Protein AF-0000000066228049 (afdb_homodimer)

Nearest PDB structures (foldseek):
  3hri-assembly2_D  TM=7.924E-01  e=3.673E-28  Trypanosoma brucei
  3hri-assembly3_E  TM=7.761E-01  e=1.697E-28  Trypanosoma brucei
  5e3i-assembly1_A  TM=7.876E-01  e=1.869E-25  Acinetobacter baumannii
  5e3i-assembly1_B  TM=7.794E-01  e=1.499E-25  Acinetobacter baumannii
  1qe0-assembly1_B  TM=8.412E-01  e=1.520E-20  Staphylococcus aureus

Sequence (1000 aa):
MAKAKKQPRPKAITPKGFRDYFGEEVTQRTHMLATIAEVYHHYGFEALESSAVETVEALGKFLPDVDRPNEGVFAWQEAEDDGKGDWMALRYDLTAPLARVYAQHRNDLPSPYRRYAMGPVWRNEKPGPGRFRQFYQCDADTVGTASMAADAEICMMLSDTLEKVGIPRGDYLVRVNNRKVLNGVLEAMGLLEDDPKRDDVLRTIDKFDKVGESGVRELLGKGRLDASGAYIDGVGLEDHQAEPVLAFLTSKGDTVTETMTNLRAAVGDSKVGQEGIAELELMGSLFAAAGYGEDRILIDPSIVRGLGYYTGPVFEAELTFEIFDEKGRKRQFGSVAGGGRYDGLVKRFTGQEVPAVGLSIGVDRLLAALREKGRLAATPTGPVVVTVMDRDRMADYQAMVAELRQAGIRAEVYLGNPKNFGNQLKYADKRHSPIAVIEGGDEKDRGVVQIKDLILGAKIAESATLEEWKERPSQFEVPRTELVAKVREILVSQSSDREGMAKAKKQPRPKAITPKGFRDYFGEEVTQRTHMLATIAEVYHHYGFEALESSAVETVEALGKFLPDVDRPNEGVFAWQEAEDDGKGDWMALRYDLTAPLARVYAQHRNDLPSPYRRYAMGPVWRNEKPGPGRFRQFYQCDADTVGTASMAADAEICMMLSDTLEKVGIPRGDYLVRVNNRKVLNGVLEAMGLLEDDPKRDDVLRTIDKFDKVGESGVRELLGKGRLDASGAYIDGVGLEDHQAEPVLAFLTSKGDTVTETMTNLRAAVGDSKVGQEGIAELELMGSLFAAAGYGEDRILIDPSIVRGLGYYTGPVFEAELTFEIFDEKGRKRQFGSVAGGGRYDGLVKRFTGQEVPAVGLSIGVDRLLAALREKGRLAATPTGPVVVTVMDRDRMADYQAMVAELRQAGIRAEVYLGNPKNFGNQLKYADKRHSPIAVIEGGDEKDRGVVQIKDLILGAKIAESATLEEWKERPSQFEVPRTELVAKVREILVSQSSDREG

Solvent-accessible surface area (backbone atoms only — not comparable to full-atom values): 52651 Å² total; per-residue (Å²): 132,83,76,78,77,77,78,79,62,42,67,47,63,72,40,91,37,49,64,68,39,54,36,63,61,42,54,53,49,53,50,50,52,52,54,45,48,49,50,43,38,34,54,44,32,32,45,39,43,70,48,62,54,36,33,43,64,55,58,48,92,56,52,74,47,79,84,43,97,55,25,36,34,53,54,40,65,43,92,37,96,82,68,74,37,59,48,32,21,42,33,63,53,75,60,47,56,45,33,34,49,45,65,54,39,52,88,78,48,54,72,45,33,47,32,29,36,72,47,76,27,27,38,55,56,86,54,51,91,94,36,54,25,56,48,45,41,41,34,40,36,42,36,54,35,82,48,59,64,57,54,40,45,52,54,52,49,49,52,52,36,43,41,72,76,64,46,49,90,69,36,36,38,34,34,31,26,33,48,26,31,55,52,6,17,39,46,57,36,68,45,55,93,85,38,74,60,53,59,54,49,52,56,44,57,72,38,32,88,80,49,34,70,68,43,37,53,28,36,41,17,74,26,46,67,47,98,87,65,50,74,43,78,27,73,64,42,53,71,79,40,44,44,24,53,52,38,35,66,61,15,74,48,97,42,70,68,49,21,51,53,34,38,48,63,20,10,58,85,28,63,56,10,51,51,25,50,52,51,51,50,52,32,50,51,45,32,53,68,67,68,43,46,71,64,46,44,30,85,34,68,72,56,69,69,88,80,72,68,60,66,29,46,33,38,37,31,29,46,62,51,84,42,60,47,99,84,64,45,81,40,74,80,43,67,35,31,37,38,32,20,31,27,56,64,37,17,59,54,70,74,44,75,38,32,23,33,35,39,38,32,39,46,64,56,44,51,52,50,36,48,75,68,62,67,47,80,69,82,73,77,33,31,34,34,34,49,52,71,46,84,91,45,49,56,58,44,52,42,52,29,49,55,31,38,76,71,72,36,42,20,27,60,62,57,43,78,54,86,46,65,69,57,53,55,50,45,35,55,70,50,42,23,48,33,40,36,44,54,43,72,68,30,55,76,70,48,28,30,37,40,32,36,43,56,59,40,52,49,44,66,72,39,71,81,50,69,78,52,74,75,52,78,37,62,45,78,41,50,50,92,42,47,61,63,53,53,50,50,50,53,52,53,54,52,53,58,66,78,98,128,83,74,80,77,78,77,77,61,42,69,46,62,72,39,91,38,49,63,70,38,54,35,62,61,42,54,52,50,53,50,49,51,50,54,44,48,50,48,44,39,36,54,44,32,34,46,40,44,70,48,62,55,35,33,44,64,52,56,45,94,62,47,79,48,81,85,44,94,51,27,38,34,53,52,39,67,43,91,35,96,81,67,74,36,59,48,31,21,42,34,64,54,76,59,48,59,44,31,35,50,44,66,55,40,51,88,76,48,54,74,45,35,45,33,28,36,70,48,76,25,28,36,56,55,87,54,52,92,94,37,55,26,56,49,46,41,40,33,40,37,43,37,54,34,82,48,58,66,57,55,40,47,51,55,53,49,50,52,53,38,43,40,71,78,64,46,50,90,70,36,35,37,34,36,32,25,34,50,26,33,55,53,6,18,39,45,57,35,67,46,54,94,85,36,73,61,53,59,54,50,51,56,44,57,71,40,32,88,80,49,33,70,70,43,36,52,29,36,42,18,72,25,46,66,47,96,86,64,49,74,44,78,27,72,64,45,53,70,78,39,44,44,24,53,54,38,36,66,62,17,74,48,99,41,70,67,49,21,51,52,34,40,46,63,19,12,58,82,28,64,56,9,52,51,25,49,52,51,52,51,51,32,49,52,43,32,54,68,67,67,44,47,69,65,46,43,30,86,34,68,72,56,67,67,89,80,71,69,60,65,28,47,33,37,37,32,30,46,62,50,84,41,60,47,98,84,64,44,80,40,76,81,44,70,36,30,37,40,33,21,31,28,57,63,36,16,59,55,70,74,43,74,39,33,24,33,35,37,36,32,39,45,64,58,43,51,52,51,36,49,76,67,60,66,48,78,69,83,74,77,32,32,33,33,34,49,52,71,46,83,91,43,48,55,59,45,50,42,52,31,50,53,30,38,74,71,72,35,41,20,28,59,61,58,43,79,55,85,46,65,68,57,53,55,51,44,34,54,70,49,43,23,48,32,40,36,43,53,41,72,69,30,55,75,71,47,28,31,35,39,34,36,43,56,59,42,51,50,42,67,73,39,70,81,51,70,76,51,74,76,52,80,37,62,45,78,42,50,52,90,42,48,60,62,51,51,51,51,50,52,52,52,54,52,52,58,65,79,97

Secondary structure (DSSP, 8-state):
------PPPPP--PPTT---EETHHHHHHHHHHHHHHHHHHHTT-EEEE--SEEEHHHH-S-S--TTSTTTTS-EEE---TTS-PPEEEE-SSSHHHHHHHHHHHTTTS-SSEEEEEEEEEE-----BTTB-SEEEEEEEEEES---HHHHHHHHHHHHHHHHHHT--TTSEEEEEEEHHHHHHHHHHTT--TT-THHHHHHHHHTTHHHHHHHHHHHHHTTEEE-TTSPEEE-----HHHHHHHHHHHT---SSHHHHHHHHHHHHTT-HHHHHHHHHHHHHHHHHHHHT--TTTEEE-TT----SSS--SEEEEEEE-S-EE-TTS-EE---EEEEEEE-TTTTHHHHSS---EEEEEEEHHHHHHHHHHTT-SPPS----EEE--S-GGGHHHHHHHHHHHHHTT--EEE--S-TT-HHHHHHHHHHTT-SEEEE--HHHHHHTEEEEEEHHHHHHHHH-TT-HHHHTS-SEEEEEGGGHHHHHHHHHHHHHHHHH-/------PPPPP--PPTT---EETHHHHHHHHHHHHHHHHHHHTT-EEEE--SEEEHHHH-S-SS-TTSTTTTS-EEE---TTS-PPEEEE-SSSHHHHHHHHHHHTTTS-SSEEEEEEEEEE-----BTTB-SEEEEEEEEEES---HHHHHHHHHHHHHHHHHHT--TTSEEEEEEEHHHHHHHHHHTT--TT-THHHHHHHHHTTHHHHHHHHHHHHHTTEEE-TTSPEEE-----HHHHHHHHHHHT---SSHHHHHHHHHHHHTT-HHHHHHHHHHHHHHHHHHHHT--TTTEEE-TT----SSS--SEEEEEEE-S-EE-TTS-EE---EEEEEEE-TTTTHHHHSS---EEEEEEEHHHHHHHHHHTT-SPPS----EEE--S-GGGHHHHHHHHHHHHHTT--EEE--S-TT-HHHHHHHHHHTT-SEEEE--HHHHHHTEEEEEEHHHHHHHHH-TT-HHHHTS-SEEEEEGGGHHHHHHHHHHHHHHHHH-

Organism: Ruegeria sp. (strain TM1040) (NCBI:txid292414)

InterPro domains:
  IPR004154 Anticodon-binding [PF03129] (384-489)
  IPR004516 Histidine-tRNA ligase/ATP phosphoribosyltransferase regulatory subunit [PIRSF001549] (14-459)
  IPR006195 Aminoacyl-tRNA synthetase, class II [PS50862] (17-380)
  IPR015807 Histidine-tRNA ligase [MF_00127] (10-489)
  IPR015807 Histidine-tRNA ligase [TIGR00442] (14-459)
  IPR033656 Histidyl-anticodon-binding [cd00859] (383-488)
  IPR036621 Anticodon-binding domain superfamily [G3DSA:3.40.50.800] (381-492)
  IPR041715 Class II Histidinyl-tRNA synthetase (HisRS)-like catalytic core domain [PF13393] (17-366)
  IPR041715 Class II Histidinyl-tRNA synthetase (HisRS)-like catalytic core domain [cd00773] (25-370)
  IPR045864 Class II Aminoacyl-tRNA synthetase/Biotinyl protein ligase (BPL) and lipoyl protein ligase (LPL) [G3DSA:3.30.930.10] (2-378)
  IPR045864 Class II Aminoacyl-tRNA synthetase/Biotinyl protein ligase (BPL) and lipoyl protein ligase (LPL) [SSF55681] (14-374)

Foldseek 3Di:
DPDPPPPDDDDPDDPPQDDDDDDPRVVLLVVLLVLLVVLLVVVVAAEDDDDQKDFPVLLPPDQPPVPDPCNFWAWDFDDDPVSPGTIMTGAQDDVSVVLVVCLVCVVPADVFHKHKYKDKGATPDRHDVVGGRIFMKIKIKTWFDPDLVRVLVQLVSVLVSLVSSPQNQLFKEKEKAKLLLVVLLLVVLVADPPRPLSVVLLVLLLCCVPQNLVQSLQQQDQFDADPVRDTDGHSHGDNVSCVLVSLLQVLDDPDPVSSLVSSCVSSPPRPSSVVQSVSVVVSVVVCVVVPNDRSYYNHHSSPSPPPDQADIMKIFMFGDDWFAPPVGDTDGLGTFKMWHWGQCSSCSPVVDTMTMIMMMGRSSSSSVVCVRVVNRDDPDAFAAEEADQDPVCVVVSVVLCVVQVVVVGGYDYDPDDRPDVVVSVVVCVVRNHQKYKAAHPVCVVVQKIKMFGVVLVVVCVVPVPDPVSVVPDRMDIDGNVCSNVVVVVSVVVVVVVVVD/DPDPDPPDDDDPDDPPQDDDDDDPRVVLLVVLLVLLVVLLVVVVAAEDDDDQKDFPVLLPPDAPPVPDPCRFWAWDFDDDPVSPGTIMTGAQDDVSVVLVVCLVCVVPADVFHKHKYKDKGATPDRHDVVGGRIFMKIKIKTWFDPDLVRVLVQLVSVLVSLVSSPQNQLFKEKEKAKLLLVVLLLVVLVADPPRPLSVVLLVLLLCCVPQNLVQSLQQQDQFDADPVRDTDGHSHGDNVSCVLVSLLQPLDDPDPVSSLVSSCVSSPPRPSSVVQSVSVVVSVVVCVVVPNDRSYYNHHSSDSPPPDQAHIMKIFMFGDDWFADPVRDTDGLGTFKMWHWGQCSSCSPVVDTMTMIMMMGRSSSSSVVCVRVVNRDDPDAFAAEEEDQDPVVVVVSVVLCVVQVVVVGGYDYDDPDRPDVVVSVVVCVVRNHQKYKAAHPVCVVVQKIKMFGVVLVVVCVVPVPDPVSVPPDRMDIDGNVCSNVVVVVSVVVVVVVVVD

pLDDT: mean 89.3, std 12.5, range [23.27, 98.81]

Radius of gyration: 32.88 Å; Cα contacts (8 Å, |Δi|>4): 1887; chains: 2; bounding box: 82×97×89 Å

Structure (mmCIF, N/CA/C/O backbone):
data_AF-0000000066228049-model_v1
#
loop_
_entity.id
_entity.type
_entity.pdbx_description
1 polymer 'Histidine--tRNA ligase'
#
loop_
_atom_site.group_PDB
_atom_site.id
_atom_site.type_symbol
_atom_site.label_atom_id
_atom_site.label_alt_id
_atom_site.label_comp_id
_atom_site.label_asym_id
_atom_site.label_entity_id
_atom_site.label_seq_id
_atom_site.pdbx_PDB_ins_code
_atom_site.Cartn_x
_atom_site.Cartn_y
_atom_site.Cartn_z
_atom_site.occupancy
_atom_site.B_iso_or_equiv
_atom_site.auth_seq_id
_atom_site.auth_comp_id
_atom_site.auth_asym_id
_atom_site.auth_atom_id
_atom_site.pdbx_PDB_model_num
ATOM 1 N N . MET A 1 1 ? -13.516 46.906 -24.969 1 24.92 1 MET A N 1
ATOM 2 C CA . MET A 1 1 ? -12.602 46.031 -24.25 1 24.92 1 MET A CA 1
ATOM 3 C C . MET A 1 1 ? -13.273 44.719 -23.938 1 24.92 1 MET A C 1
ATOM 5 O O . MET A 1 1 ? -14.258 44.656 -23.203 1 24.92 1 MET A O 1
ATOM 9 N N . ALA A 1 2 ? -13.172 43.625 -24.875 1 37.12 2 ALA A N 1
ATOM 10 C CA . ALA A 1 2 ? -13.914 42.375 -24.781 1 37.12 2 ALA A CA 1
ATOM 11 C C . ALA A 1 2 ? -13.641 41.688 -23.453 1 37.12 2 ALA A C 1
ATOM 13 O O . ALA A 1 2 ? -12.492 41.531 -23.047 1 37.12 2 ALA A O 1
ATOM 14 N N . LYS A 1 3 ? -14.516 41.656 -22.578 1 34.34 3 LYS A N 1
ATOM 15 C CA . LYS A 1 3 ? -14.414 41.062 -21.25 1 34.34 3 LYS A CA 1
ATOM 16 C C . LYS A 1 3 ? -13.734 39.688 -21.297 1 34.34 3 LYS A C 1
ATOM 18 O O . LYS A 1 3 ? -14.047 38.875 -22.156 1 34.34 3 LYS A O 1
ATOM 23 N N . ALA A 1 4 ? -12.516 39.344 -20.719 1 40.56 4 ALA A N 1
ATOM 24 C CA . ALA A 1 4 ? -11.742 38.094 -20.688 1 40.56 4 ALA A CA 1
ATOM 25 C C . ALA A 1 4 ? -12.609 36.938 -20.234 1 40.56 4 ALA A C 1
ATOM 27 O O . ALA A 1 4 ? -13.273 37 -19.188 1 40.56 4 ALA A O 1
ATOM 28 N N . LYS A 1 5 ? -13.062 36.25 -21.078 1 47.78 5 LYS A N 1
ATOM 29 C CA . LYS A 1 5 ? -13.867 35.031 -20.859 1 47.78 5 LYS A CA 1
ATOM 30 C C . LYS A 1 5 ? -13.312 34.219 -19.703 1 47.78 5 LYS A C 1
ATOM 32 O O . LYS A 1 5 ? -12.141 33.812 -19.734 1 47.78 5 LYS A O 1
ATOM 37 N N . LYS A 1 6 ? -13.797 34.406 -18.438 1 51.44 6 LYS A N 1
ATOM 38 C CA . LYS A 1 6 ? -13.391 33.688 -17.234 1 51.44 6 LYS A CA 1
ATOM 39 C C . LYS A 1 6 ? -13.25 32.188 -17.484 1 51.44 6 LYS A C 1
ATOM 41 O O . LYS A 1 6 ? -14.133 31.562 -18.094 1 51.44 6 LYS A O 1
ATOM 46 N N . GLN A 1 7 ? -12.008 31.516 -17.391 1 63.56 7 GLN A N 1
ATOM 47 C CA . GLN A 1 7 ? -11.789 30.094 -17.594 1 63.56 7 GLN A CA 1
ATOM 48 C C . GLN A 1 7 ? -12.625 29.266 -16.625 1 63.56 7 GLN A C 1
ATOM 50 O O . GLN A 1 7 ? -12.648 29.547 -15.43 1 63.56 7 GLN A O 1
ATOM 55 N N . PRO A 1 8 ? -13.516 28.453 -17.234 1 80.12 8 PRO A N 1
ATOM 56 C CA . PRO A 1 8 ? -14.344 27.609 -16.375 1 80.12 8 PRO A CA 1
ATOM 57 C C . PRO A 1 8 ? -13.531 26.812 -15.359 1 80.12 8 PRO A C 1
ATOM 59 O O . PRO A 1 8 ? -12.391 26.422 -15.641 1 80.12 8 PRO A O 1
ATOM 62 N N . ARG A 1 9 ? -14 26.75 -14.062 1 86.25 9 ARG A N 1
ATOM 63 C CA . ARG A 1 9 ? -13.367 25.953 -13.016 1 86.25 9 ARG A CA 1
ATOM 64 C C . ARG A 1 9 ? -13.297 24.484 -13.406 1 86.25 9 ARG A C 1
ATOM 66 O O . ARG A 1 9 ? -14.211 23.969 -14.055 1 86.25 9 ARG A O 1
ATOM 73 N N . PRO A 1 10 ? -12.195 23.922 -12.992 1 88.19 10 PRO A N 1
ATOM 74 C CA . PRO A 1 10 ? -12.109 22.5 -13.281 1 88.19 10 PRO A CA 1
ATOM 75 C C . PRO A 1 10 ? -13.195 21.688 -12.578 1 88.19 10 PRO A C 1
ATOM 77 O O . PRO A 1 10 ? -13.641 22.047 -11.492 1 88.19 10 PRO A O 1
ATOM 80 N N . LYS A 1 11 ? -13.57 20.625 -13.25 1 89.62 11 LYS A N 1
ATOM 81 C CA . LYS A 1 11 ? -14.555 19.734 -12.664 1 89.62 11 LYS A CA 1
ATOM 82 C C . LYS A 1 11 ? -13.906 18.812 -11.633 1 89.62 11 LYS A C 1
ATOM 84 O O . LYS A 1 11 ? -12.836 18.25 -11.867 1 89.62 11 LYS A O 1
ATOM 89 N N . ALA A 1 12 ? -14.562 18.734 -10.484 1 94.44 12 ALA A N 1
ATOM 90 C CA . ALA A 1 12 ? -14.094 17.812 -9.453 1 94.44 12 ALA A CA 1
ATOM 91 C C . ALA A 1 12 ? -14.641 16.406 -9.695 1 94.44 12 ALA A C 1
ATOM 93 O O . ALA A 1 12 ? -15.602 15.992 -9.047 1 94.44 12 ALA A O 1
ATOM 94 N N . ILE A 1 13 ? -13.984 15.719 -10.609 1 93.75 13 ILE A N 1
ATOM 95 C CA . ILE A 1 13 ? -14.438 14.367 -10.945 1 93.75 13 ILE A CA 1
ATOM 96 C C . ILE A 1 13 ? -13.227 13.461 -11.148 1 93.75 13 ILE A C 1
ATOM 98 O O . ILE A 1 13 ? -12.195 13.891 -11.672 1 93.75 13 ILE A O 1
ATOM 102 N N . THR A 1 14 ? -13.414 12.281 -10.711 1 94.31 14 THR A N 1
ATOM 103 C CA . THR A 1 14 ? -12.398 11.273 -10.977 1 94.31 14 THR A CA 1
ATOM 104 C C . THR A 1 14 ? -12.344 10.945 -12.469 1 94.31 14 THR A C 1
ATOM 106 O O . THR A 1 14 ? -13.375 10.867 -13.125 1 94.31 14 THR A O 1
ATOM 109 N N . PRO A 1 15 ? -11.125 10.68 -13 1 93.5 15 PRO A N 1
ATOM 110 C CA . PRO A 1 15 ? -11.086 10.266 -14.406 1 93.5 15 PRO A CA 1
ATOM 111 C C . PRO A 1 15 ? -11.906 9.008 -14.672 1 93.5 15 PRO A C 1
ATOM 113 O O . PRO A 1 15 ? -12.125 8.203 -13.766 1 93.5 15 PRO A O 1
ATOM 116 N N . LYS A 1 16 ? -12.273 8.844 -15.969 1 91.44 16 LYS A N 1
ATOM 117 C CA . LYS A 1 16 ? -13.094 7.703 -16.359 1 91.44 16 LYS A CA 1
ATOM 118 C C . LYS A 1 16 ? -12.391 6.387 -16.047 1 91.44 16 LYS A C 1
ATOM 120 O O . LYS A 1 16 ? -11.227 6.195 -16.406 1 91.44 16 LYS A O 1
ATOM 125 N N . GLY A 1 17 ? -13.094 5.52 -15.375 1 94 17 GLY A N 1
ATOM 126 C CA . GLY A 1 17 ? -12.586 4.191 -15.078 1 94 17 GLY A CA 1
ATOM 127 C C . GLY A 1 17 ? -11.758 4.141 -13.805 1 94 17 GLY A C 1
ATOM 128 O O . GLY A 1 17 ? -11.273 3.078 -13.422 1 94 17 GLY A O 1
ATOM 129 N N . PHE A 1 18 ? -11.594 5.273 -13.203 1 96.31 18 PHE A N 1
ATOM 130 C CA . PHE A 1 18 ? -10.875 5.336 -11.938 1 96.31 18 PHE A CA 1
ATOM 131 C C . PHE A 1 18 ? -11.82 5.656 -10.789 1 96.31 18 PHE A C 1
ATOM 133 O O . PHE A 1 18 ? -12.914 6.18 -11 1 96.31 18 PHE A O 1
ATOM 140 N N . ARG A 1 19 ? -11.398 5.316 -9.57 1 95.38 19 ARG A N 1
ATOM 141 C CA . ARG A 1 19 ? -12.258 5.582 -8.422 1 95.38 19 ARG A CA 1
ATOM 142 C C . ARG A 1 19 ? -11.438 5.828 -7.164 1 95.38 19 ARG A C 1
ATOM 144 O O . ARG A 1 19 ? -10.266 5.438 -7.098 1 95.38 19 ARG A O 1
ATOM 151 N N . ASP A 1 20 ? -12.023 6.523 -6.191 1 97.25 20 ASP A N 1
ATOM 152 C CA . ASP A 1 20 ? -11.477 6.711 -4.852 1 97.25 20 ASP A CA 1
ATOM 153 C C . ASP A 1 20 ? -12.07 5.703 -3.873 1 97.25 20 ASP A C 1
ATOM 155 O O . ASP A 1 20 ? -13.195 5.238 -4.055 1 97.25 20 ASP A O 1
ATOM 159 N N . TYR A 1 21 ? -11.305 5.348 -2.895 1 96.44 21 TYR A N 1
ATOM 160 C CA . TYR A 1 21 ? -11.758 4.438 -1.844 1 96.44 21 TYR A CA 1
ATOM 161 C C . TYR A 1 21 ? -11.734 5.129 -0.484 1 96.44 21 TYR A C 1
ATOM 163 O O . TYR A 1 21 ? -10.812 5.879 -0.174 1 96.44 21 TYR A O 1
ATOM 171 N N . PHE A 1 22 ? -12.781 4.875 0.386 1 95.94 22 PHE A N 1
ATOM 172 C CA . PHE A 1 22 ? -12.953 5.602 1.638 1 95.94 22 PHE A CA 1
ATOM 173 C C . PHE A 1 22 ? -13.039 4.641 2.816 1 95.94 22 PHE A C 1
ATOM 175 O O . PHE A 1 22 ? -13.656 3.582 2.717 1 95.94 22 PHE A O 1
ATOM 182 N N . GLY A 1 23 ? -12.43 5.039 3.875 1 93.12 23 GLY A N 1
ATOM 183 C CA . GLY A 1 23 ? -12.625 4.418 5.176 1 93.12 23 GLY A CA 1
ATOM 184 C C . GLY A 1 23 ? -12.453 2.912 5.152 1 93.12 23 GLY A C 1
ATOM 185 O O . GLY A 1 23 ? -11.375 2.41 4.824 1 93.12 23 GLY A O 1
ATOM 186 N N . GLU A 1 24 ? -13.57 2.289 5.293 1 88.62 24 GLU A N 1
ATOM 187 C CA . GLU A 1 24 ? -13.586 0.843 5.488 1 88.62 24 GLU A CA 1
ATOM 188 C C . GLU A 1 24 ? -13.133 0.113 4.223 1 88.62 24 GLU A C 1
ATOM 190 O O . GLU A 1 24 ? -12.531 -0.96 4.301 1 88.62 24 GLU A O 1
ATOM 195 N N . GLU A 1 25 ? -13.43 0.709 3.088 1 91.62 25 GLU A N 1
ATOM 196 C CA . GLU A 1 25 ? -12.953 0.081 1.86 1 91.62 25 GLU A CA 1
ATOM 197 C C . GLU A 1 25 ? -11.438 -0.058 1.865 1 91.62 25 GLU A C 1
ATOM 199 O O . GLU A 1 25 ? -10.898 -1.09 1.456 1 91.62 25 GLU A O 1
ATOM 204 N N . VAL A 1 26 ? -10.828 0.946 2.371 1 95.19 26 VAL A N 1
ATOM 205 C CA . VAL A 1 26 ? -9.367 0.969 2.391 1 95.19 26 VAL A CA 1
ATOM 206 C C . VAL A 1 26 ? -8.852 0.021 3.469 1 95.19 26 VAL A C 1
ATOM 208 O O . VAL A 1 26 ? -7.961 -0.796 3.211 1 95.19 26 VAL A O 1
ATOM 211 N N . THR A 1 27 ? -9.391 0.063 4.648 1 92.94 27 THR A N 1
ATOM 212 C CA . THR A 1 27 ? -8.844 -0.681 5.773 1 92.94 27 THR A CA 1
ATOM 213 C C . THR A 1 27 ? -9.125 -2.174 5.625 1 92.94 27 THR A C 1
ATOM 215 O O . THR A 1 27 ? -8.312 -3.006 6.039 1 92.94 27 THR A O 1
ATOM 218 N N . GLN A 1 28 ? -10.305 -2.498 5.047 1 93.38 28 GLN A N 1
ATOM 219 C CA . GLN A 1 28 ? -10.609 -3.902 4.797 1 93.38 28 GLN A CA 1
ATOM 220 C C . GLN A 1 28 ? -9.641 -4.504 3.781 1 93.38 28 GLN A C 1
ATOM 222 O O . GLN A 1 28 ? -9.172 -5.629 3.955 1 93.38 28 GLN A O 1
ATOM 227 N N . ARG A 1 29 ? -9.367 -3.793 2.744 1 95.5 29 ARG A N 1
ATOM 228 C CA . ARG A 1 29 ? -8.391 -4.262 1.769 1 95.5 29 ARG A CA 1
ATOM 229 C C . ARG A 1 29 ? -7.016 -4.422 2.408 1 95.5 29 ARG A C 1
ATOM 231 O O . ARG A 1 29 ? -6.336 -5.43 2.193 1 95.5 29 ARG A O 1
ATOM 238 N N . THR A 1 30 ? -6.617 -3.428 3.143 1 94.75 30 THR A N 1
ATOM 239 C CA . THR A 1 30 ? -5.324 -3.463 3.814 1 94.75 30 THR A CA 1
ATOM 240 C C . THR A 1 30 ? -5.211 -4.695 4.707 1 94.75 30 THR A C 1
ATOM 242 O O . THR A 1 30 ? -4.191 -5.387 4.699 1 94.75 30 THR A O 1
ATOM 245 N N . HIS A 1 31 ? -6.238 -4.957 5.441 1 93.5 31 HIS A N 1
ATOM 246 C CA . HIS A 1 31 ? -6.246 -6.109 6.336 1 93.5 31 HIS A CA 1
ATOM 247 C C . HIS A 1 31 ? -6.156 -7.414 5.551 1 93.5 31 HIS A C 1
ATOM 249 O O . HIS A 1 31 ? -5.398 -8.312 5.922 1 93.5 31 HIS A O 1
ATOM 255 N N . MET A 1 32 ? -6.93 -7.512 4.527 1 95.62 32 MET A N 1
ATOM 256 C CA . MET A 1 32 ? -6.902 -8.719 3.709 1 95.62 32 MET A CA 1
ATOM 257 C C . MET A 1 32 ? -5.516 -8.938 3.111 1 95.62 32 MET A C 1
ATOM 259 O O . MET A 1 32 ? -4.988 -10.055 3.152 1 95.62 32 MET A O 1
ATOM 263 N N . LEU A 1 33 ? -4.961 -7.895 2.561 1 97.19 33 LEU A N 1
ATOM 264 C CA . LEU A 1 33 ? -3.639 -8.008 1.954 1 97.19 33 LEU A CA 1
ATOM 265 C C . LEU A 1 33 ? -2.598 -8.414 2.992 1 97.19 33 LEU A C 1
ATOM 267 O O . LEU A 1 33 ? -1.706 -9.211 2.703 1 97.19 33 LEU A O 1
ATOM 271 N N . ALA A 1 34 ? -2.693 -7.883 4.137 1 95.94 34 ALA A N 1
ATOM 272 C CA . ALA A 1 34 ? -1.777 -8.266 5.211 1 95.94 34 ALA A CA 1
ATOM 273 C C . ALA A 1 34 ? -1.924 -9.75 5.555 1 95.94 34 ALA A C 1
ATOM 275 O O . ALA A 1 34 ? -0.93 -10.438 5.789 1 95.94 34 ALA A O 1
ATOM 276 N N . THR A 1 35 ? -3.141 -10.195 5.633 1 96.88 35 THR A N 1
ATOM 277 C CA . THR A 1 35 ? -3.414 -11.594 5.926 1 96.88 35 THR A CA 1
ATOM 278 C C . THR A 1 35 ? -2.811 -12.5 4.855 1 96.88 35 THR A C 1
ATOM 280 O O . THR A 1 35 ? -2.189 -13.516 5.172 1 96.88 35 THR A O 1
ATOM 283 N N . ILE A 1 36 ? -2.982 -12.141 3.625 1 98.31 36 ILE A N 1
ATOM 284 C CA . ILE A 1 36 ? -2.426 -12.906 2.52 1 98.31 36 ILE A CA 1
ATOM 285 C C . ILE A 1 36 ? -0.9 -12.906 2.607 1 98.31 36 ILE A C 1
ATOM 287 O O . ILE A 1 36 ? -0.264 -13.953 2.445 1 98.31 36 ILE A O 1
ATOM 291 N N . ALA A 1 37 ? -0.35 -11.742 2.854 1 97.56 37 ALA A N 1
ATOM 292 C CA . ALA A 1 37 ? 1.101 -11.625 2.979 1 97.56 37 ALA A CA 1
ATOM 293 C C . ALA A 1 37 ? 1.64 -12.547 4.066 1 97.56 37 ALA A C 1
ATOM 295 O O . ALA A 1 37 ? 2.732 -13.102 3.93 1 97.56 37 ALA A O 1
ATOM 296 N N . GLU A 1 38 ? 0.929 -12.695 5.117 1 96.94 38 GLU A N 1
ATOM 297 C CA . GLU A 1 38 ? 1.34 -13.586 6.199 1 96.94 38 GLU A CA 1
ATOM 298 C C . GLU A 1 38 ? 1.467 -15.023 5.711 1 96.94 38 GLU A C 1
ATOM 300 O O . GLU A 1 38 ? 2.42 -15.727 6.062 1 96.94 38 GLU A O 1
ATOM 305 N N . VAL A 1 39 ? 0.513 -15.453 4.949 1 98.31 39 VAL A N 1
ATOM 306 C CA . VAL A 1 39 ? 0.558 -16.812 4.418 1 98.31 39 VAL A CA 1
ATOM 307 C C . VAL A 1 39 ? 1.765 -16.969 3.496 1 98.31 39 VAL A C 1
ATOM 309 O O . VAL A 1 39 ? 2.535 -17.922 3.627 1 98.31 39 VAL A O 1
ATOM 312 N N . TYR A 1 40 ? 1.901 -16.016 2.547 1 98.5 40 TYR A N 1
ATOM 313 C CA . TYR A 1 40 ? 3.027 -16.078 1.624 1 98.5 40 TYR A CA 1
ATOM 314 C C . TYR A 1 40 ? 4.352 -16.109 2.379 1 98.5 40 TYR A C 1
ATOM 316 O O . TYR A 1 40 ? 5.242 -16.906 2.047 1 98.5 40 TYR A O 1
ATOM 324 N N . HIS A 1 41 ? 4.422 -15.242 3.361 1 96.69 41 HIS A N 1
ATOM 325 C CA . HIS A 1 41 ? 5.625 -15.195 4.184 1 96.69 41 HIS A CA 1
ATOM 326 C C . HIS A 1 41 ? 5.863 -16.531 4.887 1 96.69 41 HIS A C 1
ATOM 328 O O . HIS A 1 41 ? 7 -17 4.969 1 96.69 41 HIS A O 1
ATOM 334 N N . HIS A 1 42 ? 4.828 -17.109 5.375 1 97.12 42 HIS A N 1
ATOM 335 C CA . HIS A 1 42 ? 4.902 -18.391 6.07 1 97.12 42 HIS A CA 1
ATOM 336 C C . HIS A 1 42 ? 5.422 -19.484 5.152 1 97.12 42 HIS A C 1
ATOM 338 O O . HIS A 1 42 ? 6.086 -20.422 5.609 1 97.12 42 HIS A O 1
ATOM 344 N N . TYR A 1 43 ? 5.184 -19.375 3.91 1 98.44 43 TYR A N 1
ATOM 345 C CA . TYR A 1 43 ? 5.621 -20.344 2.908 1 98.44 43 TYR A CA 1
ATOM 346 C C . TYR A 1 43 ? 7.047 -20.047 2.459 1 98.44 43 TYR A C 1
ATOM 348 O O . TYR A 1 43 ? 7.605 -20.766 1.629 1 98.44 43 TYR A O 1
ATOM 356 N N . GLY A 1 44 ? 7.633 -18.953 2.943 1 97.44 44 GLY A N 1
ATOM 357 C CA . GLY A 1 44 ? 9.023 -18.641 2.631 1 97.44 44 GLY A CA 1
ATOM 358 C C . GLY A 1 44 ? 9.164 -17.594 1.543 1 97.44 44 GLY A C 1
ATOM 359 O O . GLY A 1 44 ? 10.281 -17.297 1.105 1 97.44 44 GLY A O 1
ATOM 360 N N . PHE A 1 45 ? 8.047 -17.031 1.059 1 98.38 45 PHE A N 1
ATOM 361 C CA . PHE A 1 45 ? 8.133 -15.984 0.042 1 98.38 45 PHE A CA 1
ATOM 362 C C . PHE A 1 45 ? 8.562 -14.664 0.659 1 98.38 45 PHE A C 1
ATOM 364 O O . PHE A 1 45 ? 8.273 -14.391 1.826 1 98.38 45 PHE A O 1
ATOM 371 N N . GLU A 1 46 ? 9.25 -13.883 -0.161 1 97 46 GLU A N 1
ATOM 372 C CA . GLU A 1 46 ? 9.711 -12.562 0.279 1 97 46 GLU A CA 1
ATOM 373 C C . GLU A 1 46 ? 9.031 -11.453 -0.513 1 97 46 GLU A C 1
ATOM 375 O O . GLU A 1 46 ? 8.734 -11.617 -1.697 1 97 46 GLU A O 1
ATOM 380 N N . ALA A 1 47 ? 8.891 -10.344 0.155 1 97.38 47 ALA A N 1
ATOM 381 C CA . ALA A 1 47 ? 8.211 -9.211 -0.466 1 97.38 47 ALA A CA 1
ATOM 382 C C . ALA A 1 47 ? 9.07 -8.594 -1.571 1 97.38 47 ALA A C 1
ATOM 384 O O . ALA A 1 47 ? 10.289 -8.492 -1.433 1 97.38 47 ALA A O 1
ATOM 385 N N . LEU A 1 48 ? 8.453 -8.25 -2.654 1 98.5 48 LEU A N 1
ATOM 386 C CA . LEU A 1 48 ? 9.016 -7.469 -3.746 1 98.5 48 LEU A CA 1
ATOM 387 C C . LEU A 1 48 ? 8.078 -6.336 -4.148 1 98.5 48 LEU A C 1
ATOM 389 O O . LEU A 1 48 ? 6.867 -6.543 -4.27 1 98.5 48 LEU A O 1
ATOM 393 N N . GLU A 1 49 ? 8.586 -5.164 -4.242 1 98.12 49 GLU A N 1
ATOM 394 C CA . GLU A 1 49 ? 7.848 -4.051 -4.836 1 98.12 49 GLU A CA 1
ATOM 395 C C . GLU A 1 49 ? 8.602 -3.475 -6.035 1 98.12 49 GLU A C 1
ATOM 397 O O . GLU A 1 49 ? 9.633 -2.83 -5.871 1 98.12 49 GLU A O 1
ATOM 402 N N . SER A 1 50 ? 8.062 -3.736 -7.18 1 98 50 SER A N 1
ATOM 403 C CA . SER A 1 50 ? 8.625 -3.146 -8.391 1 98 50 SER A CA 1
ATOM 404 C C . SER A 1 50 ? 8.062 -1.755 -8.641 1 98 50 SER A C 1
ATOM 406 O O . SER A 1 50 ? 6.992 -1.412 -8.133 1 98 50 SER A O 1
ATOM 408 N N . SER A 1 51 ? 8.797 -0.993 -9.414 1 96.62 51 SER A N 1
ATOM 409 C CA . SER A 1 51 ? 8.328 0.331 -9.805 1 96.62 51 SER A CA 1
ATOM 410 C C . SER A 1 51 ? 6.984 0.248 -10.523 1 96.62 51 SER A C 1
ATOM 412 O O . SER A 1 51 ? 6.715 -0.716 -11.25 1 96.62 51 SER A O 1
ATOM 414 N N . ALA A 1 52 ? 6.16 1.296 -10.281 1 98 52 ALA A N 1
ATOM 415 C CA . ALA A 1 52 ? 4.887 1.366 -10.992 1 98 52 ALA A CA 1
ATOM 416 C C . ALA A 1 52 ? 5.102 1.633 -12.484 1 98 52 ALA A C 1
ATOM 418 O O . ALA A 1 52 ? 4.227 1.344 -13.305 1 98 52 ALA A O 1
ATOM 419 N N . VAL A 1 53 ? 6.234 2.203 -12.797 1 96.44 53 VAL A N 1
ATOM 420 C CA . VAL A 1 53 ? 6.551 2.619 -14.156 1 96.44 53 VAL A CA 1
ATOM 421 C C . VAL A 1 53 ? 7.652 1.729 -14.727 1 96.44 53 VAL A C 1
ATOM 423 O O . VAL A 1 53 ? 8.664 1.478 -14.062 1 96.44 53 VAL A O 1
ATOM 426 N N . GLU A 1 54 ? 7.391 1.217 -15.906 1 95.06 54 GLU A N 1
ATOM 427 C CA . GLU A 1 54 ? 8.352 0.434 -16.672 1 95.06 54 GLU A CA 1
ATOM 428 C C . GLU A 1 54 ? 8.578 1.041 -18.062 1 95.06 54 GLU A C 1
ATOM 430 O O . GLU A 1 54 ? 7.781 1.867 -18.516 1 95.06 54 GLU A O 1
ATOM 435 N N . THR A 1 55 ? 9.727 0.646 -18.703 1 91.31 55 THR A N 1
ATOM 436 C CA . THR A 1 55 ? 9.797 0.946 -20.125 1 91.31 55 THR A CA 1
ATOM 437 C C . THR A 1 55 ? 8.805 0.096 -20.906 1 91.31 55 THR A C 1
ATOM 439 O O . THR A 1 55 ? 8.555 -1.058 -20.547 1 91.31 55 THR A O 1
ATOM 442 N N . VAL A 1 56 ? 8.297 0.667 -21.906 1 88.38 56 VAL A N 1
ATOM 443 C CA . VAL A 1 56 ? 7.355 -0.075 -22.75 1 88.38 56 VAL A CA 1
ATOM 444 C C . VAL A 1 56 ? 8.031 -1.338 -23.281 1 88.38 56 VAL A C 1
ATOM 446 O O . VAL A 1 56 ? 7.402 -2.4 -23.344 1 88.38 56 VAL A O 1
ATOM 449 N N . GLU A 1 57 ? 9.258 -1.268 -23.578 1 87.12 57 GLU A N 1
ATOM 450 C CA . GLU A 1 57 ? 10.008 -2.41 -24.094 1 87.12 57 GLU A CA 1
ATOM 451 C C . GLU A 1 57 ? 10.078 -3.529 -23.062 1 87.12 57 GLU A C 1
ATOM 453 O O . GLU A 1 57 ? 9.961 -4.707 -23.391 1 87.12 57 GLU A O 1
ATOM 458 N N . ALA A 1 58 ? 10.242 -3.137 -21.875 1 90.25 58 ALA A N 1
ATOM 459 C CA . ALA A 1 58 ? 10.344 -4.133 -20.812 1 90.25 58 ALA A CA 1
ATOM 460 C C . ALA A 1 58 ? 9 -4.805 -20.562 1 90.25 58 ALA A C 1
ATOM 462 O O . ALA A 1 58 ? 8.945 -5.984 -20.203 1 90.25 58 ALA A O 1
ATOM 463 N N . LEU A 1 59 ? 7.98 -4.098 -20.734 1 88.81 59 LEU A N 1
ATOM 464 C CA . LEU A 1 59 ? 6.652 -4.66 -20.516 1 88.81 59 LEU A CA 1
ATOM 465 C C . LEU A 1 59 ? 6.277 -5.629 -21.625 1 88.81 59 LEU A C 1
ATOM 467 O O . LEU A 1 59 ? 5.527 -6.582 -21.406 1 88.81 59 LEU A O 1
ATOM 471 N N . GLY A 1 60 ? 6.973 -5.43 -22.828 1 76.5 60 GLY A N 1
ATOM 472 C CA . GLY A 1 60 ? 6.746 -6.32 -23.953 1 76.5 60 GLY A CA 1
ATOM 473 C C . GLY A 1 60 ? 5.398 -6.102 -24.625 1 76.5 60 GLY A C 1
ATOM 474 O O . GLY A 1 60 ? 4.742 -5.086 -24.391 1 76.5 60 GLY A O 1
ATOM 475 N N . LYS A 1 61 ? 5.113 -6.867 -25.859 1 61.16 61 LYS A N 1
ATOM 476 C CA . LYS A 1 61 ? 3.922 -6.75 -26.703 1 61.16 61 LYS A CA 1
ATOM 477 C C . LYS A 1 61 ? 2.688 -7.27 -25.969 1 61.16 61 LYS A C 1
ATOM 479 O O . LYS A 1 61 ? 2.641 -8.438 -25.578 1 61.16 61 LYS A O 1
ATOM 484 N N . PHE A 1 62 ? 2.395 -6.863 -25.031 1 50.56 62 PHE A N 1
ATOM 485 C CA . PHE A 1 62 ? 1.412 -7.691 -24.344 1 50.56 62 PHE A CA 1
ATOM 486 C C . PHE A 1 62 ? 0.001 -7.371 -24.828 1 50.56 62 PHE A C 1
ATOM 488 O O . PHE A 1 62 ? -0.809 -8.273 -25.031 1 50.56 62 PHE A O 1
ATOM 495 N N . LEU A 1 63 ? -0.572 -6.156 -24.281 1 49.06 63 LEU A N 1
ATOM 496 C CA . LEU A 1 63 ? -2.027 -6.254 -24.266 1 49.06 63 LEU A CA 1
ATOM 497 C C . LEU A 1 63 ? -2.594 -6.207 -25.672 1 49.06 63 LEU A C 1
ATOM 499 O O . LEU A 1 63 ? -2.076 -5.492 -26.531 1 49.06 63 LEU A O 1
ATOM 503 N N . PRO A 1 64 ? -3.115 -7.281 -26.109 1 40.44 64 PRO A N 1
ATOM 504 C CA . PRO A 1 64 ? -3.695 -7.512 -27.438 1 40.44 64 PRO A CA 1
ATOM 505 C C . PRO A 1 64 ? -4.184 -6.227 -28.094 1 40.44 64 PRO A C 1
ATOM 507 O O . PRO A 1 64 ? -4.734 -6.266 -29.203 1 40.44 64 PRO A O 1
ATOM 510 N N . ASP A 1 65 ? -4.43 -5.066 -27.484 1 40.62 65 ASP A N 1
ATOM 511 C CA . ASP A 1 65 ? -5.238 -4.344 -28.453 1 40.62 65 ASP A CA 1
ATOM 512 C C . ASP A 1 65 ? -4.375 -3.83 -29.609 1 40.62 65 ASP A C 1
ATOM 514 O O . ASP A 1 65 ? -3.561 -2.926 -29.422 1 40.62 65 ASP A O 1
ATOM 518 N N . VAL A 1 66 ? -3.973 -4.594 -30.531 1 37.81 66 VAL A N 1
ATOM 519 C CA . VAL A 1 66 ? -3.273 -4.348 -31.797 1 37.81 66 VAL A CA 1
ATOM 520 C C . VAL A 1 66 ? -3.518 -2.91 -32.25 1 37.81 66 VAL A C 1
ATOM 522 O O . VAL A 1 66 ? -2.801 -2.395 -33.094 1 37.81 66 VAL A O 1
ATOM 525 N N . ASP A 1 67 ? -4.629 -2.418 -32.281 1 38.41 67 ASP A N 1
ATOM 526 C CA . ASP A 1 67 ? -5.059 -1.271 -33.094 1 38.41 67 ASP A CA 1
ATOM 527 C C . ASP A 1 67 ? -4.613 0.04 -32.438 1 38.41 67 ASP A C 1
ATOM 529 O O . ASP A 1 67 ? -4.848 1.118 -33 1 38.41 67 ASP A O 1
ATOM 533 N N . ARG A 1 68 ? -4.34 0.213 -31.125 1 42.75 68 ARG A N 1
ATOM 534 C CA . ARG A 1 68 ? -3.908 1.513 -30.625 1 42.75 68 ARG A CA 1
ATOM 535 C C . ARG A 1 68 ? -2.473 1.453 -30.109 1 42.75 68 ARG A C 1
ATOM 537 O O . ARG A 1 68 ? -2.066 0.463 -29.5 1 42.75 68 ARG A O 1
ATOM 544 N N . PRO A 1 69 ? -1.648 2.316 -30.703 1 46.19 69 PRO A N 1
ATOM 545 C CA . PRO A 1 69 ? -0.273 2.299 -30.203 1 46.19 69 PRO A CA 1
ATOM 546 C C . PRO A 1 69 ? -0.192 1.934 -28.719 1 46.19 69 PRO A C 1
ATOM 548 O O . PRO A 1 69 ? 0.796 1.34 -28.281 1 46.19 69 PRO A O 1
ATOM 551 N N . ASN A 1 70 ? -1.051 2.525 -27.906 1 54.03 70 ASN A N 1
ATOM 552 C CA . ASN A 1 70 ? -1.07 2.387 -26.453 1 54.03 70 ASN A CA 1
ATOM 553 C C . ASN A 1 70 ? -1.883 1.17 -26.016 1 54.03 70 ASN A C 1
ATOM 555 O O . ASN A 1 70 ? -2.635 1.237 -25.047 1 54.03 70 ASN A O 1
ATOM 559 N N . GLU A 1 71 ? -1.685 0.001 -26.625 1 60.94 71 GLU A N 1
ATOM 560 C CA . GLU A 1 71 ? -2.135 -1.388 -26.609 1 60.94 71 GLU A CA 1
ATOM 561 C C . GLU A 1 71 ? -2.441 -1.85 -25.188 1 60.94 71 GLU A C 1
ATOM 563 O O . GLU A 1 71 ? -1.916 -2.867 -24.734 1 60.94 71 GLU A O 1
ATOM 568 N N . GLY A 1 72 ? -3.262 -1.027 -24.469 1 80.44 72 GLY A N 1
ATOM 569 C CA . GLY A 1 72 ? -3.766 -1.55 -23.219 1 80.44 72 GLY A CA 1
ATOM 570 C C . GLY A 1 72 ? -3.025 -1.012 -22 1 80.44 72 GLY A C 1
ATOM 571 O O . GLY A 1 72 ? -3.34 -1.369 -20.875 1 80.44 72 GLY A O 1
ATOM 572 N N . VAL A 1 73 ? -1.997 -0.075 -22.359 1 89 73 VAL A N 1
ATOM 573 C CA . VAL A 1 73 ? -1.246 0.479 -21.25 1 89 73 VAL A CA 1
ATOM 574 C C . VAL A 1 73 ? -1.304 2.004 -21.281 1 89 73 VAL A C 1
ATOM 576 O O . VAL A 1 73 ? -1.557 2.594 -22.344 1 89 73 VAL A O 1
ATOM 579 N N . PHE A 1 74 ? -1.139 2.643 -20.172 1 91 74 PHE A N 1
ATOM 580 C CA . PHE A 1 74 ? -0.954 4.086 -20.094 1 91 74 PHE A CA 1
ATOM 581 C C . PHE A 1 74 ? 0.511 4.457 -20.281 1 91 74 PHE A C 1
ATOM 583 O O . PHE A 1 74 ? 1.336 4.242 -19.391 1 91 74 PHE A O 1
ATOM 590 N N . ALA A 1 75 ? 0.755 5.008 -21.484 1 89.12 75 ALA A N 1
ATOM 591 C CA . ALA A 1 75 ? 2.152 5.219 -21.859 1 89.12 75 ALA A CA 1
ATOM 592 C C . ALA A 1 75 ? 2.42 6.688 -22.172 1 89.12 75 ALA A C 1
ATOM 594 O O . ALA A 1 75 ? 1.502 7.434 -22.516 1 89.12 75 ALA A O 1
ATOM 595 N N . TRP A 1 76 ? 3.678 7.125 -21.969 1 85 76 TRP A N 1
ATOM 596 C CA . TRP A 1 76 ? 4.184 8.453 -22.312 1 85 76 TRP A CA 1
ATOM 597 C C . TRP A 1 76 ? 5.652 8.383 -22.719 1 85 76 TRP A C 1
ATOM 599 O O . TRP A 1 76 ? 6.344 7.406 -22.406 1 85 76 TRP A O 1
ATOM 609 N N . GLN A 1 77 ? 6.059 9.297 -23.422 1 84.44 77 GLN A N 1
ATOM 610 C CA . GLN A 1 77 ? 7.453 9.352 -23.859 1 84.44 77 GLN A CA 1
ATOM 611 C C . GLN A 1 77 ? 8.266 10.297 -22.984 1 84.44 77 GLN A C 1
ATOM 613 O O . GLN A 1 77 ? 7.832 11.414 -22.688 1 84.44 77 GLN A O 1
ATOM 618 N N . GLU A 1 78 ? 9.391 9.836 -22.516 1 83.62 78 GLU A N 1
ATOM 619 C CA . GLU A 1 78 ? 10.297 10.68 -21.734 1 83.62 78 GLU A CA 1
ATOM 620 C C . GLU A 1 78 ? 10.797 11.859 -22.562 1 83.62 78 GLU A C 1
ATOM 622 O O . GLU A 1 78 ? 11.125 11.703 -23.734 1 83.62 78 GLU A O 1
ATOM 627 N N . ALA A 1 79 ? 10.797 12.984 -21.828 1 73.69 79 ALA A N 1
ATOM 628 C CA . ALA A 1 79 ? 11.266 14.188 -22.5 1 73.69 79 ALA A CA 1
ATOM 629 C C . ALA A 1 79 ? 12.789 14.219 -22.594 1 73.69 79 ALA A C 1
ATOM 631 O O . ALA A 1 79 ? 13.477 14.133 -21.562 1 73.69 79 ALA A O 1
ATOM 632 N N . GLU A 1 80 ? 13.32 14.016 -23.75 1 71.81 80 GLU A N 1
ATOM 633 C CA . GLU A 1 80 ? 14.742 14.234 -24.031 1 71.81 80 GLU A CA 1
ATOM 634 C C . GLU A 1 80 ? 14.945 15.305 -25.094 1 71.81 80 GLU A C 1
ATOM 636 O O . GLU A 1 80 ? 14.055 15.562 -25.906 1 71.81 80 GLU A O 1
ATOM 641 N N . ASP A 1 81 ? 16.031 15.961 -24.859 1 61.88 81 ASP A N 1
ATOM 642 C CA . ASP A 1 81 ? 16.344 17.094 -25.719 1 61.88 81 ASP A CA 1
ATOM 643 C C . ASP A 1 81 ? 16.219 16.719 -27.203 1 61.88 81 ASP A C 1
ATOM 645 O O . ASP A 1 81 ? 15.789 17.531 -28.016 1 61.88 81 ASP A O 1
ATOM 649 N N . ASP A 1 82 ? 16.516 15.555 -27.5 1 65.5 82 ASP A N 1
ATOM 650 C CA . ASP A 1 82 ? 16.531 15.172 -28.906 1 65.5 82 ASP A CA 1
ATOM 651 C C . ASP A 1 82 ? 15.227 14.477 -29.297 1 65.5 82 ASP A C 1
ATOM 653 O O . ASP A 1 82 ? 15.07 14.023 -30.422 1 65.5 82 ASP A O 1
ATOM 657 N N . GLY A 1 83 ? 14.375 14.469 -28.438 1 65 83 GLY A N 1
ATOM 658 C CA . GLY A 1 83 ? 13.078 13.867 -28.688 1 65 83 GLY A CA 1
ATOM 659 C C . GLY A 1 83 ? 13.125 12.352 -28.75 1 65 83 GLY A C 1
ATOM 660 O O . GLY A 1 83 ? 12.18 11.711 -29.219 1 65 83 GLY A O 1
ATOM 661 N N . LYS A 1 84 ? 14.148 11.727 -28.375 1 73.19 84 LYS A N 1
ATOM 662 C CA . LYS A 1 84 ? 14.312 10.281 -28.516 1 73.19 84 LYS A CA 1
ATOM 663 C C . LYS A 1 84 ? 14.305 9.594 -27.156 1 73.19 84 LYS A C 1
ATOM 665 O O . LYS A 1 84 ? 15.031 8.617 -26.938 1 73.19 84 LYS A O 1
ATOM 670 N N . GLY A 1 85 ? 13.5 10.125 -26.281 1 80.62 85 GLY A N 1
ATOM 671 C CA . GLY A 1 85 ? 13.43 9.508 -24.953 1 80.62 85 GLY A CA 1
ATOM 672 C C . GLY A 1 85 ? 12.719 8.172 -24.953 1 80.62 85 GLY A C 1
ATOM 673 O O . GLY A 1 85 ? 11.961 7.871 -25.891 1 80.62 85 GLY A O 1
ATOM 674 N N . ASP A 1 86 ? 12.953 7.391 -24 1 82.44 86 ASP A N 1
ATOM 675 C CA . ASP A 1 86 ? 12.336 6.078 -23.859 1 82.44 86 ASP A CA 1
ATOM 676 C C . ASP A 1 86 ? 10.828 6.199 -23.641 1 82.44 86 ASP A C 1
ATOM 678 O O . ASP A 1 86 ? 10.359 7.148 -23.016 1 82.44 86 ASP A O 1
ATOM 682 N N . TRP A 1 87 ? 10.125 5.27 -24.25 1 86.38 87 TRP A N 1
ATOM 683 C CA . TRP A 1 87 ? 8.711 5.145 -23.906 1 86.38 87 TRP A CA 1
ATOM 684 C C . TRP A 1 87 ? 8.539 4.41 -22.578 1 86.38 87 TRP A C 1
ATOM 686 O O . TRP A 1 87 ? 9.117 3.344 -22.375 1 86.38 87 TRP A O 1
ATOM 696 N N . MET A 1 88 ? 7.766 5.059 -21.734 1 90.56 88 MET A N 1
ATOM 697 C CA . MET A 1 88 ? 7.469 4.496 -20.422 1 90.56 88 MET A CA 1
ATOM 698 C C . MET A 1 88 ? 5.977 4.227 -20.266 1 90.56 88 MET A C 1
ATOM 700 O O . MET A 1 88 ? 5.16 4.809 -20.984 1 90.56 88 MET A O 1
ATOM 704 N N . ALA A 1 89 ? 5.617 3.309 -19.391 1 92.5 89 ALA A N 1
ATOM 705 C CA . ALA A 1 89 ? 4.207 3.004 -19.141 1 92.5 89 ALA A CA 1
ATOM 706 C C . ALA A 1 89 ? 3.992 2.506 -17.719 1 92.5 89 ALA A C 1
ATOM 708 O O . ALA A 1 89 ? 4.914 1.978 -17.094 1 92.5 89 ALA A O 1
ATOM 709 N N . LEU A 1 90 ? 2.785 2.754 -17.266 1 95.56 90 LEU A N 1
ATOM 710 C CA . LEU A 1 90 ? 2.375 2.084 -16.031 1 95.56 90 LEU A CA 1
ATOM 711 C C . LEU A 1 90 ? 2.285 0.575 -16.234 1 95.56 90 LEU A C 1
ATOM 713 O O . LEU A 1 90 ? 1.818 0.115 -17.281 1 95.56 90 LEU A O 1
ATOM 717 N N . ARG A 1 91 ? 2.734 -0.166 -15.25 1 95.44 91 ARG A N 1
ATOM 718 C CA . ARG A 1 91 ? 2.635 -1.62 -15.328 1 95.44 91 ARG A CA 1
ATOM 719 C C . ARG A 1 91 ? 1.179 -2.064 -15.414 1 95.44 91 ARG A C 1
ATOM 721 O O . ARG A 1 91 ? 0.31 -1.491 -14.75 1 95.44 91 ARG A O 1
ATOM 728 N N . TYR A 1 92 ? 0.877 -3.139 -16.172 1 93.38 92 TYR A N 1
ATOM 729 C CA . TYR A 1 92 ? -0.495 -3.605 -16.344 1 93.38 92 TYR A CA 1
ATOM 730 C C . TYR A 1 92 ? -0.751 -4.852 -15.5 1 93.38 92 TYR A C 1
ATOM 732 O O . TYR A 1 92 ? -1.884 -5.332 -15.422 1 93.38 92 TYR A O 1
ATOM 740 N N . ASP A 1 93 ? 0.289 -5.426 -14.977 1 93.88 93 ASP A N 1
ATOM 741 C CA . ASP A 1 93 ? 0.253 -6.535 -14.023 1 93.88 93 ASP A CA 1
ATOM 742 C C . ASP A 1 93 ? 1.515 -6.562 -13.164 1 93.88 93 ASP A C 1
ATOM 744 O O . ASP A 1 93 ? 2.336 -5.645 -13.227 1 93.88 93 ASP A O 1
ATOM 748 N N . LEU A 1 94 ? 1.634 -7.562 -12.312 1 96.75 94 LEU A N 1
ATOM 749 C CA . LEU A 1 94 ? 2.795 -7.645 -11.438 1 96.75 94 LEU A CA 1
ATOM 750 C C . LEU A 1 94 ? 3.787 -8.688 -11.945 1 96.75 94 LEU A C 1
ATOM 752 O O . LEU A 1 94 ? 4.887 -8.812 -11.406 1 96.75 94 LEU A O 1
ATOM 756 N N . THR A 1 95 ? 3.486 -9.406 -13.008 1 94.81 95 THR A N 1
ATOM 757 C CA . THR A 1 95 ? 4.332 -10.484 -13.508 1 94.81 95 THR A CA 1
ATOM 758 C C . THR A 1 95 ? 5.359 -9.945 -14.5 1 94.81 95 THR A C 1
ATOM 760 O O . THR A 1 95 ? 6.523 -10.344 -14.477 1 94.81 95 THR A O 1
ATOM 763 N N . ALA A 1 96 ? 4.949 -9.062 -15.391 1 92.81 96 ALA A N 1
ATOM 764 C CA . ALA A 1 96 ? 5.863 -8.516 -16.391 1 92.81 96 ALA A CA 1
ATOM 765 C C . ALA A 1 96 ? 7.047 -7.816 -15.727 1 92.81 96 ALA A C 1
ATOM 767 O O . ALA A 1 96 ? 8.203 -8.062 -16.078 1 92.81 96 ALA A O 1
ATOM 768 N N . PRO A 1 97 ? 6.773 -6.965 -14.734 1 96.25 97 PRO A N 1
ATOM 769 C CA . PRO A 1 97 ? 7.91 -6.363 -14.039 1 96.25 97 PRO A CA 1
ATOM 770 C C . PRO A 1 97 ? 8.805 -7.398 -13.352 1 96.25 97 PRO A C 1
ATOM 772 O O . PRO A 1 97 ? 10.016 -7.203 -13.25 1 96.25 97 PRO A O 1
ATOM 775 N N . LEU A 1 98 ? 8.211 -8.477 -12.875 1 97.12 98 LEU A N 1
ATOM 776 C CA . LEU A 1 98 ? 9.008 -9.531 -12.25 1 97.12 98 LEU A CA 1
ATOM 777 C C . LEU A 1 98 ? 10.047 -10.078 -13.227 1 97.12 98 LEU A C 1
ATOM 779 O O . LEU A 1 98 ? 11.188 -10.328 -12.844 1 97.12 98 LEU A O 1
ATOM 783 N N . ALA A 1 99 ? 9.625 -10.281 -14.469 1 95.44 99 ALA A N 1
ATOM 784 C CA . ALA A 1 99 ? 10.555 -10.781 -15.477 1 95.44 99 ALA A CA 1
ATOM 785 C C . ALA A 1 99 ? 11.758 -9.844 -15.625 1 95.44 99 ALA A C 1
ATOM 787 O O . ALA A 1 99 ? 12.906 -10.297 -15.656 1 95.44 99 ALA A O 1
ATOM 788 N N . ARG A 1 100 ? 11.508 -8.57 -15.703 1 96.75 100 ARG A N 1
ATOM 789 C CA . ARG A 1 100 ? 12.578 -7.578 -15.789 1 96.75 100 ARG A CA 1
ATOM 790 C C . ARG A 1 100 ? 13.43 -7.578 -14.523 1 96.75 100 ARG A C 1
ATOM 792 O O . ARG A 1 100 ? 14.656 -7.547 -14.602 1 96.75 100 ARG A O 1
ATOM 799 N N . VAL A 1 101 ? 12.828 -7.602 -13.359 1 98.25 101 VAL A N 1
ATOM 800 C CA . VAL A 1 101 ? 13.531 -7.562 -12.078 1 98.25 101 VAL A CA 1
ATOM 801 C C . VAL A 1 101 ? 14.453 -8.773 -11.961 1 98.25 101 VAL A C 1
ATOM 803 O O . VAL A 1 101 ? 15.625 -8.633 -11.594 1 98.25 101 VAL A O 1
ATOM 806 N N . TYR A 1 102 ? 13.93 -9.945 -12.242 1 97.94 102 TYR A N 1
ATOM 807 C CA . TYR A 1 102 ? 14.734 -11.156 -12.141 1 97.94 102 TYR A CA 1
ATOM 808 C C . TYR A 1 102 ? 15.93 -11.094 -13.086 1 97.94 102 TYR A C 1
ATOM 810 O O . TYR A 1 102 ? 17.062 -11.414 -12.703 1 97.94 102 TYR A O 1
ATOM 818 N N . ALA A 1 103 ? 15.641 -10.703 -14.312 1 97.44 103 ALA A N 1
ATOM 819 C CA . ALA A 1 103 ? 16.719 -10.602 -15.297 1 97.44 103 ALA A CA 1
ATOM 820 C C . ALA A 1 103 ? 17.797 -9.609 -14.836 1 97.44 103 ALA A C 1
ATOM 822 O O . ALA A 1 103 ? 18.984 -9.859 -15.016 1 97.44 103 ALA A O 1
ATOM 823 N N . GLN A 1 104 ? 17.359 -8.555 -14.289 1 97.25 104 GLN A N 1
ATOM 824 C CA . GLN A 1 104 ? 18.25 -7.488 -13.859 1 97.25 104 GLN A CA 1
ATOM 825 C C . GLN A 1 104 ? 19.078 -7.918 -12.648 1 97.25 104 GLN A C 1
ATOM 827 O O . GLN A 1 104 ? 20.25 -7.551 -12.539 1 97.25 104 GLN A O 1
ATOM 832 N N . HIS A 1 105 ? 18.5 -8.727 -11.742 1 97.12 105 HIS A N 1
ATOM 833 C CA . HIS A 1 105 ? 19.125 -8.961 -10.453 1 97.12 105 HIS A CA 1
ATOM 834 C C . HIS A 1 105 ? 19.438 -10.445 -10.25 1 97.12 105 HIS A C 1
ATOM 836 O O . HIS A 1 105 ? 19.688 -10.883 -9.125 1 97.12 105 HIS A O 1
ATOM 842 N N . ARG A 1 106 ? 19.453 -11.234 -11.242 1 94.62 106 ARG A N 1
ATOM 843 C CA . ARG A 1 106 ? 19.5 -12.688 -11.156 1 94.62 106 ARG A CA 1
ATOM 844 C C . ARG A 1 106 ? 20.75 -13.141 -10.398 1 94.62 106 ARG A C 1
ATOM 846 O O . ARG A 1 106 ? 20.719 -14.148 -9.688 1 94.62 106 ARG A O 1
ATOM 853 N N . ASN A 1 107 ? 21.781 -12.359 -10.438 1 94.5 107 ASN A N 1
ATOM 854 C CA . ASN A 1 107 ? 23.016 -12.75 -9.781 1 94.5 107 ASN A CA 1
ATOM 855 C C . ASN A 1 107 ? 22.969 -12.492 -8.281 1 94.5 107 ASN A C 1
ATOM 857 O O . ASN A 1 107 ? 23.734 -13.07 -7.512 1 94.5 107 ASN A O 1
ATOM 861 N N . ASP A 1 108 ? 22.109 -11.672 -7.891 1 95.25 108 ASP A N 1
ATOM 862 C CA . ASP A 1 108 ? 22.016 -11.289 -6.484 1 95.25 108 ASP A CA 1
ATOM 863 C C . ASP A 1 108 ? 20.875 -12.023 -5.781 1 95.25 108 ASP A C 1
ATOM 865 O O . ASP A 1 108 ? 20.875 -12.125 -4.551 1 95.25 108 ASP A O 1
ATOM 869 N N . LEU A 1 109 ? 19.969 -12.594 -6.496 1 96.81 109 LEU A N 1
ATOM 870 C CA . LEU A 1 109 ? 18.797 -13.234 -5.93 1 96.81 109 LEU A CA 1
ATOM 871 C C . LEU A 1 109 ? 19.062 -14.711 -5.66 1 96.81 109 LEU A C 1
ATOM 873 O O . LEU A 1 109 ? 19.844 -15.352 -6.375 1 96.81 109 LEU A O 1
ATOM 877 N N . PRO A 1 110 ? 18.422 -15.195 -4.602 1 96.5 110 PRO A N 1
ATOM 878 C CA . PRO A 1 110 ? 18.484 -16.656 -4.453 1 96.5 110 PRO A CA 1
ATOM 879 C C . PRO A 1 110 ? 17.859 -17.391 -5.637 1 96.5 110 PRO A C 1
ATOM 881 O O . PRO A 1 110 ? 17.016 -16.844 -6.34 1 96.5 110 PRO A O 1
ATOM 884 N N . SER A 1 111 ? 18.281 -18.641 -5.848 1 96 111 SER A N 1
ATOM 885 C CA . SER A 1 111 ? 17.734 -19.5 -6.883 1 96 111 SER A CA 1
ATOM 886 C C . SER A 1 111 ? 17.312 -20.859 -6.305 1 96 111 SER A C 1
ATOM 888 O O . SER A 1 111 ? 18.156 -21.656 -5.895 1 96 111 SER A O 1
ATOM 890 N N . PRO A 1 112 ? 16.125 -21.078 -6.309 1 97.81 112 PRO A N 1
ATOM 891 C CA . PRO A 1 112 ? 15.008 -20.312 -6.859 1 97.81 112 PRO A CA 1
ATOM 892 C C . PRO A 1 112 ? 14.703 -19.047 -6.066 1 97.81 112 PRO A C 1
ATOM 894 O O . PRO A 1 112 ? 15 -18.984 -4.871 1 97.81 112 PRO A O 1
ATOM 897 N N . TYR A 1 113 ? 14.227 -18.109 -6.777 1 98.44 113 TYR A N 1
ATOM 898 C CA . TYR A 1 113 ? 13.75 -16.859 -6.18 1 98.44 113 TYR A CA 1
ATOM 899 C C . TYR A 1 113 ? 12.258 -16.938 -5.895 1 98.44 113 TYR A C 1
ATOM 901 O O . TYR A 1 113 ? 11.453 -17.172 -6.801 1 98.44 113 TYR A O 1
ATOM 909 N N . ARG A 1 114 ? 11.867 -16.766 -4.645 1 98.5 114 ARG A N 1
ATOM 910 C CA . ARG A 1 114 ? 10.477 -16.812 -4.211 1 98.5 114 ARG A CA 1
ATOM 911 C C . ARG A 1 114 ? 10.008 -15.445 -3.725 1 98.5 114 ARG A C 1
ATOM 913 O O . ARG A 1 114 ? 10.484 -14.945 -2.705 1 98.5 114 ARG A O 1
ATOM 920 N N . ARG A 1 115 ? 9.016 -14.883 -4.434 1 98.56 115 ARG A N 1
ATOM 921 C CA . ARG A 1 115 ? 8.586 -13.531 -4.074 1 98.56 115 ARG A CA 1
ATOM 922 C C . ARG A 1 115 ? 7.07 -13.422 -4.066 1 98.56 115 ARG A C 1
ATOM 924 O O . ARG A 1 115 ? 6.379 -14.203 -4.723 1 98.56 115 ARG A O 1
ATOM 931 N N . TYR A 1 116 ? 6.562 -12.5 -3.254 1 98.62 116 TYR A N 1
ATOM 932 C CA . TYR A 1 116 ? 5.203 -12.008 -3.439 1 98.62 116 TYR A CA 1
ATOM 933 C C . TYR A 1 116 ? 5.195 -10.5 -3.662 1 98.62 116 TYR A C 1
ATOM 935 O O . TYR A 1 116 ? 6.137 -9.805 -3.273 1 98.62 116 TYR A O 1
ATOM 943 N N . ALA A 1 117 ? 4.211 -10.047 -4.336 1 98.62 117 ALA A N 1
ATOM 944 C CA . ALA A 1 117 ? 4.023 -8.625 -4.625 1 98.62 117 ALA A CA 1
ATOM 945 C C . ALA A 1 117 ? 2.549 -8.242 -4.551 1 98.62 117 ALA A C 1
ATOM 947 O O . ALA A 1 117 ? 1.679 -9 -4.984 1 98.62 117 ALA A O 1
ATOM 948 N N . MET A 1 118 ? 2.35 -7.102 -3.988 1 98 118 MET A N 1
ATOM 949 C CA . MET A 1 118 ? 0.994 -6.574 -3.861 1 98 118 MET A CA 1
ATOM 950 C C . MET A 1 118 ? 0.948 -5.094 -4.223 1 98 118 MET A C 1
ATOM 952 O O . MET A 1 118 ? 1.838 -4.332 -3.846 1 98 118 MET A O 1
ATOM 956 N N . GLY A 1 119 ? -0.031 -4.691 -4.93 1 97 119 GLY A N 1
ATOM 957 C CA . GLY A 1 119 ? -0.174 -3.285 -5.277 1 97 119 GLY A CA 1
ATOM 958 C C . GLY A 1 119 ? -1.07 -3.057 -6.48 1 97 119 GLY A C 1
ATOM 959 O O . GLY A 1 119 ? -1.59 -4.012 -7.062 1 97 119 GLY A O 1
ATOM 960 N N . PRO A 1 120 ? -1.271 -1.821 -6.84 1 97.38 120 PRO A N 1
ATOM 961 C CA . PRO A 1 120 ? -2.131 -1.493 -7.977 1 97.38 120 PRO A CA 1
ATOM 962 C C . PRO A 1 120 ? -1.465 -1.777 -9.32 1 97.38 120 PRO A C 1
ATOM 964 O O . PRO A 1 120 ? -0.237 -1.731 -9.43 1 97.38 120 PRO A O 1
ATOM 967 N N . VAL A 1 121 ? -2.232 -2.092 -10.281 1 96.56 121 VAL A N 1
ATOM 968 C CA . VAL A 1 121 ? -1.869 -2.188 -11.688 1 96.56 121 VAL A CA 1
ATOM 969 C C . VAL A 1 121 ? -2.871 -1.403 -12.531 1 96.56 121 VAL A C 1
ATOM 971 O O . VAL A 1 121 ? -3.959 -1.064 -12.062 1 96.56 121 VAL A O 1
ATOM 974 N N . TRP A 1 122 ? -2.488 -1.049 -13.742 1 95.25 122 TRP A N 1
ATOM 975 C CA . TRP A 1 122 ? -3.295 -0.148 -14.555 1 95.25 122 TRP A CA 1
ATOM 976 C C . TRP A 1 122 ? -3.48 -0.706 -15.969 1 95.25 122 TRP A C 1
ATOM 978 O O . TRP A 1 122 ? -2.508 -1.085 -16.625 1 95.25 122 TRP A O 1
ATOM 988 N N . ARG A 1 123 ? -4.652 -0.753 -16.391 1 92.44 123 ARG A N 1
ATOM 989 C CA . ARG A 1 123 ? -4.965 -1.192 -17.75 1 92.44 123 ARG A CA 1
ATOM 990 C C . ARG A 1 123 ? -5.812 -0.154 -18.469 1 92.44 123 ARG A C 1
ATOM 992 O O . ARG A 1 123 ? -6.859 0.263 -17.984 1 92.44 123 ARG A O 1
ATOM 999 N N . ASN A 1 124 ? -5.297 0.276 -19.578 1 89.38 124 ASN A N 1
ATOM 1000 C CA . ASN A 1 124 ? -6.023 1.229 -20.406 1 89.38 124 ASN A CA 1
ATOM 1001 C C . ASN A 1 124 ? -7.09 0.537 -21.25 1 89.38 124 ASN A C 1
ATOM 1003 O O . ASN A 1 124 ? -7 0.515 -22.484 1 89.38 124 ASN A O 1
ATOM 1007 N N . GLU A 1 125 ? -8.055 0.052 -20.562 1 84 125 GLU A N 1
ATOM 1008 C CA . GLU A 1 125 ? -9.188 -0.648 -21.172 1 84 125 GLU A CA 1
ATOM 1009 C C . GLU A 1 125 ? -10.484 0.129 -20.969 1 84 125 GLU A C 1
ATOM 1011 O O . GLU A 1 125 ? -10.539 1.054 -20.156 1 84 125 GLU A O 1
ATOM 1016 N N . LYS A 1 126 ? -11.383 -0.205 -21.812 1 84 126 LYS A N 1
ATOM 1017 C CA . LYS A 1 126 ? -12.703 0.401 -21.625 1 84 126 LYS A CA 1
ATOM 1018 C C . LYS A 1 126 ? -13.312 -0.017 -20.281 1 84 126 LYS A C 1
ATOM 1020 O O . LYS A 1 126 ? -13.477 -1.209 -20.016 1 84 126 LYS A O 1
ATOM 1025 N N . PRO A 1 127 ? -13.562 1.026 -19.547 1 86.06 127 PRO A N 1
ATOM 1026 C CA . PRO A 1 127 ? -14.117 0.67 -18.25 1 86.06 127 PRO A CA 1
ATOM 1027 C C . PRO A 1 127 ? -15.578 0.234 -18.312 1 86.06 127 PRO A C 1
ATOM 1029 O O . PRO A 1 127 ? -16.266 0.516 -19.312 1 86.06 127 PRO A O 1
ATOM 1032 N N . GLY A 1 128 ? -16.047 -0.559 -17.375 1 80.81 128 GLY A N 1
ATOM 1033 C CA . GLY A 1 128 ? -17.422 -1.028 -17.219 1 80.81 128 GLY A CA 1
ATOM 1034 C C . GLY A 1 128 ? -17.766 -1.396 -15.781 1 80.81 128 GLY A C 1
ATOM 1035 O O . GLY A 1 128 ? -16.969 -1.15 -14.867 1 80.81 128 GLY A O 1
ATOM 1036 N N . PRO A 1 129 ? -18.922 -1.844 -15.617 1 76 129 PRO A N 1
ATOM 1037 C CA . PRO A 1 129 ? -19.297 -2.238 -14.258 1 76 129 PRO A CA 1
ATOM 1038 C C . PRO A 1 129 ? -18.328 -3.23 -13.633 1 76 129 PRO A C 1
ATOM 1040 O O . PRO A 1 129 ? -18.109 -4.316 -14.18 1 76 129 PRO A O 1
ATOM 1043 N N . GLY A 1 130 ? -17.734 -2.842 -12.617 1 76.69 130 GLY A N 1
ATOM 1044 C CA . GLY A 1 130 ? -16.797 -3.701 -11.914 1 76.69 130 GLY A CA 1
ATOM 1045 C C . GLY A 1 130 ? -15.43 -3.752 -12.57 1 76.69 130 GLY A C 1
ATOM 1046 O O . GLY A 1 130 ? -14.547 -4.484 -12.117 1 76.69 130 GLY A O 1
ATOM 1047 N N . ARG A 1 131 ? -15.352 -3.109 -13.656 1 84.44 131 ARG A N 1
ATOM 1048 C CA . ARG A 1 131 ? -14.078 -3.09 -14.367 1 84.44 131 ARG A CA 1
ATOM 1049 C C . ARG A 1 131 ? -13.438 -1.705 -14.312 1 84.44 131 ARG A C 1
ATOM 1051 O O . ARG A 1 131 ? -13.875 -0.786 -15.008 1 84.44 131 ARG A O 1
ATOM 1058 N N . PHE A 1 132 ? -12.414 -1.633 -13.594 1 93.12 132 PHE A N 1
ATOM 1059 C CA . PHE A 1 132 ? -11.711 -0.37 -13.414 1 93.12 132 PHE A CA 1
ATOM 1060 C C . PHE A 1 132 ? -10.359 -0.399 -14.125 1 93.12 132 PHE A C 1
ATOM 1062 O O . PHE A 1 132 ? -9.867 -1.469 -14.484 1 93.12 132 PHE A O 1
ATOM 1069 N N . ARG A 1 133 ? -9.875 0.72 -14.344 1 94.94 133 ARG A N 1
ATOM 1070 C CA . ARG A 1 133 ? -8.602 0.853 -15.047 1 94.94 133 ARG A CA 1
ATOM 1071 C C . ARG A 1 133 ? -7.434 0.814 -14.062 1 94.94 133 ARG A C 1
ATOM 1073 O O . ARG A 1 133 ? -6.273 0.758 -14.469 1 94.94 133 ARG A O 1
ATOM 1080 N N . GLN A 1 134 ? -7.719 0.959 -12.844 1 96.94 134 GLN A N 1
ATOM 1081 C CA . GLN A 1 134 ? -6.805 0.715 -11.734 1 96.94 134 GLN A CA 1
ATOM 1082 C C . GLN A 1 134 ? -7.395 -0.295 -10.75 1 96.94 134 GLN A C 1
ATOM 1084 O O . GLN A 1 134 ? -8.531 -0.149 -10.312 1 96.94 134 GLN A O 1
ATOM 1089 N N . PHE A 1 135 ? -6.652 -1.342 -10.484 1 95.81 135 PHE A N 1
ATOM 1090 C CA . PHE A 1 135 ? -7.102 -2.328 -9.508 1 95.81 135 PHE A CA 1
ATOM 1091 C C . PHE A 1 135 ? -5.914 -3.021 -8.852 1 95.81 135 PHE A C 1
ATOM 1093 O O . PHE A 1 135 ? -4.777 -2.871 -9.297 1 95.81 135 PHE A O 1
ATOM 1100 N N . TYR A 1 136 ? -6.152 -3.744 -7.797 1 97.06 136 TYR A N 1
ATOM 1101 C CA . TYR A 1 136 ? -5.07 -4.34 -7.023 1 97.06 136 TYR A CA 1
ATOM 1102 C C . TYR A 1 136 ? -4.883 -5.809 -7.387 1 97.06 136 TYR A C 1
ATOM 1104 O O . TYR A 1 136 ? -5.859 -6.531 -7.59 1 97.06 136 TYR A O 1
ATOM 1112 N N . GLN A 1 137 ? -3.648 -6.18 -7.445 1 97 137 GLN A N 1
ATOM 1113 C CA . GLN A 1 137 ? -3.264 -7.582 -7.57 1 97 137 GLN A CA 1
ATOM 1114 C C . GLN A 1 137 ? -2.396 -8.023 -6.395 1 97 137 GLN A C 1
ATOM 1116 O O . GLN A 1 137 ? -1.774 -7.188 -5.73 1 97 137 GLN A O 1
ATOM 1121 N N . CYS A 1 138 ? -2.424 -9.203 -6.125 1 98.06 138 CYS A N 1
ATOM 1122 C CA . CYS A 1 138 ? -1.553 -9.875 -5.164 1 98.06 138 CYS A CA 1
ATOM 1123 C C . CYS A 1 138 ? -0.961 -11.148 -5.758 1 98.06 138 CYS A C 1
ATOM 1125 O O . CYS A 1 138 ? -1.661 -12.148 -5.91 1 98.06 138 CYS A O 1
ATOM 1127 N N . ASP A 1 139 ? 0.314 -11.086 -6.012 1 98.56 139 ASP A N 1
ATOM 1128 C CA . ASP A 1 139 ? 0.979 -12.164 -6.734 1 98.56 139 ASP A CA 1
ATOM 1129 C C . ASP A 1 139 ? 1.961 -12.906 -5.832 1 98.56 139 ASP A C 1
ATOM 1131 O O . ASP A 1 139 ? 2.48 -12.336 -4.867 1 98.56 139 ASP A O 1
ATOM 1135 N N . ALA A 1 140 ? 2.199 -14.148 -6.102 1 98.81 140 ALA A N 1
ATOM 1136 C CA . ALA A 1 140 ? 3.303 -14.945 -5.574 1 98.81 140 ALA A CA 1
ATOM 1137 C C . ALA A 1 140 ? 3.904 -15.844 -6.656 1 98.81 140 ALA A C 1
ATOM 1139 O O . ALA A 1 140 ? 3.176 -16.484 -7.418 1 98.81 140 ALA A O 1
ATOM 1140 N N . ASP A 1 141 ? 5.234 -15.805 -6.727 1 98.75 141 ASP A N 1
ATOM 1141 C CA . ASP A 1 141 ? 5.902 -16.547 -7.797 1 98.75 141 ASP A CA 1
ATOM 1142 C C . ASP A 1 141 ? 7.18 -17.203 -7.289 1 98.75 141 ASP A C 1
ATOM 1144 O O . ASP A 1 141 ? 7.859 -16.672 -6.41 1 98.75 141 ASP A O 1
ATOM 1148 N N . THR A 1 142 ? 7.469 -18.359 -7.84 1 98.75 142 THR A N 1
ATOM 1149 C CA . THR A 1 142 ? 8.766 -19.016 -7.738 1 98.75 142 THR A CA 1
ATOM 1150 C C . THR A 1 142 ? 9.461 -19.047 -9.094 1 98.75 142 THR A C 1
ATOM 1152 O O . THR A 1 142 ? 8.93 -19.594 -10.062 1 98.75 142 THR A O 1
ATOM 1155 N N . VAL A 1 143 ? 10.633 -18.453 -9.164 1 98.5 143 VAL A N 1
ATOM 1156 C CA . VAL A 1 143 ? 11.375 -18.344 -10.422 1 98.5 143 VAL A CA 1
ATOM 1157 C C . VAL A 1 143 ? 12.68 -19.125 -10.312 1 98.5 143 VAL A C 1
ATOM 1159 O O . VAL A 1 143 ? 13.406 -19.016 -9.32 1 98.5 143 VAL A O 1
ATOM 1162 N N . GLY A 1 144 ? 13.008 -19.953 -11.328 1 97.69 144 GLY A N 1
ATOM 1163 C CA . GLY A 1 144 ? 14.305 -20.609 -11.391 1 97.69 144 GLY A CA 1
ATOM 1164 C C . GLY A 1 144 ? 14.227 -22.094 -11.102 1 97.69 144 GLY A C 1
ATOM 1165 O O . GLY A 1 144 ? 15.234 -22.719 -10.75 1 97.69 144 GLY A O 1
ATOM 1166 N N . THR A 1 145 ? 13.07 -22.719 -11.164 1 97.69 145 THR A N 1
ATOM 1167 C CA . THR A 1 145 ? 12.961 -24.156 -10.945 1 97.69 145 THR A CA 1
ATOM 1168 C C . THR A 1 145 ? 11.914 -24.766 -11.867 1 97.69 145 THR A C 1
ATOM 1170 O O . THR A 1 145 ? 10.875 -24.156 -12.125 1 97.69 145 THR A O 1
ATOM 1173 N N . ALA A 1 146 ? 12.195 -25.953 -12.359 1 96.38 146 ALA A N 1
ATOM 1174 C CA . ALA A 1 146 ? 11.273 -26.688 -13.227 1 96.38 146 ALA A CA 1
ATOM 1175 C C . ALA A 1 146 ? 10.516 -27.75 -12.445 1 96.38 146 ALA A C 1
ATOM 1177 O O . ALA A 1 146 ? 9.711 -28.5 -13.008 1 96.38 146 ALA A O 1
ATOM 1178 N N . SER A 1 147 ? 10.75 -27.766 -11.141 1 96.5 147 SER A N 1
ATOM 1179 C CA . SER A 1 147 ? 10.117 -28.797 -10.312 1 96.5 147 SER A CA 1
ATOM 1180 C C . SER A 1 147 ? 8.609 -28.625 -10.266 1 96.5 147 SER A C 1
ATOM 1182 O O . SER A 1 147 ? 8.117 -27.516 -9.984 1 96.5 147 SER A O 1
ATOM 1184 N N . MET A 1 148 ? 7.848 -29.734 -10.438 1 97.25 148 MET A N 1
ATOM 1185 C CA . MET A 1 148 ? 6.395 -29.688 -10.328 1 97.25 148 MET A CA 1
ATOM 1186 C C . MET A 1 148 ? 5.957 -29.469 -8.883 1 97.25 148 MET A C 1
ATOM 1188 O O . MET A 1 148 ? 4.812 -29.094 -8.625 1 97.25 148 MET A O 1
ATOM 1192 N N . ALA A 1 149 ? 6.895 -29.703 -7.996 1 97.94 149 ALA A N 1
ATOM 1193 C CA . ALA A 1 149 ? 6.598 -29.438 -6.594 1 97.94 149 ALA A CA 1
ATOM 1194 C C . ALA A 1 149 ? 6.32 -27.953 -6.367 1 97.94 149 ALA A C 1
ATOM 1196 O O . ALA A 1 149 ? 5.543 -27.594 -5.477 1 97.94 149 ALA A O 1
ATOM 1197 N N . ALA A 1 150 ? 6.973 -27.094 -7.176 1 98.38 150 ALA A N 1
ATOM 1198 C CA . ALA A 1 150 ? 6.715 -25.656 -7.09 1 98.38 150 ALA A CA 1
ATOM 1199 C C . ALA A 1 150 ? 5.285 -25.328 -7.512 1 98.38 150 ALA A C 1
ATOM 1201 O O . ALA A 1 150 ? 4.598 -24.547 -6.852 1 98.38 150 ALA A O 1
ATOM 1202 N N . ASP A 1 151 ? 4.82 -25.953 -8.609 1 98.56 151 ASP A N 1
ATOM 1203 C CA . ASP A 1 151 ? 3.455 -25.766 -9.086 1 98.56 151 ASP A CA 1
ATOM 1204 C C . ASP A 1 151 ? 2.441 -26.25 -8.047 1 98.56 151 ASP A C 1
ATOM 1206 O O . ASP A 1 151 ? 1.459 -25.562 -7.766 1 98.56 151 ASP A O 1
ATOM 1210 N N . ALA A 1 152 ? 2.717 -27.375 -7.551 1 98.38 152 ALA A N 1
ATOM 1211 C CA . ALA A 1 152 ? 1.829 -27.922 -6.531 1 98.38 152 ALA A CA 1
ATOM 1212 C C . ALA A 1 152 ? 1.767 -27.016 -5.309 1 98.38 152 ALA A C 1
ATOM 1214 O O . ALA A 1 152 ? 0.687 -26.781 -4.766 1 98.38 152 ALA A O 1
ATOM 1215 N N . GLU A 1 153 ? 2.902 -26.547 -4.871 1 98.44 153 GLU A N 1
ATOM 1216 C CA . GLU A 1 153 ? 2.971 -25.672 -3.699 1 98.44 153 GLU A CA 1
ATOM 1217 C C . GLU A 1 153 ? 2.145 -24.406 -3.902 1 98.44 153 GLU A C 1
ATOM 1219 O O . GLU A 1 153 ? 1.452 -23.969 -2.986 1 98.44 153 GLU A O 1
ATOM 1224 N N . ILE A 1 154 ? 2.244 -23.828 -5.066 1 98.69 154 ILE A N 1
ATOM 1225 C CA . ILE A 1 154 ? 1.502 -22.609 -5.367 1 98.69 154 ILE A CA 1
ATOM 1226 C C . ILE A 1 154 ? 0.004 -22.875 -5.223 1 98.69 154 ILE A C 1
ATOM 1228 O O . ILE A 1 154 ? -0.725 -22.047 -4.664 1 98.69 154 ILE A O 1
ATOM 1232 N N . CYS A 1 155 ? -0.447 -23.984 -5.703 1 98.62 155 CYS A N 1
ATOM 1233 C CA . CYS A 1 155 ? -1.858 -24.328 -5.594 1 98.62 155 CYS A CA 1
ATOM 1234 C C . CYS A 1 155 ? -2.26 -24.531 -4.137 1 98.62 155 CYS A C 1
ATOM 1236 O O . CYS A 1 155 ? -3.307 -24.047 -3.705 1 98.62 155 CYS A O 1
ATOM 1238 N N . MET A 1 156 ? -1.457 -25.266 -3.393 1 98.38 156 MET A N 1
ATOM 1239 C CA . MET A 1 156 ? -1.729 -25.5 -1.979 1 98.38 156 MET A CA 1
ATOM 1240 C C . MET A 1 156 ? -1.732 -24.188 -1.196 1 98.38 156 MET A C 1
ATOM 1242 O O . MET A 1 156 ? -2.613 -23.953 -0.366 1 98.38 156 MET A O 1
ATOM 1246 N N . MET A 1 157 ? -0.764 -23.328 -1.48 1 98.56 157 MET A N 1
ATOM 1247 C CA . MET A 1 157 ? -0.674 -22.016 -0.833 1 98.56 157 MET A CA 1
ATOM 1248 C C . MET A 1 157 ? -1.911 -21.172 -1.129 1 98.56 157 MET A C 1
ATOM 1250 O O . MET A 1 157 ? -2.418 -20.484 -0.249 1 98.56 157 MET A O 1
ATOM 1254 N N . LEU A 1 158 ? -2.363 -21.266 -2.359 1 98.69 158 LEU A N 1
ATOM 1255 C CA . LEU A 1 158 ? -3.582 -20.547 -2.73 1 98.69 158 LEU A CA 1
ATOM 1256 C C . LEU A 1 158 ? -4.766 -21.031 -1.9 1 98.69 158 LEU A C 1
ATOM 1258 O O . LEU A 1 158 ? -5.551 -20.219 -1.402 1 98.69 158 LEU A O 1
ATOM 1262 N N . SER A 1 159 ? -4.879 -22.297 -1.738 1 98.44 159 SER A N 1
ATOM 1263 C CA . SER A 1 159 ? -5.938 -22.859 -0.907 1 98.44 159 SER A CA 1
ATOM 1264 C C . SER A 1 159 ? -5.855 -22.344 0.523 1 98.44 159 SER A C 1
ATOM 1266 O O . SER A 1 159 ? -6.848 -21.859 1.074 1 98.44 159 SER A O 1
ATOM 1268 N N . ASP A 1 160 ? -4.668 -22.438 1.101 1 98.19 160 ASP A N 1
ATOM 1269 C CA . ASP A 1 160 ? -4.465 -21.953 2.465 1 98.19 160 ASP A CA 1
ATOM 1270 C C . ASP A 1 160 ? -4.793 -20.469 2.586 1 98.19 160 ASP A C 1
ATOM 1272 O O . ASP A 1 160 ? -5.344 -20.031 3.598 1 98.19 160 ASP A O 1
ATOM 1276 N N . THR A 1 161 ? -4.441 -19.734 1.565 1 98.56 161 THR A N 1
ATOM 1277 C CA . THR A 1 161 ? -4.699 -18.297 1.548 1 98.56 161 THR A CA 1
ATOM 1278 C C . THR A 1 161 ? -6.199 -18.016 1.588 1 98.56 161 THR A C 1
ATOM 1280 O O . THR A 1 161 ? -6.66 -17.203 2.393 1 98.56 161 THR A O 1
ATOM 1283 N N . LEU A 1 162 ? -6.922 -18.688 0.717 1 98.06 162 LEU A N 1
ATOM 1284 C CA . LEU A 1 162 ? -8.367 -18.484 0.667 1 98.06 162 LEU A CA 1
ATOM 1285 C C . LEU A 1 162 ? -9.008 -18.828 2.006 1 98.06 162 LEU A C 1
ATOM 1287 O O . LEU A 1 162 ? -9.875 -18.078 2.49 1 98.06 162 LEU A O 1
ATOM 1291 N N . GLU A 1 163 ? -8.594 -19.875 2.592 1 97.31 163 GLU A N 1
ATOM 1292 C CA . GLU A 1 163 ? -9.148 -20.281 3.885 1 97.31 163 GLU A CA 1
ATOM 1293 C C . GLU A 1 163 ? -8.789 -19.281 4.973 1 97.31 163 GLU A C 1
ATOM 1295 O O . GLU A 1 163 ? -9.633 -18.922 5.801 1 97.31 163 GLU A O 1
ATOM 1300 N N . LYS A 1 164 ? -7.582 -18.812 4.945 1 97.19 164 LYS A N 1
ATOM 1301 C CA . LYS A 1 164 ? -7.121 -17.859 5.961 1 97.19 164 LYS A CA 1
ATOM 1302 C C . LYS A 1 164 ? -7.891 -16.547 5.887 1 97.19 164 LYS A C 1
ATOM 1304 O O . LYS A 1 164 ? -8.172 -15.93 6.914 1 97.19 164 LYS A O 1
ATOM 1309 N N . VAL A 1 165 ? -8.242 -16.094 4.727 1 96.5 165 VAL A N 1
ATOM 1310 C CA . VAL A 1 165 ? -8.914 -14.812 4.59 1 96.5 165 VAL A CA 1
ATOM 1311 C C . VAL A 1 165 ? -10.406 -14.984 4.875 1 96.5 165 VAL A C 1
ATOM 1313 O O . VAL A 1 165 ? -11.156 -14 4.922 1 96.5 165 VAL A O 1
ATOM 1316 N N . GLY A 1 166 ? -10.922 -16.25 4.922 1 95 166 GLY A N 1
ATOM 1317 C CA . GLY A 1 166 ? -12.281 -16.438 5.398 1 95 166 GLY A CA 1
ATOM 1318 C C . GLY A 1 166 ? -13.164 -17.172 4.414 1 95 166 GLY A C 1
ATOM 1319 O O . GLY A 1 166 ? -14.391 -17.156 4.531 1 95 166 GLY A O 1
ATOM 1320 N N . ILE A 1 167 ? -12.641 -17.766 3.383 1 95.75 167 ILE A N 1
ATOM 1321 C CA . ILE A 1 167 ? -13.391 -18.641 2.488 1 95.75 167 ILE A CA 1
ATOM 1322 C C . ILE A 1 167 ? -13.195 -20.094 2.91 1 95.75 167 ILE A C 1
ATOM 1324 O O . ILE A 1 167 ? -12.188 -20.719 2.564 1 95.75 167 ILE A O 1
ATOM 1328 N N . PRO A 1 168 ? -14.133 -20.656 3.535 1 95.06 168 PRO A N 1
ATOM 1329 C CA . PRO A 1 168 ? -13.938 -22 4.094 1 95.06 168 PRO A CA 1
ATOM 1330 C C . PRO A 1 168 ? -13.93 -23.078 3.023 1 95.06 168 PRO A C 1
ATOM 1332 O O . PRO A 1 168 ? -14.375 -22.859 1.897 1 95.06 168 PRO A O 1
ATOM 1335 N N . ARG A 1 169 ? -13.43 -24.266 3.418 1 96.12 169 ARG A N 1
ATOM 1336 C CA . ARG A 1 169 ? -13.508 -25.438 2.559 1 96.12 169 ARG A CA 1
ATOM 1337 C C . ARG A 1 169 ? -14.938 -25.719 2.127 1 96.12 169 ARG A C 1
ATOM 1339 O O . ARG A 1 169 ? -15.867 -25.578 2.926 1 96.12 169 ARG A O 1
ATOM 1346 N N . GLY A 1 170 ? -15.109 -26 0.932 1 94.94 170 GLY A N 1
ATOM 1347 C CA . GLY A 1 170 ? -16.438 -26.188 0.368 1 94.94 170 GLY A CA 1
ATOM 1348 C C . GLY A 1 170 ? -16.938 -24.969 -0.382 1 94.94 170 GLY A C 1
ATOM 1349 O O . GLY A 1 170 ? -17.859 -25.078 -1.207 1 94.94 170 GLY A O 1
ATOM 1350 N N . ASP A 1 171 ? -16.312 -23.844 -0.102 1 95.19 171 ASP A N 1
ATOM 1351 C CA . ASP A 1 171 ? -16.781 -22.609 -0.725 1 95.19 171 ASP A CA 1
ATOM 1352 C C . ASP A 1 171 ? -15.812 -22.156 -1.823 1 95.19 171 ASP A C 1
ATOM 1354 O O . ASP A 1 171 ? -15.969 -21.062 -2.373 1 95.19 171 ASP A O 1
ATOM 1358 N N . TYR A 1 172 ? -14.859 -22.938 -2.086 1 96.81 172 TYR A N 1
ATOM 1359 C CA . TYR A 1 172 ? -13.953 -22.688 -3.199 1 96.81 172 TYR A CA 1
ATOM 1360 C C . TYR A 1 172 ? -13.438 -24 -3.797 1 96.81 172 TYR A C 1
ATOM 1362 O O . TYR A 1 172 ? -13.578 -25.062 -3.188 1 96.81 172 TYR A O 1
ATOM 1370 N N . LEU A 1 173 ? -12.875 -23.891 -4.961 1 96.69 173 LEU A N 1
ATOM 1371 C CA . LEU A 1 173 ? -12.203 -25 -5.629 1 96.69 173 LEU A CA 1
ATOM 1372 C C . LEU A 1 173 ? -11.078 -24.5 -6.527 1 96.69 173 LEU A C 1
ATOM 1374 O O . LEU A 1 173 ? -11.305 -23.656 -7.398 1 96.69 173 LEU A O 1
ATOM 1378 N N . VAL A 1 174 ? -9.875 -25 -6.242 1 97.75 174 VAL A N 1
ATOM 1379 C CA . VAL A 1 174 ? -8.758 -24.734 -7.152 1 97.75 174 VAL A CA 1
ATOM 1380 C C . VAL A 1 174 ? -8.734 -25.797 -8.25 1 97.75 174 VAL A C 1
ATOM 1382 O O . VAL A 1 174 ? -8.586 -26.984 -7.969 1 97.75 174 VAL A O 1
ATOM 1385 N N . ARG A 1 175 ? -8.875 -25.344 -9.445 1 94.69 175 ARG A N 1
ATOM 1386 C CA . ARG A 1 175 ? -8.867 -26.266 -10.586 1 94.69 175 ARG A CA 1
ATOM 1387 C C . ARG A 1 175 ? -7.551 -26.156 -11.352 1 94.69 175 ARG A C 1
ATOM 1389 O O . ARG A 1 175 ? -7.02 -25.062 -11.547 1 94.69 175 ARG A O 1
ATOM 1396 N N . VAL A 1 176 ? -7.031 -27.328 -11.703 1 95.12 176 VAL A N 1
ATOM 1397 C CA . VAL A 1 176 ? -5.695 -27.391 -12.289 1 95.12 176 VAL A CA 1
ATOM 1398 C C . VAL A 1 176 ? -5.75 -28.125 -13.625 1 95.12 176 VAL A C 1
ATOM 1400 O O . VAL A 1 176 ? -6.402 -29.172 -13.742 1 95.12 176 VAL A O 1
ATOM 1403 N N . ASN A 1 177 ? -5.137 -27.578 -14.602 1 92.75 177 ASN A N 1
ATOM 1404 C CA . ASN A 1 177 ? -4.875 -28.219 -15.891 1 92.75 177 ASN A CA 1
ATOM 1405 C C . ASN A 1 177 ? -3.449 -27.953 -16.359 1 92.75 177 ASN A C 1
ATOM 1407 O O . ASN A 1 177 ? -2.604 -27.5 -15.586 1 92.75 177 ASN A O 1
ATOM 1411 N N . ASN A 1 178 ? -3.18 -28.391 -17.547 1 94.56 178 ASN A N 1
ATOM 1412 C CA . ASN A 1 178 ? -1.847 -28.203 -18.109 1 94.56 178 ASN A CA 1
ATOM 1413 C C . ASN A 1 178 ? -1.91 -27.812 -19.578 1 94.56 178 ASN A C 1
ATOM 1415 O O . ASN A 1 178 ? -2.479 -28.531 -20.406 1 94.56 178 ASN A O 1
ATOM 1419 N N . ARG A 1 179 ? -1.338 -26.719 -19.875 1 92 179 ARG A N 1
ATOM 1420 C CA . ARG A 1 179 ? -1.299 -26.203 -21.25 1 92 179 ARG A CA 1
ATOM 1421 C C . ARG A 1 179 ? -0.709 -27.25 -22.203 1 92 179 ARG A C 1
ATOM 1423 O O . ARG A 1 179 ? -1.117 -27.328 -23.359 1 92 179 ARG A O 1
ATOM 1430 N N . LYS A 1 180 ? 0.234 -28.062 -21.797 1 93.75 180 LYS A N 1
ATOM 1431 C CA . LYS A 1 180 ? 0.874 -29.078 -22.641 1 93.75 180 LYS A CA 1
ATOM 1432 C C . LYS A 1 180 ? -0.14 -30.109 -23.109 1 93.75 180 LYS A C 1
ATOM 1434 O O . LYS A 1 180 ? -0.011 -30.656 -24.219 1 93.75 180 LYS A O 1
ATOM 1439 N N . VAL A 1 181 ? -1.116 -30.391 -22.297 1 93.56 181 VAL A N 1
ATOM 1440 C CA . VAL A 1 181 ? -2.15 -31.344 -22.703 1 93.56 181 VAL A CA 1
ATOM 1441 C C . VAL A 1 181 ? -2.926 -30.797 -23.891 1 93.56 181 VAL A C 1
ATOM 1443 O O . VAL A 1 181 ? -3.146 -31.5 -24.875 1 93.56 181 VAL A O 1
ATOM 1446 N N . LEU A 1 182 ? -3.309 -29.547 -23.75 1 89.38 182 LEU A N 1
ATOM 1447 C CA . LEU A 1 182 ? -4.016 -28.906 -24.859 1 89.38 182 LEU A CA 1
ATOM 1448 C C . LEU A 1 182 ? -3.154 -28.891 -26.109 1 89.38 182 LEU A C 1
ATOM 1450 O O . LEU A 1 182 ? -3.654 -29.141 -27.219 1 89.38 182 LEU A O 1
ATOM 1454 N N . ASN A 1 183 ? -1.914 -28.562 -25.969 1 90.12 183 ASN A N 1
ATOM 1455 C CA . ASN A 1 183 ? -1.002 -28.609 -27.109 1 90.12 183 ASN A CA 1
ATOM 1456 C C . ASN A 1 183 ? -0.932 -30 -27.719 1 90.12 183 ASN A C 1
ATOM 1458 O O . ASN A 1 183 ? -0.861 -30.141 -28.938 1 90.12 183 ASN A O 1
ATOM 1462 N N . GLY A 1 184 ? -0.923 -30.922 -26.891 1 93.44 184 GLY A N 1
ATOM 1463 C CA . GLY A 1 184 ? -0.943 -32.281 -27.359 1 93.44 184 GLY A CA 1
ATOM 1464 C C . GLY A 1 184 ? -2.203 -32.625 -28.141 1 93.44 184 GLY A C 1
ATOM 1465 O O . GLY A 1 184 ? -2.145 -33.344 -29.141 1 93.44 184 GLY A O 1
ATOM 1466 N N . VAL A 1 185 ? -3.289 -32.156 -27.656 1 92.06 185 VAL A N 1
ATOM 1467 C CA . VAL A 1 185 ? -4.566 -32.375 -28.328 1 92.06 185 VAL A CA 1
ATOM 1468 C C . VAL A 1 185 ? -4.531 -31.734 -29.719 1 92.06 185 VAL A C 1
ATOM 1470 O O . VAL A 1 185 ? -4.961 -32.344 -30.703 1 92.06 185 VAL A O 1
ATOM 1473 N N . LEU A 1 186 ? -4.02 -30.531 -29.797 1 91.19 186 LEU A N 1
ATOM 1474 C CA . LEU A 1 186 ? -3.904 -29.844 -31.078 1 91.19 186 LEU A CA 1
ATOM 1475 C C . LEU A 1 186 ? -3.002 -30.609 -32.031 1 91.19 186 LEU A C 1
ATOM 1477 O O . LEU A 1 186 ? -3.295 -30.719 -33.219 1 91.19 186 LEU A O 1
ATOM 1481 N N . GLU A 1 187 ? -1.951 -31.172 -31.453 1 92.38 187 GLU A N 1
ATOM 1482 C CA . GLU A 1 187 ? -1.079 -32.031 -32.281 1 92.38 187 GLU A CA 1
ATOM 1483 C C . GLU A 1 187 ? -1.815 -33.25 -32.75 1 92.38 187 GLU A C 1
ATOM 1485 O O . GLU A 1 187 ? -1.671 -33.656 -33.906 1 92.38 187 GLU A O 1
ATOM 1490 N N . ALA A 1 188 ? -2.545 -33.781 -31.922 1 92.62 188 ALA A N 1
ATOM 1491 C CA . ALA A 1 188 ? -3.299 -34.969 -32.25 1 92.62 188 ALA A CA 1
ATOM 1492 C C . ALA A 1 188 ? -4.344 -34.688 -33.344 1 92.62 188 ALA A C 1
ATOM 1494 O O . ALA A 1 188 ? -4.727 -35.594 -34.094 1 92.62 188 ALA A O 1
ATOM 1495 N N . MET A 1 189 ? -4.758 -33.469 -33.375 1 92.06 189 MET A N 1
ATOM 1496 C CA . MET A 1 189 ? -5.699 -33.031 -34.406 1 92.06 189 MET A CA 1
ATOM 1497 C C . MET A 1 189 ? -5.004 -32.844 -35.75 1 92.06 189 MET A C 1
ATOM 1499 O O . MET A 1 189 ? -5.66 -32.656 -36.75 1 92.06 189 MET A O 1
ATOM 1503 N N . GLY A 1 190 ? -3.723 -32.844 -35.719 1 89.94 190 GLY A N 1
ATOM 1504 C CA . GLY A 1 190 ? -2.943 -32.625 -36.906 1 89.94 190 GLY A CA 1
ATOM 1505 C C . GLY A 1 190 ? -2.641 -31.156 -37.156 1 89.94 190 GLY A C 1
ATOM 1506 O O . GLY A 1 190 ? -2.299 -30.766 -38.281 1 89.94 190 GLY A O 1
ATOM 1507 N N . LEU A 1 191 ? -2.863 -30.422 -36.125 1 90 191 LEU A N 1
ATOM 1508 C CA . LEU A 1 191 ? -2.57 -29 -36.281 1 90 191 LEU A CA 1
ATOM 1509 C C . LEU A 1 191 ? -1.147 -28.688 -35.844 1 90 191 LEU A C 1
ATOM 1511 O O . LEU A 1 191 ? -0.836 -28.766 -34.656 1 90 191 LEU A O 1
ATOM 1515 N N . LEU A 1 192 ? -0.344 -28.312 -36.781 1 82.62 192 LEU A N 1
ATOM 1516 C CA . LEU A 1 192 ? 1.049 -27.984 -36.5 1 82.62 192 LEU A CA 1
ATOM 1517 C C . LEU A 1 192 ? 1.151 -26.656 -35.719 1 82.62 192 LEU A C 1
ATOM 1519 O O . LEU A 1 192 ? 0.181 -25.906 -35.656 1 82.62 192 LEU A O 1
ATOM 1523 N N . GLU A 1 193 ? 2.277 -26.375 -35.125 1 78.25 193 GLU A N 1
ATOM 1524 C CA . GLU A 1 193 ? 2.502 -25.234 -34.25 1 78.25 193 GLU A CA 1
ATOM 1525 C C . GLU A 1 193 ? 2.188 -23.906 -34.969 1 78.25 193 GLU A C 1
ATOM 1527 O O . GLU A 1 193 ? 1.668 -22.984 -34.344 1 78.25 193 GLU A O 1
ATOM 1532 N N . ASP A 1 194 ? 2.463 -23.781 -36.219 1 80.62 194 ASP A N 1
ATOM 1533 C CA . ASP A 1 194 ? 2.289 -22.531 -36.938 1 80.62 194 ASP A CA 1
ATOM 1534 C C . ASP A 1 194 ? 0.962 -22.516 -37.688 1 80.62 194 ASP A C 1
ATOM 1536 O O . ASP A 1 194 ? 0.705 -21.625 -38.5 1 80.62 194 ASP A O 1
ATOM 1540 N N . ASP A 1 195 ? 0.175 -23.484 -37.344 1 85.5 195 ASP A N 1
ATOM 1541 C CA . ASP A 1 195 ? -1.112 -23.547 -38.031 1 85.5 195 ASP A CA 1
ATOM 1542 C C . ASP A 1 195 ? -2.049 -22.438 -37.531 1 85.5 195 ASP A C 1
ATOM 1544 O O . ASP A 1 195 ? -2.34 -22.359 -36.344 1 85.5 195 ASP A O 1
ATOM 1548 N N . PRO A 1 196 ? -2.525 -21.641 -38.406 1 82.81 196 PRO A N 1
ATOM 1549 C CA . PRO A 1 196 ? -3.4 -20.531 -38 1 82.81 196 PRO A CA 1
ATOM 1550 C C . PRO A 1 196 ? -4.711 -21 -37.406 1 82.81 196 PRO A C 1
ATOM 1552 O O . PRO A 1 196 ? -5.359 -20.25 -36.656 1 82.81 196 PRO A O 1
ATOM 1555 N N . LYS A 1 197 ? -5.113 -22.172 -37.688 1 87 197 LYS A N 1
ATOM 1556 C CA . LYS A 1 197 ? -6.367 -22.703 -37.156 1 87 197 LYS A CA 1
ATOM 1557 C C . LYS A 1 197 ? -6.277 -22.938 -35.656 1 87 197 LYS A C 1
ATOM 1559 O O . LYS A 1 197 ? -7.301 -23.094 -34.969 1 87 197 LYS A O 1
ATOM 1564 N N . ARG A 1 198 ? -5.105 -23.031 -35.156 1 85.06 198 ARG A N 1
ATOM 1565 C CA . ARG A 1 198 ? -4.922 -23.312 -33.75 1 85.06 198 ARG A CA 1
ATOM 1566 C C . ARG A 1 198 ? -5.613 -22.25 -32.906 1 85.06 198 ARG A C 1
ATOM 1568 O O . ARG A 1 198 ? -6.312 -22.594 -31.938 1 85.06 198 ARG A O 1
ATOM 1575 N N . ASP A 1 199 ? -5.406 -21.047 -33.312 1 78.75 199 ASP A N 1
ATOM 1576 C CA . ASP A 1 199 ? -6.016 -19.953 -32.562 1 78.75 199 ASP A CA 1
ATOM 1577 C C . ASP A 1 199 ? -7.539 -20.062 -32.594 1 78.75 199 ASP A C 1
ATOM 1579 O O . ASP A 1 199 ? -8.195 -19.812 -31.578 1 78.75 199 ASP A O 1
ATOM 1583 N N . ASP A 1 200 ? -8.031 -20.344 -33.688 1 84.25 200 ASP A N 1
ATOM 1584 C CA . ASP A 1 200 ? -9.477 -20.5 -33.812 1 84.25 200 ASP A CA 1
ATOM 1585 C C . ASP A 1 200 ? -10 -21.641 -32.969 1 84.25 200 ASP A C 1
ATOM 1587 O O . ASP A 1 200 ? -11.078 -21.547 -32.375 1 84.25 200 ASP A O 1
ATOM 1591 N N . VAL A 1 201 ? -9.266 -22.688 -32.938 1 87.56 201 VAL A N 1
ATOM 1592 C CA . VAL A 1 201 ? -9.648 -23.844 -32.156 1 87.56 201 VAL A CA 1
ATOM 1593 C C . VAL A 1 201 ? -9.656 -23.469 -30.672 1 87.56 201 VAL A C 1
ATOM 1595 O O . VAL A 1 201 ? -10.602 -23.781 -29.938 1 87.56 201 VAL A O 1
ATOM 1598 N N . LEU A 1 202 ? -8.641 -22.781 -30.281 1 80.25 202 LEU A N 1
ATOM 1599 C CA . LEU A 1 202 ? -8.531 -22.359 -28.891 1 80.25 202 LEU A CA 1
ATOM 1600 C C . LEU A 1 202 ? -9.688 -21.438 -28.5 1 80.25 202 LEU A C 1
ATOM 1602 O O . LEU A 1 202 ? -10.258 -21.562 -27.422 1 80.25 202 LEU A O 1
ATOM 1606 N N . ARG A 1 203 ? -9.992 -20.578 -29.328 1 77.25 203 ARG A N 1
ATOM 1607 C CA . ARG A 1 203 ? -11.125 -19.688 -29.094 1 77.25 203 ARG A CA 1
ATOM 1608 C C . ARG A 1 203 ? -12.43 -20.469 -28.969 1 77.25 203 ARG A C 1
ATOM 1610 O O . ARG A 1 203 ? -13.312 -20.109 -28.188 1 77.25 203 ARG A O 1
ATOM 1617 N N . THR A 1 204 ? -12.562 -21.422 -29.828 1 84.12 204 THR A N 1
ATOM 1618 C CA . THR A 1 204 ? -13.758 -22.25 -29.797 1 84.12 204 THR A CA 1
ATOM 1619 C C . THR A 1 204 ? -13.844 -23.047 -28.5 1 84.12 204 THR A C 1
ATOM 1621 O O . THR A 1 204 ? -14.914 -23.172 -27.906 1 84.12 204 THR A O 1
ATOM 1624 N N . ILE A 1 205 ? -12.695 -23.578 -28.031 1 81.69 205 ILE A N 1
ATOM 1625 C CA . ILE A 1 205 ? -12.617 -24.328 -26.781 1 81.69 205 ILE A CA 1
ATOM 1626 C C . ILE A 1 205 ? -13.062 -23.438 -25.625 1 81.69 205 ILE A C 1
ATOM 1628 O O . ILE A 1 205 ? -13.766 -23.906 -24.719 1 81.69 205 ILE A O 1
ATOM 1632 N N . ASP A 1 206 ? -12.727 -22.25 -25.672 1 74.88 206 ASP A N 1
ATOM 1633 C CA . ASP A 1 206 ? -13.055 -21.281 -24.625 1 74.88 206 ASP A CA 1
ATOM 1634 C C . ASP A 1 206 ? -14.562 -21.094 -24.5 1 74.88 206 ASP A C 1
ATOM 1636 O O . ASP A 1 206 ? -15.055 -20.641 -23.469 1 74.88 206 ASP A O 1
ATOM 1640 N N . LYS A 1 207 ? -15.32 -21.484 -25.484 1 75.81 207 LYS A N 1
ATOM 1641 C CA . LYS A 1 207 ? -16.766 -21.312 -25.5 1 75.81 207 LYS A CA 1
ATOM 1642 C C . LYS A 1 207 ? -17.469 -22.547 -24.953 1 75.81 207 LYS A C 1
ATOM 1644 O O . LYS A 1 207 ? -18.703 -22.594 -24.875 1 75.81 207 LYS A O 1
ATOM 1649 N N . PHE A 1 208 ? -16.781 -23.484 -24.547 1 80.31 208 PHE A N 1
ATOM 1650 C CA . PHE A 1 208 ? -17.344 -24.766 -24.156 1 80.31 208 PHE A CA 1
ATOM 1651 C C . PHE A 1 208 ? -18.406 -24.594 -23.078 1 80.31 208 PHE A C 1
ATOM 1653 O O . PHE A 1 208 ? -19.469 -25.219 -23.125 1 80.31 208 PHE A O 1
ATOM 1660 N N . ASP A 1 209 ? -18.141 -23.797 -22.094 1 73.06 209 ASP A N 1
ATOM 1661 C CA . ASP A 1 209 ? -19.078 -23.594 -21 1 73.06 209 ASP A CA 1
ATOM 1662 C C . ASP A 1 209 ? -20.391 -23 -21.484 1 73.06 209 ASP A C 1
ATOM 1664 O O . ASP A 1 209 ? -21.453 -23.281 -20.938 1 73.06 209 ASP A O 1
ATOM 1668 N N . LYS A 1 210 ? -20.25 -22.219 -22.516 1 75.81 210 LYS A N 1
ATOM 1669 C CA . LYS A 1 210 ? -21.406 -21.484 -23.016 1 75.81 210 LYS A CA 1
ATOM 1670 C C . LYS A 1 210 ? -22.219 -22.328 -24 1 75.81 210 LYS A C 1
ATOM 1672 O O . LYS A 1 210 ? -23.453 -22.297 -23.984 1 75.81 210 LYS A O 1
ATOM 1677 N N . VAL A 1 211 ? -21.516 -23.078 -24.844 1 84.56 211 VAL A N 1
ATOM 1678 C CA . VAL A 1 211 ? -22.234 -23.688 -25.953 1 84.56 211 VAL A CA 1
ATOM 1679 C C . VAL A 1 211 ? -22.234 -25.203 -25.812 1 84.56 211 VAL A C 1
ATOM 1681 O O . VAL A 1 211 ? -22.906 -25.906 -26.578 1 84.56 211 VAL A O 1
ATOM 1684 N N . GLY A 1 212 ? -21.531 -25.766 -24.906 1 84.19 212 GLY A N 1
ATOM 1685 C CA . GLY A 1 212 ? -21.5 -27.188 -24.641 1 84.19 212 GLY A CA 1
ATOM 1686 C C . GLY A 1 212 ? -20.766 -27.984 -25.703 1 84.19 212 GLY A C 1
ATOM 1687 O O . GLY A 1 212 ? -20.203 -27.406 -26.641 1 84.19 212 GLY A O 1
ATOM 1688 N N . GLU A 1 213 ? -20.828 -29.297 -25.609 1 88.06 213 GLU A N 1
ATOM 1689 C CA . GLU A 1 213 ? -20.094 -30.203 -26.484 1 88.06 213 GLU A CA 1
ATOM 1690 C C . GLU A 1 213 ? -20.594 -30.078 -27.922 1 88.06 213 GLU A C 1
ATOM 1692 O O . GLU A 1 213 ? -19.781 -29.984 -28.859 1 88.06 213 GLU A O 1
ATOM 1697 N N . SER A 1 214 ? -21.891 -30.125 -28.094 1 90.44 214 SER A N 1
ATOM 1698 C CA . SER A 1 214 ? -22.469 -30.062 -29.438 1 90.44 214 SER A CA 1
ATOM 1699 C C . SER A 1 214 ? -22.125 -28.75 -30.125 1 90.44 214 SER A C 1
ATOM 1701 O O . SER A 1 214 ? -21.797 -28.719 -31.312 1 90.44 214 SER A O 1
ATOM 1703 N N . GLY A 1 215 ? -22.25 -27.734 -29.328 1 90.75 215 GLY A N 1
ATOM 1704 C CA . GLY A 1 215 ? -21.922 -26.422 -29.875 1 90.75 215 GLY A CA 1
ATOM 1705 C C . GLY A 1 215 ? -20.469 -26.312 -30.312 1 90.75 215 GLY A C 1
ATOM 1706 O O . GLY A 1 215 ? -20.188 -25.766 -31.375 1 90.75 215 GLY A O 1
ATOM 1707 N N . VAL A 1 216 ? -19.547 -26.828 -29.547 1 90.25 216 VAL A N 1
ATOM 1708 C CA . VAL A 1 216 ? -18.125 -26.781 -29.875 1 90.25 216 VAL A CA 1
ATOM 1709 C C . VAL A 1 216 ? -17.859 -27.641 -31.109 1 90.25 216 VAL A C 1
ATOM 1711 O O . VAL A 1 216 ? -17.094 -27.25 -32 1 90.25 216 VAL A O 1
ATOM 1714 N N . ARG A 1 217 ? -18.516 -28.75 -31.188 1 91.75 217 ARG A N 1
ATOM 1715 C CA . ARG A 1 217 ? -18.359 -29.609 -32.344 1 91.75 217 ARG A CA 1
ATOM 1716 C C . ARG A 1 217 ? -18.766 -28.891 -33.625 1 91.75 217 ARG A C 1
ATOM 1718 O O . ARG A 1 217 ? -18.062 -28.969 -34.656 1 91.75 217 ARG A O 1
ATOM 1725 N N . GLU A 1 218 ? -19.844 -28.234 -33.5 1 93.94 218 GLU A N 1
ATOM 1726 C CA . GLU A 1 218 ? -20.328 -27.469 -34.656 1 93.94 218 GLU A CA 1
ATOM 1727 C C . GLU A 1 218 ? -19.359 -26.344 -35.031 1 93.94 218 GLU A C 1
ATOM 1729 O O . GLU A 1 218 ? -19.047 -26.172 -36.219 1 93.94 218 GLU A O 1
ATOM 1734 N N . LEU A 1 219 ? -18.906 -25.703 -34.062 1 94.06 219 LEU A N 1
ATOM 1735 C CA . LEU A 1 219 ? -18.047 -24.547 -34.281 1 94.06 219 LEU A CA 1
ATOM 1736 C C . LEU A 1 219 ? -16.672 -25 -34.781 1 94.06 219 LEU A C 1
ATOM 1738 O O . LEU A 1 219 ? -16 -24.25 -35.5 1 94.06 219 LEU A O 1
ATOM 1742 N N . LEU A 1 220 ? -16.234 -26.172 -34.438 1 94.19 220 LEU A N 1
ATOM 1743 C CA . LEU A 1 220 ? -14.977 -26.703 -34.969 1 94.19 220 LEU A CA 1
ATOM 1744 C C . LEU A 1 220 ? -15.141 -27.156 -36.406 1 94.19 220 LEU A C 1
ATOM 1746 O O . LEU A 1 220 ? -14.18 -27.172 -37.156 1 94.19 220 LEU A O 1
ATOM 1750 N N . GLY A 1 221 ? -16.266 -27.547 -36.719 1 94.19 221 GLY A N 1
ATOM 1751 C CA . GLY A 1 221 ? -16.578 -27.984 -38.062 1 94.19 221 GLY A CA 1
ATOM 1752 C C . GLY A 1 221 ? -17.078 -26.875 -38.969 1 94.19 221 GLY A C 1
ATOM 1753 O O . GLY A 1 221 ? -16.359 -25.891 -39.188 1 94.19 221 GLY A O 1
ATOM 1754 N N . LYS A 1 222 ? -18.328 -26.922 -39.375 1 93.25 222 LYS A N 1
ATOM 1755 C CA . LYS A 1 222 ? -18.891 -26.016 -40.375 1 93.25 222 LYS A CA 1
ATOM 1756 C C . LYS A 1 222 ? -19.391 -24.719 -39.719 1 93.25 222 LYS A C 1
ATOM 1758 O O . LYS A 1 222 ? -19.359 -23.656 -40.344 1 93.25 222 LYS A O 1
ATOM 1763 N N . GLY A 1 223 ? -19.766 -24.75 -38.562 1 93.94 223 GLY A N 1
ATOM 1764 C CA . GLY A 1 223 ? -20.375 -23.625 -37.906 1 93.94 223 GLY A CA 1
ATOM 1765 C C . GLY A 1 223 ? -21.766 -23.906 -37.406 1 93.94 223 GLY A C 1
ATOM 1766 O O . GLY A 1 223 ? -22.203 -25.062 -37.344 1 93.94 223 GLY A O 1
ATOM 1767 N N . ARG A 1 224 ? -22.406 -22.906 -36.812 1 92.5 224 ARG A N 1
ATOM 1768 C CA . ARG A 1 224 ? -23.734 -23.062 -36.219 1 92.5 224 ARG A CA 1
ATOM 1769 C C . ARG A 1 224 ? -24.469 -21.734 -36.188 1 92.5 224 ARG A C 1
ATOM 1771 O O . ARG A 1 224 ? -23.875 -20.672 -36.375 1 92.5 224 ARG A O 1
ATOM 1778 N N . LEU A 1 225 ? -25.766 -21.797 -35.969 1 89.62 225 LEU A N 1
ATOM 1779 C CA . LEU A 1 225 ? -26.578 -20.625 -35.688 1 89.62 225 LEU A CA 1
ATOM 1780 C C . LEU A 1 225 ? -26.5 -20.234 -34.219 1 89.62 225 LEU A C 1
ATOM 1782 O O . LEU A 1 225 ? -26.531 -21.094 -33.344 1 89.62 225 LEU A O 1
ATOM 1786 N N . ASP A 1 226 ? -26.328 -18.953 -33.938 1 83.31 226 ASP A N 1
ATOM 1787 C CA . ASP A 1 226 ? -26.359 -18.516 -32.562 1 83.31 226 ASP A CA 1
ATOM 1788 C C . ASP A 1 226 ? -27.781 -18.234 -32.094 1 83.31 226 ASP A C 1
ATOM 1790 O O . ASP A 1 226 ? -28.734 -18.484 -32.844 1 83.31 226 ASP A O 1
ATOM 1794 N N . ALA A 1 227 ? -27.906 -17.812 -30.844 1 80.19 227 ALA A N 1
ATOM 1795 C CA . ALA A 1 227 ? -29.203 -17.609 -30.219 1 80.19 227 ALA A CA 1
ATOM 1796 C C . ALA A 1 227 ? -30 -16.547 -30.984 1 80.19 227 ALA A C 1
ATOM 1798 O O . ALA A 1 227 ? -31.234 -16.531 -30.922 1 80.19 227 ALA A O 1
ATOM 1799 N N . SER A 1 228 ? -29.375 -15.617 -31.688 1 82.06 228 SER A N 1
ATOM 1800 C CA . SER A 1 228 ? -30.031 -14.539 -32.438 1 82.06 228 SER A CA 1
ATOM 1801 C C . SER A 1 228 ? -30.375 -14.969 -33.844 1 82.06 228 SER A C 1
ATOM 1803 O O . SER A 1 228 ? -31.031 -14.219 -34.594 1 82.06 228 SER A O 1
ATOM 1805 N N . GLY A 1 229 ? -29.938 -16.094 -34.219 1 83.5 229 GLY A N 1
ATOM 1806 C CA . GLY A 1 229 ? -30.219 -16.594 -35.562 1 83.5 229 GLY A CA 1
ATOM 1807 C C . GLY A 1 229 ? -29.109 -16.281 -36.562 1 83.5 229 GLY A C 1
ATOM 1808 O O . GLY A 1 229 ? -29.219 -16.578 -37.75 1 83.5 229 GLY A O 1
ATOM 1809 N N . ALA A 1 230 ? -28.125 -15.641 -36.031 1 89.06 230 ALA A N 1
ATOM 1810 C CA . ALA A 1 230 ? -26.984 -15.352 -36.875 1 89.06 230 ALA A CA 1
ATOM 1811 C C . ALA A 1 230 ? -26.094 -16.594 -37.031 1 89.06 230 ALA A C 1
ATOM 1813 O O . ALA A 1 230 ? -25.875 -17.328 -36.094 1 89.06 230 ALA A O 1
ATOM 1814 N N . TYR A 1 231 ? -25.641 -16.797 -38.25 1 90.25 231 TYR A N 1
ATOM 1815 C CA . TYR A 1 231 ? -24.781 -17.953 -38.5 1 90.25 231 TYR A CA 1
ATOM 1816 C C . TYR A 1 231 ? -23.328 -17.625 -38.188 1 90.25 231 TYR A C 1
ATOM 1818 O O . TYR A 1 231 ? -22.797 -16.625 -38.656 1 90.25 231 TYR A O 1
ATOM 1826 N N . ILE A 1 232 ? -22.672 -18.422 -37.344 1 91.62 232 ILE A N 1
ATOM 1827 C CA . ILE A 1 232 ? -21.25 -18.328 -37.031 1 91.62 232 ILE A CA 1
ATOM 1828 C C . ILE A 1 232 ? -20.469 -19.391 -37.781 1 91.62 232 ILE A C 1
ATOM 1830 O O . ILE A 1 232 ? -20.703 -20.594 -37.594 1 91.62 232 ILE A O 1
ATOM 1834 N N . ASP A 1 233 ? -19.578 -18.953 -38.656 1 93.06 233 ASP A N 1
ATOM 1835 C CA . ASP A 1 233 ? -18.75 -19.891 -39.406 1 93.06 233 ASP A CA 1
ATOM 1836 C C . ASP A 1 233 ? -17.875 -20.719 -38.469 1 93.06 233 ASP A C 1
ATOM 1838 O O . ASP A 1 233 ? -17.359 -20.188 -37.469 1 93.06 233 ASP A O 1
ATOM 1842 N N . GLY A 1 234 ? -17.703 -21.969 -38.844 1 93.19 234 GLY A N 1
ATOM 1843 C CA . GLY A 1 234 ? -16.828 -22.828 -38.062 1 93.19 234 GLY A CA 1
ATOM 1844 C C . GLY A 1 234 ? -15.375 -22.766 -38.469 1 93.19 234 GLY A C 1
ATOM 1845 O O . GLY A 1 234 ? -15.031 -22.047 -39.438 1 93.19 234 GLY A O 1
ATOM 1846 N N . VAL A 1 235 ? -14.547 -23.453 -37.75 1 93.25 235 VAL A N 1
ATOM 1847 C CA . VAL A 1 235 ? -13.109 -23.5 -38.031 1 93.25 235 VAL A CA 1
ATOM 1848 C C . VAL A 1 235 ? -12.844 -24.281 -39.312 1 93.25 235 VAL A C 1
ATOM 1850 O O . VAL A 1 235 ? -11.828 -24.062 -39.969 1 93.25 235 VAL A O 1
ATOM 1853 N N . GLY A 1 236 ? -13.789 -25.203 -39.719 1 92.31 236 GLY A N 1
ATOM 1854 C CA . GLY A 1 236 ? -13.672 -25.938 -40.969 1 92.31 236 GLY A CA 1
ATOM 1855 C C . GLY A 1 236 ? -12.891 -27.234 -40.812 1 92.31 236 GLY A C 1
ATOM 1856 O O . GLY A 1 236 ? -12.258 -27.688 -41.781 1 92.31 236 GLY A O 1
ATOM 1857 N N . LEU A 1 237 ? -12.891 -27.828 -39.656 1 93.38 237 LEU A N 1
ATOM 1858 C CA . LEU A 1 237 ? -12.203 -29.094 -39.438 1 93.38 237 LEU A CA 1
ATOM 1859 C C . LEU A 1 237 ? -13.109 -30.266 -39.781 1 93.38 237 LEU A C 1
ATOM 1861 O O . LEU A 1 237 ? -14.336 -30.156 -39.688 1 93.38 237 LEU A O 1
ATOM 1865 N N . GLU A 1 238 ? -12.508 -31.359 -40.188 1 92.12 238 GLU A N 1
ATOM 1866 C CA . GLU A 1 238 ? -13.242 -32.594 -40.375 1 92.12 238 GLU A CA 1
ATOM 1867 C C . GLU A 1 238 ? -13.586 -33.219 -39 1 92.12 238 GLU A C 1
ATOM 1869 O O . GLU A 1 238 ? -12.938 -32.938 -38 1 92.12 238 GLU A O 1
ATOM 1874 N N . ASP A 1 239 ? -14.539 -34.125 -39 1 90.5 239 ASP A N 1
ATOM 1875 C CA . ASP A 1 239 ? -15.023 -34.719 -37.781 1 90.5 239 ASP A CA 1
ATOM 1876 C C . ASP A 1 239 ? -13.891 -35.438 -37.031 1 90.5 239 ASP A C 1
ATOM 1878 O O . ASP A 1 239 ? -13.766 -35.312 -35.812 1 90.5 239 ASP A O 1
ATOM 1882 N N . HIS A 1 240 ? -13.148 -36.125 -37.844 1 90.44 240 HIS A N 1
ATOM 1883 C CA . HIS A 1 240 ? -12.078 -36.875 -37.219 1 90.44 240 HIS A CA 1
ATOM 1884 C C . HIS A 1 240 ? -11.023 -35.969 -36.625 1 90.44 240 HIS A C 1
ATOM 1886 O O . HIS A 1 240 ? -10.391 -36.312 -35.625 1 90.44 240 HIS A O 1
ATOM 1892 N N . GLN A 1 241 ? -10.867 -34.812 -37.156 1 90.94 241 GLN A N 1
ATOM 1893 C CA . GLN A 1 241 ? -9.898 -33.812 -36.688 1 90.94 241 GLN A CA 1
ATOM 1894 C C . GLN A 1 241 ? -10.383 -33.188 -35.375 1 90.94 241 GLN A C 1
ATOM 1896 O O . GLN A 1 241 ? -9.57 -32.75 -34.562 1 90.94 241 GLN A O 1
ATOM 1901 N N . ALA A 1 242 ? -11.664 -33.156 -35.25 1 92.38 242 ALA A N 1
ATOM 1902 C CA . ALA A 1 242 ? -12.25 -32.5 -34.094 1 92.38 242 ALA A CA 1
ATOM 1903 C C . ALA A 1 242 ? -12.328 -33.406 -32.875 1 92.38 242 ALA A C 1
ATOM 1905 O O . ALA A 1 242 ? -12.477 -32.969 -31.75 1 92.38 242 ALA A O 1
ATOM 1906 N N . GLU A 1 243 ? -12.219 -34.656 -33.094 1 92.38 243 GLU A N 1
ATOM 1907 C CA . GLU A 1 243 ? -12.492 -35.656 -32.094 1 92.38 243 GLU A CA 1
ATOM 1908 C C . GLU A 1 243 ? -11.562 -35.5 -30.891 1 92.38 243 GLU A C 1
ATOM 1910 O O . GLU A 1 243 ? -12 -35.625 -29.734 1 92.38 243 GLU A O 1
ATOM 1915 N N . PRO A 1 244 ? -10.297 -35.281 -31.141 1 91.5 244 PRO A N 1
ATOM 1916 C CA . PRO A 1 244 ? -9.406 -35.156 -29.984 1 91.5 244 PRO A CA 1
ATOM 1917 C C . PRO A 1 244 ? -9.797 -34 -29.047 1 91.5 244 PRO A C 1
ATOM 1919 O O . PRO A 1 244 ? -9.703 -34.156 -27.828 1 91.5 244 PRO A O 1
ATOM 1922 N N . VAL A 1 245 ? -10.18 -32.938 -29.578 1 90 245 VAL A N 1
ATOM 1923 C CA . VAL A 1 245 ? -10.57 -31.781 -28.766 1 90 245 VAL A CA 1
ATOM 1924 C C . VAL A 1 245 ? -11.828 -32.125 -27.969 1 90 245 VAL A C 1
ATOM 1926 O O . VAL A 1 245 ? -11.945 -31.75 -26.797 1 90 245 VAL A O 1
ATOM 1929 N N . LEU A 1 246 ? -12.742 -32.781 -28.578 1 89.38 246 LEU A N 1
ATOM 1930 C CA . LEU A 1 246 ? -13.969 -33.156 -27.891 1 89.38 246 LEU A CA 1
ATOM 1931 C C . LEU A 1 246 ? -13.68 -34.156 -26.781 1 89.38 246 LEU A C 1
ATOM 1933 O O . LEU A 1 246 ? -14.25 -34.062 -25.688 1 89.38 246 LEU A O 1
ATOM 1937 N N . ALA A 1 247 ? -12.836 -35.062 -27.109 1 90.25 247 ALA A N 1
ATOM 1938 C CA . ALA A 1 247 ? -12.406 -36 -26.094 1 90.25 247 ALA A CA 1
ATOM 1939 C C . ALA A 1 247 ? -11.75 -35.312 -24.922 1 90.25 247 ALA A C 1
ATOM 1941 O O . ALA A 1 247 ? -11.969 -35.688 -23.766 1 90.25 247 ALA A O 1
ATOM 1942 N N . PHE A 1 248 ? -10.945 -34.375 -25.156 1 90.06 248 PHE A N 1
ATOM 1943 C CA . PHE A 1 248 ? -10.266 -33.594 -24.141 1 90.06 248 PHE A CA 1
ATOM 1944 C C . PHE A 1 248 ? -11.273 -32.875 -23.266 1 90.06 248 PHE A C 1
ATOM 1946 O O . PHE A 1 248 ? -11.211 -32.938 -22.031 1 90.06 248 PHE A O 1
ATOM 1953 N N . LEU A 1 249 ? -12.211 -32.188 -23.875 1 86.25 249 LEU A N 1
ATOM 1954 C CA . LEU A 1 249 ? -13.164 -31.328 -23.156 1 86.25 249 LEU A CA 1
ATOM 1955 C C . LEU A 1 249 ? -14.109 -32.188 -22.312 1 86.25 249 LEU A C 1
ATOM 1957 O O . LEU A 1 249 ? -14.711 -31.688 -21.359 1 86.25 249 LEU A O 1
ATOM 1961 N N . THR A 1 250 ? -14.242 -33.438 -22.656 1 87.25 250 THR A N 1
ATOM 1962 C CA . THR A 1 250 ? -15.133 -34.344 -21.922 1 87.25 250 THR A CA 1
ATOM 1963 C C . THR A 1 250 ? -14.336 -35.406 -21.172 1 87.25 250 THR A C 1
ATOM 1965 O O . THR A 1 250 ? -14.844 -36.5 -20.891 1 87.25 250 THR A O 1
ATOM 1968 N N . SER A 1 251 ? -13.148 -35.094 -20.953 1 89.94 251 SER A N 1
ATOM 1969 C CA . SER A 1 251 ? -12.234 -36.094 -20.406 1 89.94 251 SER A CA 1
ATOM 1970 C C . SER A 1 251 ? -12.469 -36.312 -18.922 1 89.94 251 SER A C 1
ATOM 1972 O O . SER A 1 251 ? -11.953 -37.281 -18.328 1 89.94 251 SER A O 1
ATOM 1974 N N . LYS A 1 252 ? -13.195 -35.438 -18.312 1 87 252 LYS A N 1
ATOM 1975 C CA . LYS A 1 252 ? -13.422 -35.562 -16.875 1 87 252 LYS A CA 1
ATOM 1976 C C . LYS A 1 252 ? -14.18 -36.844 -16.562 1 87 252 LYS A C 1
ATOM 1978 O O . LYS A 1 252 ? -15.25 -37.094 -17.109 1 87 252 LYS A O 1
ATOM 1983 N N . GLY A 1 253 ? -13.609 -37.656 -15.727 1 86.94 253 GLY A N 1
ATOM 1984 C CA . GLY A 1 253 ? -14.242 -38.875 -15.25 1 86.94 253 GLY A CA 1
ATOM 1985 C C . GLY A 1 253 ? -14.656 -38.812 -13.797 1 86.94 253 GLY A C 1
ATOM 1986 O O . GLY A 1 253 ? -14.508 -37.781 -13.148 1 86.94 253 GLY A O 1
ATOM 1987 N N . ASP A 1 254 ? -15.203 -39.906 -13.266 1 85.19 254 ASP A N 1
ATOM 1988 C CA . ASP A 1 254 ? -15.641 -39.969 -11.875 1 85.19 254 ASP A CA 1
ATOM 1989 C C . ASP A 1 254 ? -14.453 -39.969 -10.914 1 85.19 254 ASP A C 1
ATOM 1991 O O . ASP A 1 254 ? -14.578 -39.531 -9.766 1 85.19 254 ASP A O 1
ATOM 1995 N N . THR A 1 255 ? -13.328 -40.469 -11.438 1 84.12 255 THR A N 1
ATOM 1996 C CA . THR A 1 255 ? -12.094 -40.469 -10.656 1 84.12 255 THR A CA 1
ATOM 1997 C C . THR A 1 255 ? -10.961 -39.781 -11.406 1 84.12 255 THR A C 1
ATOM 1999 O O . THR A 1 255 ? -11.039 -39.594 -12.617 1 84.12 255 THR A O 1
ATOM 2002 N N . VAL A 1 256 ? -9.961 -39.5 -10.648 1 82.69 256 VAL A N 1
ATOM 2003 C CA . VAL A 1 256 ? -8.781 -38.875 -11.25 1 82.69 256 VAL A CA 1
ATOM 2004 C C . VAL A 1 256 ? -8.141 -39.844 -12.242 1 82.69 256 VAL A C 1
ATOM 2006 O O . VAL A 1 256 ? -7.711 -39.406 -13.328 1 82.69 256 VAL A O 1
ATOM 2009 N N . THR A 1 257 ? -8.117 -41.031 -11.859 1 87.56 257 THR A N 1
ATOM 2010 C CA . THR A 1 257 ? -7.531 -42.062 -12.719 1 87.56 257 THR A CA 1
ATOM 2011 C C . THR A 1 257 ? -8.258 -42.125 -14.055 1 87.56 257 THR A C 1
ATOM 2013 O O . THR A 1 257 ? -7.629 -42.219 -15.109 1 87.56 257 THR A O 1
ATOM 2016 N N . GLU A 1 258 ? -9.562 -42.125 -13.977 1 91.25 258 GLU A N 1
ATOM 2017 C CA . GLU A 1 258 ? -10.359 -42.125 -15.203 1 91.25 258 GLU A CA 1
ATOM 2018 C C . GLU A 1 258 ? -10.109 -40.875 -16.047 1 91.25 258 GLU A C 1
ATOM 2020 O O . GLU A 1 258 ? -10.008 -40.969 -17.266 1 91.25 258 GLU A O 1
ATOM 2025 N N . THR A 1 259 ? -10.031 -39.844 -15.414 1 91.56 259 THR A N 1
ATOM 2026 C CA . THR A 1 259 ? -9.75 -38.594 -16.109 1 91.56 259 THR A CA 1
ATOM 2027 C C . THR A 1 259 ? -8.406 -38.656 -16.828 1 91.56 259 THR A C 1
ATOM 2029 O O . THR A 1 259 ? -8.297 -38.25 -18 1 91.56 259 THR A O 1
ATOM 2032 N N . MET A 1 260 ? -7.395 -39.156 -16.203 1 92.75 260 MET A N 1
ATOM 2033 C CA . MET A 1 260 ? -6.062 -39.25 -16.797 1 92.75 260 MET A CA 1
ATOM 2034 C C . MET A 1 260 ? -6.059 -40.219 -17.984 1 92.75 260 MET A C 1
ATOM 2036 O O . MET A 1 260 ? -5.387 -39.938 -18.984 1 92.75 260 MET A O 1
ATOM 2040 N N . THR A 1 261 ? -6.805 -41.25 -17.844 1 94.19 261 THR A N 1
ATOM 2041 C CA . THR A 1 261 ? -6.918 -42.219 -18.938 1 94.19 261 THR A CA 1
ATOM 2042 C C . THR A 1 261 ? -7.562 -41.562 -20.156 1 94.19 261 THR A C 1
ATOM 2044 O O . THR A 1 261 ? -7.086 -41.719 -21.281 1 94.19 261 THR A O 1
ATOM 2047 N N . ASN A 1 262 ? -8.609 -40.844 -19.891 1 94.38 262 ASN A N 1
ATOM 2048 C CA . ASN A 1 262 ? -9.289 -40.125 -20.953 1 94.38 262 ASN A CA 1
ATOM 2049 C C . ASN A 1 262 ? -8.375 -39.094 -21.625 1 94.38 262 ASN A C 1
ATOM 2051 O O . ASN A 1 262 ? -8.398 -38.938 -22.844 1 94.38 262 ASN A O 1
ATOM 2055 N N . LEU A 1 263 ? -7.621 -38.469 -20.875 1 95.12 263 LEU A N 1
ATOM 2056 C CA . LEU A 1 263 ? -6.703 -37.469 -21.406 1 95.12 263 LEU A CA 1
ATOM 2057 C C . LEU A 1 263 ? -5.633 -38.125 -22.281 1 95.12 263 LEU A C 1
ATOM 2059 O O . LEU A 1 263 ? -5.266 -37.562 -23.328 1 95.12 263 LEU A O 1
ATOM 2063 N N . ARG A 1 264 ? -5.137 -39.25 -21.828 1 95.69 264 ARG A N 1
ATOM 2064 C CA . ARG A 1 264 ? -4.137 -39.969 -22.625 1 95.69 264 ARG A CA 1
ATOM 2065 C C . ARG A 1 264 ? -4.699 -40.344 -23.984 1 95.69 264 ARG A C 1
ATOM 2067 O O . ARG A 1 264 ? -4 -40.281 -25 1 95.69 264 ARG A O 1
ATOM 2074 N N . ALA A 1 265 ? -5.906 -40.75 -23.938 1 94.12 265 ALA A N 1
ATOM 2075 C CA . ALA A 1 265 ? -6.559 -41.094 -25.188 1 94.12 265 ALA A CA 1
ATOM 2076 C C . ALA A 1 265 ? -6.703 -39.875 -26.094 1 94.12 265 ALA A C 1
ATOM 2078 O O . ALA A 1 265 ? -6.555 -40 -27.312 1 94.12 265 ALA A O 1
ATOM 2079 N N . ALA A 1 266 ? -6.98 -38.844 -25.531 1 93.5 266 ALA A N 1
ATOM 2080 C CA . ALA A 1 266 ? -7.211 -37.625 -26.281 1 93.5 266 ALA A CA 1
ATOM 2081 C C . ALA A 1 266 ? -5.918 -37.125 -26.906 1 93.5 266 ALA A C 1
ATOM 2083 O O . ALA A 1 266 ? -5.93 -36.594 -28.031 1 93.5 266 ALA A O 1
ATOM 2084 N N . VAL A 1 267 ? -4.789 -37.281 -26.25 1 95.31 267 VAL A N 1
ATOM 2085 C CA . VAL A 1 267 ? -3.547 -36.688 -26.75 1 95.31 267 VAL A CA 1
ATOM 2086 C C . VAL A 1 267 ? -2.82 -37.688 -27.641 1 95.31 267 VAL A C 1
ATOM 2088 O O . VAL A 1 267 ? -1.899 -37.312 -28.375 1 95.31 267 VAL A O 1
ATOM 2091 N N . GLY A 1 268 ? -3.188 -39 -27.516 1 93.19 268 GLY A N 1
ATOM 2092 C CA . GLY A 1 268 ? -2.566 -40.031 -28.328 1 93.19 268 GLY A CA 1
ATOM 2093 C C . GLY A 1 268 ? -1.066 -40.125 -28.125 1 93.19 268 GLY A C 1
ATOM 2094 O O . GLY A 1 268 ? -0.595 -40.219 -26.984 1 93.19 268 GLY A O 1
ATOM 2095 N N . ASP A 1 269 ? -0.314 -39.969 -29.25 1 93.19 269 ASP A N 1
ATOM 2096 C CA . ASP A 1 269 ? 1.128 -40.188 -29.203 1 93.19 269 ASP A CA 1
ATOM 2097 C C . ASP A 1 269 ? 1.883 -38.875 -29.047 1 93.19 269 ASP A C 1
ATOM 2099 O O . ASP A 1 269 ? 3.111 -38.844 -29.156 1 93.19 269 ASP A O 1
ATOM 2103 N N . SER A 1 270 ? 1.121 -37.875 -28.828 1 95.19 270 SER A N 1
ATOM 2104 C CA . SER A 1 270 ? 1.778 -36.562 -28.641 1 95.19 270 SER A CA 1
ATOM 2105 C C . SER A 1 270 ? 2.697 -36.594 -27.438 1 95.19 270 SER A C 1
ATOM 2107 O O . SER A 1 270 ? 2.238 -36.781 -26.297 1 95.19 270 SER A O 1
ATOM 2109 N N . LYS A 1 271 ? 3.992 -36.312 -27.688 1 96.56 271 LYS A N 1
ATOM 2110 C CA . LYS A 1 271 ? 4.965 -36.344 -26.594 1 96.56 271 LYS A CA 1
ATOM 2111 C C . LYS A 1 271 ? 4.68 -35.219 -25.594 1 96.56 271 LYS A C 1
ATOM 2113 O O . LYS A 1 271 ? 4.719 -35.438 -24.375 1 96.56 271 LYS A O 1
ATOM 2118 N N . VAL A 1 272 ? 4.414 -34.062 -26.094 1 95.44 272 VAL A N 1
ATOM 2119 C CA . VAL A 1 272 ? 4.141 -32.906 -25.234 1 95.44 272 VAL A CA 1
ATOM 2120 C C . VAL A 1 272 ? 2.867 -33.156 -24.438 1 95.44 272 VAL A C 1
ATOM 2122 O O . VAL A 1 272 ? 2.781 -32.812 -23.266 1 95.44 272 VAL A O 1
ATOM 2125 N N . GLY A 1 273 ? 1.854 -33.75 -25.016 1 96 273 GLY A N 1
ATOM 2126 C CA . GLY A 1 273 ? 0.636 -34.094 -24.297 1 96 273 GLY A CA 1
ATOM 2127 C C . GLY A 1 273 ? 0.869 -35.094 -23.172 1 96 273 GLY A C 1
ATOM 2128 O O . GLY A 1 273 ? 0.362 -34.906 -22.062 1 96 273 GLY A O 1
ATOM 2129 N N . GLN A 1 274 ? 1.641 -36.094 -23.5 1 97.25 274 GLN A N 1
ATOM 2130 C CA . GLN A 1 274 ? 1.949 -37.094 -22.5 1 97.25 274 GLN A CA 1
ATOM 2131 C C . GLN A 1 274 ? 2.746 -36.5 -21.344 1 97.25 274 GLN A C 1
ATOM 2133 O O . GLN A 1 274 ? 2.541 -36.875 -20.188 1 97.25 274 GLN A O 1
ATOM 2138 N N . GLU A 1 275 ? 3.645 -35.656 -21.672 1 97.69 275 GLU A N 1
ATOM 2139 C CA . GLU A 1 275 ? 4.398 -34.938 -20.641 1 97.69 275 GLU A CA 1
ATOM 2140 C C . GLU A 1 275 ? 3.471 -34.156 -19.734 1 97.69 275 GLU A C 1
ATOM 2142 O O . GLU A 1 275 ? 3.637 -34.156 -18.5 1 97.69 275 GLU A O 1
ATOM 2147 N N . GLY A 1 276 ? 2.531 -33.438 -20.344 1 97.12 276 GLY A N 1
ATOM 2148 C CA . GLY A 1 276 ? 1.563 -32.688 -19.578 1 97.12 276 GLY A CA 1
ATOM 2149 C C . GLY A 1 276 ? 0.744 -33.531 -18.625 1 97.12 276 GLY A C 1
ATOM 2150 O O . GLY A 1 276 ? 0.494 -33.156 -17.484 1 97.12 276 GLY A O 1
ATOM 2151 N N . ILE A 1 277 ? 0.35 -34.688 -19.062 1 96.56 277 ILE A N 1
ATOM 2152 C CA . ILE A 1 277 ? -0.438 -35.625 -18.25 1 96.56 277 ILE A CA 1
ATOM 2153 C C . ILE A 1 277 ? 0.407 -36.125 -17.094 1 96.56 277 ILE A C 1
ATOM 2155 O O . ILE A 1 277 ? -0.065 -36.219 -15.953 1 96.56 277 ILE A O 1
ATOM 2159 N N . ALA A 1 278 ? 1.632 -36.469 -17.391 1 97.06 278 ALA A N 1
ATOM 2160 C CA . ALA A 1 278 ? 2.531 -36.938 -16.344 1 97.06 278 ALA A CA 1
ATOM 2161 C C . ALA A 1 278 ? 2.73 -35.875 -15.258 1 97.06 278 ALA A C 1
ATOM 2163 O O . ALA A 1 278 ? 2.783 -36.219 -14.07 1 97.06 278 ALA A O 1
ATOM 2164 N N . GLU A 1 279 ? 2.863 -34.656 -15.664 1 97.69 279 GLU A N 1
ATOM 2165 C CA . GLU A 1 279 ? 3.018 -33.562 -14.719 1 97.69 279 GLU A CA 1
ATOM 2166 C C . GLU A 1 279 ? 1.772 -33.406 -13.852 1 97.69 279 GLU A C 1
ATOM 2168 O O . GLU A 1 279 ? 1.874 -33.188 -12.641 1 97.69 279 GLU A O 1
ATOM 2173 N N . LEU A 1 280 ? 0.602 -33.5 -14.43 1 96.94 280 LEU A N 1
ATOM 2174 C CA . LEU A 1 280 ? -0.644 -33.438 -13.672 1 96.94 280 LEU A CA 1
ATOM 2175 C C . LEU A 1 280 ? -0.719 -34.562 -12.656 1 96.94 280 LEU A C 1
ATOM 2177 O O . LEU A 1 280 ? -1.142 -34.375 -11.516 1 96.94 280 LEU A O 1
ATOM 2181 N N . GLU A 1 281 ? -0.306 -35.719 -13.102 1 96.06 281 GLU A N 1
ATOM 2182 C CA . GLU A 1 281 ? -0.323 -36.875 -12.203 1 96.06 281 GLU A CA 1
ATOM 2183 C C . GLU A 1 281 ? 0.61 -36.688 -11.016 1 96.06 281 GLU A C 1
ATOM 2185 O O . GLU A 1 281 ? 0.256 -37 -9.883 1 96.06 281 GLU A O 1
ATOM 2190 N N . LEU A 1 282 ? 1.771 -36.188 -11.344 1 96 282 LEU A N 1
ATOM 2191 C CA . LEU A 1 282 ? 2.723 -35.906 -10.273 1 96 282 LEU A CA 1
ATOM 2192 C C . LEU A 1 282 ? 2.152 -34.875 -9.297 1 96 282 LEU A C 1
ATOM 2194 O O . LEU A 1 282 ? 2.221 -35.062 -8.078 1 96 282 LEU A O 1
ATOM 2198 N N . MET A 1 283 ? 1.593 -33.812 -9.758 1 96.88 283 MET A N 1
ATOM 2199 C CA . MET A 1 283 ? 0.975 -32.812 -8.898 1 96.88 283 MET A CA 1
ATOM 2200 C C . MET A 1 283 ? -0.148 -33.406 -8.062 1 96.88 283 MET A C 1
ATOM 2202 O O . MET A 1 283 ? -0.257 -33.156 -6.867 1 96.88 283 MET A O 1
ATOM 2206 N N . GLY A 1 284 ? -0.984 -34.188 -8.742 1 95.06 284 GLY A N 1
ATOM 2207 C CA . GLY A 1 284 ? -2.053 -34.875 -8.031 1 95.06 284 GLY A CA 1
ATOM 2208 C C . GLY A 1 284 ? -1.557 -35.688 -6.852 1 95.06 284 GLY A C 1
ATOM 2209 O O . GLY A 1 284 ? -2.158 -35.688 -5.777 1 95.06 284 GLY A O 1
ATOM 2210 N N . SER A 1 285 ? -0.495 -36.406 -7.078 1 94.75 285 SER A N 1
ATOM 2211 C CA . SER A 1 285 ? 0.077 -37.25 -6.016 1 94.75 285 SER A CA 1
ATOM 2212 C C . SER A 1 285 ? 0.59 -36.375 -4.867 1 94.75 285 SER A C 1
ATOM 2214 O O . SER A 1 285 ? 0.471 -36.75 -3.701 1 94.75 285 SER A O 1
ATOM 2216 N N . LEU A 1 286 ? 1.197 -35.25 -5.176 1 96.19 286 LEU A N 1
ATOM 2217 C CA . LEU A 1 286 ? 1.699 -34.312 -4.156 1 96.19 286 LEU A CA 1
ATOM 2218 C C . LEU A 1 286 ? 0.551 -33.719 -3.361 1 96.19 286 LEU A C 1
ATOM 2220 O O . LEU A 1 286 ? 0.635 -33.594 -2.139 1 96.19 286 LEU A O 1
ATOM 2224 N N . PHE A 1 287 ? -0.575 -33.344 -4.059 1 96.31 287 PHE A N 1
ATOM 2225 C CA . PHE A 1 287 ? -1.757 -32.844 -3.365 1 96.31 287 PHE A CA 1
ATOM 2226 C C . PHE A 1 287 ? -2.271 -33.875 -2.363 1 96.31 287 PHE A C 1
ATOM 2228 O O . PHE A 1 287 ? -2.504 -33.562 -1.197 1 96.31 287 PHE A O 1
ATOM 2235 N N . ALA A 1 288 ? -2.41 -35.062 -2.85 1 94 288 ALA A N 1
ATOM 2236 C CA . ALA A 1 288 ? -2.953 -36.156 -2.029 1 94 288 ALA A CA 1
ATOM 2237 C C . ALA A 1 288 ? -2.076 -36.406 -0.806 1 94 288 ALA A C 1
ATOM 2239 O O . ALA A 1 288 ? -2.582 -36.531 0.311 1 94 288 ALA A O 1
ATOM 2240 N N . ALA A 1 289 ? -0.808 -36.438 -1.059 1 94.19 289 ALA A N 1
ATOM 2241 C CA . ALA A 1 289 ? 0.135 -36.719 0.023 1 94.19 289 ALA A CA 1
ATOM 2242 C C . ALA A 1 289 ? 0.101 -35.625 1.072 1 94.19 289 ALA A C 1
ATOM 2244 O O . ALA A 1 289 ? 0.336 -35.875 2.256 1 94.19 289 ALA A O 1
ATOM 2245 N N . ALA A 1 290 ? -0.171 -34.406 0.652 1 94.88 290 ALA A N 1
ATOM 2246 C CA . ALA A 1 290 ? -0.16 -33.281 1.553 1 94.88 290 ALA A CA 1
ATOM 2247 C C . ALA A 1 290 ? -1.528 -33.062 2.195 1 94.88 290 ALA A C 1
ATOM 2249 O O . ALA A 1 290 ? -1.702 -32.156 3.023 1 94.88 290 ALA A O 1
ATOM 2250 N N . GLY A 1 291 ? -2.525 -33.781 1.792 1 94.38 291 GLY A N 1
ATOM 2251 C CA . GLY A 1 291 ? -3.84 -33.75 2.414 1 94.38 291 GLY A CA 1
ATOM 2252 C C . GLY A 1 291 ? -4.777 -32.75 1.748 1 94.38 291 GLY A C 1
ATOM 2253 O O . GLY A 1 291 ? -5.766 -32.312 2.35 1 94.38 291 GLY A O 1
ATOM 2254 N N . TYR A 1 292 ? -4.441 -32.344 0.569 1 96.44 292 TYR A N 1
ATOM 2255 C CA . TYR A 1 292 ? -5.344 -31.484 -0.207 1 96.44 292 TYR A CA 1
ATOM 2256 C C . TYR A 1 292 ? -6.203 -32.312 -1.146 1 96.44 292 TYR A C 1
ATOM 2258 O O . TYR A 1 292 ? -5.777 -32.656 -2.254 1 96.44 292 TYR A O 1
ATOM 2266 N N . GLY A 1 293 ? -7.402 -32.625 -0.701 1 92.94 293 GLY A N 1
ATOM 2267 C CA . GLY A 1 293 ? -8.297 -33.469 -1.455 1 92.94 293 GLY A CA 1
ATOM 2268 C C . GLY A 1 293 ? -8.969 -32.781 -2.615 1 92.94 293 GLY A C 1
ATOM 2269 O O . GLY A 1 293 ? -8.727 -31.594 -2.846 1 92.94 293 GLY A O 1
ATOM 2270 N N . GLU A 1 294 ? -9.805 -33.531 -3.34 1 92.38 294 GLU A N 1
ATOM 2271 C CA . GLU A 1 294 ? -10.477 -33.031 -4.539 1 92.38 294 GLU A CA 1
ATOM 2272 C C . GLU A 1 294 ? -11.5 -31.938 -4.188 1 92.38 294 GLU A C 1
ATOM 2274 O O . GLU A 1 294 ? -11.961 -31.219 -5.062 1 92.38 294 GLU A O 1
ATOM 2279 N N . ASP A 1 295 ? -11.781 -31.828 -2.953 1 94.5 295 ASP A N 1
ATOM 2280 C CA . ASP A 1 295 ? -12.703 -30.797 -2.492 1 94.5 295 ASP A CA 1
ATOM 2281 C C . ASP A 1 295 ? -11.992 -29.438 -2.393 1 94.5 295 ASP A C 1
ATOM 2283 O O . ASP A 1 295 ? -12.641 -28.406 -2.275 1 94.5 295 ASP A O 1
ATOM 2287 N N . ARG A 1 296 ? -10.68 -29.469 -2.496 1 97.44 296 ARG A N 1
ATOM 2288 C CA . ARG A 1 296 ? -9.898 -28.234 -2.428 1 97.44 296 ARG A CA 1
ATOM 2289 C C . ARG A 1 296 ? -9.172 -27.969 -3.744 1 97.44 296 ARG A C 1
ATOM 2291 O O . ARG A 1 296 ? -9.195 -26.859 -4.258 1 97.44 296 ARG A O 1
ATOM 2298 N N . ILE A 1 297 ? -8.531 -28.984 -4.223 1 97.19 297 ILE A N 1
ATOM 2299 C CA . ILE A 1 297 ? -7.777 -28.891 -5.473 1 97.19 297 ILE A CA 1
ATOM 2300 C C . ILE A 1 297 ? -8.18 -30.047 -6.398 1 97.19 297 ILE A C 1
ATOM 2302 O O . ILE A 1 297 ? -8.031 -31.219 -6.043 1 97.19 297 ILE A O 1
ATOM 2306 N N . LEU A 1 298 ? -8.625 -29.688 -7.582 1 94.56 298 LEU A N 1
ATOM 2307 C CA . LEU A 1 298 ? -9.141 -30.688 -8.523 1 94.56 298 LEU A CA 1
ATOM 2308 C C . LEU A 1 298 ? -8.445 -30.547 -9.875 1 94.56 298 LEU A C 1
ATOM 2310 O O . LEU A 1 298 ? -8.367 -29.453 -10.438 1 94.56 298 LEU A O 1
ATOM 2314 N N . ILE A 1 299 ? -7.883 -31.641 -10.352 1 93.31 299 ILE A N 1
ATOM 2315 C CA . ILE A 1 299 ? -7.43 -31.656 -11.742 1 93.31 299 ILE A CA 1
ATOM 2316 C C . ILE A 1 299 ? -8.633 -31.656 -12.68 1 93.31 299 ILE A C 1
ATOM 2318 O O . ILE A 1 299 ? -9.461 -32.562 -12.648 1 93.31 299 ILE A O 1
ATOM 2322 N N . ASP A 1 300 ? -8.766 -30.578 -13.445 1 88.94 300 ASP A N 1
ATOM 2323 C CA . ASP A 1 300 ? -9.938 -30.328 -14.273 1 88.94 300 ASP A CA 1
ATOM 2324 C C . ASP A 1 300 ? -9.539 -29.891 -15.68 1 88.94 300 ASP A C 1
ATOM 2326 O O . ASP A 1 300 ? -9.234 -28.719 -15.898 1 88.94 300 ASP A O 1
ATOM 2330 N N . PRO A 1 301 ? -9.633 -30.734 -16.656 1 86 301 PRO A N 1
ATOM 2331 C CA . PRO A 1 301 ? -9.195 -30.438 -18.016 1 86 301 PRO A CA 1
ATOM 2332 C C . PRO A 1 301 ? -10 -29.297 -18.641 1 86 301 PRO A C 1
ATOM 2334 O O . PRO A 1 301 ? -9.617 -28.781 -19.703 1 86 301 PRO A O 1
ATOM 2337 N N . SER A 1 302 ? -11.031 -28.859 -18.094 1 78.31 302 SER A N 1
ATOM 2338 C CA . SER A 1 302 ? -11.867 -27.812 -18.688 1 78.31 302 SER A CA 1
ATOM 2339 C C . SER A 1 302 ? -11.25 -26.438 -18.484 1 78.31 302 SER A C 1
ATOM 2341 O O . SER A 1 302 ? -11.664 -25.469 -19.109 1 78.31 302 SER A O 1
ATOM 2343 N N . ILE A 1 303 ? -10.266 -26.359 -17.641 1 81.94 303 ILE A N 1
ATOM 2344 C CA . ILE A 1 303 ? -9.594 -25.094 -17.406 1 81.94 303 ILE A CA 1
ATOM 2345 C C . ILE A 1 303 ? -8.625 -24.812 -18.562 1 81.94 303 ILE A C 1
ATOM 2347 O O . ILE A 1 303 ? -7.621 -25.516 -18.719 1 81.94 303 ILE A O 1
ATOM 2351 N N . VAL A 1 304 ? -8.852 -23.906 -19.5 1 71.38 304 VAL A N 1
ATOM 2352 C CA . VAL A 1 304 ? -8.008 -23.594 -20.641 1 71.38 304 VAL A CA 1
ATOM 2353 C C . VAL A 1 304 ? -7.496 -22.156 -20.531 1 71.38 304 VAL A C 1
ATOM 2355 O O . VAL A 1 304 ? -6.543 -21.781 -21.219 1 71.38 304 VAL A O 1
ATOM 2358 N N . ARG A 1 305 ? -7.582 -21.438 -19.375 1 65.12 305 ARG A N 1
ATOM 2359 C CA . ARG A 1 305 ? -7.242 -20.031 -19.156 1 65.12 305 ARG A CA 1
ATOM 2360 C C . ARG A 1 305 ? -6.664 -19.406 -20.422 1 65.12 305 ARG A C 1
ATOM 2362 O O . ARG A 1 305 ? -6.25 -20.125 -21.328 1 65.12 305 ARG A O 1
ATOM 2369 N N . GLY A 1 306 ? -6.531 -17.953 -20.516 1 57.81 306 GLY A N 1
ATOM 2370 C CA . GLY A 1 306 ? -6.066 -17.156 -21.625 1 57.81 306 GLY A CA 1
ATOM 2371 C C . GLY A 1 306 ? -4.719 -17.609 -22.156 1 57.81 306 GLY A C 1
ATOM 2372 O O . GLY A 1 306 ? -3.812 -17.922 -21.391 1 57.81 306 GLY A O 1
ATOM 2373 N N . LEU A 1 307 ? -4.594 -18.281 -23.328 1 56.97 307 LEU A N 1
ATOM 2374 C CA . LEU A 1 307 ? -3.688 -19.109 -24.125 1 56.97 307 LEU A CA 1
ATOM 2375 C C . LEU A 1 307 ? -2.404 -18.359 -24.453 1 56.97 307 LEU A C 1
ATOM 2377 O O . LEU A 1 307 ? -1.501 -18.891 -25.094 1 56.97 307 LEU A O 1
ATOM 2381 N N . GLY A 1 308 ? -1.936 -17.281 -23.594 1 65.44 308 GLY A N 1
ATOM 2382 C CA . GLY A 1 308 ? -0.813 -17 -24.469 1 65.44 308 GLY A CA 1
ATOM 2383 C C . GLY A 1 308 ? 0.534 -17.203 -23.797 1 65.44 308 GLY A C 1
ATOM 2384 O O . GLY A 1 308 ? 1.46 -17.75 -24.406 1 65.44 308 GLY A O 1
ATOM 2385 N N . TYR A 1 309 ? 0.85 -17.031 -22.5 1 77.69 309 TYR A N 1
ATOM 2386 C CA . TYR A 1 309 ? 2.252 -17.078 -22.094 1 77.69 309 TYR A CA 1
ATOM 2387 C C . TYR A 1 309 ? 2.518 -18.25 -21.172 1 77.69 309 TYR A C 1
ATOM 2389 O O . TYR A 1 309 ? 3.662 -18.5 -20.781 1 77.69 309 TYR A O 1
ATOM 2397 N N . TYR A 1 310 ? 1.527 -19.141 -20.953 1 89.81 310 TYR A N 1
ATOM 2398 C CA . TYR A 1 310 ? 1.741 -20.281 -20.078 1 89.81 310 TYR A CA 1
ATOM 2399 C C . TYR A 1 310 ? 2.412 -21.422 -20.812 1 89.81 310 TYR A C 1
ATOM 2401 O O . TYR A 1 310 ? 2.104 -21.672 -21.984 1 89.81 310 TYR A O 1
ATOM 2409 N N . THR A 1 311 ? 3.238 -22.172 -20.141 1 92.94 311 THR A N 1
ATOM 2410 C CA . THR A 1 311 ? 4.055 -23.188 -20.781 1 92.94 311 THR A CA 1
ATOM 2411 C C . THR A 1 311 ? 3.844 -24.547 -20.125 1 92.94 311 THR A C 1
ATOM 2413 O O . THR A 1 311 ? 4.422 -25.547 -20.547 1 92.94 311 THR A O 1
ATOM 2416 N N . GLY A 1 312 ? 2.996 -24.609 -19.109 1 95 312 GLY A N 1
ATOM 2417 C CA . GLY A 1 312 ? 2.746 -25.844 -18.375 1 95 312 GLY A CA 1
ATOM 2418 C C . GLY A 1 312 ? 1.441 -25.812 -17.594 1 95 312 GLY A C 1
ATOM 2419 O O . GLY A 1 312 ? 0.394 -25.469 -18.141 1 95 312 GLY A O 1
ATOM 2420 N N . PRO A 1 313 ? 1.494 -26.266 -16.297 1 96.5 313 PRO A N 1
ATOM 2421 C CA . PRO A 1 313 ? 0.278 -26.234 -15.484 1 96.5 313 PRO A CA 1
ATOM 2422 C C . PRO A 1 313 ? -0.347 -24.844 -15.391 1 96.5 313 PRO A C 1
ATOM 2424 O O . PRO A 1 313 ? 0.372 -23.844 -15.32 1 96.5 313 PRO A O 1
ATOM 2427 N N . VAL A 1 314 ? -1.646 -24.812 -15.422 1 94.81 314 VAL A N 1
ATOM 2428 C CA . VAL A 1 314 ? -2.455 -23.625 -15.195 1 94.81 314 VAL A CA 1
ATOM 2429 C C . VAL A 1 314 ? -3.525 -23.922 -14.141 1 94.81 314 VAL A C 1
ATOM 2431 O O . VAL A 1 314 ? -3.949 -25.062 -13.984 1 94.81 314 VAL A O 1
ATOM 2434 N N . PHE A 1 315 ? -3.906 -22.953 -13.391 1 94.88 315 PHE A N 1
ATOM 2435 C CA . PHE A 1 315 ? -4.91 -23.203 -12.359 1 94.88 315 PHE A CA 1
ATOM 2436 C C . PHE A 1 315 ? -5.75 -21.953 -12.117 1 94.88 315 PHE A C 1
ATOM 2438 O O . PHE A 1 315 ? -5.324 -20.844 -12.438 1 94.88 315 PHE A O 1
ATOM 2445 N N . GLU A 1 316 ? -6.918 -22.156 -11.602 1 94.25 316 GLU A N 1
ATOM 2446 C CA . GLU A 1 316 ? -7.883 -21.125 -11.242 1 94.25 316 GLU A CA 1
ATOM 2447 C C . GLU A 1 316 ? -8.625 -21.484 -9.953 1 94.25 316 GLU A C 1
ATOM 2449 O O . GLU A 1 316 ? -8.977 -22.641 -9.734 1 94.25 316 GLU A O 1
ATOM 2454 N N . ALA A 1 317 ? -8.797 -20.484 -9.141 1 96.69 317 ALA A N 1
ATOM 2455 C CA . ALA A 1 317 ? -9.633 -20.672 -7.949 1 96.69 317 ALA A CA 1
ATOM 2456 C C . ALA A 1 317 ? -11.031 -20.094 -8.164 1 96.69 317 ALA A C 1
ATOM 2458 O O . ALA A 1 317 ? -11.188 -18.875 -8.344 1 96.69 317 ALA A O 1
ATOM 2459 N N . GLU A 1 318 ? -11.977 -20.938 -8.094 1 93.69 318 GLU A N 1
ATOM 2460 C CA . GLU A 1 318 ? -13.367 -20.547 -8.234 1 93.69 318 GLU A CA 1
ATOM 2461 C C . GLU A 1 318 ? -14.102 -20.609 -6.895 1 93.69 318 GLU A C 1
ATOM 2463 O O . GLU A 1 318 ? -13.891 -21.531 -6.109 1 93.69 318 GLU A O 1
ATOM 2468 N N . LEU A 1 319 ? -14.867 -19.609 -6.676 1 94.81 319 LEU A N 1
ATOM 2469 C CA . LEU A 1 319 ? -15.742 -19.672 -5.508 1 94.81 319 LEU A CA 1
ATOM 2470 C C . LEU A 1 319 ? -17 -20.469 -5.812 1 94.81 319 LEU A C 1
ATOM 2472 O O . LEU A 1 319 ? -17.609 -20.297 -6.875 1 94.81 319 LEU A O 1
ATOM 2476 N N . THR A 1 320 ? -17.406 -21.312 -4.887 1 92.56 320 THR A N 1
ATOM 2477 C CA . THR A 1 320 ? -18.453 -22.281 -5.203 1 92.56 320 THR A CA 1
ATOM 2478 C C . THR A 1 320 ? -19.719 -21.984 -4.414 1 92.56 320 THR A C 1
ATOM 2480 O O . THR A 1 320 ? -20.734 -22.688 -4.547 1 92.56 320 THR A O 1
ATOM 2483 N N . PHE A 1 321 ? -19.656 -20.953 -3.604 1 88.75 321 PHE A N 1
ATOM 2484 C CA . PHE A 1 321 ? -20.875 -20.609 -2.883 1 88.75 321 PHE A CA 1
ATOM 2485 C C . PHE A 1 321 ? -21.781 -19.719 -3.727 1 88.75 321 PHE A C 1
ATOM 2487 O O . PHE A 1 321 ? -21.312 -19.062 -4.652 1 88.75 321 PHE A O 1
ATOM 2494 N N . GLU A 1 322 ? -23.047 -19.828 -3.359 1 83.5 322 GLU A N 1
ATOM 2495 C CA . GLU A 1 322 ? -24.047 -19.094 -4.129 1 83.5 322 GLU A CA 1
ATOM 2496 C C . GLU A 1 322 ? -24.266 -17.688 -3.566 1 83.5 322 GLU A C 1
ATOM 2498 O O . GLU A 1 322 ? -24.188 -17.484 -2.354 1 83.5 322 GLU A O 1
ATOM 2503 N N . ILE A 1 323 ? -24.375 -16.734 -4.457 1 77.88 323 ILE A N 1
ATOM 2504 C CA . ILE A 1 323 ? -24.781 -15.398 -4.059 1 77.88 323 ILE A CA 1
ATOM 2505 C C . ILE A 1 323 ? -26.047 -15.008 -4.816 1 77.88 323 ILE A C 1
ATOM 2507 O O . ILE A 1 323 ? -26.375 -15.609 -5.84 1 77.88 323 ILE A O 1
ATOM 2511 N N . PHE A 1 324 ? -26.75 -14.125 -4.234 1 79.38 324 PHE A N 1
ATOM 2512 C CA . PHE A 1 324 ? -27.984 -13.641 -4.848 1 79.38 324 PHE A CA 1
ATOM 2513 C C . PHE A 1 324 ? -27.891 -12.148 -5.145 1 79.38 324 PHE A C 1
ATOM 2515 O O . PHE A 1 324 ? -27.328 -11.391 -4.355 1 79.38 324 PHE A O 1
ATOM 2522 N N . ASP A 1 325 ? -28.25 -11.797 -6.367 1 74.12 325 ASP A N 1
ATOM 2523 C CA . ASP A 1 325 ? -28.281 -10.375 -6.68 1 74.12 325 ASP A CA 1
ATOM 2524 C C . ASP A 1 325 ? -29.484 -9.688 -6.027 1 74.12 325 ASP A C 1
ATOM 2526 O O . ASP A 1 325 ? -30.234 -10.32 -5.281 1 74.12 325 ASP A O 1
ATOM 2530 N N . GLU A 1 326 ? -29.578 -8.375 -6.262 1 72 326 GLU A N 1
ATOM 2531 C CA . GLU A 1 326 ? -30.609 -7.559 -5.645 1 72 326 GLU A CA 1
ATOM 2532 C C . GLU A 1 326 ? -32 -8.078 -6 1 72 326 GLU A C 1
ATOM 2534 O O . GLU A 1 326 ? -32.969 -7.887 -5.242 1 72 326 GLU A O 1
ATOM 2539 N N . LYS A 1 327 ? -32.094 -8.805 -7.078 1 81.19 327 LYS A N 1
ATOM 2540 C CA . LYS A 1 327 ? -33.375 -9.32 -7.539 1 81.19 327 LYS A CA 1
ATOM 2541 C C . LYS A 1 327 ? -33.594 -10.758 -7.074 1 81.19 327 LYS A C 1
ATOM 2543 O O . LYS A 1 327 ? -34.531 -11.422 -7.516 1 81.19 327 LYS A O 1
ATOM 2548 N N . GLY A 1 328 ? -32.656 -11.242 -6.328 1 79.31 328 GLY A N 1
ATOM 2549 C CA . GLY A 1 328 ? -32.75 -12.578 -5.75 1 79.31 328 GLY A CA 1
ATOM 2550 C C . GLY A 1 328 ? -32.281 -13.672 -6.684 1 79.31 328 GLY A C 1
ATOM 2551 O O . GLY A 1 328 ? -32.5 -14.859 -6.414 1 79.31 328 GLY A O 1
ATOM 2552 N N . ARG A 1 329 ? -31.797 -13.297 -7.746 1 80.44 329 ARG A N 1
ATOM 2553 C CA . ARG A 1 329 ? -31.328 -14.289 -8.703 1 80.44 329 ARG A CA 1
ATOM 2554 C C . ARG A 1 329 ? -29.953 -14.805 -8.32 1 80.44 329 ARG A C 1
ATOM 2556 O O . ARG A 1 329 ? -29.078 -14.023 -7.898 1 80.44 329 ARG A O 1
ATOM 2563 N N . LYS A 1 330 ? -29.719 -16.062 -8.539 1 79.94 330 LYS A N 1
ATOM 2564 C CA . LYS A 1 330 ? -28.438 -16.703 -8.25 1 79.94 330 LYS A CA 1
ATOM 2565 C C . LYS A 1 330 ? -27.344 -16.188 -9.172 1 79.94 330 LYS A C 1
ATOM 2567 O O . LYS A 1 330 ? -27.562 -16.031 -10.375 1 79.94 330 LYS A O 1
ATOM 2572 N N . ARG A 1 331 ? -26.281 -15.719 -8.555 1 76.75 331 ARG A N 1
ATOM 2573 C CA . ARG A 1 331 ? -25.094 -15.289 -9.305 1 76.75 331 ARG A CA 1
ATOM 2574 C C . ARG A 1 331 ? -23.859 -16.047 -8.836 1 76.75 331 ARG A C 1
ATOM 2576 O O . ARG A 1 331 ? -23.781 -16.484 -7.691 1 76.75 331 ARG A O 1
ATOM 2583 N N . GLN A 1 332 ? -23.062 -16.312 -9.836 1 77 332 GLN A N 1
ATOM 2584 C CA . GLN A 1 332 ? -21.781 -16.938 -9.5 1 77 332 GLN A CA 1
ATOM 2585 C C . GLN A 1 332 ? -20.656 -15.914 -9.484 1 77 332 GLN A C 1
ATOM 2587 O O . GLN A 1 332 ? -20.609 -15.016 -10.328 1 77 332 GLN A O 1
ATOM 2592 N N . PHE A 1 333 ? -19.828 -15.859 -8.477 1 77.38 333 PHE A N 1
ATOM 2593 C CA . PHE A 1 333 ? -18.719 -14.93 -8.398 1 77.38 333 PHE A CA 1
ATOM 2594 C C . PHE A 1 333 ? -17.656 -15.258 -9.445 1 77.38 333 PHE A C 1
ATOM 2596 O O . PHE A 1 333 ? -17.078 -14.352 -10.055 1 77.38 333 PHE A O 1
ATOM 2603 N N . GLY A 1 334 ? -17.562 -16.516 -9.727 1 80.81 334 GLY A N 1
ATOM 2604 C CA . GLY A 1 334 ? -16.531 -16.891 -10.688 1 80.81 334 GLY A CA 1
ATOM 2605 C C . GLY A 1 334 ? -15.156 -17 -10.07 1 80.81 334 GLY A C 1
ATOM 2606 O O . GLY A 1 334 ? -15.016 -17.375 -8.906 1 80.81 334 GLY A O 1
ATOM 2607 N N . SER A 1 335 ? -14.07 -16.797 -10.93 1 90.62 335 SER A N 1
ATOM 2608 C CA . SER A 1 335 ? -12.695 -17 -10.5 1 90.62 335 SER A CA 1
ATOM 2609 C C . SER A 1 335 ? -12.156 -15.773 -9.766 1 90.62 335 SER A C 1
ATOM 2611 O O . SER A 1 335 ? -12.422 -14.641 -10.172 1 90.62 335 SER A O 1
ATOM 2613 N N . VAL A 1 336 ? -11.469 -15.984 -8.68 1 95.19 336 VAL A N 1
ATOM 2614 C CA . VAL A 1 336 ? -10.93 -14.867 -7.906 1 95.19 336 VAL A CA 1
ATOM 2615 C C . VAL A 1 336 ? -9.406 -14.891 -7.969 1 95.19 336 VAL A C 1
ATOM 2617 O O . VAL A 1 336 ? -8.742 -13.945 -7.535 1 95.19 336 VAL A O 1
ATOM 2620 N N . ALA A 1 337 ? -8.867 -15.977 -8.477 1 96.31 337 ALA A N 1
ATOM 2621 C CA . ALA A 1 337 ? -7.414 -16.109 -8.594 1 96.31 337 ALA A CA 1
ATOM 2622 C C . ALA A 1 337 ? -7.035 -17.047 -9.734 1 96.31 337 ALA A C 1
ATOM 2624 O O . ALA A 1 337 ? -7.848 -17.875 -10.172 1 96.31 337 ALA A O 1
ATOM 2625 N N . GLY A 1 338 ? -5.859 -16.922 -10.227 1 94.38 338 GLY A N 1
ATOM 2626 C CA . GLY A 1 338 ? -5.336 -17.797 -11.266 1 94.38 338 GLY A CA 1
ATOM 2627 C C . GLY A 1 338 ? -3.83 -17.703 -11.43 1 94.38 338 GLY A C 1
ATOM 2628 O O . GLY A 1 338 ? -3.193 -16.844 -10.82 1 94.38 338 GLY A O 1
ATOM 2629 N N . GLY A 1 339 ? -3.281 -18.609 -12.148 1 94.69 339 GLY A N 1
ATOM 2630 C CA . GLY A 1 339 ? -1.848 -18.625 -12.391 1 94.69 339 GLY A CA 1
ATOM 2631 C C . GLY A 1 339 ? -1.403 -19.828 -13.219 1 94.69 339 GLY A C 1
ATOM 2632 O O . GLY A 1 339 ? -2.215 -20.453 -13.906 1 94.69 339 GLY A O 1
ATOM 2633 N N . GLY A 1 340 ? -0.136 -20.016 -13.242 1 96.25 340 GLY A N 1
ATOM 2634 C CA . GLY A 1 340 ? 0.445 -21.109 -14 1 96.25 340 GLY A CA 1
ATOM 2635 C C . GLY A 1 340 ? 1.938 -20.953 -14.219 1 96.25 340 GLY A C 1
ATOM 2636 O O . GLY A 1 340 ? 2.561 -20.047 -13.672 1 96.25 340 GLY A O 1
ATOM 2637 N N . ARG A 1 341 ? 2.414 -21.969 -14.922 1 97 341 ARG A N 1
ATOM 2638 C CA . ARG A 1 341 ? 3.83 -21.969 -15.273 1 97 341 ARG A CA 1
ATOM 2639 C C . ARG A 1 341 ? 4.078 -21.188 -16.562 1 97 341 ARG A C 1
ATOM 2641 O O . ARG A 1 341 ? 3.361 -21.344 -17.547 1 97 341 ARG A O 1
ATOM 2648 N N . TYR A 1 342 ? 5.086 -20.297 -16.516 1 94.44 342 TYR A N 1
ATOM 2649 C CA . TYR A 1 342 ? 5.387 -19.422 -17.641 1 94.44 342 TYR A CA 1
ATOM 2650 C C . TYR A 1 342 ? 6.891 -19.297 -17.859 1 94.44 342 TYR A C 1
ATOM 2652 O O . TYR A 1 342 ? 7.469 -18.234 -17.672 1 94.44 342 TYR A O 1
ATOM 2660 N N . ASP A 1 343 ? 7.516 -20.25 -18.453 1 95.5 343 ASP A N 1
ATOM 2661 C CA . ASP A 1 343 ? 8.969 -20.406 -18.516 1 95.5 343 ASP A CA 1
ATOM 2662 C C . ASP A 1 343 ? 9.586 -19.438 -19.531 1 95.5 343 ASP A C 1
ATOM 2664 O O . ASP A 1 343 ? 10.797 -19.25 -19.547 1 95.5 343 ASP A O 1
ATOM 2668 N N . GLY A 1 344 ? 8.797 -18.828 -20.359 1 92.19 344 GLY A N 1
ATOM 2669 C CA . GLY A 1 344 ? 9.336 -18.047 -21.469 1 92.19 344 GLY A CA 1
ATOM 2670 C C . GLY A 1 344 ? 9.422 -16.562 -21.172 1 92.19 344 GLY A C 1
ATOM 2671 O O . GLY A 1 344 ? 10.008 -15.805 -21.953 1 92.19 344 GLY A O 1
ATOM 2672 N N . LEU A 1 345 ? 8.922 -16.141 -20.094 1 90.19 345 LEU A N 1
ATOM 2673 C CA . LEU A 1 345 ? 8.734 -14.719 -19.891 1 90.19 345 LEU A CA 1
ATOM 2674 C C . LEU A 1 345 ? 10.078 -14.016 -19.719 1 90.19 345 LEU A C 1
ATOM 2676 O O . LEU A 1 345 ? 10.297 -12.945 -20.281 1 90.19 345 LEU A O 1
ATOM 2680 N N . VAL A 1 346 ? 11.008 -14.578 -18.938 1 93.56 346 VAL A N 1
ATOM 2681 C CA . VAL A 1 346 ? 12.297 -13.961 -18.672 1 93.56 346 VAL A CA 1
ATOM 2682 C C . VAL A 1 346 ? 13.18 -14.031 -19.922 1 93.56 346 VAL A C 1
ATOM 2684 O O . VAL A 1 346 ? 14.117 -13.25 -20.062 1 93.56 346 VAL A O 1
ATOM 2687 N N . LYS A 1 347 ? 12.914 -14.914 -20.797 1 93.25 347 LYS A N 1
ATOM 2688 C CA . LYS A 1 347 ? 13.703 -15.188 -21.984 1 93.25 347 LYS A CA 1
ATOM 2689 C C . LYS A 1 347 ? 13.82 -13.938 -22.859 1 93.25 347 LYS A C 1
ATOM 2691 O O . LYS A 1 347 ? 14.836 -13.734 -23.531 1 93.25 347 LYS A O 1
ATOM 2696 N N . ARG A 1 348 ? 12.875 -13.18 -22.859 1 88.06 348 ARG A N 1
ATOM 2697 C CA . ARG A 1 348 ? 12.867 -11.984 -23.688 1 88.06 348 ARG A CA 1
ATOM 2698 C C . ARG A 1 348 ? 14.023 -11.055 -23.328 1 88.06 348 ARG A C 1
ATOM 2700 O O . ARG A 1 348 ? 14.492 -10.281 -24.156 1 88.06 348 ARG A O 1
ATOM 2707 N N . PHE A 1 349 ? 14.469 -11.141 -22.109 1 93.5 349 PHE A N 1
ATOM 2708 C CA . PHE A 1 349 ? 15.562 -10.289 -21.656 1 93.5 349 PHE A CA 1
ATOM 2709 C C . PHE A 1 349 ? 16.891 -11.008 -21.766 1 93.5 349 PHE A C 1
ATOM 2711 O O . PHE A 1 349 ? 17.922 -10.398 -22.094 1 93.5 349 PHE A O 1
ATOM 2718 N N . THR A 1 350 ? 16.891 -12.289 -21.469 1 92.75 350 THR A N 1
ATOM 2719 C CA . THR A 1 350 ? 18.141 -12.992 -21.25 1 92.75 350 THR A CA 1
ATOM 2720 C C . THR A 1 350 ? 18.453 -13.914 -22.438 1 92.75 350 THR A C 1
ATOM 2722 O O . THR A 1 350 ? 19.594 -14.352 -22.594 1 92.75 350 THR A O 1
ATOM 2725 N N . GLY A 1 351 ? 17.5 -14.328 -23.156 1 92.5 351 GLY A N 1
ATOM 2726 C CA . GLY A 1 351 ? 17.656 -15.273 -24.25 1 92.5 351 GLY A CA 1
ATOM 2727 C C . GLY A 1 351 ? 17.531 -16.719 -23.812 1 92.5 351 GLY A C 1
ATOM 2728 O O . GLY A 1 351 ? 17.484 -17.625 -24.641 1 92.5 351 GLY A O 1
ATOM 2729 N N . GLN A 1 352 ? 17.422 -16.844 -22.562 1 94.19 352 GLN A N 1
ATOM 2730 C CA . GLN A 1 352 ? 17.312 -18.203 -22.016 1 94.19 352 GLN A CA 1
ATOM 2731 C C . GLN A 1 352 ? 16 -18.375 -21.25 1 94.19 352 GLN A C 1
ATOM 2733 O O . GLN A 1 352 ? 15.562 -17.469 -20.531 1 94.19 352 GLN A O 1
ATOM 2738 N N . GLU A 1 353 ? 15.453 -19.578 -21.484 1 95.31 353 GLU A N 1
ATOM 2739 C CA . GLU A 1 353 ? 14.266 -19.891 -20.703 1 95.31 353 GLU A CA 1
ATOM 2740 C C . GLU A 1 353 ? 14.609 -20 -19.219 1 95.31 353 GLU A C 1
ATOM 2742 O O . GLU A 1 353 ? 15.648 -20.562 -18.859 1 95.31 353 GLU A O 1
ATOM 2747 N N . VAL A 1 354 ? 13.773 -19.453 -18.453 1 96.88 354 VAL A N 1
ATOM 2748 C CA . VAL A 1 354 ? 13.867 -19.562 -17 1 96.88 354 VAL A CA 1
ATOM 2749 C C . VAL A 1 354 ? 12.547 -20.078 -16.438 1 96.88 354 VAL A C 1
ATOM 2751 O O . VAL A 1 354 ? 11.547 -19.359 -16.422 1 96.88 354 VAL A O 1
ATOM 2754 N N . PRO A 1 355 ? 12.523 -21.312 -15.984 1 97.94 355 PRO A N 1
ATOM 2755 C CA . PRO A 1 355 ? 11.281 -21.859 -15.43 1 97.94 355 PRO A CA 1
ATOM 2756 C C . PRO A 1 355 ? 10.711 -21 -14.297 1 97.94 355 PRO A C 1
ATOM 2758 O O . PRO A 1 355 ? 11.453 -20.578 -13.406 1 97.94 355 PRO A O 1
ATOM 2761 N N . ALA A 1 356 ? 9.414 -20.703 -14.375 1 97.88 356 ALA A N 1
ATOM 2762 C CA . ALA A 1 356 ? 8.734 -19.875 -13.383 1 97.88 356 ALA A CA 1
ATOM 2763 C C . ALA A 1 356 ? 7.27 -20.281 -13.25 1 97.88 356 ALA A C 1
ATOM 2765 O O . ALA A 1 356 ? 6.633 -20.656 -14.234 1 97.88 356 ALA A O 1
ATOM 2766 N N . VAL A 1 357 ? 6.75 -20.219 -12.055 1 98.25 357 VAL A N 1
ATOM 2767 C CA . VAL A 1 357 ? 5.34 -20.5 -11.781 1 98.25 357 VAL A CA 1
ATOM 2768 C C . VAL A 1 357 ? 4.82 -19.531 -10.727 1 98.25 357 VAL A C 1
ATOM 2770 O O . VAL A 1 357 ? 5.562 -19.109 -9.836 1 98.25 357 VAL A O 1
ATOM 2773 N N . GLY A 1 358 ? 3.604 -19.125 -10.875 1 97.88 358 GLY A N 1
ATOM 2774 C CA . GLY A 1 358 ? 3.035 -18.234 -9.875 1 97.88 358 GLY A CA 1
ATOM 2775 C C . GLY A 1 358 ? 1.532 -18.062 -10.008 1 97.88 358 GLY A C 1
ATOM 2776 O O . GLY A 1 358 ? 0.894 -18.766 -10.797 1 97.88 358 GLY A O 1
ATOM 2777 N N . LEU A 1 359 ? 0.994 -17.234 -9.141 1 97.81 359 LEU A N 1
ATOM 2778 C CA . LEU A 1 359 ? -0.437 -16.953 -9.117 1 97.81 359 LEU A CA 1
ATOM 2779 C C . LEU A 1 359 ? -0.69 -15.469 -8.883 1 97.81 359 LEU A C 1
ATOM 2781 O O . LEU A 1 359 ? 0.206 -14.742 -8.453 1 97.81 359 LEU A O 1
ATOM 2785 N N . SER A 1 360 ? -1.872 -15.062 -9.227 1 97.38 360 SER A N 1
ATOM 2786 C CA . SER A 1 360 ? -2.373 -13.727 -8.93 1 97.38 360 SER A CA 1
ATOM 2787 C C . SER A 1 360 ? -3.793 -13.781 -8.375 1 97.38 360 SER A C 1
ATOM 2789 O O . SER A 1 360 ? -4.641 -14.508 -8.898 1 97.38 360 SER A O 1
ATOM 2791 N N . ILE A 1 361 ? -4 -13.078 -7.352 1 97.81 361 ILE A N 1
ATOM 2792 C CA . ILE A 1 361 ? -5.336 -12.938 -6.785 1 97.81 361 ILE A CA 1
ATOM 2793 C C . ILE A 1 361 ? -5.93 -11.594 -7.188 1 97.81 361 ILE A C 1
ATOM 2795 O O . ILE A 1 361 ? -5.273 -10.555 -7.059 1 97.81 361 ILE A O 1
ATOM 2799 N N . GLY A 1 362 ? -7.129 -11.672 -7.727 1 95.19 362 GLY A N 1
ATOM 2800 C CA . GLY A 1 362 ? -7.887 -10.445 -7.898 1 95.19 362 GLY A CA 1
ATOM 2801 C C . GLY A 1 362 ? -8.422 -9.891 -6.59 1 95.19 362 GLY A C 1
ATOM 2802 O O . GLY A 1 362 ? -9.461 -10.328 -6.102 1 95.19 362 GLY A O 1
ATOM 2803 N N . VAL A 1 363 ? -7.863 -8.852 -6.141 1 95.38 363 VAL A N 1
ATOM 2804 C CA . VAL A 1 363 ? -8.094 -8.336 -4.797 1 95.38 363 VAL A CA 1
ATOM 2805 C C . VAL A 1 363 ? -9.516 -7.785 -4.691 1 95.38 363 VAL A C 1
ATOM 2807 O O . VAL A 1 363 ? -10.242 -8.086 -3.74 1 95.38 363 VAL A O 1
ATOM 2810 N N . ASP A 1 364 ? -9.898 -7.059 -5.645 1 91.25 364 ASP A N 1
ATOM 2811 C CA . ASP A 1 364 ? -11.211 -6.418 -5.613 1 91.25 364 ASP A CA 1
ATOM 2812 C C . ASP A 1 364 ? -12.328 -7.457 -5.645 1 91.25 364 ASP A C 1
ATOM 2814 O O . ASP A 1 364 ? -13.312 -7.344 -4.91 1 91.25 364 ASP A O 1
ATOM 2818 N N . ARG A 1 365 ? -12.156 -8.438 -6.445 1 90.69 365 ARG A N 1
ATOM 2819 C CA . ARG A 1 365 ? -13.156 -9.5 -6.547 1 90.69 365 ARG A CA 1
ATOM 2820 C C . ARG A 1 365 ? -13.219 -10.32 -5.262 1 90.69 365 ARG A C 1
ATOM 2822 O O . ARG A 1 365 ? -14.305 -10.688 -4.809 1 90.69 365 ARG A O 1
ATOM 2829 N N . LEU A 1 366 ? -12.125 -10.648 -4.723 1 94.5 366 LEU A N 1
ATOM 2830 C CA . LEU A 1 366 ? -12.094 -11.422 -3.486 1 94.5 366 LEU A CA 1
ATOM 2831 C C . LEU A 1 366 ? -12.727 -10.641 -2.34 1 94.5 366 LEU A C 1
ATOM 2833 O O . LEU A 1 366 ? -13.469 -11.211 -1.534 1 94.5 36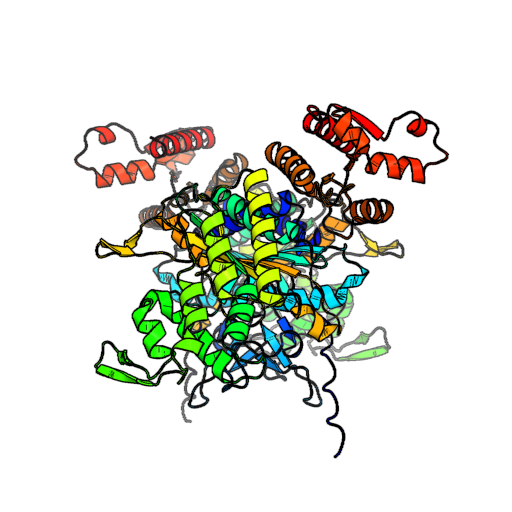6 LEU A O 1
ATOM 2837 N N . LEU A 1 367 ? -12.438 -9.359 -2.266 1 92.31 367 LEU A N 1
ATOM 2838 C CA . LEU A 1 367 ? -13.039 -8.516 -1.24 1 92.31 367 LEU A CA 1
ATOM 2839 C C . LEU A 1 367 ? -14.555 -8.492 -1.371 1 92.31 367 LEU A C 1
ATOM 2841 O O . LEU A 1 367 ? -15.273 -8.547 -0.367 1 92.31 367 LEU A O 1
ATOM 2845 N N . ALA A 1 368 ? -15.023 -8.367 -2.566 1 88.38 368 ALA A N 1
ATOM 2846 C CA . ALA A 1 368 ? -16.453 -8.383 -2.82 1 88.38 368 ALA A CA 1
ATOM 2847 C C . ALA A 1 368 ? -17.078 -9.695 -2.346 1 88.38 368 ALA A C 1
ATOM 2849 O O . ALA A 1 368 ? -18.172 -9.695 -1.754 1 88.38 368 ALA A O 1
ATOM 2850 N N . ALA A 1 369 ? -16.391 -10.75 -2.596 1 90.44 369 ALA A N 1
ATOM 2851 C CA . ALA A 1 369 ? -16.875 -12.062 -2.174 1 90.44 369 ALA A CA 1
ATOM 2852 C C . ALA A 1 369 ? -16.938 -12.156 -0.652 1 90.44 369 ALA A C 1
ATOM 2854 O O . ALA A 1 369 ? -17.906 -12.68 -0.1 1 90.44 369 ALA A O 1
ATOM 2855 N N . LEU A 1 370 ? -15.922 -11.703 -0.037 1 91.62 370 LEU A N 1
ATOM 2856 C CA . LEU A 1 370 ? -15.883 -11.742 1.421 1 91.62 370 LEU A CA 1
ATOM 2857 C C . LEU A 1 370 ? -17 -10.898 2.02 1 91.62 370 LEU A C 1
ATOM 2859 O O . LEU A 1 370 ? -17.594 -11.273 3.037 1 91.62 370 LEU A O 1
ATOM 2863 N N . ARG A 1 371 ? -17.266 -9.789 1.447 1 86.75 371 ARG A N 1
ATOM 2864 C CA . ARG A 1 371 ? -18.359 -8.945 1.895 1 86.75 371 ARG A CA 1
ATOM 2865 C C . ARG A 1 371 ? -19.703 -9.664 1.76 1 86.75 371 ARG A C 1
ATOM 2867 O O . ARG A 1 371 ? -20.531 -9.609 2.666 1 86.75 371 ARG A O 1
ATOM 2874 N N . GLU A 1 372 ? -19.906 -10.305 0.677 1 83.31 372 GLU A N 1
ATOM 2875 C CA . GLU A 1 372 ? -21.156 -11.031 0.422 1 83.31 372 GLU A CA 1
ATOM 2876 C C . GLU A 1 372 ? -21.328 -12.18 1.412 1 83.31 372 GLU A C 1
ATOM 2878 O O . GLU A 1 372 ? -22.453 -12.531 1.765 1 83.31 372 GLU A O 1
ATOM 2883 N N . LYS A 1 373 ? -20.25 -12.664 1.82 1 84 373 LYS A N 1
ATOM 2884 C CA . LYS A 1 373 ? -20.297 -13.781 2.758 1 84 373 LYS A CA 1
ATOM 2885 C C . LYS A 1 373 ? -20.422 -13.281 4.195 1 84 373 LYS A C 1
ATOM 2887 O O . LYS A 1 373 ? -20.484 -14.086 5.133 1 84 373 LYS A O 1
ATOM 2892 N N . GLY A 1 374 ? -20.406 -11.984 4.348 1 79.5 374 GLY A N 1
ATOM 2893 C CA . GLY A 1 374 ? -20.5 -11.414 5.68 1 79.5 374 GLY A CA 1
ATOM 2894 C C . GLY A 1 374 ? -19.234 -11.617 6.508 1 79.5 374 GLY A C 1
ATOM 2895 O O . GLY A 1 374 ? -19.312 -11.695 7.738 1 79.5 374 GLY A O 1
ATOM 2896 N N . ARG A 1 375 ? -18.219 -11.867 5.883 1 75.5 375 ARG A N 1
ATOM 2897 C CA . ARG A 1 375 ? -16.969 -12.18 6.578 1 75.5 375 ARG A CA 1
ATOM 2898 C C . ARG A 1 375 ? -16.172 -10.914 6.863 1 75.5 375 ARG A C 1
ATOM 2900 O O . ARG A 1 375 ? -15.102 -10.977 7.473 1 75.5 375 ARG A O 1
ATOM 2907 N N . LEU A 1 376 ? -16.594 -9.898 6.348 1 72 376 LEU A N 1
ATOM 2908 C CA . LEU A 1 376 ? -15.914 -8.641 6.656 1 72 376 LEU A CA 1
ATOM 2909 C C . LEU A 1 376 ? -16.594 -7.93 7.816 1 72 376 LEU A C 1
ATOM 2911 O O . LEU A 1 376 ? -17.812 -8.023 7.984 1 72 376 LEU A O 1
ATOM 2915 N N . ALA A 1 377 ? -15.641 -7.504 8.711 1 62.22 377 ALA A N 1
ATOM 2916 C CA . ALA A 1 377 ? -16.141 -6.859 9.93 1 62.22 377 ALA A CA 1
ATOM 2917 C C . ALA A 1 377 ? -17.172 -5.789 9.594 1 62.22 377 ALA A C 1
ATOM 2919 O O . ALA A 1 377 ? -17.109 -5.168 8.531 1 62.22 377 ALA A O 1
ATOM 2920 N N . ALA A 1 378 ? -18.125 -5.754 10.492 1 61.66 378 ALA A N 1
ATOM 2921 C CA . ALA A 1 378 ? -19.141 -4.703 10.508 1 61.66 378 ALA A CA 1
ATOM 2922 C C . ALA A 1 378 ? -18.516 -3.32 10.438 1 61.66 378 ALA A C 1
ATOM 2924 O O . ALA A 1 378 ? -17.297 -3.176 10.633 1 61.66 378 ALA A O 1
ATOM 2925 N N . THR A 1 379 ? -19.234 -2.361 10.023 1 65.25 379 THR A N 1
ATOM 2926 C CA . THR A 1 379 ? -18.797 -0.969 10.047 1 65.25 379 THR A CA 1
ATOM 2927 C C . THR A 1 379 ? -17.969 -0.68 11.289 1 65.25 379 THR A C 1
ATOM 2929 O O . THR A 1 379 ? -18.406 -0.95 12.414 1 65.25 379 THR A O 1
ATOM 2932 N N . PRO A 1 380 ? -16.766 -0.175 10.922 1 75.81 380 PRO A N 1
ATOM 2933 C CA . PRO A 1 380 ? -15.922 0.115 12.078 1 75.81 380 PRO A CA 1
ATOM 2934 C C . PRO A 1 380 ? -16.516 1.182 12.992 1 75.81 380 PRO A C 1
ATOM 2936 O O . PRO A 1 380 ? -17.172 2.121 12.516 1 75.81 380 PRO A O 1
ATOM 2939 N N . THR A 1 381 ? -16.469 0.936 14.195 1 87.81 381 THR A N 1
ATOM 2940 C CA . THR A 1 381 ? -16.875 1.918 15.195 1 87.81 381 THR A CA 1
ATOM 2941 C C . THR A 1 381 ? -16.031 3.184 15.086 1 87.81 381 THR A C 1
ATOM 2943 O O . THR A 1 381 ? -14.805 3.109 14.961 1 87.81 381 THR A O 1
ATOM 2946 N N . GLY A 1 382 ? -16.719 4.332 15 1 95.06 382 GLY A N 1
ATOM 2947 C CA . GLY A 1 382 ? -16.031 5.613 14.938 1 95.06 382 GLY A CA 1
ATOM 2948 C C . GLY A 1 382 ? -15.391 6.008 16.25 1 95.06 382 GLY A C 1
ATOM 2949 O O . GLY A 1 382 ? -15.328 5.203 17.188 1 95.06 382 GLY A O 1
ATOM 2950 N N . PRO A 1 383 ? -14.797 7.184 16.281 1 98.06 383 PRO A N 1
ATOM 2951 C CA . PRO A 1 383 ? -14.148 7.664 17.516 1 98.06 383 PRO A CA 1
ATOM 2952 C C . PRO A 1 383 ? -15.148 8.172 18.547 1 98.06 383 PRO A C 1
ATOM 2954 O O . PRO A 1 383 ? -16.266 8.547 18.203 1 98.06 383 PRO A O 1
ATOM 2957 N N . VAL A 1 384 ? -14.719 8.094 19.828 1 98.62 384 VAL A N 1
ATOM 2958 C CA . VAL A 1 384 ? -15.43 8.883 20.828 1 98.62 384 VAL A CA 1
ATOM 2959 C C . VAL A 1 384 ? -15.297 10.367 20.5 1 98.62 384 VAL A C 1
ATOM 2961 O O . VAL A 1 384 ? -14.211 10.844 20.188 1 98.62 384 VAL A O 1
ATOM 2964 N N . VAL A 1 385 ? -16.438 11.07 20.562 1 98.69 385 VAL A N 1
ATOM 2965 C CA . VAL A 1 385 ? -16.406 12.5 20.25 1 98.69 385 VAL A CA 1
ATOM 2966 C C . VAL A 1 385 ? -16.609 13.312 21.516 1 98.69 385 VAL A C 1
ATOM 2968 O O . VAL A 1 385 ? -17.609 13.133 22.219 1 98.69 385 VAL A O 1
ATOM 2971 N N . VAL A 1 386 ? -15.633 14.141 21.828 1 98.75 386 VAL A N 1
ATOM 2972 C CA . VAL A 1 386 ? -15.797 15.141 22.891 1 98.75 386 VAL A CA 1
ATOM 2973 C C . VAL A 1 386 ? -16.344 16.438 22.281 1 98.75 386 VAL A C 1
ATOM 2975 O O . VAL A 1 386 ? -15.688 17.062 21.453 1 98.75 386 VAL A O 1
ATOM 2978 N N . THR A 1 387 ? -17.5 16.797 22.75 1 98.25 387 THR A N 1
ATOM 2979 C CA . THR A 1 387 ? -18.172 17.984 22.203 1 98.25 387 THR A CA 1
ATOM 2980 C C . THR A 1 387 ? -17.594 19.25 22.828 1 98.25 387 THR A C 1
ATOM 2982 O O . THR A 1 387 ? -16.891 19.188 23.844 1 98.25 387 THR A O 1
ATOM 2985 N N . VAL A 1 388 ? -17.828 20.359 22.172 1 98 388 VAL A N 1
ATOM 2986 C CA . VAL A 1 388 ? -17.328 21.656 22.609 1 98 388 VAL A CA 1
ATOM 2987 C C . VAL A 1 388 ? -18.5 22.562 22.984 1 98 388 VAL A C 1
ATOM 2989 O O . VAL A 1 388 ? -19.219 23.062 22.109 1 98 388 VAL A O 1
ATOM 2992 N N . MET A 1 389 ? -18.594 22.828 24.234 1 96.62 389 MET A N 1
ATOM 2993 C CA . MET A 1 389 ? -19.719 23.625 24.734 1 96.62 389 MET A CA 1
ATOM 2994 C C . MET A 1 389 ? -19.297 25.062 24.969 1 96.62 389 MET A C 1
ATOM 2996 O O . MET A 1 389 ? -20.141 25.953 25.078 1 96.62 389 MET A O 1
ATOM 3000 N N . ASP A 1 390 ? -17.984 25.25 25.078 1 95 390 ASP A N 1
ATOM 3001 C CA . ASP A 1 390 ? -17.375 26.562 25.266 1 95 390 ASP A CA 1
ATOM 3002 C C . ASP A 1 390 ? -16.078 26.688 24.453 1 95 390 ASP A C 1
ATOM 3004 O O . ASP A 1 390 ? -15.078 26.031 24.75 1 95 390 ASP A O 1
ATOM 3008 N N . ARG A 1 391 ? -16.031 27.625 23.531 1 91.75 391 ARG A N 1
ATOM 3009 C CA . ARG A 1 391 ? -14.891 27.781 22.641 1 91.75 391 ARG A CA 1
ATOM 3010 C C . ARG A 1 391 ? -13.641 28.188 23.391 1 91.75 391 ARG A C 1
ATOM 3012 O O . ARG A 1 391 ? -12.523 27.891 22.984 1 91.75 391 ARG A O 1
ATOM 3019 N N . ASP A 1 392 ? -13.844 28.844 24.438 1 92.69 392 ASP A N 1
ATOM 3020 C CA . ASP A 1 392 ? -12.711 29.375 25.219 1 92.69 392 ASP A CA 1
ATOM 3021 C C . ASP A 1 392 ? -12.094 28.281 26.078 1 92.69 392 ASP A C 1
ATOM 3023 O O . ASP A 1 392 ? -11.055 28.5 26.703 1 92.69 392 ASP A O 1
ATOM 3027 N N . ARG A 1 393 ? -12.711 27.078 26.078 1 96.06 393 ARG A N 1
ATOM 3028 C CA . ARG A 1 393 ? -12.219 25.969 26.891 1 96.06 393 ARG A CA 1
ATOM 3029 C C . ARG A 1 393 ? -11.703 24.828 26.031 1 96.06 393 ARG A C 1
ATOM 3031 O O . ARG A 1 393 ? -11.82 23.656 26.391 1 96.06 393 ARG A O 1
ATOM 3038 N N . MET A 1 394 ? -11.203 25.141 24.891 1 96.81 394 MET A N 1
ATOM 3039 C CA . MET A 1 394 ? -10.711 24.125 23.969 1 96.81 394 MET A CA 1
ATOM 3040 C C . MET A 1 394 ? -9.617 23.281 24.609 1 96.81 394 MET A C 1
ATOM 3042 O O . MET A 1 394 ? -9.57 22.062 24.406 1 96.81 394 MET A O 1
ATOM 3046 N N . ALA A 1 395 ? -8.789 23.891 25.391 1 96.12 395 ALA A N 1
ATOM 3047 C CA . ALA A 1 395 ? -7.707 23.172 26.047 1 96.12 395 ALA A CA 1
ATOM 3048 C C . ALA A 1 395 ? -8.258 22.062 26.953 1 96.12 395 ALA A C 1
ATOM 3050 O O . ALA A 1 395 ? -7.672 20.984 27.031 1 96.12 395 ALA A O 1
ATOM 3051 N N . ASP A 1 396 ? -9.391 22.312 27.609 1 96.5 396 ASP A N 1
ATOM 3052 C CA . ASP A 1 396 ? -10.023 21.328 28.484 1 96.5 396 ASP A CA 1
ATOM 3053 C C . ASP A 1 396 ? -10.5 20.125 27.672 1 96.5 396 ASP A C 1
ATOM 3055 O O . ASP A 1 396 ? -10.305 18.969 28.078 1 96.5 396 ASP A O 1
ATOM 3059 N N . TYR A 1 397 ? -11.117 20.406 26.594 1 98 397 TYR A N 1
ATOM 3060 C CA . TYR A 1 397 ? -11.656 19.344 25.75 1 98 397 TYR A CA 1
ATOM 3061 C C . TYR A 1 397 ? -10.523 18.516 25.141 1 98 397 TYR A C 1
ATOM 3063 O O . TYR A 1 397 ? -10.602 17.297 25.078 1 98 397 TYR A O 1
ATOM 3071 N N . GLN A 1 398 ? -9.445 19.203 24.688 1 96.56 398 GLN A N 1
ATOM 3072 C CA . GLN A 1 398 ? -8.289 18.5 24.141 1 96.56 398 GLN A CA 1
ATOM 3073 C C . GLN A 1 398 ? -7.625 17.625 25.203 1 96.56 398 GLN A C 1
ATOM 3075 O O . GLN A 1 398 ? -7.102 16.547 24.891 1 96.56 398 GLN A O 1
ATOM 3080 N N . ALA A 1 399 ? -7.688 18.094 26.438 1 95.44 399 ALA A N 1
ATOM 3081 C CA . ALA A 1 399 ? -7.148 17.297 27.531 1 95.44 399 ALA A CA 1
ATOM 3082 C C . ALA A 1 399 ? -7.949 16 27.719 1 95.44 399 ALA A C 1
ATOM 3084 O O . ALA A 1 399 ? -7.379 14.945 27.984 1 95.44 399 ALA A O 1
ATOM 3085 N N . MET A 1 400 ? -9.242 16.109 27.609 1 97.38 400 MET A N 1
ATOM 3086 C CA . MET A 1 400 ? -10.094 14.93 27.719 1 97.38 400 MET A CA 1
ATOM 3087 C C . MET A 1 400 ? -9.766 13.906 26.641 1 97.38 400 MET A C 1
ATOM 3089 O O . MET A 1 400 ? -9.633 12.711 26.922 1 97.38 400 MET A O 1
ATOM 3093 N N . VAL A 1 401 ? -9.602 14.375 25.422 1 97.62 401 VAL A N 1
ATOM 3094 C CA . VAL A 1 401 ? -9.32 13.445 24.328 1 97.62 401 VAL A CA 1
ATOM 3095 C C . VAL A 1 401 ? -7.926 12.844 24.5 1 97.62 401 VAL A C 1
ATOM 3097 O O . VAL A 1 401 ? -7.699 11.68 24.172 1 97.62 401 VAL A O 1
ATOM 3100 N N . ALA A 1 402 ? -7.027 13.633 24.953 1 95.62 402 ALA A N 1
ATOM 3101 C CA . ALA A 1 402 ? -5.684 13.117 25.203 1 95.62 402 ALA A CA 1
ATOM 3102 C C . ALA A 1 402 ? -5.715 11.992 26.234 1 95.62 402 ALA A C 1
ATOM 3104 O O . ALA A 1 402 ? -5.035 10.977 26.078 1 95.62 402 ALA A O 1
ATOM 3105 N N . GLU A 1 403 ? -6.492 12.195 27.312 1 96.69 403 GLU A N 1
ATOM 3106 C CA . GLU A 1 403 ? -6.648 11.18 28.344 1 96.69 403 GLU A CA 1
ATOM 3107 C C . GLU A 1 403 ? -7.242 9.891 27.766 1 96.69 403 GLU A C 1
ATOM 3109 O O . GLU A 1 403 ? -6.777 8.797 28.094 1 96.69 403 GLU A O 1
ATOM 3114 N N . LEU A 1 404 ? -8.211 10.055 26.969 1 98.19 404 LEU A N 1
ATOM 3115 C CA . LEU A 1 404 ? -8.859 8.906 26.344 1 98.19 404 LEU A CA 1
ATOM 3116 C C . LEU A 1 404 ? -7.883 8.172 25.422 1 98.19 404 LEU A C 1
ATOM 3118 O O . LEU A 1 404 ? -7.77 6.945 25.5 1 98.19 404 LEU A O 1
ATOM 3122 N N . ARG A 1 405 ? -7.145 8.891 24.625 1 97.38 405 ARG A N 1
ATOM 3123 C CA . ARG A 1 405 ? -6.184 8.289 23.703 1 97.38 405 ARG A CA 1
ATOM 3124 C C . ARG A 1 405 ? -5.066 7.582 24.469 1 97.38 405 ARG A C 1
ATOM 3126 O O . ARG A 1 405 ? -4.621 6.504 24.078 1 97.38 405 ARG A O 1
ATOM 3133 N N . GLN A 1 406 ? -4.613 8.164 25.547 1 94.94 406 GLN A N 1
ATOM 3134 C CA . GLN A 1 406 ? -3.58 7.547 26.375 1 94.94 406 GLN A CA 1
ATOM 3135 C C . GLN A 1 406 ? -4.066 6.227 26.969 1 94.94 406 GLN A C 1
ATOM 3137 O O . GLN A 1 406 ? -3.266 5.324 27.219 1 94.94 406 GLN A O 1
ATOM 3142 N N . ALA A 1 407 ? -5.34 6.148 27.125 1 97.12 407 ALA A N 1
ATOM 3143 C CA . ALA A 1 407 ? -5.938 4.926 27.641 1 97.12 407 ALA A CA 1
ATOM 3144 C C . ALA A 1 407 ? -6.23 3.934 26.516 1 97.12 407 ALA A C 1
ATOM 3146 O O . ALA A 1 407 ? -6.875 2.906 26.75 1 97.12 407 ALA A O 1
ATOM 3147 N N . GLY A 1 408 ? -5.824 4.266 25.312 1 95.62 408 GLY A N 1
ATOM 3148 C CA . GLY A 1 408 ? -5.996 3.369 24.172 1 95.62 408 GLY A CA 1
ATOM 3149 C C . GLY A 1 408 ? -7.344 3.52 23.5 1 95.62 408 GLY A C 1
ATOM 3150 O O . GLY A 1 408 ? -7.742 2.664 22.703 1 95.62 408 GLY A O 1
ATOM 3151 N N . ILE A 1 409 ? -8.07 4.574 23.797 1 97.56 409 ILE A N 1
ATOM 3152 C CA . ILE A 1 409 ? -9.398 4.785 23.234 1 97.56 409 ILE A CA 1
ATOM 3153 C C . ILE A 1 409 ? -9.32 5.801 22.094 1 97.56 409 ILE A C 1
ATOM 3155 O O . ILE A 1 409 ? -8.844 6.922 22.281 1 97.56 409 ILE A O 1
ATOM 3159 N N . ARG A 1 410 ? -9.719 5.375 20.922 1 97.81 410 ARG A N 1
ATOM 3160 C CA . ARG A 1 410 ? -9.828 6.273 19.781 1 97.81 410 ARG A CA 1
ATOM 3161 C C . ARG A 1 410 ? -10.781 7.43 20.078 1 97.81 410 ARG A C 1
ATOM 3163 O O . ARG A 1 410 ? -11.93 7.207 20.453 1 97.81 410 ARG A O 1
ATOM 3170 N N . ALA A 1 411 ? -10.312 8.727 19.922 1 98.62 411 ALA A N 1
ATOM 3171 C CA . ALA A 1 411 ? -11.133 9.859 20.344 1 98.62 411 ALA A CA 1
ATOM 3172 C C . ALA A 1 411 ? -10.742 11.125 19.578 1 98.62 411 ALA A C 1
ATOM 3174 O O . ALA A 1 411 ? -9.586 11.281 19.172 1 98.62 411 ALA A O 1
ATOM 3175 N N . GLU A 1 412 ? -11.711 12.008 19.406 1 98.5 412 GLU A N 1
ATOM 3176 C CA . GLU A 1 412 ? -11.469 13.305 18.781 1 98.5 412 GLU A CA 1
ATOM 3177 C C . GLU A 1 412 ? -12.312 14.398 19.453 1 98.5 412 GLU A C 1
ATOM 3179 O O . GLU A 1 412 ? -13.336 14.109 20.078 1 98.5 412 GLU A O 1
ATOM 3184 N N . VAL A 1 413 ? -11.82 15.594 19.391 1 98.31 413 VAL A N 1
ATOM 3185 C CA . VAL A 1 413 ? -12.602 16.766 19.797 1 98.31 413 VAL A CA 1
ATOM 3186 C C . VAL A 1 413 ? -13.344 17.312 18.594 1 98.31 413 VAL A C 1
ATOM 3188 O O . VAL A 1 413 ? -12.812 17.328 17.469 1 98.31 413 VAL A O 1
ATOM 3191 N N . TYR A 1 414 ? -14.609 17.734 18.781 1 98.19 414 TYR A N 1
ATOM 3192 C CA . TYR A 1 414 ? -15.352 18.375 17.703 1 98.19 414 TYR A CA 1
ATOM 3193 C C . TYR A 1 414 ? -14.688 19.672 17.266 1 98.19 414 TYR A C 1
ATOM 3195 O O . TYR A 1 414 ? -14.477 20.578 18.078 1 98.19 414 TYR A O 1
ATOM 3203 N N . LEU A 1 415 ? -14.375 19.797 15.969 1 97.81 415 LEU A N 1
ATOM 3204 C CA . LEU A 1 415 ? -13.617 20.953 15.5 1 97.81 415 LEU A CA 1
ATOM 3205 C C . LEU A 1 415 ? -14.461 21.797 14.555 1 97.81 415 LEU A C 1
ATOM 3207 O O . LEU A 1 415 ? -13.961 22.766 13.977 1 97.81 415 LEU A O 1
ATOM 3211 N N . GLY A 1 416 ? -15.703 21.438 14.367 1 95.81 416 GLY A N 1
ATOM 3212 C CA . GLY A 1 416 ? -16.609 22.281 13.602 1 95.81 416 GLY A CA 1
ATOM 3213 C C . GLY A 1 416 ? -17.078 23.516 14.367 1 95.81 416 GLY A C 1
ATOM 3214 O O . GLY A 1 416 ? -16.484 23.875 15.383 1 95.81 416 GLY A O 1
ATOM 3215 N N . ASN A 1 417 ? -18.078 24.172 13.812 1 92.69 417 ASN A N 1
ATOM 3216 C CA . ASN A 1 417 ? -18.688 25.297 14.508 1 92.69 417 ASN A CA 1
ATOM 3217 C C . ASN A 1 417 ? -19.484 24.844 15.734 1 92.69 417 ASN A C 1
ATOM 3219 O O . ASN A 1 417 ? -20.531 24.219 15.594 1 92.69 417 ASN A O 1
ATOM 3223 N N . PRO A 1 418 ? -19.078 25.25 16.875 1 89.44 418 PRO A N 1
ATOM 3224 C CA . PRO A 1 418 ? -19.672 24.672 18.094 1 89.44 418 PRO A CA 1
ATOM 3225 C C . PRO A 1 418 ? -20.953 25.406 18.516 1 89.44 418 PRO A C 1
ATOM 3227 O O . PRO A 1 418 ? -21.547 25.062 19.531 1 89.44 418 PRO A O 1
ATOM 3230 N N . LYS A 1 419 ? -21.453 26.297 17.75 1 89.75 419 LYS A N 1
ATOM 3231 C CA . LYS A 1 419 ? -22.562 27.141 18.156 1 89.75 419 LYS A CA 1
ATOM 3232 C C . LYS A 1 419 ? -23.828 26.312 18.406 1 89.75 419 LYS A C 1
ATOM 3234 O O . LYS A 1 419 ? -24.562 26.562 19.359 1 89.75 419 LYS A O 1
ATOM 3239 N N . ASN A 1 420 ? -24.047 25.312 17.531 1 92.12 420 ASN A N 1
ATOM 3240 C CA . ASN A 1 420 ? -25.234 24.469 17.641 1 92.12 420 ASN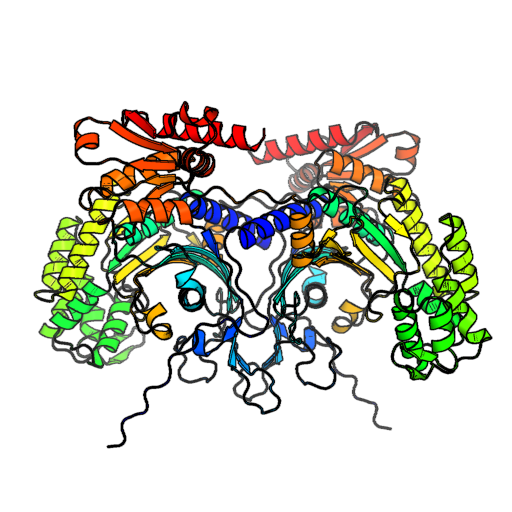 A CA 1
ATOM 3241 C C . ASN A 1 420 ? -24.875 23.062 18.141 1 92.12 420 ASN A C 1
ATOM 3243 O O . ASN A 1 420 ? -24.25 22.281 17.406 1 92.12 420 ASN A O 1
ATOM 3247 N N . PHE A 1 421 ? -25.344 22.812 19.359 1 94.75 421 PHE A N 1
ATOM 3248 C CA . PHE A 1 421 ? -25.047 21.516 19.969 1 94.75 421 PHE A CA 1
ATOM 3249 C C . PHE A 1 421 ? -25.609 20.391 19.094 1 94.75 421 PHE A C 1
ATOM 3251 O O . PHE A 1 421 ? -24.969 19.344 18.953 1 94.75 421 PHE A O 1
ATOM 3258 N N . GLY A 1 422 ? -26.766 20.5 18.516 1 94.75 422 GLY A N 1
ATOM 3259 C CA . GLY A 1 422 ? -27.359 19.516 17.641 1 94.75 422 GLY A CA 1
ATOM 3260 C C . GLY A 1 422 ? -26.469 19.141 16.469 1 94.75 422 GLY A C 1
ATOM 3261 O O . GLY A 1 422 ? -26.438 17.969 16.062 1 94.75 422 GLY A O 1
ATOM 3262 N N . ASN A 1 423 ? -25.75 20.078 15.984 1 95.69 423 ASN A N 1
ATOM 3263 C CA . ASN A 1 423 ? -24.844 19.828 14.867 1 95.69 423 ASN A CA 1
ATOM 3264 C C . ASN A 1 423 ? -23.672 18.938 15.289 1 95.69 423 ASN A C 1
ATOM 3266 O O . ASN A 1 423 ? -23.156 18.156 14.477 1 95.69 423 ASN A O 1
ATOM 3270 N N . GLN A 1 424 ? -23.297 19.078 16.562 1 97.44 424 GLN A N 1
ATOM 3271 C CA . GLN A 1 424 ? -22.203 18.234 17.062 1 97.44 424 GLN A CA 1
ATOM 3272 C C . GLN A 1 424 ? -22.656 16.781 17.156 1 97.44 424 GLN A C 1
ATOM 3274 O O . GLN A 1 424 ? -21.891 15.867 16.828 1 97.44 424 GLN A O 1
ATOM 3279 N N . LEU A 1 425 ? -23.875 16.578 17.578 1 95.94 425 LEU A N 1
ATOM 3280 C CA . LEU A 1 425 ? -24.406 15.211 17.656 1 95.94 425 LEU A CA 1
ATOM 3281 C C . LEU A 1 425 ? -24.609 14.633 16.266 1 95.94 425 LEU A C 1
ATOM 3283 O O . LEU A 1 425 ? -24.406 13.438 16.047 1 95.94 425 LEU A O 1
ATOM 3287 N N . LYS A 1 426 ? -25.062 15.469 15.344 1 95.81 426 LYS A N 1
ATOM 3288 C CA . LYS A 1 426 ? -25.188 15.031 13.953 1 95.81 426 LYS A CA 1
ATOM 3289 C C . LYS A 1 426 ? -23.828 14.609 13.391 1 95.81 426 LYS A C 1
ATOM 3291 O O . LYS A 1 426 ? -23.75 13.617 12.664 1 95.81 426 LYS A O 1
ATOM 3296 N N . TYR A 1 427 ? -22.828 15.383 13.695 1 97.44 427 TYR A N 1
ATOM 3297 C CA . TYR A 1 427 ? -21.469 15.039 13.305 1 97.44 427 TYR A CA 1
ATOM 3298 C C . TYR A 1 427 ? -21.047 13.688 13.875 1 97.44 427 TYR A C 1
ATOM 3300 O O . TYR A 1 427 ? -20.516 12.844 13.164 1 97.44 427 TYR A O 1
ATOM 3308 N N . ALA A 1 428 ? -21.281 13.477 15.141 1 97.5 428 ALA A N 1
ATOM 3309 C CA . ALA A 1 428 ? -20.953 12.211 15.797 1 97.5 428 ALA A CA 1
ATOM 3310 C C . ALA A 1 428 ? -21.656 11.039 15.125 1 97.5 428 ALA A C 1
ATOM 3312 O O . ALA A 1 428 ? -21.078 9.961 14.969 1 97.5 428 ALA A O 1
ATOM 3313 N N . ASP A 1 429 ? -22.859 11.266 14.742 1 94.62 429 ASP A N 1
ATOM 3314 C CA . ASP A 1 429 ? -23.609 10.234 14.031 1 94.62 429 ASP A CA 1
ATOM 3315 C C . ASP A 1 429 ? -22.984 9.914 12.68 1 94.62 429 ASP A C 1
ATOM 3317 O O . ASP A 1 429 ? -22.797 8.75 12.328 1 94.62 429 ASP A O 1
ATOM 3321 N N . LYS A 1 430 ? -22.656 10.984 11.969 1 94.69 430 LYS A N 1
ATOM 3322 C CA . LYS A 1 430 ? -22.031 10.812 10.656 1 94.69 430 LYS A CA 1
ATOM 3323 C C . LYS A 1 430 ? -20.703 10.078 10.781 1 94.69 430 LYS A C 1
ATOM 3325 O O . LYS A 1 430 ? -20.312 9.328 9.875 1 94.69 430 LYS A O 1
ATOM 3330 N N . ARG A 1 431 ? -20.078 10.242 11.938 1 96.25 431 ARG A N 1
ATOM 3331 C CA . ARG A 1 431 ? -18.797 9.609 12.211 1 96.25 431 ARG A CA 1
ATOM 3332 C C . ARG A 1 431 ? -19 8.195 12.75 1 96.25 431 ARG A C 1
ATOM 3334 O O . ARG A 1 431 ? -18.016 7.492 13.039 1 96.25 431 ARG A O 1
ATOM 3341 N N . HIS A 1 432 ? -20.203 7.777 12.906 1 94.19 432 HIS A N 1
ATOM 3342 C CA . HIS A 1 432 ? -20.531 6.504 13.539 1 94.19 432 HIS A CA 1
ATOM 3343 C C . HIS A 1 432 ? -19.906 6.402 14.922 1 94.19 432 HIS A C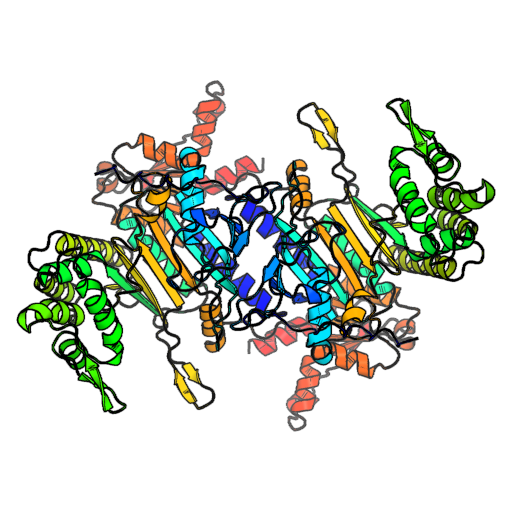 1
ATOM 3345 O O . HIS A 1 432 ? -19.375 5.352 15.297 1 94.19 432 HIS A O 1
ATOM 3351 N N . SER A 1 433 ? -19.891 7.465 15.656 1 97.38 433 SER A N 1
ATOM 3352 C CA . SER A 1 433 ? -19.312 7.508 17 1 97.38 433 SER A CA 1
ATOM 3353 C C . SER A 1 433 ? -20.141 6.703 17.984 1 97.38 433 SER A C 1
ATOM 3355 O O . SER A 1 433 ? -21.375 6.793 17.984 1 97.38 433 SER A O 1
ATOM 3357 N N . PRO A 1 434 ? -19.469 5.977 18.828 1 97.31 434 PRO A N 1
ATOM 3358 C CA . PRO A 1 434 ? -20.219 5.199 19.812 1 97.31 434 PRO A CA 1
ATOM 3359 C C . PRO A 1 434 ? -20.656 6.039 21.016 1 97.31 434 PRO A C 1
ATOM 3361 O O . PRO A 1 434 ? -21.656 5.715 21.672 1 97.31 434 PRO A O 1
ATOM 3364 N N . ILE A 1 435 ? -19.875 7.043 21.312 1 98.31 435 ILE A N 1
ATOM 3365 C CA . ILE A 1 435 ? -20.062 7.805 22.547 1 98.31 435 ILE A CA 1
ATOM 3366 C C . ILE A 1 435 ? -19.812 9.281 22.281 1 98.31 435 ILE A C 1
ATOM 3368 O O . ILE A 1 435 ? -18.891 9.641 21.547 1 98.31 435 ILE A O 1
ATOM 3372 N N . ALA A 1 436 ? -20.594 10.133 22.875 1 98.38 436 ALA A N 1
ATOM 3373 C CA . ALA A 1 436 ? -20.328 11.57 22.969 1 98.38 436 ALA A CA 1
ATOM 3374 C C . ALA A 1 436 ? -20.109 12 24.406 1 98.38 436 ALA A C 1
ATOM 3376 O O . ALA A 1 436 ? -20.812 11.555 25.312 1 98.38 436 ALA A O 1
ATOM 3377 N N . VAL A 1 437 ? -19.156 12.812 24.609 1 98.69 437 VAL A N 1
ATOM 3378 C CA . VAL A 1 437 ? -18.859 13.367 25.922 1 98.69 437 VAL A CA 1
ATOM 3379 C C . VAL A 1 437 ? -19.219 14.852 25.953 1 98.69 437 VAL A C 1
ATOM 3381 O O . VAL A 1 437 ? -18.859 15.602 25.047 1 98.69 437 VAL A O 1
ATOM 3384 N N . ILE A 1 438 ? -19.906 15.273 27.031 1 98.25 438 ILE A N 1
ATOM 3385 C CA . ILE A 1 438 ? -20.406 16.641 27.125 1 98.25 438 ILE A CA 1
ATOM 3386 C C . ILE A 1 438 ? -20 17.234 28.469 1 98.25 438 ILE A C 1
ATOM 3388 O O . ILE A 1 438 ? -20.281 16.672 29.531 1 98.25 438 ILE A O 1
ATOM 3392 N N . GLU A 1 439 ? -19.344 18.359 28.375 1 97.88 439 GLU A N 1
ATOM 3393 C CA . GLU A 1 439 ? -19.016 19.109 29.594 1 97.88 439 GLU A CA 1
ATOM 3394 C C . GLU A 1 439 ? -19.266 20.609 29.391 1 97.88 439 GLU A C 1
ATOM 3396 O O . GLU A 1 439 ? -18.391 21.312 28.891 1 97.88 439 GLU A O 1
ATOM 3401 N N . GLY A 1 440 ? -20.344 21.078 29.812 1 96.44 440 GLY A N 1
ATOM 3402 C CA . GLY A 1 440 ? -20.625 22.5 29.812 1 96.44 440 GLY A CA 1
ATOM 3403 C C . GLY A 1 440 ? -20.062 23.219 31.031 1 96.44 440 GLY A C 1
ATOM 3404 O O . GLY A 1 440 ? -19.281 22.656 31.781 1 96.44 440 GLY A O 1
ATOM 3405 N N . GLY A 1 441 ? -20.406 24.484 31.078 1 95.5 441 GLY A N 1
ATOM 3406 C CA . GLY A 1 441 ? -19.953 25.297 32.188 1 95.5 441 GLY A CA 1
ATOM 3407 C C . GLY A 1 441 ? -20.375 24.75 33.562 1 95.5 441 GLY A C 1
ATOM 3408 O O . GLY A 1 441 ? -19.578 24.688 34.5 1 95.5 441 GLY A O 1
ATOM 3409 N N . ASP A 1 442 ? -21.625 24.344 33.656 1 96.38 442 ASP A N 1
ATOM 3410 C CA . ASP A 1 442 ? -22.172 23.812 34.906 1 96.38 442 ASP A CA 1
ATOM 3411 C C . ASP A 1 442 ? -21.453 22.531 35.312 1 96.38 442 ASP A C 1
ATOM 3413 O O . ASP A 1 442 ? -21.109 22.328 36.469 1 96.38 442 ASP A O 1
ATOM 3417 N N . GLU A 1 443 ? -21.312 21.672 34.281 1 96.88 443 GLU A N 1
ATOM 3418 C CA . GLU A 1 443 ? -20.625 20.406 34.531 1 96.88 443 GLU A CA 1
ATOM 3419 C C . GLU A 1 443 ? -19.188 20.641 35.031 1 96.88 443 GLU A C 1
ATOM 3421 O O . GLU A 1 443 ? -18.734 19.984 35.969 1 96.88 443 GLU A O 1
ATOM 3426 N N . LYS A 1 444 ? -18.484 21.578 34.406 1 96.94 444 LYS A N 1
ATOM 3427 C CA . LYS A 1 444 ? -17.109 21.906 34.812 1 96.94 444 LYS A CA 1
ATOM 3428 C C . LYS A 1 444 ? -17.047 22.391 36.25 1 96.94 444 LYS A C 1
ATOM 3430 O O . LYS A 1 444 ? -16.188 21.953 37.031 1 96.94 444 LYS A O 1
ATOM 3435 N N . ASP A 1 445 ? -18 23.234 36.594 1 97.25 445 ASP A N 1
ATOM 3436 C CA . ASP A 1 445 ? -18.031 23.797 37.969 1 97.25 445 ASP A CA 1
ATOM 3437 C C . ASP A 1 445 ? -18.266 22.719 39 1 97.25 445 ASP A C 1
ATOM 3439 O O . ASP A 1 445 ? -17.719 22.781 40.094 1 97.25 445 ASP A O 1
ATOM 3443 N N . ARG A 1 446 ? -19.031 21.688 38.625 1 97.81 446 ARG A N 1
ATOM 3444 C CA . ARG A 1 446 ? -19.391 20.625 39.531 1 97.81 446 ARG A CA 1
ATOM 3445 C C . ARG A 1 446 ? -18.375 19.484 39.469 1 97.81 446 ARG A C 1
ATOM 3447 O O . ARG A 1 446 ? -18.453 18.516 40.219 1 97.81 446 ARG A O 1
ATOM 3454 N N . GLY A 1 447 ? -17.453 19.562 38.5 1 97.69 447 GLY A N 1
ATOM 3455 C CA . GLY A 1 447 ? -16.438 18.531 38.344 1 97.69 447 GLY A CA 1
ATOM 3456 C C . GLY A 1 447 ? -16.984 17.234 37.781 1 97.69 447 GLY A C 1
ATOM 3457 O O . GLY A 1 447 ? -16.562 16.141 38.188 1 97.69 447 GLY A O 1
ATOM 3458 N N . VAL A 1 448 ? -18.016 17.344 36.906 1 98.31 448 VAL A N 1
ATOM 3459 C CA . VAL A 1 448 ? -18.641 16.156 36.312 1 98.31 448 VAL A CA 1
ATOM 3460 C C . VAL A 1 448 ? -18.656 16.266 34.812 1 98.31 448 VAL A C 1
ATOM 3462 O O . VAL A 1 448 ? -18.359 17.328 34.25 1 98.31 448 VAL A O 1
ATOM 3465 N N . VAL A 1 449 ? -18.906 15.195 34.125 1 98.38 449 VAL A N 1
ATOM 3466 C CA . VAL A 1 449 ? -19.109 15.156 32.688 1 98.38 449 VAL A CA 1
ATOM 3467 C C . VAL A 1 449 ? -20.344 14.305 32.375 1 98.38 449 VAL A C 1
ATOM 3469 O O . VAL A 1 449 ? -20.703 13.406 33.125 1 98.38 449 VAL A O 1
ATOM 3472 N N . GLN A 1 450 ? -20.984 14.617 31.344 1 98.06 450 GLN A N 1
ATOM 3473 C CA . GLN A 1 450 ? -22.062 13.812 30.797 1 98.06 450 GLN A CA 1
ATOM 3474 C C . GLN A 1 450 ? -21.578 12.906 29.672 1 98.06 450 GLN A C 1
ATOM 3476 O O . GLN A 1 450 ? -20.812 13.352 28.812 1 98.06 450 GLN A O 1
ATOM 3481 N N . ILE A 1 451 ? -21.906 11.664 29.719 1 98.38 451 ILE A N 1
ATOM 3482 C CA . ILE A 1 451 ? -21.516 10.695 28.703 1 98.38 451 ILE A CA 1
ATOM 3483 C C . ILE A 1 451 ? -22.766 10.086 28.062 1 98.38 451 ILE A C 1
ATOM 3485 O O . ILE A 1 451 ? -23.609 9.516 28.75 1 98.38 451 ILE A O 1
ATOM 3489 N N . LYS A 1 452 ? -22.844 10.219 26.781 1 97.31 452 LYS A N 1
ATOM 3490 C CA . LYS A 1 452 ? -24 9.695 26.047 1 97.31 452 LYS A CA 1
ATOM 3491 C C . LYS A 1 452 ? -23.625 8.453 25.25 1 97.31 452 LYS A C 1
ATOM 3493 O O . LYS A 1 452 ? -22.688 8.484 24.453 1 97.31 452 LYS A O 1
ATOM 3498 N N . ASP A 1 453 ? -24.297 7.383 25.484 1 96.75 453 ASP A N 1
ATOM 3499 C CA . ASP A 1 453 ? -24.219 6.195 24.641 1 96.75 453 ASP A CA 1
ATOM 3500 C C . ASP A 1 453 ? -25.016 6.383 23.359 1 96.75 453 ASP A C 1
ATOM 3502 O O . ASP A 1 453 ? -26.25 6.215 23.344 1 96.75 453 ASP A O 1
ATOM 3506 N N . LEU A 1 454 ? -24.359 6.582 22.297 1 95.38 454 LEU A N 1
ATOM 3507 C CA . LEU A 1 454 ? -25.031 6.969 21.062 1 95.38 454 LEU A CA 1
ATOM 3508 C C . LEU A 1 454 ? -25.625 5.75 20.359 1 95.38 454 LEU A C 1
ATOM 3510 O O . LEU A 1 454 ? -26.609 5.867 19.625 1 95.38 454 LEU A O 1
ATOM 3514 N N . ILE A 1 455 ? -24.984 4.586 20.5 1 92.62 455 ILE A N 1
ATOM 3515 C CA . ILE A 1 455 ? -25.5 3.361 19.891 1 92.62 455 ILE A CA 1
ATOM 3516 C C . ILE A 1 455 ? -26.812 2.959 20.547 1 92.62 455 ILE A C 1
ATOM 3518 O O . ILE A 1 455 ? -27.812 2.719 19.859 1 92.62 455 ILE A O 1
ATOM 3522 N N . LEU A 1 456 ? -26.797 2.906 21.891 1 88.81 456 LEU A N 1
ATOM 3523 C CA . LEU A 1 456 ? -28.031 2.59 22.609 1 88.81 456 LEU A CA 1
ATOM 3524 C C . LEU A 1 456 ? -29.094 3.643 22.344 1 88.81 456 LEU A C 1
ATOM 3526 O O . LEU A 1 456 ? -30.281 3.312 22.203 1 88.81 456 LEU A O 1
ATOM 3530 N N . GLY A 1 457 ? -28.688 4.852 22.312 1 87.69 457 GLY A N 1
ATOM 3531 C CA . GLY A 1 457 ? -29.625 5.922 22.016 1 87.69 457 GLY A CA 1
ATOM 3532 C C . GLY A 1 457 ? -30.312 5.758 20.672 1 87.69 457 GLY A C 1
ATOM 3533 O O . GLY A 1 457 ? -31.516 5.996 20.547 1 87.69 457 GLY A O 1
ATOM 3534 N N . ALA A 1 458 ? -29.594 5.445 19.703 1 85.88 458 ALA A N 1
ATOM 3535 C CA . ALA A 1 458 ? -30.156 5.23 18.359 1 85.88 458 ALA A CA 1
ATOM 3536 C C . ALA A 1 458 ? -31.125 4.051 18.359 1 85.88 458 ALA A C 1
ATOM 3538 O O . ALA A 1 458 ? -32.156 4.094 17.688 1 85.88 458 ALA A O 1
ATOM 3539 N N . LYS A 1 459 ? -30.781 3.004 19.078 1 84.62 459 LYS A N 1
ATOM 3540 C CA . LYS A 1 459 ? -31.656 1.831 19.172 1 84.62 459 LYS A CA 1
ATOM 3541 C C . LYS A 1 459 ? -32.969 2.178 19.828 1 84.62 459 LYS A C 1
ATOM 3543 O O . LYS A 1 459 ? -34.031 1.726 19.375 1 84.62 459 LYS A O 1
ATOM 3548 N N . ILE A 1 460 ? -32.906 2.947 20.844 1 81 460 ILE A N 1
ATOM 3549 C CA . ILE A 1 460 ? -34.094 3.371 21.578 1 81 460 ILE A CA 1
ATOM 3550 C C . ILE A 1 460 ? -34.969 4.234 20.672 1 81 460 ILE A C 1
ATOM 3552 O O . ILE A 1 460 ? -36.188 4.086 20.672 1 81 460 ILE A O 1
ATOM 3556 N N . ALA A 1 461 ? -34.344 5.039 19.938 1 78.81 461 ALA A N 1
ATOM 3557 C CA . ALA A 1 461 ? -35.062 5.93 19.047 1 78.81 461 ALA A CA 1
ATOM 3558 C C . ALA A 1 461 ? -35.781 5.145 17.938 1 78.81 461 ALA A C 1
ATOM 3560 O O . ALA A 1 461 ? -36.875 5.52 17.484 1 78.81 461 ALA A O 1
ATOM 3561 N N . GLU A 1 462 ? -35.156 4.152 17.5 1 76.44 462 GLU A N 1
ATOM 3562 C CA . GLU A 1 462 ? -35.719 3.32 16.438 1 76.44 462 GLU A CA 1
ATOM 3563 C C . GLU A 1 462 ? -36.844 2.439 16.969 1 76.44 462 GLU A C 1
ATOM 3565 O O . GLU A 1 462 ? -37.812 2.172 16.266 1 76.44 462 GLU A O 1
ATOM 3570 N N . SER A 1 463 ? -36.594 1.804 18.188 1 65.75 463 SER A N 1
ATOM 3571 C CA . SER A 1 463 ? -37.562 0.839 18.703 1 65.75 463 SER A CA 1
ATOM 3572 C C . SER A 1 463 ? -38.625 1.516 19.578 1 65.75 463 SER A C 1
ATOM 3574 O O . SER A 1 463 ? -39.312 0.848 20.344 1 65.75 463 SER A O 1
ATOM 3576 N N . ALA A 1 464 ? -38.875 2.785 19.531 1 55.38 464 ALA A N 1
ATOM 3577 C CA . ALA A 1 464 ? -39.875 3.424 20.391 1 55.38 464 ALA A CA 1
ATOM 3578 C C . ALA A 1 464 ? -40.812 2.389 21 1 55.38 464 ALA A C 1
ATOM 3580 O O . ALA A 1 464 ? -41.312 2.59 22.109 1 55.38 464 ALA A O 1
ATOM 3581 N N . THR A 1 465 ? -41.094 1.396 20.406 1 50.5 465 THR A N 1
ATOM 3582 C CA . THR A 1 465 ? -42.156 0.517 20.938 1 50.5 465 THR A CA 1
ATOM 3583 C C . THR A 1 465 ? -41.562 -0.475 21.938 1 50.5 465 THR A C 1
ATOM 3585 O O . THR A 1 465 ? -42.312 -1.208 22.594 1 50.5 465 THR A O 1
ATOM 3588 N N . LEU A 1 466 ? -40.156 -0.598 21.891 1 52 466 LEU A N 1
ATOM 3589 C CA . LEU A 1 466 ? -39.781 -1.725 22.734 1 52 466 LEU A CA 1
ATOM 3590 C C . LEU A 1 466 ? -39.438 -1.256 24.141 1 52 466 LEU A C 1
ATOM 3592 O O . LEU A 1 466 ? -38.531 -0.448 24.344 1 52 466 LEU A O 1
ATOM 3596 N N . GLU A 1 467 ? -40.25 -1.522 25.078 1 56.53 467 GLU A N 1
ATOM 3597 C CA . GLU A 1 467 ? -40.25 -1.244 26.5 1 56.53 467 GLU A CA 1
ATOM 3598 C C . GLU A 1 467 ? -38.906 -1.636 27.141 1 56.53 467 GLU A C 1
ATOM 3600 O O . GLU A 1 467 ? -38.438 -0.975 28.062 1 56.53 467 GLU A O 1
ATOM 3605 N N . GLU A 1 468 ? -38.219 -2.596 26.547 1 56.41 468 GLU A N 1
ATOM 3606 C CA . GLU A 1 468 ? -37.031 -3.188 27.188 1 56.41 468 GLU A CA 1
ATOM 3607 C C . GLU A 1 468 ? -35.844 -2.213 27.172 1 56.41 468 GLU A C 1
ATOM 3609 O O . GLU A 1 468 ? -35.062 -2.172 28.125 1 56.41 468 GLU A O 1
ATOM 3614 N N . TRP A 1 469 ? -35.781 -1.359 26.219 1 56.22 469 TRP A N 1
ATOM 3615 C CA . TRP A 1 469 ? -34.594 -0.491 26.125 1 56.22 469 TRP A CA 1
ATOM 3616 C C . TRP A 1 469 ? -34.844 0.807 26.891 1 56.22 469 TRP A C 1
ATOM 3618 O O . TRP A 1 469 ? -33.875 1.494 27.266 1 56.22 469 TRP A O 1
ATOM 3628 N N . LYS A 1 470 ? -36.094 1.109 27.141 1 56.94 470 LYS A N 1
ATOM 3629 C CA . LYS A 1 470 ? -36.438 2.381 27.75 1 56.94 470 LYS A CA 1
ATOM 3630 C C . LYS A 1 470 ? -35.969 2.451 29.203 1 56.94 470 LYS A C 1
ATOM 3632 O O . LYS A 1 470 ? -35.75 3.541 29.734 1 56.94 470 LYS A O 1
ATOM 3637 N N . GLU A 1 471 ? -35.656 1.195 29.672 1 63.66 471 GLU A N 1
ATOM 3638 C CA . GLU A 1 471 ? -35.281 1.186 31.078 1 63.66 471 GLU A CA 1
ATOM 3639 C C . GLU A 1 471 ? -33.75 1.358 31.219 1 63.66 471 GLU A C 1
ATOM 3641 O O . GLU A 1 471 ? -33.281 1.684 32.312 1 63.66 471 GLU A O 1
ATOM 3646 N N . ARG A 1 472 ? -33.062 1.279 30.047 1 68.12 472 ARG A N 1
ATOM 3647 C CA . ARG A 1 472 ? -31.625 1.421 30.172 1 68.12 472 ARG A CA 1
ATOM 3648 C C . ARG A 1 472 ? -31.188 2.857 29.891 1 68.12 472 ARG A C 1
ATOM 3650 O O . ARG A 1 472 ? -31.453 3.395 28.812 1 68.12 472 ARG A O 1
ATOM 3657 N N . PRO A 1 473 ? -30.453 3.424 30.828 1 82.25 473 PRO A N 1
ATOM 3658 C CA . PRO A 1 473 ? -30.031 4.805 30.578 1 82.25 473 PRO A CA 1
ATOM 3659 C C . PRO A 1 473 ? -29.016 4.914 29.453 1 82.25 473 PRO A C 1
ATOM 3661 O O . PRO A 1 473 ? -28.109 4.086 29.359 1 82.25 473 PRO A O 1
ATOM 3664 N N . SER A 1 474 ? -29.25 5.832 28.547 1 90.06 474 SER A N 1
ATOM 3665 C CA . SER A 1 474 ? -28.297 6.066 27.469 1 90.06 474 SER A CA 1
ATOM 3666 C C . SER A 1 474 ? -27.406 7.277 27.766 1 90.06 474 SER A C 1
ATOM 3668 O O . SER A 1 474 ? -26.562 7.641 26.953 1 90.06 474 SER A O 1
ATOM 3670 N N . GLN A 1 475 ? -27.625 7.898 28.891 1 93.81 475 GLN A N 1
ATOM 3671 C CA . GLN A 1 475 ? -26.812 9.047 29.312 1 93.81 475 GLN A CA 1
ATOM 3672 C C . GLN A 1 475 ? -26.422 8.922 30.781 1 93.81 475 GLN A C 1
ATOM 3674 O O . GLN A 1 475 ? -27.234 8.516 31.609 1 93.81 475 GLN A O 1
ATOM 3679 N N . PHE A 1 476 ? -25.219 9.312 31.062 1 96.5 476 PHE A N 1
ATOM 3680 C CA . PHE A 1 476 ? -24.672 9.156 32.406 1 96.5 476 PHE A CA 1
ATOM 3681 C C . PHE A 1 476 ? -23.953 10.422 32.844 1 96.5 476 PHE A C 1
ATOM 3683 O O . PHE A 1 476 ? -23.25 11.055 32.031 1 96.5 476 PHE A O 1
ATOM 3690 N N . GLU A 1 477 ? -24.141 10.773 34.031 1 97.5 477 GLU A N 1
ATOM 3691 C CA . GLU A 1 477 ? -23.312 11.789 34.688 1 97.5 477 GLU A CA 1
ATOM 3692 C C . GLU A 1 477 ? -22.281 11.156 35.594 1 97.5 477 GLU A C 1
ATOM 3694 O O . GLU A 1 477 ? -22.641 10.375 36.5 1 97.5 477 GLU A O 1
ATOM 3699 N N . VAL A 1 478 ? -21.094 11.445 35.438 1 98.44 478 VAL A N 1
ATOM 3700 C CA . VAL A 1 478 ? -20.047 10.867 36.25 1 98.44 478 VAL A CA 1
ATOM 3701 C C . VAL A 1 478 ? -19.016 11.938 36.625 1 98.44 478 VAL A C 1
ATOM 3703 O O . VAL A 1 478 ? -18.922 12.969 35.969 1 98.44 478 VAL A O 1
ATOM 3706 N N . PRO A 1 479 ? -18.297 11.641 37.75 1 98.56 479 PRO A N 1
ATOM 3707 C CA . PRO A 1 479 ? -17.172 12.547 38 1 98.56 479 PRO A CA 1
ATOM 3708 C C . PRO A 1 479 ? -16.188 12.609 36.875 1 98.56 479 PRO A C 1
ATOM 3710 O O . PRO A 1 479 ? -15.898 11.594 36.219 1 98.56 479 PRO A O 1
ATOM 3713 N N . ARG A 1 480 ? -15.617 13.805 36.625 1 98.19 480 ARG A N 1
ATOM 3714 C CA . ARG A 1 480 ? -14.656 14.008 35.531 1 98.19 480 ARG A CA 1
ATOM 3715 C C . ARG A 1 480 ? -13.484 13.039 35.656 1 98.19 480 ARG A C 1
ATOM 3717 O O . ARG A 1 480 ? -12.953 12.586 34.625 1 98.19 480 ARG A O 1
ATOM 3724 N N . THR A 1 481 ? -13.141 12.648 36.812 1 97.56 481 THR A N 1
ATOM 3725 C CA . THR A 1 481 ? -12.016 11.766 37.062 1 97.56 481 THR A CA 1
ATOM 3726 C C . THR A 1 481 ? -12.336 10.336 36.625 1 97.56 481 THR A C 1
ATOM 3728 O O . THR A 1 481 ? -11.438 9.5 36.5 1 97.56 481 THR A O 1
ATOM 3731 N N . GLU A 1 482 ? -13.617 10.055 36.344 1 98.38 482 GLU A N 1
ATOM 3732 C CA . GLU A 1 482 ? -14.039 8.703 35.969 1 98.38 482 GLU A CA 1
ATOM 3733 C C . GLU A 1 482 ? -14.383 8.617 34.5 1 98.38 482 GLU A C 1
ATOM 3735 O O . GLU A 1 482 ? -14.945 7.617 34.031 1 98.38 482 GLU A O 1
ATOM 3740 N N . LEU A 1 483 ? -14 9.633 33.75 1 98.5 483 LEU A N 1
ATOM 3741 C CA . LEU A 1 483 ? -14.312 9.719 32.344 1 98.5 483 LEU A CA 1
ATOM 3742 C C . LEU A 1 483 ? -13.852 8.469 31.594 1 98.5 483 LEU A C 1
ATOM 3744 O O . LEU A 1 483 ? -14.656 7.789 30.953 1 98.5 483 LEU A O 1
ATOM 3748 N N . VAL A 1 484 ? -12.586 8.086 31.719 1 98.62 484 VAL A N 1
ATOM 3749 C CA . VAL A 1 484 ? -11.992 6.977 30.969 1 98.62 484 VAL A CA 1
ATOM 3750 C C . VAL A 1 484 ? -12.648 5.664 31.375 1 98.62 484 VAL A C 1
ATOM 3752 O O . VAL A 1 484 ? -13.008 4.852 30.531 1 98.62 484 VAL A O 1
ATOM 3755 N N . ALA A 1 485 ? -12.82 5.457 32.656 1 98.44 485 ALA A N 1
ATOM 3756 C CA . ALA A 1 485 ? -13.406 4.219 33.188 1 98.44 485 ALA A CA 1
ATOM 3757 C C . ALA A 1 485 ? -14.82 4.02 32.656 1 98.44 485 ALA A C 1
ATOM 3759 O O . ALA A 1 485 ? -15.188 2.914 32.25 1 98.44 485 ALA A O 1
ATOM 3760 N N . LYS A 1 486 ? -15.586 5.074 32.719 1 98.25 486 LYS A N 1
ATOM 3761 C CA . LYS A 1 486 ? -16.969 4.965 32.25 1 98.25 486 LYS A CA 1
ATOM 3762 C C . LYS A 1 486 ? -17.047 4.723 30.766 1 98.25 486 LYS A C 1
ATOM 3764 O O . LYS A 1 486 ? -17.875 3.93 30.297 1 98.25 486 LYS A O 1
ATOM 3769 N N . VAL A 1 487 ? -16.266 5.461 29.984 1 98.38 487 VAL A N 1
ATOM 3770 C CA . VAL A 1 487 ? -16.234 5.285 28.547 1 98.38 487 VAL A CA 1
ATOM 3771 C C . VAL A 1 487 ? -15.867 3.84 28.203 1 98.38 487 VAL A C 1
ATOM 3773 O O . VAL A 1 487 ? -16.5 3.211 27.359 1 98.38 487 VAL A O 1
ATOM 3776 N N . ARG A 1 488 ? -14.883 3.289 28.828 1 97.88 488 ARG A N 1
ATOM 3777 C CA . ARG A 1 488 ? -14.461 1.906 28.625 1 97.88 488 ARG A CA 1
ATOM 3778 C C . ARG A 1 488 ? -15.602 0.938 28.906 1 97.88 488 ARG A C 1
ATOM 3780 O O . ARG A 1 488 ? -15.812 -0.028 28.172 1 97.88 488 ARG A O 1
ATOM 3787 N N . GLU A 1 489 ? -16.234 1.192 30.016 1 97.12 489 GLU A N 1
ATOM 3788 C CA . GLU A 1 489 ? -17.359 0.354 30.406 1 97.12 489 GLU A CA 1
ATOM 3789 C C . GLU A 1 489 ? -18.422 0.32 29.328 1 97.12 489 GLU A C 1
ATOM 3791 O O . GLU A 1 489 ? -18.938 -0.748 28.984 1 97.12 489 GLU A O 1
ATOM 3796 N N . ILE A 1 490 ? -18.75 1.442 28.812 1 96.38 490 ILE A N 1
ATOM 3797 C CA . ILE A 1 490 ? -19.781 1.544 27.781 1 96.38 490 ILE A CA 1
ATOM 3798 C C . ILE A 1 490 ? -19.328 0.832 26.516 1 96.38 490 ILE A C 1
ATOM 3800 O O . ILE A 1 490 ? -20.094 0.086 25.906 1 96.38 490 ILE A O 1
ATOM 3804 N N . LEU A 1 491 ? -18.094 1.042 26.125 1 96 491 LEU A N 1
ATOM 3805 C CA . LEU A 1 491 ? -17.562 0.42 24.922 1 96 491 LEU A CA 1
ATOM 3806 C C . LEU A 1 491 ? -17.594 -1.101 25.031 1 96 491 LEU A C 1
ATOM 3808 O O . LEU A 1 491 ? -17.922 -1.791 24.078 1 96 491 LEU A O 1
ATOM 3812 N N . VAL A 1 492 ? -17.234 -1.632 26.188 1 94.25 492 VAL A N 1
ATOM 3813 C CA . VAL A 1 492 ? -17.25 -3.072 26.422 1 94.25 492 VAL A CA 1
ATOM 3814 C C . VAL A 1 492 ? -18.688 -3.594 26.328 1 94.25 492 VAL A C 1
ATOM 3816 O O . VAL A 1 492 ? -18.938 -4.641 25.719 1 94.25 492 VAL A O 1
ATOM 3819 N N . SER A 1 493 ? -19.547 -2.875 26.938 1 91.75 493 SER A N 1
ATOM 3820 C CA . SER A 1 493 ? -20.953 -3.264 26.891 1 91.75 493 SER A CA 1
ATOM 3821 C C . SER A 1 493 ? -21.469 -3.289 25.469 1 91.75 493 SER A C 1
ATOM 3823 O O . SER A 1 493 ? -22.219 -4.195 25.094 1 91.75 493 SER A O 1
ATOM 3825 N N . GLN A 1 494 ? -21.125 -2.297 24.688 1 91 494 GLN A N 1
ATOM 3826 C CA . GLN A 1 494 ? -21.547 -2.217 23.297 1 91 494 GLN A CA 1
ATOM 3827 C C . GLN A 1 494 ? -21.016 -3.393 22.484 1 91 494 GLN A C 1
ATOM 3829 O O . GLN A 1 494 ? -21.703 -3.924 21.609 1 91 494 GLN A O 1
ATOM 3834 N N . SER A 1 495 ? -19.766 -3.752 22.703 1 86.94 495 SER A N 1
ATOM 3835 C CA . SER A 1 495 ? -19.141 -4.871 22 1 86.94 495 SER A CA 1
ATOM 3836 C C . SER A 1 495 ? -19.844 -6.188 22.344 1 86.94 495 SER A C 1
ATOM 3838 O O . SER A 1 495 ? -20 -7.043 21.469 1 86.94 495 SER A O 1
ATOM 3840 N N . SER A 1 496 ? -20.188 -6.398 23.547 1 82.06 496 SER A N 1
ATOM 3841 C CA . SER A 1 496 ? -20.891 -7.602 23.984 1 82.06 496 SER A CA 1
ATOM 3842 C C . SER A 1 496 ? -22.266 -7.707 23.328 1 82.06 496 SER A C 1
ATOM 3844 O O . SER A 1 496 ? -22.719 -8.805 23 1 82.06 496 SER A O 1
ATOM 3846 N N . ASP A 1 497 ? -22.875 -6.625 23.188 1 76.31 497 ASP A N 1
ATOM 3847 C CA . ASP A 1 497 ? -24.188 -6.594 22.562 1 76.31 497 ASP A CA 1
ATOM 3848 C C . ASP A 1 497 ? -24.109 -6.961 21.078 1 76.31 497 ASP A C 1
ATOM 3850 O O . ASP A 1 497 ? -25.062 -7.527 20.531 1 76.31 497 ASP A O 1
ATOM 3854 N N . ARG A 1 498 ? -23.062 -6.699 20.453 1 72.88 498 ARG A N 1
ATOM 3855 C CA . ARG A 1 498 ? -22.875 -6.996 19.031 1 72.88 498 ARG A CA 1
ATOM 3856 C C . ARG A 1 498 ? -22.594 -8.477 18.812 1 72.88 498 ARG A C 1
ATOM 3858 O O . ARG A 1 498 ? -23 -9.047 17.797 1 72.88 498 ARG A O 1
ATOM 3865 N N . GLU A 1 499 ? -21.75 -9.062 19.641 1 64.06 499 GLU A N 1
ATOM 3866 C CA . GLU A 1 499 ? -21.391 -10.477 19.531 1 64.06 499 GLU A CA 1
ATOM 3867 C C . GLU A 1 499 ? -22.578 -11.367 19.891 1 64.06 499 GLU A C 1
ATOM 3869 O O . GLU A 1 499 ? -22.656 -12.516 19.453 1 64.06 499 GLU A O 1
ATOM 3874 N N . GLY A 1 500 ? -23.562 -10.961 20.656 1 52.56 500 GLY A N 1
ATOM 3875 C CA . GLY A 1 500 ? -24.734 -11.742 21.062 1 52.56 500 GLY A CA 1
ATOM 3876 C C . GLY A 1 500 ? -25.922 -11.57 20.141 1 52.56 500 GLY A C 1
ATOM 3877 O O . GLY A 1 500 ? -25.938 -10.648 19.312 1 52.56 500 GLY A O 1
ATOM 3878 N N . MET B 1 1 ? 19.219 -11.773 -50.25 1 23.27 1 MET B N 1
ATOM 3879 C CA . MET B 1 1 ? 18.219 -11.773 -49.188 1 23.27 1 MET B CA 1
ATOM 3880 C C . MET B 1 1 ? 18.797 -11.188 -47.906 1 23.27 1 MET B C 1
ATOM 3882 O O . MET B 1 1 ? 19.641 -11.797 -47.25 1 23.27 1 MET B O 1
ATOM 3886 N N . ALA B 1 2 ? 18.859 -9.828 -47.719 1 40.94 2 ALA B N 1
ATOM 3887 C CA . ALA B 1 2 ? 19.516 -9.164 -46.594 1 40.94 2 ALA B CA 1
ATOM 3888 C C . ALA B 1 2 ? 19.047 -9.719 -45.25 1 40.94 2 ALA B C 1
ATOM 3890 O O . ALA B 1 2 ? 17.844 -9.852 -45.031 1 40.94 2 ALA B O 1
ATOM 3891 N N . LYS B 1 3 ? 19.797 -10.398 -44.625 1 38.03 3 LYS B N 1
ATOM 3892 C CA . LYS B 1 3 ? 19.547 -11.086 -43.375 1 38.03 3 LYS B CA 1
ATOM 3893 C C . LYS B 1 3 ? 18.766 -10.203 -42.406 1 38.03 3 LYS B C 1
ATOM 3895 O O . LYS B 1 3 ? 19.078 -9.023 -42.25 1 38.03 3 LYS B O 1
ATOM 3900 N N . ALA B 1 4 ? 17.5 -10.461 -42.094 1 42.78 4 ALA B N 1
ATOM 3901 C CA . ALA B 1 4 ? 16.641 -9.695 -41.188 1 42.78 4 ALA B CA 1
ATOM 3902 C C . ALA B 1 4 ? 17.359 -9.375 -39.906 1 42.78 4 ALA B C 1
ATOM 3904 O O . ALA B 1 4 ? 17.859 -10.273 -39.219 1 42.78 4 ALA B O 1
ATOM 3905 N N . LYS B 1 5 ? 17.875 -8.305 -39.656 1 46.84 5 LYS B N 1
ATOM 3906 C CA . LYS B 1 5 ? 18.578 -7.754 -38.5 1 46.84 5 LYS B CA 1
ATOM 3907 C C . LYS B 1 5 ? 17.797 -8.023 -37.219 1 46.84 5 LYS B C 1
ATOM 3909 O O . LYS B 1 5 ? 16.641 -7.645 -37.094 1 46.84 5 LYS B O 1
ATOM 3914 N N . LYS B 1 6 ? 18.141 -9.156 -36.5 1 51.97 6 LYS B N 1
ATOM 3915 C CA . LYS B 1 6 ? 17.531 -9.594 -35.25 1 51.97 6 LYS B CA 1
ATOM 3916 C C . LYS B 1 6 ? 17.328 -8.422 -34.281 1 51.97 6 LYS B C 1
ATOM 3918 O O . LYS B 1 6 ? 18.25 -7.629 -34.062 1 51.97 6 LYS B O 1
ATOM 3923 N N . GLN B 1 7 ? 16.031 -7.957 -33.906 1 64 7 GLN B N 1
ATOM 3924 C CA . GLN B 1 7 ? 15.75 -6.875 -32.969 1 64 7 GLN B CA 1
ATOM 3925 C C . GLN B 1 7 ? 16.422 -7.133 -31.609 1 64 7 GLN B C 1
ATOM 3927 O O . GLN B 1 7 ? 16.328 -8.234 -31.062 1 64 7 GLN B O 1
ATOM 3932 N N . PRO B 1 8 ? 17.344 -6.207 -31.266 1 80.62 8 PRO B N 1
ATOM 3933 C CA . PRO B 1 8 ? 18.016 -6.355 -29.969 1 80.62 8 PRO B CA 1
ATOM 3934 C C . PRO B 1 8 ? 17.047 -6.586 -28.828 1 80.62 8 PRO B C 1
ATOM 3936 O O . PRO B 1 8 ? 15.93 -6.055 -28.844 1 80.62 8 PRO B O 1
ATOM 3939 N N . ARG B 1 9 ? 17.344 -7.574 -27.938 1 86.56 9 ARG B N 1
ATOM 3940 C CA . ARG B 1 9 ? 16.547 -7.832 -26.75 1 86.56 9 ARG B CA 1
ATOM 3941 C C . ARG B 1 9 ? 16.453 -6.586 -25.875 1 86.56 9 ARG B C 1
ATOM 3943 O O . ARG B 1 9 ? 17.406 -5.812 -25.766 1 86.56 9 ARG B O 1
ATOM 3950 N N . PRO B 1 10 ? 15.273 -6.473 -25.312 1 88.19 10 PRO B N 1
ATOM 3951 C CA . PRO B 1 10 ? 15.141 -5.332 -24.406 1 88.19 10 PRO B CA 1
ATOM 3952 C C . PRO B 1 10 ? 16.094 -5.41 -23.219 1 88.19 10 PRO B C 1
ATOM 3954 O O . PRO B 1 10 ? 16.438 -6.508 -22.766 1 88.19 10 PRO B O 1
ATOM 3957 N N . LYS B 1 11 ? 16.484 -4.246 -22.781 1 90.06 11 LYS B N 1
ATOM 3958 C CA . LYS B 1 11 ? 17.344 -4.172 -21.594 1 90.06 11 LYS B CA 1
ATOM 3959 C C . LYS B 1 11 ? 16.531 -4.352 -20.312 1 90.06 11 LYS B C 1
ATOM 3961 O O . LYS B 1 11 ? 15.461 -3.754 -20.172 1 90.06 11 LYS B O 1
ATOM 3966 N N . ALA B 1 12 ? 17.031 -5.215 -19.469 1 94.56 12 ALA B N 1
ATOM 3967 C CA . ALA B 1 12 ? 16.406 -5.398 -18.156 1 94.56 12 ALA B CA 1
ATOM 3968 C C . ALA B 1 12 ? 16.891 -4.348 -17.156 1 94.56 12 ALA B C 1
ATOM 3970 O O . ALA B 1 12 ? 17.75 -4.625 -16.328 1 94.56 12 ALA B O 1
ATOM 3971 N N . ILE B 1 13 ? 16.312 -3.17 -17.281 1 93.81 13 ILE B N 1
ATOM 3972 C CA . ILE B 1 13 ? 16.719 -2.076 -16.406 1 93.81 13 ILE B CA 1
ATOM 3973 C C . ILE B 1 13 ? 15.492 -1.275 -15.977 1 93.81 13 ILE B C 1
ATOM 3975 O O . ILE B 1 13 ? 14.562 -1.085 -16.766 1 93.81 13 ILE B O 1
ATOM 3979 N N . THR B 1 14 ? 15.547 -0.875 -14.781 1 94.44 14 THR 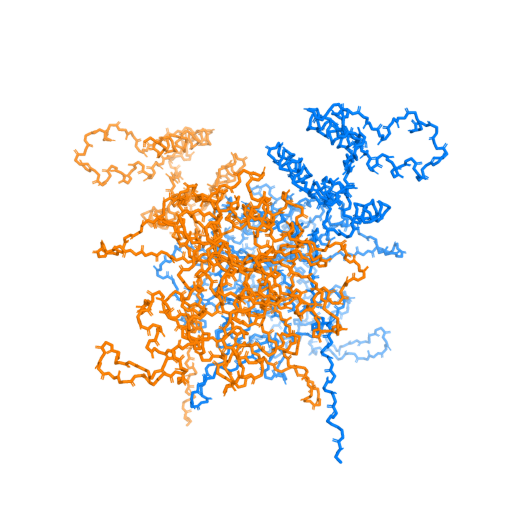B N 1
ATOM 3980 C CA . THR B 1 14 ? 14.516 0.03 -14.297 1 94.44 14 THR B CA 1
ATOM 3981 C C . THR B 1 14 ? 14.617 1.392 -14.977 1 94.44 14 THR B C 1
ATOM 3983 O O . THR B 1 14 ? 15.727 1.89 -15.211 1 94.44 14 THR B O 1
ATOM 3986 N N . PRO B 1 15 ? 13.469 2.043 -15.258 1 93.5 15 PRO B N 1
ATOM 3987 C CA . PRO B 1 15 ? 13.578 3.389 -15.828 1 93.5 15 PRO B CA 1
ATOM 3988 C C . PRO B 1 15 ? 14.352 4.352 -14.938 1 93.5 15 PRO B C 1
ATOM 3990 O O . PRO B 1 15 ? 14.414 4.152 -13.719 1 93.5 15 PRO B O 1
ATOM 3993 N N . LYS B 1 16 ? 14.859 5.426 -15.594 1 91.44 16 LYS B N 1
ATOM 3994 C CA . LYS B 1 16 ? 15.656 6.41 -14.867 1 91.44 16 LYS B CA 1
ATOM 3995 C C . LYS B 1 16 ? 14.844 7.047 -13.734 1 91.44 16 LYS B C 1
ATOM 3997 O O . LYS B 1 16 ? 13.727 7.504 -13.953 1 91.44 16 LYS B O 1
ATOM 4002 N N . GLY B 1 17 ? 15.422 7.055 -12.562 1 94 17 GLY B N 1
ATOM 4003 C CA . GLY B 1 17 ? 14.805 7.703 -11.414 1 94 17 GLY B CA 1
ATOM 4004 C C . GLY B 1 17 ? 13.828 6.809 -10.68 1 94 17 GLY B C 1
ATOM 4005 O O . GLY B 1 17 ? 13.242 7.215 -9.672 1 94 17 GLY B O 1
ATOM 4006 N N . PHE B 1 18 ? 13.664 5.625 -11.18 1 96.38 18 PHE B N 1
ATOM 4007 C CA . PHE B 1 18 ? 12.797 4.656 -10.523 1 96.38 18 PHE B CA 1
ATOM 4008 C C . PHE B 1 18 ? 13.617 3.514 -9.93 1 96.38 18 PHE B C 1
ATOM 4010 O O . PHE B 1 18 ? 14.758 3.285 -10.344 1 96.38 18 PHE B O 1
ATOM 4017 N N . ARG B 1 19 ? 13.039 2.816 -8.961 1 95.44 19 ARG B N 1
ATOM 4018 C CA . ARG B 1 19 ? 13.766 1.713 -8.344 1 95.44 19 ARG B CA 1
ATOM 4019 C C . ARG B 1 19 ? 12.805 0.636 -7.844 1 95.44 19 ARG B C 1
ATOM 4021 O O . ARG B 1 19 ? 11.617 0.898 -7.645 1 95.44 19 ARG B O 1
ATOM 4028 N N . ASP B 1 20 ? 13.32 -0.588 -7.691 1 97.25 20 ASP B N 1
ATOM 4029 C CA . ASP B 1 20 ? 12.625 -1.708 -7.059 1 97.25 20 ASP B CA 1
ATOM 4030 C C . ASP B 1 20 ? 13.039 -1.851 -5.594 1 97.25 20 ASP B C 1
ATOM 4032 O O . ASP B 1 20 ? 14.156 -1.479 -5.219 1 97.25 20 ASP B O 1
ATOM 4036 N N . TYR B 1 21 ? 12.141 -2.33 -4.797 1 96.44 21 TYR B N 1
ATOM 4037 C CA . TYR B 1 21 ? 12.406 -2.586 -3.387 1 96.44 21 TYR B CA 1
ATOM 4038 C C . TYR B 1 21 ? 12.266 -4.07 -3.064 1 96.44 21 TYR B C 1
ATOM 4040 O O . TYR B 1 21 ? 11.352 -4.73 -3.553 1 96.44 21 TYR B O 1
ATOM 4048 N N . PHE B 1 22 ? 13.188 -4.641 -2.201 1 95.88 22 PHE B N 1
ATOM 4049 C CA . PHE B 1 22 ? 13.25 -6.074 -1.955 1 95.88 22 PHE B CA 1
ATOM 4050 C C . PHE B 1 22 ? 13.141 -6.371 -0.464 1 95.88 22 PHE B C 1
ATOM 4052 O O . PHE B 1 22 ? 13.711 -5.656 0.361 1 95.88 22 PHE B O 1
ATOM 4059 N N . GLY B 1 23 ? 12.438 -7.406 -0.172 1 93.06 23 GLY B N 1
ATOM 4060 C CA . GLY B 1 23 ? 12.445 -8.023 1.145 1 93.06 23 GLY B CA 1
ATOM 4061 C C . GLY B 1 23 ? 12.188 -7.039 2.268 1 93.06 23 GLY B C 1
ATOM 4062 O O . GLY B 1 23 ? 11.125 -6.41 2.316 1 93.06 23 GLY B O 1
ATOM 4063 N N . GLU B 1 24 ? 13.227 -6.812 2.975 1 88.5 24 GLU B N 1
ATOM 4064 C CA . GLU B 1 24 ? 13.125 -6.043 4.211 1 88.5 24 GLU B CA 1
ATOM 4065 C C . GLU B 1 24 ? 12.797 -4.582 3.928 1 88.5 24 GLU B C 1
ATOM 4067 O O . GLU B 1 24 ? 12.133 -3.922 4.73 1 88.5 24 GLU B O 1
ATOM 4072 N N . GLU B 1 25 ? 13.266 -4.094 2.783 1 91.56 25 GLU B N 1
ATOM 4073 C CA . GLU B 1 25 ? 12.906 -2.723 2.438 1 91.56 25 GLU B CA 1
ATOM 4074 C C . GLU B 1 25 ? 11.398 -2.551 2.363 1 91.56 25 GLU B C 1
ATOM 4076 O O . GLU B 1 25 ? 10.852 -1.547 2.834 1 91.56 25 GLU B O 1
ATOM 4081 N N . VAL B 1 26 ? 10.789 -3.549 1.838 1 95.12 26 VAL B N 1
ATOM 4082 C CA . VAL B 1 26 ? 9.344 -3.494 1.656 1 95.12 26 VAL B CA 1
ATOM 4083 C C . VAL B 1 26 ? 8.648 -3.693 3 1 95.12 26 VAL B C 1
ATOM 4085 O O . VAL B 1 26 ? 7.754 -2.924 3.361 1 95.12 26 VAL B O 1
ATOM 4088 N N . THR B 1 27 ? 9.039 -4.66 3.775 1 92.88 27 THR B N 1
ATOM 4089 C CA . THR B 1 27 ? 8.32 -5.02 4.988 1 92.88 27 THR B CA 1
ATOM 4090 C C . THR B 1 27 ? 8.531 -3.971 6.078 1 92.88 27 THR B C 1
ATOM 4092 O O . THR B 1 27 ? 7.629 -3.711 6.879 1 92.88 27 THR B O 1
ATOM 4095 N N . GLN B 1 28 ? 9.75 -3.385 6.102 1 93.25 28 GLN B N 1
ATOM 4096 C CA . GLN B 1 28 ? 10.008 -2.314 7.062 1 93.25 28 GLN B CA 1
ATOM 4097 C C . GLN B 1 28 ? 9.133 -1.097 6.773 1 93.25 28 GLN B C 1
ATOM 4099 O O . GLN B 1 28 ? 8.586 -0.487 7.691 1 93.25 28 GLN B O 1
ATOM 4104 N N . ARG B 1 29 ? 9.031 -0.733 5.535 1 95.44 29 ARG B N 1
ATOM 4105 C CA . ARG B 1 29 ? 8.156 0.372 5.168 1 95.44 29 ARG B CA 1
ATOM 4106 C C . ARG B 1 29 ? 6.703 0.061 5.523 1 95.44 29 ARG B C 1
ATOM 4108 O O . ARG B 1 29 ? 6 0.906 6.086 1 95.44 29 ARG B O 1
ATOM 4115 N N . THR B 1 30 ? 6.281 -1.117 5.172 1 94.69 30 THR B N 1
ATOM 4116 C CA . THR B 1 30 ? 4.914 -1.538 5.465 1 94.69 30 THR B CA 1
ATOM 4117 C C . THR B 1 30 ? 4.625 -1.438 6.961 1 94.69 30 THR B C 1
ATOM 4119 O O . THR B 1 30 ? 3.576 -0.934 7.363 1 94.69 30 THR B O 1
ATOM 4122 N N . HIS B 1 31 ? 5.539 -1.89 7.758 1 93.5 31 HIS B N 1
ATOM 4123 C CA . HIS B 1 31 ? 5.375 -1.844 9.211 1 93.5 31 HIS B CA 1
ATOM 4124 C C . HIS B 1 31 ? 5.309 -0.405 9.711 1 93.5 31 HIS B C 1
ATOM 4126 O O . HIS B 1 31 ? 4.461 -0.073 10.539 1 93.5 31 HIS B O 1
ATOM 4132 N N . MET B 1 32 ? 6.188 0.396 9.227 1 95.56 32 MET B N 1
ATOM 4133 C CA . MET B 1 32 ? 6.195 1.797 9.641 1 95.56 32 MET B CA 1
ATOM 4134 C C . MET B 1 32 ? 4.883 2.479 9.266 1 95.56 32 MET B C 1
ATOM 4136 O O . MET B 1 32 ? 4.289 3.188 10.086 1 95.56 32 MET B O 1
ATOM 4140 N N . LEU B 1 33 ? 4.461 2.271 8.047 1 97.12 33 LEU B N 1
ATOM 4141 C CA . LEU B 1 33 ? 3.215 2.885 7.598 1 97.12 33 LEU B CA 1
ATOM 4142 C C . LEU B 1 33 ? 2.037 2.404 8.438 1 97.12 33 LEU B C 1
ATOM 4144 O O . LEU B 1 33 ? 1.145 3.189 8.766 1 97.12 33 LEU B O 1
ATOM 4148 N N . ALA B 1 34 ? 2.018 1.181 8.766 1 95.94 34 ALA B N 1
ATOM 4149 C CA . ALA B 1 34 ? 0.962 0.652 9.625 1 95.94 34 ALA B CA 1
ATOM 4150 C C . ALA B 1 34 ? 0.984 1.322 11 1 95.94 34 ALA B C 1
ATOM 4152 O O . ALA B 1 34 ? -0.068 1.64 11.555 1 95.94 34 ALA B O 1
ATOM 4153 N N . THR B 1 35 ? 2.154 1.482 11.531 1 96.81 35 THR B N 1
ATOM 4154 C CA . THR B 1 35 ? 2.314 2.137 12.828 1 96.81 35 THR B CA 1
ATOM 4155 C C . THR B 1 35 ? 1.795 3.57 12.781 1 96.81 35 THR B C 1
ATOM 4157 O O . THR B 1 35 ? 1.088 4.012 13.688 1 96.81 35 THR B O 1
ATOM 4160 N N . ILE B 1 36 ? 2.129 4.27 11.742 1 98.31 36 ILE B N 1
ATOM 4161 C CA . ILE B 1 36 ? 1.666 5.645 11.57 1 98.31 36 ILE B CA 1
ATOM 4162 C C . ILE B 1 36 ? 0.145 5.664 11.445 1 98.31 36 ILE B C 1
ATOM 4164 O O . ILE B 1 36 ? -0.525 6.488 12.07 1 98.31 36 ILE B O 1
ATOM 4168 N N . ALA B 1 37 ? -0.359 4.766 10.648 1 97.62 37 ALA B N 1
ATOM 4169 C CA . ALA B 1 37 ? -1.804 4.676 10.453 1 97.62 37 ALA B CA 1
ATOM 4170 C C . ALA B 1 37 ? -2.523 4.461 11.781 1 97.62 37 ALA B C 1
ATOM 4172 O O . ALA B 1 37 ? -3.621 4.98 11.992 1 97.62 37 ALA B O 1
ATOM 4173 N N . GLU B 1 38 ? -1.957 3.707 12.641 1 97 38 GLU B N 1
ATOM 4174 C CA . GLU B 1 38 ? -2.543 3.465 13.961 1 97 38 GLU B CA 1
ATOM 4175 C C . GLU B 1 38 ? -2.695 4.766 14.742 1 97 38 GLU B C 1
ATOM 4177 O O . GLU B 1 38 ? -3.723 4.992 15.383 1 97 38 GLU B O 1
ATOM 4182 N N . VAL B 1 39 ? -1.682 5.562 14.703 1 98.31 39 VAL B N 1
ATOM 4183 C CA . VAL B 1 39 ? -1.739 6.84 15.406 1 98.31 39 VAL B CA 1
ATOM 4184 C C . VAL B 1 39 ? -2.832 7.719 14.805 1 98.31 39 VAL B C 1
ATOM 4186 O O . VAL B 1 39 ? -3.668 8.266 15.523 1 98.31 39 VAL B O 1
ATOM 4189 N N . TYR B 1 40 ? -2.801 7.852 13.453 1 98.5 40 TYR B N 1
ATOM 4190 C CA . TYR B 1 40 ? -3.811 8.664 12.789 1 98.5 40 TYR B CA 1
ATOM 4191 C C . TYR B 1 40 ? -5.215 8.18 13.133 1 98.5 40 TYR B C 1
ATOM 4193 O O . TYR B 1 40 ? -6.102 8.992 13.43 1 98.5 40 TYR B O 1
ATOM 4201 N N . HIS B 1 41 ? -5.352 6.875 13.078 1 96.81 41 HIS B N 1
ATOM 4202 C CA . HIS B 1 41 ? -6.641 6.277 13.414 1 96.81 41 HIS B CA 1
ATOM 4203 C C . HIS B 1 41 ? -7.039 6.602 14.852 1 96.81 41 HIS B C 1
ATOM 4205 O O . HIS B 1 41 ? -8.203 6.895 15.125 1 96.81 41 HIS B O 1
ATOM 4211 N N . HIS B 1 42 ? -6.102 6.543 15.727 1 97.19 42 HIS B N 1
ATOM 4212 C CA . HIS B 1 42 ? -6.332 6.824 17.141 1 97.19 42 HIS B CA 1
ATOM 4213 C C . HIS B 1 42 ? -6.801 8.258 17.344 1 97.19 42 HIS B C 1
ATOM 4215 O O . HIS B 1 42 ? -7.566 8.539 18.281 1 97.19 42 HIS B O 1
ATOM 4221 N N . TYR B 1 43 ? -6.41 9.133 16.5 1 98.44 43 TYR B N 1
ATOM 4222 C CA . TYR B 1 43 ? -6.781 10.539 16.562 1 98.44 43 TYR B CA 1
ATOM 4223 C C . TYR B 1 43 ? -8.125 10.781 15.875 1 98.44 43 TYR B C 1
ATOM 4225 O O . TYR B 1 43 ? -8.609 11.914 15.828 1 98.44 43 TYR B O 1
ATOM 4233 N N . GLY B 1 44 ? -8.703 9.75 15.289 1 97.5 44 GLY B N 1
ATOM 4234 C CA . GLY B 1 44 ? -10.016 9.867 14.688 1 97.5 44 GLY B CA 1
ATOM 4235 C C . GLY B 1 44 ? -9.977 10.047 13.18 1 97.5 44 GLY B C 1
ATOM 4236 O O . GLY B 1 44 ? -11.008 10.258 12.547 1 97.5 44 GLY B O 1
ATOM 4237 N N . PHE B 1 45 ? -8.781 9.992 12.57 1 98.44 45 PHE B N 1
ATOM 4238 C CA . PHE B 1 45 ? -8.688 10.109 11.117 1 98.44 45 PHE B CA 1
ATOM 4239 C C . PHE B 1 45 ? -9.109 8.82 10.438 1 98.44 45 PHE B C 1
ATOM 4241 O O . PHE B 1 45 ? -8.945 7.73 10.992 1 98.44 45 PHE B O 1
ATOM 4248 N N . GLU B 1 46 ? -9.648 8.992 9.242 1 97.06 46 GLU B N 1
ATOM 4249 C CA . GLU B 1 46 ? -10.078 7.84 8.445 1 97.06 46 GLU B CA 1
ATOM 4250 C C . GLU B 1 46 ? -9.25 7.703 7.176 1 97.06 46 GLU B C 1
ATOM 4252 O O . GLU B 1 46 ? -8.82 8.703 6.598 1 97.06 46 GLU B O 1
ATOM 4257 N N . ALA B 1 47 ? -9.133 6.469 6.762 1 97.44 47 ALA B N 1
ATOM 4258 C CA . ALA B 1 47 ? -8.32 6.184 5.582 1 97.44 47 ALA B CA 1
ATOM 4259 C C . ALA B 1 47 ? -9 6.691 4.316 1 97.44 47 ALA B C 1
ATOM 4261 O O . ALA B 1 47 ? -10.219 6.586 4.172 1 97.44 47 ALA B O 1
ATOM 4262 N N . LEU B 1 48 ? -8.234 7.273 3.441 1 98.56 48 LEU B N 1
ATOM 4263 C CA . LEU B 1 48 ? -8.625 7.645 2.084 1 98.56 48 LEU B CA 1
ATOM 4264 C C . LEU B 1 48 ? -7.578 7.184 1.075 1 98.56 48 LEU B C 1
ATOM 4266 O O . LEU B 1 48 ? -6.379 7.34 1.302 1 98.56 48 LEU B O 1
ATOM 4270 N N . GLU B 1 49 ? -8 6.523 0.048 1 98.12 49 GLU B N 1
ATOM 4271 C CA . GLU B 1 49 ? -7.137 6.23 -1.094 1 98.12 49 GLU B CA 1
ATOM 4272 C C . GLU B 1 49 ? -7.703 6.824 -2.381 1 98.12 49 GLU B C 1
ATOM 4274 O O . GLU B 1 49 ? -8.711 6.34 -2.902 1 98.12 49 GLU B O 1
ATOM 4279 N N . SER B 1 50 ? -7.055 7.855 -2.826 1 98 50 SER B N 1
ATOM 4280 C CA . SER B 1 50 ? -7.438 8.438 -4.109 1 98 50 SER B CA 1
ATOM 4281 C C . SER B 1 50 ? -6.766 7.715 -5.27 1 98 50 SER B C 1
ATOM 4283 O O . SER B 1 50 ? -5.742 7.047 -5.082 1 98 50 SER B O 1
ATOM 4285 N N . SER B 1 51 ? -7.363 7.859 -6.426 1 96.62 51 SER B N 1
ATOM 4286 C CA . SER B 1 51 ? -6.77 7.285 -7.633 1 96.62 51 SER B CA 1
ATOM 4287 C C . SER B 1 51 ? -5.359 7.812 -7.859 1 96.62 51 SER B C 1
ATOM 4289 O O . SER B 1 51 ? -5.062 8.969 -7.543 1 96.62 51 SER B O 1
ATOM 4291 N N . ALA B 1 52 ? -4.516 6.914 -8.422 1 98 52 ALA B N 1
ATOM 4292 C CA . ALA B 1 52 ? -3.164 7.34 -8.773 1 98 52 ALA B CA 1
ATOM 4293 C C . ALA B 1 52 ? -3.184 8.328 -9.938 1 98 52 ALA B C 1
ATOM 4295 O O . ALA B 1 52 ? -2.236 9.094 -10.125 1 98 52 ALA B O 1
ATOM 4296 N N . VAL B 1 53 ? -4.242 8.266 -10.711 1 96.5 53 VAL B N 1
ATOM 4297 C CA . VAL B 1 53 ? -4.367 9.07 -11.922 1 96.5 53 VAL B CA 1
ATOM 4298 C C . VAL B 1 53 ? -5.445 10.133 -11.727 1 96.5 53 VAL B C 1
ATOM 4300 O O . VAL B 1 53 ? -6.539 9.836 -11.242 1 96.5 53 VAL B O 1
ATOM 4303 N N . GLU B 1 54 ? -5.07 11.352 -12.039 1 95.19 54 GLU B N 1
ATOM 4304 C CA . GLU B 1 54 ? -5.973 12.492 -12.039 1 95.19 54 GLU B CA 1
ATOM 4305 C C . GLU B 1 54 ? -5.996 13.188 -13.398 1 95.19 54 GLU B C 1
ATOM 4307 O O . GLU B 1 54 ? -5.109 12.969 -14.227 1 95.19 54 GLU B O 1
ATOM 4312 N N . THR B 1 55 ? -7.086 13.992 -13.633 1 91.44 55 THR B N 1
ATOM 4313 C CA . THR B 1 55 ? -6.969 14.906 -14.766 1 91.44 55 THR B CA 1
ATOM 4314 C C . THR B 1 55 ? -5.938 15.992 -14.484 1 91.44 55 THR B C 1
ATOM 4316 O O . THR B 1 55 ? -5.793 16.438 -13.344 1 91.44 55 THR B O 1
ATOM 4319 N N . VAL B 1 56 ? -5.273 16.375 -15.492 1 88.56 56 VAL B N 1
ATOM 4320 C CA . VAL B 1 56 ? -4.285 17.438 -15.328 1 88.56 56 VAL B CA 1
ATOM 4321 C C . VAL B 1 56 ? -4.957 18.688 -14.781 1 88.56 56 VAL B C 1
ATOM 4323 O O . VAL B 1 56 ? -4.395 19.375 -13.93 1 88.56 56 VAL B O 1
ATOM 4326 N N . GLU B 1 57 ? -6.133 18.953 -15.172 1 87.44 57 GLU B N 1
ATOM 4327 C CA . GLU B 1 57 ? -6.883 20.109 -14.703 1 87.44 57 GLU B CA 1
ATOM 4328 C C . GLU B 1 57 ? -7.141 20.031 -13.203 1 87.44 57 GLU B C 1
ATOM 4330 O O . GLU B 1 57 ? -7.043 21.031 -12.5 1 87.44 57 GLU B O 1
ATOM 4335 N N . ALA B 1 58 ? -7.422 18.875 -12.781 1 90.38 58 ALA B N 1
ATOM 4336 C CA . ALA B 1 58 ? -7.715 18.703 -11.359 1 90.38 58 ALA B CA 1
ATOM 4337 C C . ALA B 1 58 ? -6.449 18.859 -10.523 1 90.38 58 ALA B C 1
ATOM 4339 O O . ALA B 1 58 ? -6.508 19.328 -9.383 1 90.38 58 ALA B O 1
ATOM 4340 N N . LEU B 1 59 ? -5.387 18.5 -11.055 1 89.06 59 LEU B N 1
ATOM 4341 C CA . LEU B 1 59 ? -4.129 18.609 -10.32 1 89.06 59 LEU B CA 1
ATOM 4342 C C . LEU B 1 59 ? -3.684 20.062 -10.227 1 89.06 59 LEU B C 1
ATOM 4344 O O . LEU B 1 59 ? -3.014 20.438 -9.266 1 89.06 59 LEU B O 1
ATOM 4348 N N . GLY B 1 60 ? -4.25 20.906 -11.203 1 76.75 60 GLY B N 1
ATOM 4349 C CA . GLY B 1 60 ? -3.943 22.328 -11.188 1 76.75 60 GLY B CA 1
ATOM 4350 C C . GLY B 1 60 ? -2.516 22.641 -11.602 1 76.75 60 GLY B C 1
ATOM 4351 O O . GLY B 1 60 ? -1.842 21.797 -12.195 1 76.75 60 GLY B O 1
ATOM 4352 N N . LYS B 1 61 ? -2.199 24.078 -11.656 1 61.06 61 LYS B N 1
ATOM 4353 C CA . LYS B 1 61 ? -0.9 24.578 -12.094 1 61.06 61 LYS B CA 1
ATOM 4354 C C . LYS B 1 61 ? 0.21 24.125 -11.148 1 61.06 61 LYS B C 1
ATOM 4356 O O . LYS B 1 61 ? 0.125 24.344 -9.938 1 61.06 61 LYS B O 1
ATOM 4361 N N . PHE B 1 62 ? 0.51 23.047 -11.297 1 50.97 62 PHE B N 1
ATOM 4362 C CA . PHE B 1 62 ? 1.347 22.453 -10.258 1 50.97 62 PHE B CA 1
ATOM 4363 C C . PHE B 1 62 ? 2.738 23.062 -10.266 1 50.97 62 PHE B C 1
ATOM 4365 O O . PHE B 1 62 ? 3.123 23.75 -9.32 1 50.97 62 PHE B O 1
ATOM 4372 N N . LEU B 1 63 ? 3.701 22.062 -10.742 1 49.19 63 LEU B N 1
ATOM 4373 C CA . LEU B 1 63 ? 5.121 22.188 -10.43 1 49.19 63 LEU B CA 1
ATOM 4374 C C . LEU B 1 63 ? 5.766 23.281 -11.266 1 49.19 63 LEU B C 1
ATOM 4376 O O . LEU B 1 63 ? 5.336 23.547 -12.398 1 49.19 63 LEU B O 1
ATOM 4380 N N . PRO B 1 64 ? 6.352 24.156 -10.648 1 40.66 64 PRO B N 1
ATOM 4381 C CA . PRO B 1 64 ? 7.023 25.328 -11.219 1 40.66 64 PRO B CA 1
ATOM 4382 C C . PRO B 1 64 ? 7.531 25.078 -12.641 1 40.66 64 PRO B C 1
ATOM 4384 O O . PRO B 1 64 ? 8.086 25.984 -13.266 1 40.66 64 PRO B O 1
ATOM 4387 N N . ASP B 1 65 ? 7.773 23.859 -13.172 1 40.28 65 ASP B N 1
ATOM 4388 C CA . ASP B 1 65 ? 8.664 24.094 -14.297 1 40.28 65 ASP B CA 1
ATOM 4389 C C . ASP B 1 65 ? 7.891 24.609 -15.508 1 40.28 65 ASP B C 1
ATOM 4391 O O . ASP B 1 65 ? 7.16 23.859 -16.156 1 40.28 65 ASP B O 1
ATOM 4395 N N . VAL B 1 66 ? 7.48 25.797 -15.562 1 38.5 66 VAL B N 1
ATOM 4396 C CA . VAL B 1 66 ? 6.844 26.562 -16.625 1 38.5 66 VAL B CA 1
ATOM 4397 C C . VAL B 1 66 ? 7.246 26 -17.984 1 38.5 66 VAL B C 1
ATOM 4399 O O . VAL B 1 66 ? 6.613 26.297 -19 1 38.5 66 VAL B O 1
ATOM 4402 N N . ASP B 1 67 ? 8.43 25.75 -18.281 1 39.12 67 ASP B N 1
ATOM 4403 C CA . ASP B 1 67 ? 8.992 25.609 -19.625 1 39.12 67 ASP B CA 1
ATOM 4404 C C . ASP B 1 67 ? 8.672 24.25 -20.219 1 39.12 67 ASP B C 1
ATOM 4406 O O . ASP B 1 67 ? 9.023 23.969 -21.375 1 39.12 67 ASP B O 1
ATOM 4410 N N . ARG B 1 68 ? 8.375 23.141 -19.516 1 43.5 68 ARG B N 1
ATOM 4411 C CA . ARG B 1 68 ? 8.055 21.891 -20.188 1 43.5 68 ARG B CA 1
ATOM 4412 C C . ARG B 1 68 ? 6.582 21.531 -20 1 43.5 68 ARG B C 1
ATOM 4414 O O . ARG B 1 68 ? 6.027 21.703 -18.906 1 43.5 68 ARG B O 1
ATOM 4421 N N . PRO B 1 69 ? 5.941 21.375 -21.109 1 46.91 69 PRO B N 1
ATOM 4422 C CA . PRO B 1 69 ? 4.516 21.062 -20.984 1 46.91 69 PRO B CA 1
ATOM 4423 C C . PRO B 1 69 ? 4.203 20.203 -19.766 1 46.91 69 PRO B C 1
ATOM 4425 O O . PRO B 1 69 ? 3.113 20.312 -19.188 1 46.91 69 PRO B O 1
ATOM 4428 N N . ASN B 1 70 ? 4.977 19.172 -19.438 1 53.94 70 ASN B N 1
ATOM 4429 C CA . ASN B 1 70 ? 4.578 18.234 -18.391 1 53.94 70 ASN B CA 1
ATOM 4430 C C . ASN B 1 70 ? 5.109 18.656 -17.031 1 53.94 70 ASN B C 1
ATOM 4432 O O . ASN B 1 70 ? 5.164 17.844 -16.109 1 53.94 70 ASN B O 1
ATOM 4436 N N . GLU B 1 71 ? 5.184 19.891 -16.734 1 61.91 71 GLU B N 1
ATOM 4437 C CA . GLU B 1 71 ? 5.391 20.734 -15.555 1 61.91 71 GLU B CA 1
ATOM 4438 C C . GLU B 1 71 ? 5.551 19.891 -14.297 1 61.91 71 GLU B C 1
ATOM 4440 O O . GLU B 1 71 ? 4.902 20.156 -13.281 1 61.91 71 GLU B O 1
ATOM 4445 N N . GLY B 1 72 ? 6.398 18.797 -14.422 1 80.44 72 GLY B N 1
ATOM 4446 C CA . GLY B 1 72 ? 6.738 18.109 -13.188 1 80.44 72 GLY B CA 1
ATOM 4447 C C . GLY B 1 72 ? 5.887 16.875 -12.938 1 80.44 72 GLY B C 1
ATOM 4448 O O . GLY B 1 72 ? 6.051 16.203 -11.914 1 80.44 72 GLY B O 1
ATOM 4449 N N . VAL B 1 73 ? 4.949 16.609 -13.977 1 89.12 73 VAL B N 1
ATOM 4450 C CA . VAL B 1 73 ? 4.105 15.438 -13.789 1 89.12 73 VAL B CA 1
ATOM 4451 C C . VAL B 1 73 ? 4.25 14.5 -14.984 1 89.12 73 VAL B C 1
ATOM 4453 O O . VAL B 1 73 ? 4.668 14.922 -16.062 1 89.12 73 VAL B O 1
ATOM 4456 N N . PHE B 1 74 ? 3.973 13.25 -14.797 1 91 74 PHE B N 1
ATOM 4457 C CA . PHE B 1 74 ? 3.865 12.281 -15.875 1 91 74 PHE B CA 1
ATOM 4458 C C . PHE B 1 74 ? 2.457 12.273 -16.453 1 91 74 PHE B C 1
ATOM 4460 O O . PHE B 1 74 ? 1.523 11.758 -15.836 1 91 74 PHE B O 1
ATOM 4467 N N . ALA B 1 75 ? 2.393 12.867 -17.672 1 89.38 75 ALA B N 1
ATOM 4468 C CA . ALA B 1 75 ? 1.063 13.094 -18.234 1 89.38 75 ALA B CA 1
ATOM 4469 C C . ALA B 1 75 ? 0.919 12.406 -19.594 1 89.38 75 ALA B C 1
ATOM 4471 O O . ALA B 1 75 ? 1.914 12.141 -20.266 1 89.38 75 ALA B O 1
ATOM 4472 N N . TRP B 1 76 ? -0.333 12.055 -19.953 1 85.06 76 TRP B N 1
ATOM 4473 C CA . TRP B 1 76 ? -0.719 11.5 -21.234 1 85.06 76 TRP B CA 1
ATOM 4474 C C . TRP B 1 76 ? -2.131 11.938 -21.625 1 85.06 76 TRP B C 1
ATOM 4476 O O . TRP B 1 76 ? -2.906 12.359 -20.766 1 85.06 76 TRP B O 1
ATOM 4486 N N . GLN B 1 77 ? -2.385 11.914 -22.812 1 84.69 77 GLN B N 1
ATOM 4487 C CA . GLN B 1 77 ? -3.713 12.289 -23.281 1 84.69 77 GLN B CA 1
ATOM 4488 C C . GLN B 1 77 ? -4.566 11.055 -23.562 1 84.69 77 GLN B C 1
ATOM 4490 O O . GLN B 1 77 ? -4.109 10.102 -24.188 1 84.69 77 GLN B O 1
ATOM 4495 N N . GLU B 1 78 ? -5.77 11.055 -23.062 1 83.81 78 GLU B N 1
ATOM 4496 C CA . GLU B 1 78 ? -6.715 9.969 -23.328 1 83.81 78 GLU B CA 1
ATOM 4497 C C . GLU B 1 78 ? -7.051 9.883 -24.812 1 83.81 78 GLU B C 1
ATOM 4499 O O . GLU B 1 78 ? -7.238 10.906 -25.469 1 83.81 78 GLU B O 1
ATOM 4504 N N . ALA B 1 79 ? -7.082 8.609 -25.203 1 73.5 79 ALA B N 1
ATOM 4505 C CA . ALA B 1 79 ? -7.398 8.391 -26.625 1 73.5 79 ALA B CA 1
ATOM 4506 C C . ALA B 1 79 ? -8.898 8.523 -26.875 1 73.5 79 ALA B C 1
ATOM 4508 O O . ALA B 1 79 ? -9.703 7.836 -26.234 1 73.5 79 ALA B O 1
ATOM 4509 N N . GLU B 1 80 ? -9.289 9.578 -27.516 1 71.69 80 GLU B N 1
ATOM 4510 C CA . GLU B 1 80 ? -10.648 9.727 -28.016 1 71.69 80 GLU B CA 1
ATOM 4511 C C . GLU B 1 80 ? -10.664 9.859 -29.531 1 71.69 80 GLU B C 1
ATOM 4513 O O . GLU B 1 80 ? -9.672 10.273 -30.141 1 71.69 80 GLU B O 1
ATOM 4518 N N . ASP B 1 81 ? -11.734 9.328 -30.016 1 61.69 81 ASP B N 1
ATOM 4519 C CA . ASP B 1 81 ? -11.875 9.281 -31.469 1 61.69 81 ASP B CA 1
ATOM 4520 C C . ASP B 1 81 ? -11.594 10.648 -32.094 1 61.69 81 ASP B C 1
ATOM 4522 O O . ASP B 1 81 ? -11.031 10.727 -33.188 1 61.69 81 ASP B O 1
ATOM 4526 N N . ASP B 1 82 ? -11.922 11.641 -31.422 1 65.62 82 ASP B N 1
ATOM 4527 C CA . ASP B 1 82 ? -11.773 12.969 -32 1 65.62 82 ASP B CA 1
ATOM 4528 C C . ASP B 1 82 ? -10.484 13.641 -31.562 1 65.62 82 ASP B C 1
ATOM 4530 O O . ASP B 1 82 ? -10.219 14.789 -31.906 1 65.62 82 ASP B O 1
ATOM 4534 N N . GLY B 1 83 ? -9.734 12.93 -30.922 1 65.81 83 GLY B N 1
ATOM 4535 C CA . GLY B 1 83 ? -8.461 13.453 -30.453 1 65.81 83 GLY B CA 1
ATOM 4536 C C . GLY B 1 83 ? -8.594 14.461 -29.328 1 65.81 83 GLY B C 1
ATOM 4537 O O . GLY B 1 83 ? -7.641 15.18 -29.031 1 65.81 83 GLY B O 1
ATOM 4538 N N . LYS B 1 84 ? -9.656 14.625 -28.75 1 73.94 84 LYS B N 1
ATOM 4539 C CA . LYS B 1 84 ? -9.891 15.656 -27.734 1 73.94 84 LYS B CA 1
ATOM 4540 C C . LYS B 1 84 ? -10.078 15.039 -26.359 1 73.94 84 LYS B C 1
ATOM 4542 O O . LYS B 1 84 ? -10.867 15.539 -25.547 1 73.94 84 LYS B O 1
ATOM 4547 N N . GLY B 1 85 ? -9.367 13.984 -26.141 1 81 85 GLY B N 1
ATOM 4548 C CA . GLY B 1 85 ? -9.492 13.359 -24.828 1 81 85 GLY B CA 1
ATOM 4549 C C . GLY B 1 85 ? -8.859 14.172 -23.719 1 81 85 GLY B C 1
ATOM 4550 O O . GLY B 1 85 ? -8.008 15.023 -23.969 1 81 85 GLY B O 1
ATOM 4551 N N . ASP B 1 86 ? -9.258 13.953 -22.531 1 82.62 86 ASP B N 1
ATOM 4552 C CA . ASP B 1 86 ? -8.734 14.648 -21.359 1 82.62 86 ASP B CA 1
ATOM 4553 C C . ASP B 1 86 ? -7.262 14.32 -21.141 1 82.62 86 ASP B C 1
ATOM 4555 O O . ASP B 1 86 ? -6.82 13.203 -21.406 1 82.62 86 ASP B O 1
ATOM 4559 N N . TRP B 1 87 ? -6.543 15.352 -20.719 1 86.56 87 TRP B N 1
ATOM 4560 C CA . TRP B 1 87 ? -5.191 15.086 -20.234 1 86.56 87 TRP B CA 1
ATOM 4561 C C . TRP B 1 87 ? -5.219 14.516 -18.828 1 86.56 87 TRP B C 1
ATOM 4563 O O . TRP B 1 87 ? -5.879 15.07 -17.938 1 86.56 87 TRP B O 1
ATOM 4573 N N . MET B 1 88 ? -4.516 13.406 -18.703 1 90.69 88 MET B N 1
ATOM 4574 C CA . MET B 1 88 ? -4.41 12.734 -17.422 1 90.69 88 MET B CA 1
ATOM 4575 C C . MET B 1 88 ? -2.967 12.711 -16.938 1 90.69 88 MET B C 1
ATOM 4577 O O . MET B 1 88 ? -2.037 12.852 -17.734 1 90.69 88 MET B O 1
ATOM 4581 N N . ALA B 1 89 ? -2.768 12.602 -15.617 1 92.62 89 ALA B N 1
ATOM 4582 C CA . ALA B 1 89 ? -1.42 12.531 -15.055 1 92.62 89 ALA B CA 1
ATOM 4583 C C . ALA B 1 89 ? -1.406 11.734 -13.758 1 92.62 89 ALA B C 1
ATOM 4585 O O . ALA B 1 89 ? -2.424 11.641 -13.062 1 92.62 89 ALA B O 1
ATOM 4586 N N . LEU B 1 90 ? -0.25 11.156 -13.516 1 95.56 90 LEU B N 1
ATOM 4587 C CA . LEU B 1 90 ? -0.031 10.609 -12.18 1 95.56 90 LEU B CA 1
ATOM 4588 C C . LEU B 1 90 ? 0.001 11.727 -11.141 1 95.56 90 LEU B C 1
ATOM 4590 O O . LEU B 1 90 ? 0.565 12.797 -11.383 1 95.56 90 LEU B O 1
ATOM 4594 N N . ARG B 1 91 ? -0.607 11.461 -10 1 95.62 91 ARG B N 1
ATOM 4595 C CA . ARG B 1 91 ? -0.582 12.445 -8.922 1 95.62 91 ARG B CA 1
ATOM 4596 C C . ARG B 1 91 ? 0.847 12.711 -8.461 1 95.62 91 ARG B C 1
ATOM 4598 O O . ARG B 1 91 ? 1.664 11.789 -8.383 1 95.62 91 ARG B O 1
ATOM 4605 N N . TYR B 1 92 ? 1.175 13.969 -8.086 1 93.38 92 TYR B N 1
ATOM 4606 C CA . TYR B 1 92 ? 2.529 14.32 -7.668 1 93.38 92 TYR B CA 1
ATOM 4607 C C . TYR B 1 92 ? 2.615 14.453 -6.152 1 93.38 92 TYR B C 1
ATOM 4609 O O . TYR B 1 92 ? 3.701 14.641 -5.602 1 93.38 92 TYR B O 1
ATOM 4617 N N . ASP B 1 93 ? 1.492 14.477 -5.504 1 93.94 93 ASP B N 1
ATOM 4618 C CA . ASP B 1 93 ? 1.352 14.453 -4.051 1 93.94 93 ASP B CA 1
ATOM 4619 C C . ASP B 1 93 ? -0.003 13.883 -3.641 1 93.94 93 ASP B C 1
ATOM 4621 O O . ASP B 1 93 ? -0.756 13.391 -4.484 1 93.94 93 ASP B O 1
ATOM 4625 N N . LEU B 1 94 ? -0.283 13.875 -2.352 1 96.88 94 LEU B N 1
ATOM 4626 C CA . LEU B 1 94 ? -1.544 13.32 -1.876 1 96.88 94 LEU B CA 1
ATOM 4627 C C . LEU B 1 94 ? -2.527 14.43 -1.516 1 96.88 94 LEU B C 1
ATOM 4629 O O . LEU B 1 94 ? -3.691 14.156 -1.211 1 96.88 94 LEU B O 1
ATOM 4633 N N . THR B 1 95 ? -2.146 15.688 -1.594 1 94.88 95 THR B N 1
ATOM 4634 C CA . THR B 1 95 ? -2.988 16.812 -1.186 1 94.88 95 THR B CA 1
ATOM 4635 C C . THR B 1 95 ? -3.855 17.281 -2.348 1 94.88 95 THR B C 1
ATOM 4637 O O . THR B 1 95 ? -5.039 17.578 -2.166 1 94.88 95 THR B O 1
ATOM 4640 N N . ALA B 1 96 ? -3.291 17.375 -3.531 1 93 96 ALA B N 1
ATOM 4641 C CA . ALA B 1 96 ? -4.051 17.844 -4.688 1 93 96 ALA B CA 1
ATOM 4642 C C . ALA B 1 96 ? -5.258 16.953 -4.949 1 93 96 ALA B C 1
ATOM 4644 O O . ALA B 1 96 ? -6.379 17.438 -5.109 1 93 96 ALA B O 1
ATOM 4645 N N . PRO B 1 97 ? -5.062 15.633 -4.941 1 96.31 97 PRO B N 1
ATOM 4646 C CA . PRO B 1 97 ? -6.238 14.781 -5.102 1 96.31 97 PRO B CA 1
ATOM 4647 C C . PRO B 1 97 ? -7.262 14.969 -3.982 1 96.31 97 PRO B C 1
ATOM 4649 O O . PRO B 1 97 ? -8.461 14.828 -4.211 1 96.31 97 PRO B O 1
ATOM 4652 N N . LEU B 1 98 ? -6.797 15.258 -2.785 1 97.19 98 LEU B N 1
ATOM 4653 C CA . LEU B 1 98 ? -7.719 15.492 -1.679 1 97.19 98 LEU B CA 1
ATOM 4654 C C . LEU B 1 98 ? -8.664 16.641 -1.994 1 97.19 98 LEU B C 1
ATOM 4656 O O . LEU B 1 98 ? -9.859 16.578 -1.696 1 97.19 98 LEU B O 1
ATOM 4660 N N . ALA B 1 99 ? -8.102 17.719 -2.57 1 95.5 99 ALA B N 1
ATOM 4661 C CA . ALA B 1 99 ? -8.938 18.859 -2.93 1 95.5 99 ALA B CA 1
ATOM 4662 C C . ALA B 1 99 ? -10.055 18.438 -3.881 1 95.5 99 ALA B C 1
ATOM 4664 O O . ALA B 1 99 ? -11.211 18.828 -3.693 1 95.5 99 ALA B O 1
ATOM 4665 N N . ARG B 1 100 ? -9.727 17.672 -4.883 1 96.81 100 ARG B N 1
ATOM 4666 C CA . ARG B 1 100 ? -10.719 17.156 -5.828 1 96.81 100 ARG B CA 1
ATOM 4667 C C . ARG B 1 100 ? -11.719 16.234 -5.137 1 96.81 100 ARG B C 1
ATOM 4669 O O . ARG B 1 100 ? -12.93 16.344 -5.355 1 96.81 100 ARG B O 1
ATOM 4676 N N . VAL B 1 101 ? -11.273 15.328 -4.301 1 98.25 101 VAL B N 1
ATOM 4677 C CA . VAL B 1 101 ? -12.117 14.359 -3.611 1 98.25 101 VAL B CA 1
ATOM 4678 C C . VAL B 1 101 ? -13.117 15.094 -2.719 1 98.25 101 VAL B C 1
ATOM 4680 O O . VAL B 1 101 ? -14.312 14.781 -2.734 1 98.25 101 VAL B O 1
ATOM 4683 N N . TYR B 1 102 ? -12.625 16.031 -1.934 1 97.94 102 TYR B N 1
ATOM 4684 C CA . TYR B 1 102 ? -13.508 16.781 -1.041 1 97.94 102 TYR B CA 1
ATOM 4685 C C . TYR B 1 102 ? -14.57 17.531 -1.831 1 97.94 102 TYR B C 1
ATOM 4687 O O . TYR B 1 102 ? -15.75 17.5 -1.476 1 97.94 102 TYR B O 1
ATOM 4695 N N . ALA B 1 103 ? -14.117 18.203 -2.867 1 97.44 103 ALA B N 1
ATOM 4696 C CA . ALA B 1 103 ? -15.055 18.953 -3.693 1 97.44 103 ALA B CA 1
ATOM 4697 C C . ALA B 1 103 ? -16.125 18.031 -4.289 1 97.44 103 ALA B C 1
ATOM 4699 O O . ALA B 1 103 ? -17.297 18.391 -4.355 1 97.44 103 ALA B O 1
ATOM 4700 N N . GLN B 1 104 ? -15.695 16.906 -4.703 1 97.25 104 GLN B N 1
ATOM 4701 C CA . GLN B 1 104 ? -16.578 15.945 -5.363 1 97.25 104 GLN B CA 1
ATOM 4702 C C . GLN B 1 104 ? -17.578 15.336 -4.371 1 97.25 104 GLN B C 1
ATOM 4704 O O . GLN B 1 104 ? -18.719 15.078 -4.723 1 97.25 104 GLN B O 1
ATOM 4709 N N . HIS B 1 105 ? -17.141 15.125 -3.111 1 97.12 105 HIS B N 1
ATOM 4710 C CA . HIS B 1 105 ? -17.938 14.312 -2.189 1 97.12 105 HIS B CA 1
ATOM 4711 C C . HIS B 1 105 ? -18.344 15.117 -0.961 1 97.12 105 HIS B C 1
ATOM 4713 O O . HIS B 1 105 ? -18.75 14.547 0.055 1 97.12 105 HIS B O 1
ATOM 4719 N N . ARG B 1 106 ? -18.281 16.375 -0.98 1 94.62 106 ARG B N 1
ATOM 4720 C CA . ARG B 1 106 ? -18.438 17.25 0.185 1 94.62 106 ARG B CA 1
ATOM 4721 C C . ARG B 1 106 ? -19.781 17.016 0.867 1 94.62 106 ARG B C 1
ATOM 4723 O O . ARG B 1 106 ? -19.875 17.125 2.09 1 94.62 106 ARG B O 1
ATOM 4730 N N . ASN B 1 107 ? -20.766 16.609 0.112 1 94.62 107 ASN B N 1
ATOM 4731 C CA . ASN B 1 107 ? -22.094 16.422 0.68 1 94.62 107 ASN B CA 1
ATOM 4732 C C . ASN B 1 107 ? -22.203 15.102 1.433 1 94.62 107 ASN B C 1
ATOM 4734 O O . ASN B 1 107 ? -23.078 14.922 2.27 1 94.62 107 ASN B O 1
ATOM 4738 N N . ASP B 1 108 ? -21.344 14.234 1.152 1 95.31 108 ASP B N 1
ATOM 4739 C CA . ASP B 1 108 ? -21.406 12.906 1.75 1 95.31 108 ASP B CA 1
ATOM 4740 C C . ASP B 1 108 ? -20.406 12.773 2.895 1 95.31 108 ASP B C 1
ATOM 4742 O O . ASP B 1 108 ? -20.531 11.891 3.746 1 95.31 108 ASP B O 1
ATOM 4746 N N . LEU B 1 109 ? -19.453 13.641 2.984 1 96.81 109 LEU B N 1
ATOM 4747 C CA . LEU B 1 109 ? -18.375 13.547 3.977 1 96.81 109 LEU B CA 1
ATOM 4748 C C . LEU B 1 109 ? -18.766 14.297 5.25 1 96.81 109 LEU B C 1
ATOM 4750 O O . LEU B 1 109 ? -19.484 15.297 5.199 1 96.81 109 LEU B O 1
ATOM 4754 N N . PRO B 1 110 ? -18.281 13.766 6.359 1 96.56 110 PRO B N 1
ATOM 4755 C CA . PRO B 1 110 ? -18.453 14.578 7.57 1 96.56 110 PRO B CA 1
ATOM 4756 C C . PRO B 1 110 ? -17.734 15.922 7.473 1 96.56 110 PRO B C 1
ATOM 4758 O O . PRO B 1 110 ? -16.781 16.062 6.707 1 96.56 110 PRO B O 1
ATOM 4761 N N . SER B 1 111 ? -18.203 16.906 8.242 1 96.06 111 SER B N 1
ATOM 4762 C CA . SER B 1 111 ? -17.578 18.219 8.328 1 96.06 111 SER B CA 1
ATOM 4763 C C . SER B 1 111 ? -17.297 18.609 9.781 1 96.06 111 SER B C 1
ATOM 4765 O O . SER B 1 111 ? -18.234 18.844 10.555 1 96.06 111 SER B O 1
ATOM 4767 N N . PRO B 1 112 ? -16.141 18.672 10.094 1 97.81 112 PRO B N 1
ATOM 4768 C CA . PRO B 1 112 ? -14.922 18.562 9.297 1 97.81 112 PRO B CA 1
ATOM 4769 C C . PRO B 1 112 ? -14.641 17.125 8.859 1 97.81 112 PRO B C 1
ATOM 4771 O O . PRO B 1 112 ? -15.078 16.172 9.523 1 97.81 112 PRO B O 1
ATOM 4774 N N . TYR B 1 113 ? -14.016 17.047 7.75 1 98.44 113 TYR B N 1
ATOM 4775 C CA . TYR B 1 113 ? -13.547 15.766 7.227 1 98.44 113 TYR B CA 1
ATOM 4776 C C . TYR B 1 113 ? -12.102 15.5 7.637 1 98.44 113 TYR B C 1
ATOM 4778 O O . TYR B 1 113 ? -11.219 16.312 7.352 1 98.44 113 TYR B O 1
ATOM 4786 N N . ARG B 1 114 ? -11.859 14.422 8.352 1 98.5 114 ARG B N 1
ATOM 4787 C CA . ARG B 1 114 ? -10.539 14.031 8.82 1 98.5 114 ARG B CA 1
ATOM 4788 C C . ARG B 1 114 ? -10.055 12.766 8.125 1 98.5 114 ARG B C 1
ATOM 4790 O O . ARG B 1 114 ? -10.633 11.688 8.312 1 98.5 114 ARG B O 1
ATOM 4797 N N . ARG B 1 115 ? -8.953 12.898 7.367 1 98.56 115 ARG B N 1
ATOM 4798 C CA . ARG B 1 115 ? -8.5 11.734 6.605 1 98.56 115 ARG B CA 1
ATOM 4799 C C . ARG B 1 115 ? -6.988 11.57 6.703 1 98.56 115 ARG B C 1
ATOM 4801 O O . ARG B 1 115 ? -6.27 12.539 6.977 1 98.56 115 ARG B O 1
ATOM 4808 N N . TYR B 1 116 ? -6.531 10.336 6.562 1 98.62 116 TYR B N 1
ATOM 4809 C CA . TYR B 1 116 ? -5.133 10.086 6.227 1 98.62 116 TYR B CA 1
ATOM 4810 C C . TYR B 1 116 ? -5.016 9.297 4.93 1 98.62 116 TYR B C 1
ATOM 4812 O O . TYR B 1 116 ? -5.957 8.609 4.527 1 98.62 116 TYR B O 1
ATOM 4820 N N . ALA B 1 117 ? -3.939 9.469 4.266 1 98.62 117 ALA B N 1
ATOM 4821 C CA . ALA B 1 117 ? -3.641 8.773 3.018 1 98.62 117 ALA B CA 1
ATOM 4822 C C . ALA B 1 117 ? -2.166 8.383 2.945 1 98.62 117 ALA B C 1
ATOM 4824 O O . ALA B 1 117 ? -1.295 9.156 3.355 1 98.62 117 ALA B O 1
ATOM 4825 N N . MET B 1 118 ? -1.965 7.215 2.445 1 98 118 MET B N 1
ATOM 4826 C CA . MET B 1 118 ? -0.605 6.707 2.281 1 98 118 MET B CA 1
ATOM 4827 C C . MET B 1 118 ? -0.436 6.039 0.92 1 98 118 MET B C 1
ATOM 4829 O O . MET B 1 118 ? -1.321 5.312 0.466 1 98 118 MET B O 1
ATOM 4833 N N . GLY B 1 119 ? 0.638 6.266 0.283 1 97 119 GLY B N 1
ATOM 4834 C CA . GLY B 1 119 ? 0.898 5.633 -0.999 1 97 119 GLY B CA 1
ATOM 4835 C C . GLY B 1 119 ? 1.947 6.355 -1.821 1 97 119 GLY B C 1
ATOM 4836 O O . GLY B 1 119 ? 2.479 7.383 -1.394 1 97 119 GLY B O 1
ATOM 4837 N N . PRO B 1 120 ? 2.262 5.832 -2.975 1 97.38 120 PRO B N 1
ATOM 4838 C CA . PRO B 1 120 ? 3.27 6.449 -3.838 1 97.38 120 PRO B CA 1
ATOM 4839 C C . PRO B 1 120 ? 2.756 7.703 -4.539 1 97.38 120 PRO B C 1
ATOM 4841 O O . PRO B 1 120 ? 1.555 7.828 -4.793 1 97.38 120 PRO B O 1
ATOM 4844 N N . VAL B 1 121 ? 3.615 8.602 -4.801 1 96.62 121 VAL B N 1
ATOM 4845 C CA . VAL B 1 121 ? 3.42 9.766 -5.656 1 96.62 121 VAL B CA 1
ATOM 4846 C C . VAL B 1 121 ? 4.559 9.852 -6.672 1 96.62 121 VAL B C 1
ATOM 4848 O O . VAL B 1 121 ? 5.602 9.219 -6.504 1 96.62 121 VAL B O 1
ATOM 4851 N N . TRP B 1 122 ? 4.34 10.578 -7.762 1 95.31 122 TRP B N 1
ATOM 4852 C CA . TRP B 1 122 ? 5.285 10.586 -8.875 1 95.31 122 TRP B CA 1
ATOM 4853 C C . TRP B 1 122 ? 5.605 12.008 -9.312 1 95.31 122 TRP B C 1
ATOM 4855 O O . TRP B 1 122 ? 4.699 12.812 -9.555 1 95.31 122 TRP B O 1
ATOM 4865 N N . ARG B 1 123 ? 6.816 12.305 -9.391 1 92.44 123 ARG B N 1
ATOM 4866 C CA . ARG B 1 123 ? 7.266 13.609 -9.867 1 92.44 123 ARG B CA 1
ATOM 4867 C C . ARG B 1 123 ? 8.242 13.461 -11.023 1 92.44 123 ARG B C 1
ATOM 4869 O O . ARG B 1 123 ? 9.25 12.75 -10.906 1 92.44 123 ARG B O 1
ATOM 4876 N N . ASN B 1 124 ? 7.887 14.062 -12.109 1 89.44 124 ASN B N 1
ATOM 4877 C CA . ASN B 1 124 ? 8.758 14.055 -13.273 1 89.44 124 ASN B CA 1
ATOM 4878 C C . ASN B 1 124 ? 9.883 15.078 -13.148 1 89.44 124 ASN B C 1
ATOM 4880 O O . ASN B 1 124 ? 9.938 16.047 -13.922 1 89.44 124 ASN B O 1
ATOM 4884 N N . GLU B 1 125 ? 10.734 14.805 -12.219 1 84.19 125 GLU B N 1
ATOM 4885 C CA . GLU B 1 125 ? 11.883 15.656 -11.93 1 84.19 125 GLU B CA 1
ATOM 4886 C C . GLU B 1 125 ? 13.195 14.93 -12.242 1 84.19 125 GLU B C 1
ATOM 4888 O O . GLU B 1 125 ? 13.203 13.719 -12.43 1 84.19 125 GLU B O 1
ATOM 4893 N N . LYS B 1 126 ? 14.164 15.75 -12.406 1 84.06 126 LYS B N 1
ATOM 4894 C CA . LYS B 1 126 ? 15.477 15.141 -12.594 1 84.06 126 LYS B CA 1
ATOM 4895 C C . LYS B 1 126 ? 15.898 14.344 -11.359 1 84.06 126 LYS B C 1
ATOM 4897 O O . LYS B 1 126 ? 15.961 14.891 -10.258 1 84.06 126 LYS B O 1
ATOM 4902 N N . PRO B 1 127 ? 16.125 13.094 -11.68 1 86.19 127 PRO B N 1
ATOM 4903 C CA . PRO B 1 127 ? 16.5 12.281 -10.516 1 86.19 127 PRO B CA 1
ATOM 4904 C C . PRO B 1 127 ? 17.922 12.531 -10.055 1 86.19 127 PRO B C 1
ATOM 4906 O O . PRO B 1 127 ? 18.734 13.078 -10.812 1 86.19 127 PRO B O 1
ATOM 4909 N N . GLY B 1 128 ? 18.25 12.297 -8.797 1 80.69 128 GLY B N 1
ATOM 4910 C CA . GLY B 1 128 ? 19.562 12.398 -8.172 1 80.69 128 GLY B CA 1
ATOM 4911 C C . GLY B 1 128 ? 19.703 11.516 -6.953 1 80.69 128 GLY B C 1
ATOM 4912 O O . GLY B 1 128 ? 18.844 10.695 -6.664 1 80.69 128 GLY B O 1
ATOM 4913 N N . PRO B 1 129 ? 20.812 11.594 -6.363 1 76.19 129 PRO B N 1
ATOM 4914 C CA . PRO B 1 129 ? 21 10.781 -5.164 1 76.19 129 PRO B CA 1
ATOM 4915 C C . PRO B 1 129 ? 19.906 10.984 -4.125 1 76.19 129 PRO B C 1
ATOM 4917 O O . PRO B 1 129 ? 19.688 12.102 -3.656 1 76.19 129 PRO B O 1
ATOM 4920 N N . GLY B 1 130 ? 19.234 9.984 -3.848 1 77 130 GLY B N 1
ATOM 4921 C CA . GLY B 1 130 ? 18.172 10.047 -2.857 1 77 130 GLY B CA 1
ATOM 4922 C C . GLY B 1 130 ? 16.891 10.656 -3.391 1 77 130 GLY B C 1
ATOM 4923 O O . GLY B 1 130 ? 15.914 10.828 -2.646 1 77 130 GLY B O 1
ATOM 4924 N N . ARG B 1 131 ? 16.969 11.086 -4.586 1 84.62 131 ARG B N 1
ATOM 4925 C CA . ARG B 1 131 ? 15.789 11.695 -5.199 1 84.62 131 ARG B CA 1
ATOM 4926 C C . ARG B 1 131 ? 15.227 10.812 -6.301 1 84.62 131 ARG B C 1
ATOM 4928 O O . ARG B 1 131 ? 15.781 10.742 -7.398 1 84.62 131 ARG B O 1
ATOM 4935 N N . PHE B 1 132 ? 14.117 10.281 -6.035 1 93.19 132 PHE B N 1
ATOM 4936 C CA . PHE B 1 132 ? 13.469 9.375 -6.977 1 93.19 132 PHE B CA 1
ATOM 4937 C C . PHE B 1 132 ? 12.211 10.008 -7.559 1 93.19 132 PHE B C 1
ATOM 4939 O O . PHE B 1 132 ? 11.711 11 -7.023 1 93.19 132 PHE B O 1
ATOM 4946 N N . ARG B 1 133 ? 11.828 9.508 -8.617 1 94.94 133 ARG B N 1
ATOM 4947 C CA . ARG B 1 133 ? 10.656 10.023 -9.312 1 94.94 133 ARG B CA 1
ATOM 4948 C C . ARG B 1 133 ? 9.383 9.359 -8.805 1 94.94 133 ARG B C 1
ATOM 4950 O O . ARG B 1 133 ? 8.273 9.773 -9.156 1 94.94 133 ARG B O 1
ATOM 4957 N N . GLN B 1 134 ? 9.531 8.312 -8.109 1 96.94 134 GLN B N 1
ATOM 4958 C CA . GLN B 1 134 ? 8.484 7.664 -7.336 1 96.94 134 GLN B CA 1
ATOM 4959 C C . GLN B 1 134 ? 8.891 7.516 -5.871 1 96.94 134 GLN B C 1
ATOM 4961 O O . GLN B 1 134 ? 9.977 7.016 -5.574 1 96.94 134 GLN B O 1
ATOM 4966 N N . PHE B 1 135 ? 8.062 8.031 -4.98 1 95.81 135 PHE B N 1
ATOM 4967 C CA . PHE B 1 135 ? 8.336 7.879 -3.557 1 95.81 135 PHE B CA 1
ATOM 4968 C C . PHE B 1 135 ? 7.043 7.887 -2.754 1 95.81 135 PHE B C 1
ATOM 4970 O O . PHE B 1 135 ? 5.98 8.211 -3.285 1 95.81 135 PHE B O 1
ATOM 4977 N N . TYR B 1 136 ? 7.105 7.516 -1.509 1 97.06 136 TYR B N 1
ATOM 4978 C CA . TYR B 1 136 ? 5.906 7.363 -0.694 1 97.06 136 TYR B CA 1
ATOM 4979 C C . TYR B 1 136 ? 5.684 8.594 0.181 1 97.06 136 TYR B C 1
ATOM 4981 O O . TYR B 1 136 ? 6.637 9.156 0.724 1 97.06 136 TYR B O 1
ATOM 4989 N N . GLN B 1 137 ? 4.445 8.953 0.283 1 97.06 137 GLN B N 1
ATOM 4990 C CA . GLN B 1 137 ? 4.004 9.961 1.238 1 97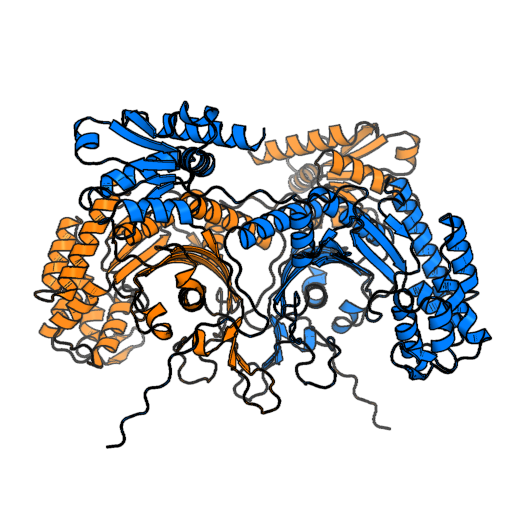.06 137 GLN B CA 1
ATOM 4991 C C . GLN B 1 137 ? 2.977 9.391 2.209 1 97.06 137 GLN B C 1
ATOM 4993 O O . GLN B 1 137 ? 2.322 8.391 1.909 1 97.06 137 GLN B O 1
ATOM 4998 N N . CYS B 1 138 ? 2.906 9.93 3.293 1 98.06 138 CYS B N 1
ATOM 4999 C CA . CYS B 1 138 ? 1.892 9.664 4.309 1 98.06 138 CYS B CA 1
ATOM 5000 C C . CYS B 1 138 ? 1.305 10.969 4.84 1 98.06 138 CYS B C 1
ATOM 5002 O O . CYS B 1 138 ? 1.958 11.68 5.602 1 98.06 138 CYS B O 1
ATOM 5004 N N . ASP B 1 139 ? 0.075 11.203 4.48 1 98.56 139 ASP B N 1
ATOM 5005 C CA . ASP B 1 139 ? -0.557 12.484 4.773 1 98.56 139 ASP B CA 1
ATOM 5006 C C . ASP B 1 139 ? -1.681 12.32 5.797 1 98.56 139 ASP B C 1
ATOM 5008 O O . ASP B 1 139 ? -2.275 11.242 5.902 1 98.56 139 ASP B O 1
ATOM 5012 N N . ALA B 1 140 ? -1.956 13.328 6.543 1 98.81 140 ALA B N 1
ATOM 5013 C CA . ALA B 1 140 ? -3.156 13.484 7.363 1 98.81 140 ALA B CA 1
ATOM 5014 C C . ALA B 1 140 ? -3.676 14.922 7.297 1 98.81 140 ALA B C 1
ATOM 5016 O O . ALA B 1 140 ? -2.898 15.875 7.395 1 98.81 140 ALA B O 1
ATOM 5017 N N . ASP B 1 141 ? -4.988 15.039 7.074 1 98.81 141 ASP B N 1
ATOM 5018 C CA . ASP B 1 141 ? -5.566 16.359 6.895 1 98.81 141 ASP B CA 1
ATOM 5019 C C . ASP B 1 141 ? -6.934 16.469 7.57 1 98.81 141 ASP B C 1
ATOM 5021 O O . ASP B 1 141 ? -7.676 15.484 7.633 1 98.81 141 ASP B O 1
ATOM 5025 N N . THR B 1 142 ? -7.219 17.641 8.07 1 98.75 142 THR B N 1
ATOM 5026 C CA . THR B 1 142 ? -8.555 18.047 8.484 1 98.75 142 THR B CA 1
ATOM 5027 C C . THR B 1 142 ? -9.086 19.156 7.566 1 98.75 142 THR B C 1
ATOM 5029 O O . THR B 1 142 ? -8.469 20.219 7.445 1 98.75 142 THR B O 1
ATOM 5032 N N . VAL B 1 143 ? -10.203 18.906 6.926 1 98.5 143 VAL B N 1
ATOM 5033 C CA . VAL B 1 143 ? -10.781 19.844 5.969 1 98.5 143 VAL B CA 1
ATOM 5034 C C . VAL B 1 143 ? -12.141 20.328 6.48 1 98.5 143 VAL B C 1
ATOM 5036 O O . VAL B 1 143 ? -12.969 19.531 6.918 1 98.5 143 VAL B O 1
ATOM 5039 N N . GLY B 1 144 ? -12.383 21.641 6.445 1 97.69 144 GLY B N 1
ATOM 5040 C CA . GLY B 1 144 ? -13.695 22.188 6.758 1 97.69 144 GLY B CA 1
ATOM 5041 C C . GLY B 1 144 ? -13.742 22.906 8.094 1 97.69 144 GLY B C 1
ATOM 5042 O O . GLY B 1 144 ? -14.812 23.078 8.672 1 97.69 144 GLY B O 1
ATOM 5043 N N . THR B 1 145 ? -12.617 23.297 8.664 1 97.75 145 THR B N 1
ATOM 5044 C CA . THR B 1 145 ? -12.617 24.031 9.922 1 97.75 145 THR B CA 1
ATOM 5045 C C . THR B 1 145 ? -11.508 25.078 9.938 1 97.75 145 THR B C 1
ATOM 5047 O O . THR B 1 145 ? -10.414 24.828 9.422 1 97.75 145 THR B O 1
ATOM 5050 N N . ALA B 1 146 ? -11.789 26.219 10.5 1 96.44 146 ALA B N 1
ATOM 5051 C CA . ALA B 1 146 ? -10.82 27.297 10.633 1 96.44 146 ALA B CA 1
ATOM 5052 C C . ALA B 1 146 ? -10.219 27.344 12.031 1 96.44 146 ALA B C 1
ATOM 5054 O O . ALA B 1 146 ? -9.398 28.203 12.344 1 96.44 146 ALA B O 1
ATOM 5055 N N . SER B 1 147 ? -10.609 26.359 12.844 1 96.56 147 SER B N 1
ATOM 5056 C CA . SER B 1 147 ? -10.141 26.344 14.227 1 96.56 147 SER B CA 1
ATOM 5057 C C . SER B 1 147 ? -8.633 26.109 14.305 1 96.56 147 SER B C 1
ATOM 5059 O O . SER B 1 147 ? -8.125 25.172 13.688 1 96.56 147 SER B O 1
ATOM 5061 N N . MET B 1 148 ? -7.926 26.906 15.141 1 97.31 148 MET B N 1
ATOM 5062 C CA . MET B 1 148 ? -6.492 26.719 15.344 1 97.31 148 MET B CA 1
ATOM 5063 C C . MET B 1 148 ? -6.223 25.438 16.141 1 97.31 148 MET B C 1
ATOM 5065 O O . MET B 1 148 ? -5.098 24.938 16.141 1 97.31 148 MET B O 1
ATOM 5069 N N . ALA B 1 149 ? -7.27 24.953 16.766 1 97.94 149 ALA B N 1
ATOM 5070 C CA . ALA B 1 149 ? -7.125 23.688 17.469 1 97.94 149 ALA B CA 1
ATOM 5071 C C . ALA B 1 149 ? -6.793 22.562 16.5 1 97.94 149 ALA B C 1
ATOM 5073 O O . ALA B 1 149 ? -6.109 21.594 16.875 1 97.94 149 ALA B O 1
ATOM 5074 N N . ALA B 1 150 ? -7.297 22.672 15.258 1 98.38 150 ALA B N 1
ATOM 5075 C CA . ALA B 1 150 ? -6.969 21.672 14.234 1 98.38 150 ALA B CA 1
ATOM 5076 C C . ALA B 1 150 ? -5.484 21.719 13.891 1 98.38 150 ALA B C 1
ATOM 5078 O O . ALA B 1 150 ? -4.84 20.672 13.789 1 98.38 150 ALA B O 1
ATOM 5079 N N . ASP B 1 151 ? -4.926 22.938 13.734 1 98.62 151 ASP B N 1
ATOM 5080 C CA . ASP B 1 151 ? -3.506 23.094 13.453 1 98.62 151 ASP B CA 1
ATOM 5081 C C . ASP B 1 151 ? -2.652 22.547 14.602 1 98.62 151 ASP B C 1
ATOM 5083 O O . ASP B 1 151 ? -1.671 21.844 14.367 1 98.62 151 ASP B O 1
ATOM 5087 N N . ALA B 1 152 ? -3.049 22.891 15.75 1 98.38 152 ALA B N 1
ATOM 5088 C CA . ALA B 1 152 ? -2.322 22.406 16.922 1 98.38 152 ALA B CA 1
ATOM 5089 C C . ALA B 1 152 ? -2.355 20.891 17 1 98.38 152 ALA B C 1
ATOM 5091 O O . ALA B 1 152 ? -1.338 20.25 17.281 1 98.38 152 ALA B O 1
ATOM 5092 N N . GLU B 1 153 ? -3.51 20.312 16.766 1 98.5 153 GLU B N 1
ATOM 5093 C CA . GLU B 1 153 ? -3.67 18.859 16.828 1 98.5 153 GLU B CA 1
ATOM 5094 C C . GLU B 1 153 ? -2.754 18.172 15.828 1 98.5 153 GLU B C 1
ATOM 5096 O O . GLU B 1 153 ? -2.154 17.141 16.141 1 98.5 153 GLU B O 1
ATOM 5101 N N . ILE B 1 154 ? -2.678 18.703 14.633 1 98.69 154 ILE B N 1
ATOM 5102 C CA . ILE B 1 154 ? -1.837 18.109 13.602 1 98.69 154 ILE B CA 1
ATOM 5103 C C . ILE B 1 154 ? -0.384 18.078 14.07 1 98.69 154 ILE B C 1
ATOM 5105 O O . ILE B 1 154 ? 0.317 17.078 13.875 1 98.69 154 ILE B O 1
ATOM 5109 N N . CYS B 1 155 ? 0.064 19.141 14.68 1 98.62 155 CYS B N 1
ATOM 5110 C CA . CYS B 1 155 ? 1.43 19.203 15.188 1 98.62 155 CYS B CA 1
ATOM 5111 C C . CYS B 1 155 ? 1.64 18.188 16.297 1 98.62 155 CYS B C 1
ATOM 5113 O O . CYS B 1 155 ? 2.654 17.484 16.328 1 98.62 155 CYS B O 1
ATOM 5115 N N . MET B 1 156 ? 0.708 18.109 17.234 1 98.38 156 MET B N 1
ATOM 5116 C CA . MET B 1 156 ? 0.793 17.172 18.344 1 98.38 156 MET B CA 1
ATOM 5117 C C . MET B 1 156 ? 0.778 15.727 17.828 1 98.38 156 MET B C 1
ATOM 5119 O O . MET B 1 156 ? 1.565 14.898 18.281 1 98.38 156 MET B O 1
ATOM 5123 N N . MET B 1 157 ? -0.094 15.453 16.859 1 98.56 157 MET B N 1
ATOM 5124 C CA . MET B 1 157 ? -0.187 14.125 16.25 1 98.56 157 MET B CA 1
ATOM 5125 C C . MET B 1 157 ? 1.123 13.75 15.57 1 98.56 157 MET B C 1
ATOM 5127 O O . MET B 1 157 ? 1.558 12.602 15.648 1 98.56 157 MET B O 1
ATOM 5131 N N . LEU B 1 158 ? 1.715 14.719 14.914 1 98.69 158 LEU B N 1
ATOM 5132 C CA . LEU B 1 158 ? 3.008 14.484 14.281 1 98.69 158 LEU B CA 1
ATOM 5133 C C . LEU B 1 158 ? 4.055 14.086 15.312 1 98.69 158 LEU B C 1
ATOM 5135 O O . LEU B 1 158 ? 4.816 13.141 15.102 1 98.69 158 LEU B O 1
ATOM 5139 N N . SER B 1 159 ? 4.078 14.758 16.406 1 98.44 159 SER B N 1
ATOM 5140 C CA . SER B 1 159 ? 4.992 14.414 17.484 1 98.44 159 SER B CA 1
ATOM 5141 C C . SER B 1 159 ? 4.77 12.992 17.984 1 98.44 159 SER B C 1
ATOM 5143 O O . SER B 1 159 ? 5.715 12.211 18.078 1 98.44 159 SER B O 1
ATOM 5145 N N . ASP B 1 160 ? 3.52 12.672 18.266 1 98.19 160 ASP B N 1
ATOM 5146 C CA . ASP B 1 160 ? 3.178 11.336 18.734 1 98.19 160 ASP B CA 1
ATOM 5147 C C . ASP B 1 160 ? 3.574 10.273 17.703 1 98.19 160 ASP B C 1
ATOM 5149 O O . ASP B 1 160 ? 4.023 9.188 18.062 1 98.19 160 ASP B O 1
ATOM 5153 N N . THR B 1 161 ? 3.391 10.602 16.453 1 98.56 161 THR B N 1
ATOM 5154 C CA . THR B 1 161 ? 3.73 9.688 15.367 1 98.56 161 THR B CA 1
ATOM 5155 C C . THR B 1 161 ? 5.227 9.391 15.359 1 98.56 161 THR B C 1
ATOM 5157 O O . THR B 1 161 ? 5.637 8.234 15.297 1 98.56 161 THR B O 1
ATOM 5160 N N . LEU B 1 162 ? 6.016 10.453 15.414 1 98 162 LEU B N 1
ATOM 5161 C CA . LEU B 1 162 ? 7.461 10.281 15.391 1 98 162 LEU B CA 1
ATOM 5162 C C . LEU B 1 162 ? 7.922 9.43 16.578 1 98 162 LEU B C 1
ATOM 5164 O O . LEU B 1 162 ? 8.758 8.539 16.422 1 98 162 LEU B O 1
ATOM 5168 N N . GLU B 1 163 ? 7.379 9.68 17.719 1 97.25 163 GLU B N 1
ATOM 5169 C CA . GLU B 1 163 ? 7.746 8.906 18.891 1 97.25 163 GLU B CA 1
ATOM 5170 C C . GLU B 1 163 ? 7.32 7.449 18.766 1 97.25 163 GLU B C 1
ATOM 5172 O O . GLU B 1 163 ? 8.078 6.543 19.109 1 97.25 163 GLU B O 1
ATOM 5177 N N . LYS B 1 164 ? 6.152 7.238 18.25 1 97.12 164 LYS B N 1
ATOM 5178 C CA . LYS B 1 164 ? 5.629 5.883 18.109 1 97.12 164 LYS B CA 1
ATOM 5179 C C . LYS B 1 164 ? 6.477 5.059 17.141 1 97.12 164 LYS B C 1
ATOM 5181 O O . LYS B 1 164 ? 6.66 3.857 17.344 1 97.12 164 LYS B O 1
ATOM 5186 N N . VAL B 1 165 ? 6.98 5.645 16.109 1 96.5 165 VAL B N 1
ATOM 5187 C CA . VAL B 1 165 ? 7.738 4.891 15.109 1 96.5 165 VAL B CA 1
ATOM 5188 C C . VAL B 1 165 ? 9.172 4.691 15.602 1 96.5 165 VAL B C 1
ATOM 5190 O O . VAL B 1 165 ? 9.953 3.982 14.961 1 96.5 165 VAL B O 1
ATOM 5193 N N . GLY B 1 166 ? 9.602 5.441 16.656 1 94.94 166 GLY B N 1
ATOM 5194 C CA . GLY B 1 166 ? 10.883 5.109 17.25 1 94.94 166 GLY B CA 1
ATOM 5195 C C . GLY B 1 166 ? 11.836 6.293 17.312 1 94.94 166 GLY B C 1
ATOM 5196 O O . GLY B 1 166 ? 13.039 6.117 17.531 1 94.94 166 GLY B O 1
ATOM 5197 N N . ILE B 1 167 ? 11.406 7.484 17.062 1 95.69 167 ILE B N 1
ATOM 5198 C CA . ILE B 1 167 ? 12.203 8.688 17.266 1 95.69 167 ILE B CA 1
ATOM 5199 C C . ILE B 1 167 ? 11.883 9.297 18.625 1 95.69 167 ILE B C 1
ATOM 5201 O O . ILE B 1 167 ? 10.898 10.023 18.766 1 95.69 167 ILE B O 1
ATOM 5205 N N . PRO B 1 168 ? 12.711 9.125 19.562 1 95.06 168 PRO B N 1
ATOM 5206 C CA . PRO B 1 168 ? 12.367 9.562 20.922 1 95.06 168 PRO B CA 1
ATOM 5207 C C . PRO B 1 168 ? 12.422 11.078 21.078 1 95.06 168 PRO B C 1
ATOM 5209 O O . PRO B 1 168 ? 13.016 11.773 20.25 1 95.06 168 PRO B O 1
ATOM 5212 N N . ARG B 1 169 ? 11.82 11.547 22.172 1 96.12 169 ARG B N 1
ATOM 5213 C CA . ARG B 1 169 ? 11.922 12.953 22.547 1 96.12 169 ARG B CA 1
ATOM 5214 C C . ARG B 1 169 ? 13.383 13.383 22.656 1 96.12 169 ARG B C 1
ATOM 5216 O O . ARG B 1 169 ? 14.219 12.633 23.172 1 96.12 169 ARG B O 1
ATOM 5223 N N . GLY B 1 170 ? 13.68 14.477 22.156 1 94.94 170 GLY B N 1
ATOM 5224 C CA . GLY B 1 170 ? 15.055 14.953 22.109 1 94.94 170 GLY B CA 1
ATOM 5225 C C . GLY B 1 170 ? 15.711 14.727 20.75 1 94.94 170 GLY B C 1
ATOM 5226 O O . GLY B 1 170 ? 16.703 15.383 20.422 1 94.94 170 GLY B O 1
ATOM 5227 N N . ASP B 1 171 ? 15.125 13.82 20 1 95.12 171 ASP B N 1
ATOM 5228 C CA . ASP B 1 171 ? 15.727 13.492 18.703 1 95.12 171 ASP B CA 1
ATOM 5229 C C . ASP B 1 171 ? 14.938 14.102 17.562 1 95.12 171 ASP B C 1
ATOM 5231 O O . ASP B 1 171 ? 15.219 13.828 16.391 1 95.12 171 ASP B O 1
ATOM 5235 N N . TYR B 1 172 ? 13.969 14.875 17.875 1 96.81 172 TYR B N 1
ATOM 5236 C CA . TYR B 1 172 ? 13.219 15.617 16.875 1 96.81 172 TYR B CA 1
ATOM 5237 C C . TYR B 1 172 ? 12.711 16.938 17.453 1 96.81 172 TYR B C 1
ATOM 5239 O O . TYR B 1 172 ? 12.711 17.141 18.656 1 96.81 172 TYR B O 1
ATOM 5247 N N . LEU B 1 173 ? 12.305 17.797 16.578 1 96.69 173 LEU B N 1
ATOM 5248 C CA . LEU B 1 173 ? 11.656 19.062 16.922 1 96.69 173 LEU B CA 1
ATOM 5249 C C . LEU B 1 173 ? 10.68 19.5 15.844 1 96.69 173 LEU B C 1
ATOM 5251 O O . LEU B 1 173 ? 11.055 19.625 14.672 1 96.69 173 LEU B O 1
ATOM 5255 N N . VAL B 1 174 ? 9.406 19.672 16.25 1 97.75 174 VAL B N 1
ATOM 5256 C CA . VAL B 1 174 ? 8.43 20.266 15.344 1 97.75 174 VAL B CA 1
ATOM 5257 C C . VAL B 1 174 ? 8.477 21.781 15.469 1 97.75 174 VAL B C 1
ATOM 5259 O O . VAL B 1 174 ? 8.234 22.328 16.547 1 97.75 174 VAL B O 1
ATOM 5262 N N . ARG B 1 175 ? 8.789 22.422 14.398 1 94.75 175 ARG B N 1
ATOM 5263 C CA . ARG B 1 175 ? 8.859 23.875 14.383 1 94.75 175 ARG B CA 1
ATOM 5264 C C . ARG B 1 175 ? 7.656 24.469 13.664 1 94.75 175 ARG B C 1
ATOM 5266 O O . ARG B 1 175 ? 7.223 23.969 12.625 1 94.75 175 ARG B O 1
ATOM 5273 N N . VAL B 1 176 ? 7.117 25.516 14.281 1 95.19 176 VAL B N 1
ATOM 5274 C CA . VAL B 1 176 ? 5.859 26.078 13.797 1 95.19 176 VAL B CA 1
ATOM 5275 C C . VAL B 1 176 ? 6.031 27.578 13.539 1 95.19 176 VAL B C 1
ATOM 5277 O O . VAL B 1 176 ? 6.637 28.281 14.344 1 95.19 176 VAL B O 1
ATOM 5280 N N . ASN B 1 177 ? 5.57 28 12.414 1 92.88 177 ASN B N 1
ATOM 5281 C CA . ASN B 1 177 ? 5.426 29.422 12.07 1 92.88 177 ASN B CA 1
ATOM 5282 C C . ASN B 1 177 ? 4.082 29.688 11.398 1 92.88 177 ASN B C 1
ATOM 5284 O O . ASN B 1 177 ? 3.172 28.859 11.453 1 92.88 177 ASN B O 1
ATOM 5288 N N . ASN B 1 178 ? 3.943 30.906 10.953 1 94.62 178 ASN B N 1
ATOM 5289 C CA . ASN B 1 178 ? 2.699 31.297 10.297 1 94.62 178 ASN B CA 1
ATOM 5290 C C . ASN B 1 178 ? 2.961 32.156 9.078 1 94.62 178 ASN B C 1
ATOM 5292 O O . ASN B 1 178 ? 3.58 33.219 9.188 1 94.62 178 ASN B O 1
ATOM 5296 N N . ARG B 1 179 ? 2.479 31.734 7.992 1 92.12 179 ARG B N 1
ATOM 5297 C CA . ARG B 1 179 ? 2.631 32.469 6.738 1 92.12 179 ARG B CA 1
ATOM 5298 C C . ARG B 1 179 ? 2.1 33.906 6.863 1 92.12 179 ARG B C 1
ATOM 5300 O O . ARG B 1 179 ? 2.639 34.812 6.25 1 92.12 179 ARG B O 1
ATOM 5307 N N . LYS B 1 180 ? 1.072 34.156 7.625 1 93.88 180 LYS B N 1
ATOM 5308 C CA . LYS B 1 180 ? 0.479 35.469 7.809 1 93.88 180 LYS B CA 1
ATOM 5309 C C . LYS B 1 180 ? 1.481 36.469 8.422 1 93.88 180 LYS B C 1
ATOM 5311 O O . LYS B 1 180 ? 1.453 37.656 8.125 1 93.88 180 LYS B O 1
ATOM 5316 N N . VAL B 1 181 ? 2.336 35.938 9.266 1 93.69 181 VAL B N 1
ATOM 5317 C CA . VAL B 1 181 ? 3.354 36.812 9.867 1 93.69 181 VAL B CA 1
ATOM 5318 C C . VAL B 1 181 ? 4.297 37.312 8.789 1 93.69 181 VAL B C 1
ATOM 5320 O O . VAL B 1 181 ? 4.598 38.531 8.75 1 93.69 181 VAL B O 1
ATOM 5323 N N . LEU B 1 182 ? 4.727 36.406 7.969 1 89.5 182 LEU B N 1
ATOM 5324 C CA . LEU B 1 182 ? 5.59 36.812 6.867 1 89.5 182 LEU B CA 1
ATOM 5325 C C . LEU B 1 182 ? 4.891 37.812 5.969 1 89.5 182 LEU B C 1
ATOM 5327 O O . LEU B 1 182 ? 5.504 38.781 5.527 1 89.5 182 LEU B O 1
ATOM 5331 N N . ASN B 1 183 ? 3.668 37.562 5.648 1 90.31 183 ASN B N 1
ATOM 5332 C CA . ASN B 1 183 ? 2.898 38.531 4.855 1 90.31 183 ASN B CA 1
ATOM 5333 C C . ASN B 1 183 ? 2.818 39.875 5.531 1 90.31 183 ASN B C 1
ATOM 5335 O O . ASN B 1 183 ? 2.883 40.906 4.863 1 90.31 183 ASN B O 1
ATOM 5339 N N . GLY B 1 184 ? 2.658 39.812 6.766 1 93.56 184 GLY B N 1
ATOM 5340 C CA . GLY B 1 184 ? 2.654 41.062 7.523 1 93.56 184 GLY B CA 1
ATOM 5341 C C . GLY B 1 184 ? 3.973 41.812 7.457 1 93.56 184 GLY B C 1
ATOM 5342 O O . GLY B 1 184 ? 3.994 43.031 7.367 1 93.56 184 GLY B O 1
ATOM 5343 N N . VAL B 1 185 ? 5.016 41.094 7.527 1 92.25 185 VAL B N 1
ATOM 5344 C CA . VAL B 1 185 ? 6.352 41.656 7.418 1 92.25 185 VAL B CA 1
ATOM 5345 C C . VAL B 1 185 ? 6.516 42.312 6.051 1 92.25 185 VAL B C 1
ATOM 5347 O O . VAL B 1 185 ? 7.031 43.438 5.953 1 92.25 185 VAL B O 1
ATOM 5350 N N . LEU B 1 186 ? 6.094 41.656 5.008 1 91.31 186 LEU B N 1
ATOM 5351 C CA . LEU B 1 186 ? 6.172 42.219 3.662 1 91.31 186 LEU B CA 1
ATOM 5352 C C . LEU B 1 186 ? 5.348 43.5 3.555 1 91.31 186 LEU B C 1
ATOM 5354 O O . LEU B 1 186 ? 5.77 44.469 2.914 1 91.31 186 LEU B O 1
ATOM 5358 N N . GLU B 1 187 ? 4.211 43.469 4.223 1 92.56 187 GLU B N 1
ATOM 5359 C CA . GLU B 1 187 ? 3.396 44.656 4.262 1 92.56 187 GLU B CA 1
ATOM 5360 C C . GLU B 1 187 ? 4.113 45.812 5 1 92.56 187 GLU B C 1
ATOM 5362 O O . GLU B 1 187 ? 4.082 46.938 4.562 1 92.56 187 GLU B O 1
ATOM 5367 N N . ALA B 1 188 ? 4.699 45.438 6.004 1 92.81 188 ALA B N 1
ATOM 5368 C CA . ALA B 1 188 ? 5.418 46.438 6.812 1 92.81 188 ALA B CA 1
ATOM 5369 C C . ALA B 1 188 ? 6.598 47 6.043 1 92.81 188 ALA B C 1
ATOM 5371 O O . ALA B 1 188 ? 7.016 48.156 6.309 1 92.81 188 ALA B O 1
ATOM 5372 N N . MET B 1 189 ? 7.09 46.219 5.137 1 92.38 189 MET B N 1
ATOM 5373 C CA . MET B 1 189 ? 8.172 46.688 4.27 1 92.38 189 MET B CA 1
ATOM 5374 C C . MET B 1 189 ? 7.652 47.656 3.205 1 92.38 189 MET B C 1
ATOM 5376 O O . MET B 1 189 ? 8.438 48.281 2.506 1 92.38 189 MET B O 1
ATOM 5380 N N . GLY B 1 190 ? 6.375 47.688 3.061 1 90.31 190 GLY B N 1
ATOM 5381 C CA . GLY B 1 190 ? 5.762 48.5 2.041 1 90.31 190 GLY B CA 1
ATOM 5382 C C . GLY B 1 190 ? 5.578 47.812 0.716 1 90.31 190 GLY B C 1
ATOM 5383 O O . GLY B 1 190 ? 5.395 48.438 -0.321 1 90.31 190 GLY B O 1
ATOM 5384 N N . LEU B 1 191 ? 5.719 46.531 0.83 1 90.19 191 LEU B N 1
ATOM 5385 C CA . LEU B 1 191 ? 5.531 45.75 -0.399 1 90.19 191 LEU B CA 1
ATOM 5386 C C . LEU B 1 191 ? 4.082 45.281 -0.534 1 90.19 191 LEU B C 1
ATOM 5388 O O . LEU B 1 191 ? 3.627 44.438 0.231 1 90.19 191 LEU B O 1
ATOM 5392 N N . LEU B 1 192 ? 3.426 45.812 -1.514 1 82.94 192 LEU B N 1
ATOM 5393 C CA . LEU B 1 192 ? 2.031 45.469 -1.764 1 82.94 192 LEU B CA 1
ATOM 5394 C C . LEU B 1 192 ? 1.912 44.062 -2.314 1 82.94 192 LEU B C 1
ATOM 5396 O O . LEU B 1 192 ? 2.908 43.469 -2.734 1 82.94 192 LEU B O 1
ATOM 5400 N N . GLU B 1 193 ? 0.738 43.469 -2.295 1 78.5 193 GLU B N 1
ATOM 5401 C CA . GLU B 1 193 ? 0.473 42.094 -2.656 1 78.5 193 GLU B CA 1
ATOM 5402 C C . GLU B 1 193 ? 0.946 41.781 -4.074 1 78.5 193 GLU B C 1
ATOM 5404 O O . GLU B 1 193 ? 1.436 40.688 -4.352 1 78.5 193 GLU B O 1
ATOM 5409 N N . ASP B 1 194 ? 0.843 42.688 -4.973 1 81.06 194 ASP B N 1
ATOM 5410 C CA . ASP B 1 194 ? 1.177 42.469 -6.375 1 81.06 194 ASP B CA 1
ATOM 5411 C C . ASP B 1 194 ? 2.584 42.969 -6.695 1 81.06 194 ASP B C 1
ATOM 5413 O O . ASP B 1 194 ? 2.986 43 -7.859 1 81.06 194 ASP B O 1
ATOM 5417 N N . ASP B 1 195 ? 3.258 43.25 -5.637 1 85.81 195 ASP B N 1
ATOM 5418 C CA . ASP B 1 195 ? 4.613 43.75 -5.863 1 85.81 195 ASP B CA 1
ATOM 5419 C C . ASP B 1 195 ? 5.547 42.625 -6.297 1 85.81 195 ASP B C 1
ATOM 5421 O O . ASP B 1 195 ? 5.699 41.625 -5.586 1 85.81 195 ASP B O 1
ATOM 5425 N N . PRO B 1 196 ? 6.18 42.75 -7.398 1 83.12 196 PRO B N 1
ATOM 5426 C CA . PRO B 1 196 ? 7.062 41.688 -7.902 1 83.12 196 PRO B CA 1
ATOM 5427 C C . PRO B 1 196 ? 8.266 41.438 -6.988 1 83.12 196 PRO B C 1
ATOM 5429 O O . PRO B 1 196 ? 8.867 40.375 -7.031 1 83.12 196 PRO B O 1
ATOM 5432 N N . LYS B 1 197 ? 8.617 42.375 -6.223 1 87.31 197 LYS B N 1
ATOM 5433 C CA . LYS B 1 197 ? 9.773 42.25 -5.332 1 87.31 197 LYS B CA 1
ATOM 5434 C C . LYS B 1 197 ? 9.492 41.25 -4.223 1 87.31 197 LYS B C 1
ATOM 5436 O O . LYS B 1 197 ? 10.414 40.75 -3.561 1 87.31 197 LYS B O 1
ATOM 5441 N N . ARG B 1 198 ? 8.273 40.969 -3.986 1 85.38 198 ARG B N 1
ATOM 5442 C CA . ARG B 1 198 ? 7.902 40.062 -2.908 1 85.38 198 ARG B CA 1
ATOM 5443 C C . ARG B 1 198 ? 8.547 38.688 -3.102 1 85.38 198 ARG B C 1
ATOM 5445 O O . ARG B 1 198 ? 9.109 38.125 -2.162 1 85.38 198 ARG B O 1
ATOM 5452 N N . ASP B 1 199 ? 8.469 38.281 -4.336 1 79.06 199 ASP B N 1
ATOM 5453 C CA . ASP B 1 199 ? 9.047 36.969 -4.625 1 79.06 199 ASP B CA 1
ATOM 5454 C C . ASP B 1 199 ? 10.555 36.969 -4.379 1 79.06 199 ASP B C 1
ATOM 5456 O O . ASP B 1 199 ? 11.102 36 -3.854 1 79.06 199 ASP B O 1
ATOM 5460 N N . ASP B 1 200 ? 11.156 37.969 -4.777 1 84.62 200 ASP B N 1
ATOM 5461 C CA . ASP B 1 200 ? 12.594 38.094 -4.582 1 84.62 200 ASP B CA 1
ATOM 5462 C C . ASP B 1 200 ? 12.945 38.125 -3.096 1 84.62 200 ASP B C 1
ATOM 5464 O O . ASP B 1 200 ? 13.953 37.562 -2.672 1 84.62 200 ASP B O 1
ATOM 5468 N N . VAL B 1 201 ? 12.148 38.844 -2.367 1 87.81 201 VAL B N 1
ATOM 5469 C CA . VAL B 1 201 ? 12.359 38.938 -0.927 1 87.81 201 VAL B CA 1
ATOM 5470 C C . VAL B 1 201 ? 12.211 37.531 -0.294 1 87.81 201 VAL B C 1
ATOM 5472 O O . VAL B 1 201 ? 13.047 37.125 0.511 1 87.81 201 VAL B O 1
ATOM 5475 N N . LEU B 1 202 ? 11.203 36.844 -0.702 1 80.44 202 LEU B N 1
ATOM 5476 C CA . LEU B 1 202 ? 10.953 35.5 -0.17 1 80.44 202 LEU B CA 1
ATOM 5477 C C . LEU B 1 202 ? 12.109 34.562 -0.5 1 80.44 202 LEU B C 1
ATOM 5479 O O . LEU B 1 202 ? 12.539 33.781 0.351 1 80.44 202 LEU B O 1
ATOM 5483 N N . ARG B 1 203 ? 12.57 34.625 -1.643 1 77.56 203 ARG B N 1
ATOM 5484 C CA . ARG B 1 203 ? 13.719 33.844 -2.043 1 77.56 203 ARG B CA 1
ATOM 5485 C C . ARG B 1 203 ? 14.945 34.188 -1.208 1 77.56 203 ARG B C 1
ATOM 5487 O O . ARG B 1 203 ? 15.75 33.281 -0.891 1 77.56 203 ARG B O 1
ATOM 5494 N N . THR B 1 204 ? 15.125 35.438 -0.99 1 84.31 204 THR B N 1
ATOM 5495 C CA . THR B 1 204 ? 16.25 35.875 -0.184 1 84.31 204 THR B CA 1
ATOM 5496 C C . THR B 1 204 ? 16.125 35.375 1.25 1 84.31 204 THR B C 1
ATOM 5498 O O . THR B 1 204 ? 17.125 34.938 1.85 1 84.31 204 THR B O 1
ATOM 5501 N N . ILE B 1 205 ? 14.914 35.406 1.812 1 81.81 205 ILE B N 1
ATOM 5502 C CA . ILE B 1 205 ? 14.633 34.938 3.16 1 81.81 205 ILE B CA 1
ATOM 5503 C C . ILE B 1 205 ? 15 33.438 3.262 1 81.81 205 ILE B C 1
ATOM 5505 O O . ILE B 1 205 ? 15.555 33 4.27 1 81.81 205 ILE B O 1
ATOM 5509 N N . ASP B 1 206 ? 14.742 32.719 2.268 1 74.94 206 ASP B N 1
ATOM 5510 C CA . ASP B 1 206 ? 15 31.297 2.219 1 74.94 206 ASP B CA 1
ATOM 5511 C C . ASP B 1 206 ? 16.5 31 2.344 1 74.94 206 ASP B C 1
ATOM 5513 O O . ASP B 1 206 ? 16.891 29.891 2.701 1 74.94 206 ASP B O 1
ATOM 5517 N N . LYS B 1 207 ? 17.344 31.984 2.113 1 75.81 207 LYS B N 1
ATOM 5518 C CA . LYS B 1 207 ? 18.797 31.797 2.152 1 75.81 207 LYS B CA 1
ATOM 5519 C C . LYS B 1 207 ? 19.344 32.125 3.535 1 75.81 207 LYS B C 1
ATOM 5521 O O . LYS B 1 207 ? 20.562 32.031 3.762 1 75.81 207 LYS B O 1
ATOM 5526 N N . PHE B 1 208 ? 18.562 32.438 4.422 1 80.38 208 PHE B N 1
ATOM 5527 C CA . PHE B 1 208 ? 18.984 32.938 5.727 1 80.38 208 PHE B CA 1
ATOM 5528 C C . PHE B 1 208 ? 19.922 31.938 6.398 1 80.38 208 PHE B C 1
ATOM 5530 O O . PHE B 1 208 ? 20.938 32.312 6.977 1 80.38 208 PHE B O 1
ATOM 5537 N N . ASP B 1 209 ? 19.609 30.688 6.379 1 73.06 209 ASP B N 1
ATOM 5538 C CA . ASP B 1 209 ? 20.406 29.656 7.023 1 73.06 209 ASP B CA 1
ATOM 5539 C C . ASP B 1 209 ? 21.812 29.594 6.418 1 73.06 209 ASP B C 1
ATOM 5541 O O . ASP B 1 209 ? 22.781 29.281 7.109 1 73.06 209 ASP B O 1
ATOM 5545 N N . LYS B 1 210 ? 21.844 29.891 5.156 1 76 210 LYS B N 1
ATOM 5546 C CA . LYS B 1 210 ? 23.094 29.75 4.414 1 76 210 LYS B CA 1
ATOM 5547 C C . LYS B 1 210 ? 23.953 31 4.555 1 76 210 LYS B C 1
ATOM 5549 O O . LYS B 1 210 ? 25.172 30.906 4.68 1 76 210 LYS B O 1
ATOM 5554 N N . VAL B 1 211 ? 23.328 32.156 4.512 1 84.75 211 VAL B N 1
ATOM 5555 C CA . VAL B 1 211 ? 24.125 33.375 4.359 1 84.75 211 VAL B CA 1
ATOM 5556 C C . VAL B 1 211 ? 24.016 34.219 5.625 1 84.75 211 VAL B C 1
ATOM 5558 O O . VAL B 1 211 ? 24.734 35.219 5.77 1 84.75 211 VAL B O 1
ATOM 5561 N N . GLY B 1 212 ? 23.172 33.906 6.535 1 84.25 212 GLY B N 1
ATOM 5562 C CA . GLY B 1 212 ? 23.016 34.625 7.801 1 84.25 212 GLY B CA 1
ATOM 5563 C C . GLY B 1 212 ? 22.375 35.969 7.648 1 84.25 212 GLY B C 1
ATOM 5564 O O . GLY B 1 212 ? 21.969 36.375 6.551 1 84.25 212 GLY B O 1
ATOM 5565 N N . GLU B 1 213 ? 22.344 36.719 8.727 1 88.19 213 GLU B N 1
ATOM 5566 C CA . GLU B 1 213 ? 21.656 38.031 8.781 1 88.19 213 GLU B CA 1
ATOM 5567 C C . GLU B 1 213 ? 22.328 39.031 7.855 1 88.19 213 GLU B C 1
ATOM 5569 O O . GLU B 1 213 ? 21.641 39.719 7.094 1 88.19 213 GLU B O 1
ATOM 5574 N N . SER B 1 214 ? 23.625 39.125 7.945 1 90.75 214 SER B N 1
ATOM 5575 C CA . SER B 1 214 ? 24.359 40.094 7.125 1 90.75 214 SER B CA 1
ATOM 5576 C C . SER B 1 214 ? 24.188 39.781 5.641 1 90.75 214 SER B C 1
ATOM 5578 O O . SER B 1 214 ? 24.016 40.719 4.84 1 90.75 214 SER B O 1
ATOM 5580 N N . GLY B 1 215 ? 24.281 38.531 5.383 1 90.94 215 GLY B N 1
ATOM 5581 C CA . GLY B 1 215 ? 24.094 38.156 3.996 1 90.94 215 GLY B CA 1
ATOM 5582 C C . GLY B 1 215 ? 22.719 38.469 3.451 1 90.94 215 GLY B C 1
ATOM 5583 O O . GLY B 1 215 ? 22.594 39 2.332 1 90.94 215 GLY B O 1
ATOM 5584 N N . VAL B 1 216 ? 21.688 38.281 4.219 1 90.38 216 VAL B N 1
ATOM 5585 C CA . VAL B 1 216 ? 20.328 38.562 3.793 1 90.38 216 VAL B CA 1
ATOM 5586 C C . VAL B 1 216 ? 20.141 40.094 3.65 1 90.38 216 VAL B C 1
ATOM 5588 O O . VAL B 1 216 ? 19.516 40.562 2.703 1 90.38 216 VAL B O 1
ATOM 5591 N N . ARG B 1 217 ? 20.734 40.812 4.543 1 92.19 217 ARG B N 1
ATOM 5592 C CA . ARG B 1 217 ? 20.672 42.25 4.465 1 92.19 217 ARG B CA 1
ATOM 5593 C C . ARG B 1 217 ? 21.266 42.781 3.154 1 92.19 217 ARG B C 1
ATOM 5595 O O . ARG B 1 217 ? 20.688 43.625 2.498 1 92.19 217 ARG B O 1
ATOM 5602 N N . GLU B 1 218 ? 22.359 42.219 2.85 1 94.06 218 GLU B N 1
ATOM 5603 C CA . GLU B 1 218 ? 23.031 42.594 1.609 1 94.06 218 GLU B CA 1
ATOM 5604 C C . GLU B 1 218 ? 22.188 42.219 0.392 1 94.06 218 GLU B C 1
ATOM 5606 O O . GLU B 1 218 ? 22.016 43.031 -0.523 1 94.06 218 GLU B O 1
ATOM 5611 N N . LEU B 1 219 ? 21.656 41.062 0.447 1 94.19 219 LEU B N 1
ATOM 5612 C CA . LEU B 1 219 ? 20.891 40.562 -0.693 1 94.19 219 LEU B CA 1
ATOM 5613 C C . LEU B 1 219 ? 19.578 41.312 -0.836 1 94.19 219 LEU B C 1
ATOM 5615 O O . LEU B 1 219 ? 19.047 41.438 -1.943 1 94.19 219 LEU B O 1
ATOM 5619 N N . LEU B 1 220 ? 19.016 41.781 0.245 1 94.38 220 LEU B N 1
ATOM 5620 C CA . LEU B 1 220 ? 17.812 42.594 0.169 1 94.38 220 LEU B CA 1
ATOM 5621 C C . LEU B 1 220 ? 18.109 44 -0.354 1 94.38 220 LEU B C 1
ATOM 5623 O O . LEU B 1 220 ? 17.25 44.656 -0.954 1 94.38 220 LEU B O 1
ATOM 5627 N N . GLY B 1 221 ? 19.25 44.438 -0.122 1 94.31 221 GLY B N 1
ATOM 5628 C CA . GLY B 1 221 ? 19.703 45.75 -0.583 1 94.31 221 GLY B CA 1
ATOM 5629 C C . GLY B 1 221 ? 20.375 45.688 -1.944 1 94.31 221 GLY B C 1
ATOM 5630 O O . GLY B 1 221 ? 19.75 45.281 -2.932 1 94.31 221 GLY B O 1
ATOM 5631 N N . LYS B 1 222 ? 21.656 45.969 -2.002 1 93.31 222 LYS B N 1
ATOM 5632 C CA . LYS B 1 222 ? 22.375 46.125 -3.256 1 93.31 222 LYS B CA 1
ATOM 5633 C C . LYS B 1 222 ? 22.875 44.781 -3.783 1 93.31 222 LYS B C 1
ATOM 5635 O O . LYS B 1 222 ? 22.984 44.594 -4.996 1 93.31 222 LYS B O 1
ATOM 5640 N N . GLY B 1 223 ? 23.109 43.906 -2.994 1 94.06 223 GLY B N 1
ATOM 5641 C CA . GLY B 1 223 ? 23.703 42.625 -3.381 1 94.06 223 GLY B CA 1
ATOM 5642 C C . GLY B 1 223 ? 25.016 42.344 -2.674 1 94.06 223 GLY B C 1
ATOM 5643 O O . GLY B 1 223 ? 25.359 43.031 -1.702 1 94.06 223 GLY B O 1
ATOM 5644 N N . ARG B 1 224 ? 25.625 41.219 -3 1 92.62 224 ARG B N 1
ATOM 5645 C CA . ARG B 1 224 ? 26.859 40.812 -2.352 1 92.62 224 ARG B CA 1
ATOM 5646 C C . ARG B 1 224 ? 27.672 39.906 -3.258 1 92.62 224 ARG B C 1
ATOM 5648 O O . ARG B 1 224 ? 27.156 39.375 -4.258 1 92.62 224 ARG B O 1
ATOM 5655 N N . LEU B 1 225 ? 28.922 39.688 -2.902 1 89.75 225 LEU B N 1
ATOM 5656 C CA . LEU B 1 225 ? 29.766 38.688 -3.555 1 89.75 225 LEU B CA 1
ATOM 5657 C C . LEU B 1 225 ? 29.531 37.312 -2.949 1 89.75 225 LEU B C 1
ATOM 5659 O O . LEU B 1 225 ? 29.391 37.188 -1.73 1 89.75 225 LEU B O 1
ATOM 5663 N N . ASP B 1 226 ? 29.406 36.312 -3.791 1 83.56 226 ASP B N 1
ATOM 5664 C CA . ASP B 1 226 ? 29.281 34.938 -3.254 1 83.56 226 ASP B CA 1
ATOM 5665 C C . ASP B 1 226 ? 30.656 34.344 -3.014 1 83.56 226 ASP B C 1
ATOM 5667 O O . ASP B 1 226 ? 31.688 35 -3.156 1 83.56 226 ASP B O 1
ATOM 5671 N N . ALA B 1 227 ? 30.656 33.094 -2.543 1 80.44 227 ALA B N 1
ATOM 5672 C CA . ALA B 1 227 ? 31.875 32.406 -2.156 1 80.44 227 ALA B CA 1
ATOM 5673 C C . ALA B 1 227 ? 32.812 32.281 -3.346 1 80.44 227 ALA B C 1
ATOM 5675 O O . ALA B 1 227 ? 34.031 32.156 -3.168 1 80.44 227 ALA B O 1
ATOM 5676 N N . SER B 1 228 ? 32.344 32.281 -4.586 1 82.31 228 SER B N 1
ATOM 5677 C CA . SER B 1 228 ? 33.156 32.125 -5.797 1 82.31 228 SER B CA 1
ATOM 5678 C C . SER B 1 228 ? 33.656 33.469 -6.301 1 82.31 228 SER B C 1
ATOM 5680 O O . SER B 1 228 ? 34.438 33.531 -7.254 1 82.31 228 SER B O 1
ATOM 5682 N N . GLY B 1 229 ? 33.219 34.5 -5.695 1 83.94 229 GLY B N 1
ATOM 5683 C CA . GLY B 1 229 ? 33.594 35.844 -6.105 1 83.94 229 GLY B CA 1
ATOM 5684 C C . GLY B 1 229 ? 32.656 36.469 -7.105 1 83.94 229 GLY B C 1
ATOM 5685 O O . GLY B 1 229 ? 32.906 37.562 -7.598 1 83.94 229 GLY B O 1
ATOM 5686 N N . ALA B 1 230 ? 31.641 35.719 -7.406 1 89.31 230 ALA B N 1
ATOM 5687 C CA . ALA B 1 230 ? 30.641 36.281 -8.305 1 89.31 230 ALA B CA 1
ATOM 5688 C C . ALA B 1 230 ? 29.703 37.219 -7.559 1 89.31 230 ALA B C 1
ATOM 5690 O O . ALA B 1 230 ? 29.312 36.969 -6.418 1 89.31 230 ALA B O 1
ATOM 5691 N N . TYR B 1 231 ? 29.391 38.312 -8.203 1 90.31 231 TYR B N 1
ATOM 5692 C CA . TYR B 1 231 ? 28.5 39.281 -7.574 1 90.31 231 TYR B CA 1
ATOM 5693 C C . TYR B 1 231 ? 27.047 38.906 -7.809 1 90.31 231 TYR B C 1
ATOM 5695 O O . TYR B 1 231 ? 26.625 38.688 -8.945 1 90.31 231 TYR B O 1
ATOM 5703 N N . ILE B 1 232 ? 26.234 38.812 -6.762 1 91.75 232 ILE B N 1
ATOM 5704 C CA . ILE B 1 232 ? 24.797 38.562 -6.816 1 91.75 232 ILE B CA 1
ATOM 5705 C C . ILE B 1 232 ? 24.047 39.875 -6.555 1 91.75 232 ILE B C 1
ATOM 5707 O O . ILE B 1 232 ? 24.188 40.469 -5.488 1 91.75 232 ILE B O 1
ATOM 5711 N N . ASP B 1 233 ? 23.297 40.312 -7.559 1 93.12 233 ASP B N 1
ATOM 5712 C CA . ASP B 1 233 ? 22.5 41.531 -7.398 1 93.12 233 ASP B CA 1
ATOM 5713 C C . ASP B 1 233 ? 21.484 41.375 -6.277 1 93.12 233 ASP B C 1
ATOM 5715 O O . ASP B 1 233 ? 20.875 40.312 -6.121 1 93.12 233 ASP B O 1
ATOM 5719 N N . GLY B 1 234 ? 21.266 42.469 -5.578 1 93.31 234 GLY B N 1
ATOM 5720 C CA . GLY B 1 234 ? 20.25 42.438 -4.527 1 93.31 234 GLY B CA 1
ATOM 5721 C C . GLY B 1 234 ? 18.875 42.812 -5.02 1 93.31 234 GLY B C 1
ATOM 5722 O O . GLY B 1 234 ? 18.688 43.125 -6.203 1 93.31 234 GLY B O 1
ATOM 5723 N N . VAL B 1 235 ? 17.922 42.75 -4.137 1 93.44 235 VAL B N 1
ATOM 5724 C CA . VAL B 1 235 ? 16.516 43.062 -4.449 1 93.44 235 VAL B CA 1
ATOM 5725 C C . VAL B 1 235 ? 16.359 44.562 -4.68 1 93.44 235 VAL B C 1
ATOM 5727 O O . VAL B 1 235 ? 15.445 44.969 -5.387 1 93.44 235 VAL B O 1
ATOM 5730 N N . GLY B 1 236 ? 17.281 45.406 -4.109 1 92.5 236 GLY B N 1
ATOM 5731 C CA . GLY B 1 236 ? 17.266 46.844 -4.344 1 92.5 236 GLY B CA 1
ATOM 5732 C C . GLY B 1 236 ? 16.406 47.594 -3.35 1 92.5 236 GLY B C 1
ATOM 5733 O O . GLY B 1 236 ? 15.867 48.656 -3.674 1 92.5 236 GLY B O 1
ATOM 5734 N N . LEU B 1 237 ? 16.234 47.062 -2.178 1 93.56 237 LEU B N 1
ATOM 5735 C CA . LEU B 1 237 ? 15.445 47.75 -1.148 1 93.56 237 LEU B CA 1
ATOM 5736 C C . LEU B 1 237 ? 16.312 48.688 -0.335 1 93.56 237 LEU B C 1
ATOM 5738 O O . LEU B 1 237 ? 17.531 48.5 -0.215 1 93.56 237 LEU B O 1
ATOM 5742 N N . GLU B 1 238 ? 15.703 49.75 0.166 1 92.44 238 GLU B N 1
ATOM 5743 C CA . GLU B 1 238 ? 16.375 50.625 1.119 1 92.44 238 GLU B CA 1
ATOM 5744 C C . GLU B 1 238 ? 16.516 49.969 2.482 1 92.44 238 GLU B C 1
ATOM 5746 O O . GLU B 1 238 ? 15.773 49.031 2.801 1 92.44 238 GLU B O 1
ATOM 5751 N N . ASP B 1 239 ? 17.422 50.469 3.297 1 90.81 239 ASP B N 1
ATOM 5752 C CA . ASP B 1 239 ? 17.719 49.875 4.594 1 90.81 239 ASP B CA 1
ATOM 5753 C C . ASP B 1 239 ? 16.469 49.812 5.465 1 90.81 239 ASP B C 1
ATOM 5755 O O . ASP B 1 239 ? 16.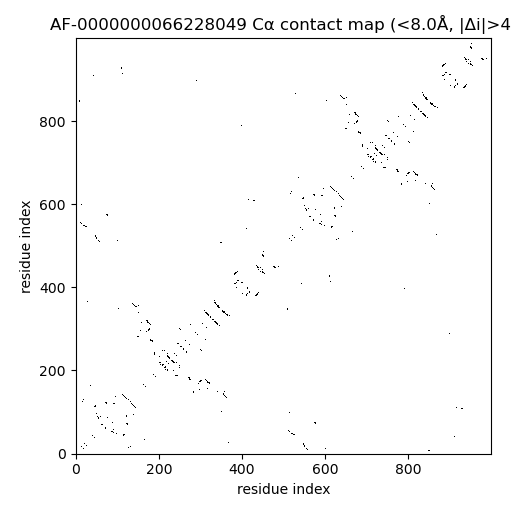203 48.812 6.117 1 90.81 239 ASP B O 1
ATOM 5759 N N . HIS B 1 240 ? 15.773 50.906 5.383 1 90.69 240 HIS B N 1
ATOM 5760 C CA . HIS B 1 240 ? 14.594 50.969 6.238 1 90.69 240 HIS B CA 1
ATOM 5761 C C . HIS B 1 240 ? 13.531 49.969 5.766 1 90.69 240 HIS B C 1
ATOM 5763 O O . HIS B 1 240 ? 12.766 49.438 6.57 1 90.69 240 HIS B O 1
ATOM 5769 N N . GLN B 1 241 ? 13.5 49.688 4.508 1 91.25 241 GLN B N 1
ATOM 5770 C CA . GLN B 1 241 ? 12.547 48.719 3.941 1 91.25 241 GLN B CA 1
ATOM 5771 C C . GLN B 1 241 ? 12.906 47.281 4.324 1 91.25 241 GLN B C 1
ATOM 5773 O O . GLN B 1 241 ? 12.023 46.438 4.426 1 91.25 241 GLN B O 1
ATOM 5778 N N . ALA B 1 242 ? 14.164 47.094 4.559 1 92.56 242 ALA B N 1
ATOM 5779 C CA . ALA B 1 242 ? 14.641 45.75 4.824 1 92.56 242 ALA B CA 1
ATOM 5780 C C . ALA B 1 242 ? 14.523 45.406 6.305 1 92.56 242 ALA B C 1
ATOM 5782 O O . ALA B 1 242 ? 14.562 44.25 6.684 1 92.56 242 ALA B O 1
ATOM 5783 N N . GLU B 1 243 ? 14.367 46.375 7.109 1 92.62 243 GLU B N 1
ATOM 5784 C CA . GLU B 1 243 ? 14.461 46.219 8.555 1 92.62 243 GLU B CA 1
ATOM 5785 C C . GLU B 1 243 ? 13.406 45.25 9.078 1 92.62 243 GLU B C 1
ATOM 5787 O O . GLU B 1 243 ? 13.695 44.406 9.93 1 92.62 243 GLU B O 1
ATOM 5792 N N . PRO B 1 244 ? 12.195 45.344 8.57 1 91.75 244 PRO B N 1
ATOM 5793 C CA . PRO B 1 244 ? 11.188 44.438 9.094 1 91.75 244 PRO B CA 1
ATOM 5794 C C . PRO B 1 244 ? 11.531 42.969 8.852 1 91.75 244 PRO B C 1
ATOM 5796 O O . PRO B 1 244 ? 11.281 42.094 9.703 1 91.75 244 PRO B O 1
ATOM 5799 N N . VAL B 1 245 ? 12.047 42.656 7.746 1 90.12 245 VAL B N 1
ATOM 5800 C CA . VAL B 1 245 ? 12.398 41.281 7.418 1 90.12 245 VAL B CA 1
ATOM 5801 C C . VAL B 1 245 ? 13.539 40.812 8.328 1 90.12 245 VAL B C 1
ATOM 5803 O O . VAL B 1 245 ? 13.531 39.688 8.797 1 90.12 245 VAL B O 1
ATOM 5806 N N . LEU B 1 246 ? 14.477 41.656 8.547 1 89.69 246 LEU B N 1
ATOM 5807 C CA . LEU B 1 246 ? 15.586 41.312 9.43 1 89.69 246 LEU B CA 1
ATOM 5808 C C . LEU B 1 246 ? 15.102 41.125 10.859 1 89.69 246 LEU B C 1
ATOM 5810 O O . LEU B 1 246 ? 15.547 40.188 11.539 1 89.69 246 LEU B O 1
ATOM 5814 N N . ALA B 1 247 ? 14.25 41.969 11.25 1 90.62 247 ALA B N 1
ATOM 5815 C CA . ALA B 1 247 ? 13.648 41.844 12.57 1 90.62 247 ALA B CA 1
ATOM 5816 C C . ALA B 1 247 ? 12.891 40.5 12.688 1 90.62 247 ALA B C 1
ATOM 5818 O O . ALA B 1 247 ? 12.953 39.844 13.727 1 90.62 247 ALA B O 1
ATOM 5819 N N . PHE B 1 248 ? 12.18 40.156 11.734 1 90.25 248 PHE B N 1
ATOM 5820 C CA . PHE B 1 248 ? 11.43 38.906 11.672 1 90.25 248 PHE B CA 1
ATOM 5821 C C . PHE B 1 248 ? 12.367 37.688 11.781 1 90.25 248 PHE B C 1
ATOM 5823 O O . PHE B 1 248 ? 12.156 36.812 12.617 1 90.25 248 PHE B O 1
ATOM 5830 N N . LEU B 1 249 ? 13.414 37.688 10.977 1 86.44 249 LEU B N 1
ATOM 5831 C CA . LEU B 1 249 ? 14.312 36.531 10.891 1 86.44 249 LEU B CA 1
ATOM 5832 C C . LEU B 1 249 ? 15.109 36.375 12.188 1 86.44 249 LEU B C 1
ATOM 5834 O O . LEU B 1 249 ? 15.625 35.281 12.477 1 86.44 249 LEU B O 1
ATOM 5838 N N . THR B 1 250 ? 15.211 37.438 12.969 1 87.5 250 THR B N 1
ATOM 5839 C CA . THR B 1 250 ? 15.953 37.406 14.219 1 87.5 250 THR B CA 1
ATOM 5840 C C . THR B 1 250 ? 15.008 37.531 15.414 1 87.5 250 THR B C 1
ATOM 5842 O O . THR B 1 250 ? 15.422 38 16.484 1 87.5 250 THR B O 1
ATOM 5845 N N . SER B 1 251 ? 13.828 37.25 15.172 1 90.19 251 SER B N 1
ATOM 5846 C CA . SER B 1 251 ? 12.805 37.531 16.172 1 90.19 251 SER B CA 1
ATOM 5847 C C . SER B 1 251 ? 12.844 36.5 17.297 1 90.19 251 SER B C 1
ATOM 5849 O O . SER B 1 251 ? 12.211 36.688 18.344 1 90.19 251 SER B O 1
ATOM 5851 N N . LYS B 1 252 ? 13.539 35.438 17.094 1 87.12 252 LYS B N 1
ATOM 5852 C CA . LYS B 1 252 ? 13.586 34.406 18.125 1 87.12 252 LYS B CA 1
ATOM 5853 C C . LYS B 1 252 ? 14.227 34.938 19.406 1 87.12 252 LYS B C 1
ATOM 5855 O O . LYS B 1 252 ? 15.336 35.469 19.375 1 87.12 252 LYS B O 1
ATOM 5860 N N . GLY B 1 253 ? 13.5 34.812 20.484 1 87 253 GLY B N 1
ATOM 5861 C CA . GLY B 1 253 ? 14.008 35.188 21.797 1 87 253 GLY B CA 1
ATOM 5862 C C . GLY B 1 253 ? 14.242 34 22.703 1 87 253 GLY B C 1
ATOM 5863 O O . GLY B 1 253 ? 14.086 32.875 22.297 1 87 253 GLY B O 1
ATOM 5864 N N . ASP B 1 254 ? 14.664 34.25 23.938 1 85.12 254 ASP B N 1
ATOM 5865 C CA . ASP B 1 254 ? 14.93 33.219 24.922 1 85.12 254 ASP B CA 1
ATOM 5866 C C . ASP B 1 254 ? 13.633 32.531 25.375 1 85.12 254 ASP B C 1
ATOM 5868 O O . ASP B 1 254 ? 13.641 31.391 25.797 1 85.12 254 ASP B O 1
ATOM 5872 N N . THR B 1 255 ? 12.555 33.312 25.281 1 84.12 255 THR B N 1
ATOM 5873 C CA . THR B 1 255 ? 11.234 32.812 25.641 1 84.12 255 THR B CA 1
ATOM 5874 C C . THR B 1 255 ? 10.242 33 24.5 1 84.12 255 THR B C 1
ATOM 5876 O O . THR B 1 255 ? 10.477 33.812 23.594 1 84.12 255 THR B O 1
ATOM 5879 N N . VAL B 1 256 ? 9.172 32.281 24.641 1 82.69 256 VAL B N 1
ATOM 5880 C CA . VAL B 1 256 ? 8.109 32.406 23.641 1 82.69 256 VAL B CA 1
ATOM 5881 C C . VAL B 1 256 ? 7.539 33.844 23.672 1 82.69 256 VAL B C 1
ATOM 5883 O O . VAL B 1 256 ? 7.266 34.438 22.625 1 82.69 256 VAL B O 1
ATOM 5886 N N . THR B 1 257 ? 7.41 34.312 24.844 1 87.69 257 THR B N 1
ATOM 5887 C CA . THR B 1 257 ? 6.875 35.656 25.016 1 87.69 257 THR B CA 1
ATOM 5888 C C . THR B 1 257 ? 7.754 36.656 24.312 1 87.69 257 THR B C 1
ATOM 5890 O O . THR B 1 257 ? 7.25 37.562 23.641 1 87.69 257 THR B O 1
ATOM 5893 N N . GLU B 1 258 ? 9.031 36.531 24.516 1 91.25 258 GLU B N 1
ATOM 5894 C CA . GLU B 1 258 ? 9.969 37.438 23.859 1 91.25 258 GLU B CA 1
ATOM 5895 C C . GLU B 1 258 ? 9.891 37.312 22.328 1 91.25 258 GLU B C 1
ATOM 5897 O O . GLU B 1 258 ? 9.945 38.312 21.609 1 91.25 258 GLU B O 1
ATOM 5902 N N . THR B 1 259 ? 9.797 36.156 21.906 1 91.69 259 THR B N 1
ATOM 5903 C CA . THR B 1 259 ? 9.68 35.906 20.469 1 91.69 259 THR B CA 1
ATOM 5904 C C . THR B 1 259 ? 8.43 36.594 19.906 1 91.69 259 THR B C 1
ATOM 5906 O O . THR B 1 259 ? 8.484 37.25 18.875 1 91.69 259 THR B O 1
ATOM 5909 N N . MET B 1 260 ? 7.328 36.5 20.594 1 92.88 260 MET B N 1
ATOM 5910 C CA . MET B 1 260 ? 6.07 37.094 20.125 1 92.88 260 MET B CA 1
ATOM 5911 C C . MET B 1 260 ? 6.156 38.625 20.109 1 92.88 260 MET B C 1
ATOM 5913 O O . MET B 1 260 ? 5.629 39.25 19.203 1 92.88 260 MET B O 1
ATOM 5917 N N . THR B 1 261 ? 6.816 39.125 21.094 1 94.38 261 THR B N 1
ATOM 5918 C CA . THR B 1 261 ? 7.012 40.562 21.156 1 94.38 261 THR B CA 1
ATOM 5919 C C . THR B 1 261 ? 7.832 41.062 19.969 1 94.38 261 THR B C 1
ATOM 5921 O O . THR B 1 261 ? 7.484 42.062 19.328 1 94.38 261 THR B O 1
ATOM 5924 N N . ASN B 1 262 ? 8.867 40.312 19.719 1 94.5 262 ASN B N 1
ATOM 5925 C CA . ASN B 1 262 ? 9.719 40.656 18.578 1 94.5 262 ASN B CA 1
ATOM 5926 C C . ASN B 1 262 ? 8.953 40.562 17.266 1 94.5 262 ASN B C 1
ATOM 5928 O O . ASN B 1 262 ? 9.125 41.406 16.375 1 94.5 262 ASN B O 1
ATOM 5932 N N . LEU B 1 263 ? 8.141 39.625 17.141 1 95.25 263 LEU B N 1
ATOM 5933 C CA . LEU B 1 263 ? 7.355 39.438 15.922 1 95.25 263 LEU B CA 1
ATOM 5934 C C . LEU B 1 263 ? 6.363 40.594 15.75 1 95.25 263 LEU B C 1
ATOM 5936 O O . LEU B 1 263 ? 6.152 41.062 14.633 1 95.25 263 LEU B O 1
ATOM 5940 N N . ARG B 1 264 ? 5.754 41 16.844 1 95.81 264 ARG B N 1
ATOM 5941 C CA . ARG B 1 264 ? 4.82 42.125 16.781 1 95.81 264 ARG B CA 1
ATOM 5942 C C . ARG B 1 264 ? 5.516 43.375 16.297 1 95.81 264 ARG B C 1
ATOM 5944 O O . ARG B 1 264 ? 4.945 44.156 15.516 1 95.81 264 ARG B O 1
ATOM 5951 N N . ALA B 1 265 ? 6.676 43.531 16.781 1 94.31 265 ALA B N 1
ATOM 5952 C CA . ALA B 1 265 ? 7.457 44.688 16.344 1 94.31 265 ALA B CA 1
ATOM 5953 C C . ALA B 1 265 ? 7.773 44.594 14.852 1 94.31 265 ALA B C 1
ATOM 5955 O O . ALA B 1 265 ? 7.77 45.625 14.148 1 94.31 265 ALA B O 1
ATOM 5956 N N . ALA B 1 266 ? 8.047 43.5 14.445 1 93.69 266 ALA B N 1
ATOM 5957 C CA . ALA B 1 266 ? 8.43 43.281 13.055 1 93.69 266 ALA B CA 1
ATOM 5958 C C . ALA B 1 266 ? 7.254 43.531 12.109 1 93.69 266 ALA B C 1
ATOM 5960 O O . ALA B 1 266 ? 7.43 44.062 11.016 1 93.69 266 ALA B O 1
ATOM 5961 N N . VAL B 1 267 ? 6.055 43.188 12.523 1 95.44 267 VAL B N 1
ATOM 5962 C CA . VAL B 1 267 ? 4.918 43.25 11.609 1 95.44 267 VAL B CA 1
ATOM 5963 C C . VAL B 1 267 ? 4.246 44.625 11.734 1 95.44 267 VAL B C 1
ATOM 5965 O O . VAL B 1 267 ? 3.441 45 10.883 1 95.44 267 VAL B O 1
ATOM 5968 N N . GLY B 1 268 ? 4.512 45.344 12.859 1 93.38 268 GLY B N 1
ATOM 5969 C CA . GLY B 1 268 ? 3.936 46.656 13.062 1 93.38 268 GLY B CA 1
ATOM 5970 C C . GLY B 1 268 ? 2.418 46.625 13.086 1 93.38 268 GLY B C 1
ATOM 5971 O O . GLY B 1 268 ? 1.808 45.844 13.812 1 93.38 268 GLY B O 1
ATOM 5972 N N . ASP B 1 269 ? 1.822 47.438 12.156 1 93.31 269 ASP B N 1
ATOM 5973 C CA . ASP B 1 269 ? 0.375 47.625 12.188 1 93.31 269 ASP B CA 1
ATOM 5974 C C . ASP B 1 269 ? -0.317 46.719 11.18 1 93.31 269 ASP B C 1
ATOM 5976 O O . ASP B 1 269 ? -1.521 46.812 10.945 1 93.31 269 ASP B O 1
ATOM 5980 N N . SER B 1 270 ? 0.465 45.875 10.633 1 95.25 270 SER B N 1
ATOM 5981 C CA . SER B 1 270 ? -0.136 44.938 9.68 1 95.25 270 SER B CA 1
ATOM 5982 C C . SER B 1 270 ? -1.194 44.062 10.344 1 95.25 270 SER B C 1
ATOM 5984 O O . SER B 1 270 ? -0.884 43.281 11.242 1 95.25 270 SER B O 1
ATOM 5986 N N . LYS B 1 271 ? -2.42 44.156 9.82 1 96.56 271 LYS B N 1
ATOM 5987 C CA . LYS B 1 271 ? -3.516 43.375 10.391 1 96.56 271 LYS B CA 1
ATOM 5988 C C . LYS B 1 271 ? -3.287 41.875 10.195 1 96.56 271 LYS B C 1
ATOM 5990 O O . LYS B 1 271 ? -3.496 41.094 11.125 1 96.56 271 LYS B O 1
ATOM 5995 N N . VAL B 1 272 ? -2.906 41.531 9.031 1 95.5 272 VAL B N 1
ATOM 5996 C CA . VAL B 1 272 ? -2.674 40.094 8.727 1 95.5 272 VAL B CA 1
ATOM 5997 C C . VAL B 1 272 ? -1.521 39.594 9.578 1 95.5 272 VAL B C 1
ATOM 5999 O O . VAL B 1 272 ? -1.551 38.438 10.039 1 95.5 272 VAL B O 1
ATOM 6002 N N . GLY B 1 273 ? -0.48 40.344 9.781 1 96.06 273 GLY B N 1
ATOM 6003 C CA . GLY B 1 273 ? 0.622 39.938 10.641 1 96.06 273 GLY B CA 1
ATOM 6004 C C . GLY B 1 273 ? 0.199 39.719 12.086 1 96.06 273 GLY B C 1
ATOM 6005 O O . GLY B 1 273 ? 0.582 38.719 12.703 1 96.06 273 GLY B O 1
ATOM 6006 N N . GLN B 1 274 ? -0.589 40.656 12.555 1 97.25 274 GLN B N 1
ATOM 6007 C CA . GLN B 1 274 ? -1.072 40.562 13.922 1 97.25 274 GLN B CA 1
ATOM 6008 C C . GLN B 1 274 ? -1.964 39.312 14.102 1 97.25 274 GLN B C 1
ATOM 6010 O O . GLN B 1 274 ? -1.916 38.656 15.133 1 97.25 274 GLN B O 1
ATOM 6015 N N . GLU B 1 275 ? -2.766 39.094 13.117 1 97.69 275 GLU B N 1
ATOM 6016 C CA . GLU B 1 275 ? -3.594 37.875 13.133 1 97.69 275 GLU B CA 1
ATOM 6017 C C . GLU B 1 275 ? -2.736 36.625 13.211 1 97.69 275 GLU B C 1
ATOM 6019 O O . GLU B 1 275 ? -3.047 35.688 13.969 1 97.69 275 GLU B O 1
ATOM 6024 N N . GLY B 1 276 ? -1.683 36.594 12.391 1 97.19 276 GLY B N 1
ATOM 6025 C CA . GLY B 1 276 ? -0.771 35.469 12.406 1 97.19 276 GLY B CA 1
ATOM 6026 C C . GLY B 1 276 ? -0.119 35.25 13.758 1 97.19 276 GLY B C 1
ATOM 6027 O O . GLY B 1 276 ? 0.019 34.094 14.211 1 97.19 276 GLY B O 1
ATOM 6028 N N . ILE B 1 277 ? 0.257 36.281 14.422 1 96.62 277 ILE B N 1
ATOM 6029 C CA . ILE B 1 277 ? 0.89 36.219 15.734 1 96.62 277 ILE B CA 1
ATOM 6030 C C . ILE B 1 277 ? -0.115 35.688 16.766 1 96.62 277 ILE B C 1
ATOM 6032 O O . ILE B 1 277 ? 0.215 34.844 17.594 1 96.62 277 ILE B O 1
ATOM 6036 N N . ALA B 1 278 ? -1.32 36.188 16.672 1 97.06 278 ALA B N 1
ATOM 6037 C CA . ALA B 1 278 ? -2.363 35.719 17.594 1 97.06 278 ALA B CA 1
ATOM 6038 C C . ALA B 1 278 ? -2.627 34.25 17.438 1 97.06 278 ALA B C 1
ATOM 6040 O O . ALA B 1 278 ? -2.842 33.531 18.438 1 97.06 278 ALA B O 1
ATOM 6041 N N . GLU B 1 279 ? -2.641 33.781 16.234 1 97.69 279 GLU B N 1
ATOM 6042 C CA . GLU B 1 279 ? -2.842 32.344 15.961 1 97.69 279 GLU B CA 1
ATOM 6043 C C . GLU B 1 279 ? -1.699 31.516 16.531 1 97.69 279 GLU B C 1
ATOM 6045 O O . GLU B 1 279 ? -1.931 30.453 17.109 1 97.69 279 GLU B O 1
ATOM 6050 N N . LEU B 1 280 ? -0.471 31.984 16.391 1 97 280 LEU B N 1
ATOM 6051 C CA . LEU B 1 280 ? 0.677 31.297 16.969 1 97 280 LEU B CA 1
ATOM 6052 C C . LEU B 1 280 ? 0.567 31.219 18.484 1 97 280 LEU B C 1
ATOM 6054 O O . LEU B 1 280 ? 0.866 30.188 19.094 1 97 280 LEU B O 1
ATOM 6058 N N . GLU B 1 281 ? 0.137 32.312 19.047 1 96.12 281 GLU B N 1
ATOM 6059 C CA . GLU B 1 281 ? -0.019 32.375 20.5 1 96.12 281 GLU B CA 1
ATOM 6060 C C . GLU B 1 281 ? -1.072 31.359 20.969 1 96.12 281 GLU B C 1
ATOM 6062 O O . GLU B 1 281 ? -0.875 30.672 21.969 1 96.12 281 GLU B O 1
ATOM 6067 N N . LEU B 1 282 ? -2.158 31.375 20.25 1 96 282 LEU B N 1
ATOM 6068 C CA . LEU B 1 282 ? -3.211 30.422 20.594 1 96 282 LEU B CA 1
ATOM 6069 C C . LEU B 1 282 ? -2.705 28.984 20.484 1 96 282 LEU B C 1
ATOM 6071 O O . LEU B 1 282 ? -2.938 28.172 21.391 1 96 282 LEU B O 1
ATOM 6075 N N . MET B 1 283 ? -2.029 28.641 19.453 1 96.88 283 MET B N 1
ATOM 6076 C CA . MET B 1 283 ? -1.464 27.297 19.297 1 96.88 283 MET B CA 1
ATOM 6077 C C . MET B 1 283 ? -0.485 26.984 20.422 1 96.88 283 MET B C 1
ATOM 6079 O O . MET B 1 283 ? -0.505 25.891 20.969 1 96.88 283 MET B O 1
ATOM 6083 N N . GLY B 1 284 ? 0.38 27.969 20.688 1 95.06 284 GLY B N 1
ATOM 6084 C CA . GLY B 1 284 ? 1.315 27.781 21.781 1 95.06 284 GLY B CA 1
ATOM 6085 C C . GLY B 1 284 ? 0.636 27.422 23.094 1 95.06 284 GLY B C 1
ATOM 6086 O O . GLY B 1 284 ? 1.105 26.547 23.812 1 95.06 284 GLY B O 1
ATOM 6087 N N . SER B 1 285 ? -0.438 28.125 23.375 1 94.81 285 SER B N 1
ATOM 6088 C CA . SER B 1 285 ? -1.18 27.859 24.609 1 94.81 285 SER B CA 1
ATOM 6089 C C . SER B 1 285 ? -1.777 26.453 24.609 1 94.81 285 SER B C 1
ATOM 6091 O O . SER B 1 285 ? -1.825 25.797 25.641 1 94.81 285 SER B O 1
ATOM 6093 N N . LEU B 1 286 ? -2.27 26 23.469 1 96.06 286 LEU B N 1
ATOM 6094 C CA . LEU B 1 286 ? -2.838 24.656 23.344 1 96.06 286 LEU B CA 1
ATOM 6095 C C . LEU B 1 286 ? -1.76 23.594 23.5 1 96.06 286 LEU B C 1
ATOM 6097 O O . LEU B 1 286 ? -1.984 22.578 24.156 1 96.06 286 LEU B O 1
ATOM 6101 N N . PHE B 1 287 ? -0.544 23.828 22.922 1 96.31 287 PHE B N 1
ATOM 6102 C CA . PHE B 1 287 ? 0.572 22.922 23.109 1 96.31 287 PHE B CA 1
ATOM 6103 C C . PHE B 1 287 ? 0.902 22.766 24.594 1 96.31 287 PHE B C 1
ATOM 6105 O O . PHE B 1 287 ? 1.01 21.656 25.094 1 96.31 287 PHE B O 1
ATOM 6112 N N . ALA B 1 288 ? 1.034 23.891 25.219 1 94 288 ALA B N 1
ATOM 6113 C CA . ALA B 1 288 ? 1.41 23.922 26.625 1 94 288 ALA B CA 1
ATOM 6114 C C . ALA B 1 288 ? 0.379 23.188 27.484 1 94 288 ALA B C 1
ATOM 6116 O O . ALA B 1 288 ? 0.737 22.391 28.359 1 94 288 ALA B O 1
ATOM 6117 N N . ALA B 1 289 ? -0.849 23.484 27.219 1 94.19 289 ALA B N 1
ATOM 6118 C CA . ALA B 1 289 ? -1.931 22.875 28 1 94.19 289 ALA B CA 1
ATOM 6119 C C . ALA B 1 289 ? -1.958 21.359 27.797 1 94.19 289 ALA B C 1
ATOM 6121 O O . ALA B 1 289 ? -2.35 20.625 28.703 1 94.19 289 ALA B O 1
ATOM 6122 N N . ALA B 1 290 ? -1.573 20.906 26.656 1 94.88 290 ALA B N 1
ATOM 6123 C CA . ALA B 1 290 ? -1.626 19.484 26.344 1 94.88 290 ALA B CA 1
ATOM 6124 C C . ALA B 1 290 ? -0.335 18.781 26.75 1 94.88 290 ALA B C 1
ATOM 6126 O O . ALA B 1 290 ? -0.211 17.562 26.609 1 94.88 290 ALA B O 1
ATOM 6127 N N . GLY B 1 291 ? 0.672 19.5 27.172 1 94.38 291 GLY B N 1
ATOM 6128 C CA . GLY B 1 291 ? 1.902 18.906 27.672 1 94.38 291 GLY B CA 1
ATOM 6129 C C . GLY B 1 291 ? 2.971 18.734 26.609 1 94.38 291 GLY B C 1
ATOM 6130 O O . GLY B 1 291 ? 3.906 17.953 26.781 1 94.38 291 GLY B O 1
ATOM 6131 N N . TYR B 1 292 ? 2.795 19.406 25.516 1 96.44 292 TYR B N 1
ATOM 6132 C CA . TYR B 1 292 ? 3.832 19.422 24.484 1 96.44 292 TYR B CA 1
ATOM 6133 C C . TYR B 1 292 ? 4.746 20.625 24.656 1 96.44 292 TYR B C 1
ATOM 6135 O O . TYR B 1 292 ? 4.438 21.719 24.172 1 96.44 292 TYR B O 1
ATOM 6143 N N . GLY B 1 293 ? 5.871 20.406 25.312 1 92.94 293 GLY B N 1
ATOM 6144 C CA . GLY B 1 293 ? 6.805 21.484 25.594 1 92.94 293 GLY B CA 1
ATOM 6145 C C . GLY B 1 293 ? 7.648 21.875 24.406 1 92.94 293 GLY B C 1
ATOM 6146 O O . GLY B 1 293 ? 7.508 21.312 23.312 1 92.94 293 GLY B O 1
ATOM 6147 N N . GLU B 1 294 ? 8.516 22.875 24.625 1 92.38 294 GLU B N 1
ATOM 6148 C CA . GLU B 1 294 ? 9.352 23.438 23.562 1 92.38 294 GLU B CA 1
ATOM 6149 C C . GLU B 1 294 ? 10.383 22.422 23.078 1 92.38 294 GLU B C 1
ATOM 6151 O O . GLU B 1 294 ? 10.992 22.609 22.016 1 92.38 294 GLU B O 1
ATOM 6156 N N . ASP B 1 295 ? 10.523 21.375 23.797 1 94.44 295 ASP B N 1
ATOM 6157 C CA . ASP B 1 295 ? 11.438 20.312 23.406 1 94.44 295 ASP B CA 1
ATOM 6158 C C . ASP B 1 295 ? 10.805 19.406 22.344 1 94.44 295 ASP B C 1
ATOM 6160 O O . ASP B 1 295 ? 11.492 18.625 21.688 1 94.44 295 ASP B O 1
ATOM 6164 N N . ARG B 1 296 ? 9.508 19.594 22.141 1 97.38 296 ARG B N 1
ATOM 6165 C CA . ARG B 1 296 ? 8.797 18.797 21.141 1 97.38 296 ARG B CA 1
ATOM 6166 C C . ARG B 1 296 ? 8.25 19.688 20.031 1 97.38 296 ARG B C 1
ATOM 6168 O O . ARG B 1 296 ? 8.391 19.359 18.844 1 97.38 296 ARG B O 1
ATOM 6175 N N . ILE B 1 297 ? 7.605 20.734 20.422 1 97.12 297 ILE B N 1
ATOM 6176 C CA . ILE B 1 297 ? 7.016 21.672 19.484 1 97.12 297 ILE B CA 1
ATOM 6177 C C . ILE B 1 297 ? 7.453 23.094 19.828 1 97.12 297 ILE B C 1
ATOM 6179 O O . ILE B 1 297 ? 7.195 23.578 20.922 1 97.12 297 ILE B O 1
ATOM 6183 N N . LEU B 1 298 ? 8.062 23.766 18.875 1 94.62 298 LEU B N 1
ATOM 6184 C CA . LEU B 1 298 ? 8.633 25.094 19.094 1 94.62 298 LEU B CA 1
ATOM 6185 C C . LEU B 1 298 ? 8.117 26.078 18.062 1 94.62 298 LEU B C 1
ATOM 6187 O O . LEU B 1 298 ? 8.172 25.828 16.859 1 94.62 298 LEU B O 1
ATOM 6191 N N . ILE B 1 299 ? 7.547 27.172 18.531 1 93.31 299 ILE B N 1
ATOM 6192 C CA . ILE B 1 299 ? 7.262 28.281 17.625 1 93.31 299 ILE B CA 1
ATOM 6193 C C . ILE B 1 299 ? 8.57 28.922 17.172 1 93.31 299 ILE B C 1
ATOM 6195 O O . ILE B 1 299 ? 9.328 29.438 18 1 93.31 299 ILE B O 1
ATOM 6199 N N . ASP B 1 300 ? 8.852 2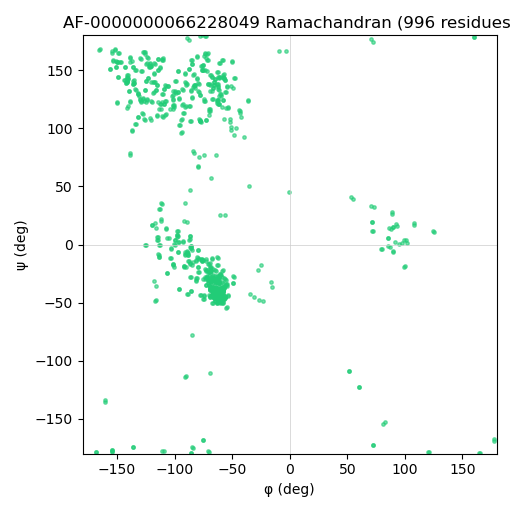8.828 15.891 1 89 300 ASP B N 1
ATOM 6200 C CA . ASP B 1 300 ? 10.133 29.234 15.32 1 89 300 ASP B CA 1
ATOM 6201 C C . ASP B 1 300 ? 9.93 30.047 14.047 1 89 300 ASP B C 1
ATOM 6203 O O . ASP B 1 300 ? 9.719 29.484 12.977 1 89 300 ASP B O 1
ATOM 6207 N N . PRO B 1 301 ? 10.086 31.328 14.102 1 86.19 301 PRO B N 1
ATOM 6208 C CA . PRO B 1 301 ? 9.836 32.219 12.961 1 86.19 301 PRO B CA 1
ATOM 6209 C C . PRO B 1 301 ? 10.773 31.922 11.789 1 86.19 301 PRO B C 1
ATOM 6211 O O . PRO B 1 301 ? 10.555 32.438 10.68 1 86.19 301 PRO B O 1
ATOM 6214 N N . SER B 1 302 ? 11.766 31.172 11.93 1 78.44 302 SER B N 1
ATOM 6215 C CA . SER B 1 302 ? 12.727 30.906 10.859 1 78.44 302 SER B CA 1
ATOM 6216 C C . SER B 1 302 ? 12.172 29.906 9.844 1 78.44 302 SER B C 1
ATOM 6218 O O . SER B 1 302 ? 12.719 29.766 8.75 1 78.44 302 SER B O 1
ATOM 6220 N N . ILE B 1 303 ? 11.102 29.281 10.203 1 82.12 303 ILE B N 1
ATOM 6221 C CA . ILE B 1 303 ? 10.477 28.344 9.281 1 82.12 303 ILE B CA 1
ATOM 6222 C C . ILE B 1 303 ? 9.68 29.094 8.227 1 82.12 303 ILE B C 1
ATOM 6224 O O . ILE B 1 303 ? 8.664 29.719 8.539 1 82.12 303 ILE B O 1
ATOM 6228 N N . VAL B 1 304 ? 10.078 29.219 6.961 1 71.38 304 VAL B N 1
ATOM 6229 C CA . VAL B 1 304 ? 9.406 29.953 5.895 1 71.38 304 VAL B CA 1
ATOM 6230 C C . VAL B 1 304 ? 8.992 28.984 4.785 1 71.38 304 VAL B C 1
ATOM 6232 O O . VAL B 1 304 ? 8.203 29.328 3.908 1 71.38 304 VAL B O 1
ATOM 6235 N N . ARG B 1 305 ? 8.906 27.625 4.996 1 64.75 305 ARG B N 1
ATOM 6236 C CA . ARG B 1 305 ? 8.633 26.594 4.004 1 64.75 305 ARG B CA 1
ATOM 6237 C C . ARG B 1 305 ? 8.219 27.203 2.67 1 64.75 305 ARG B C 1
ATOM 6239 O O . ARG B 1 305 ? 7.844 28.375 2.609 1 64.75 305 ARG B O 1
ATOM 6246 N N . GLY B 1 306 ? 8.188 26.359 1.479 1 57.78 306 GLY B N 1
ATOM 6247 C CA . GLY B 1 306 ? 7.895 26.719 0.1 1 57.78 306 GLY B CA 1
ATOM 6248 C C . GLY B 1 306 ? 6.605 27.5 -0.051 1 57.78 306 GLY B C 1
ATOM 6249 O O . GLY B 1 306 ? 5.578 27.141 0.53 1 57.78 306 GLY B O 1
ATOM 6250 N N . LEU B 1 307 ? 6.621 28.844 -0.209 1 57.22 307 LEU B N 1
ATOM 6251 C CA . LEU B 1 307 ? 5.777 30.031 -0.166 1 57.22 307 LEU B CA 1
ATOM 6252 C C . LEU B 1 307 ? 4.598 29.891 -1.123 1 57.22 307 LEU B C 1
ATOM 6254 O O . LEU B 1 307 ? 3.748 30.797 -1.202 1 57.22 307 LEU B O 1
ATOM 6258 N N . GLY B 1 308 ? 4.098 28.562 -1.497 1 65.69 308 GLY B N 1
ATOM 6259 C CA . GLY B 1 308 ? 3.1 29.094 -2.408 1 65.69 308 GLY B CA 1
ATOM 6260 C C . GLY B 1 308 ? 1.676 28.797 -1.979 1 65.69 308 GLY B C 1
ATOM 6261 O O . GLY B 1 308 ? 0.818 29.688 -2.004 1 65.69 308 GLY B O 1
ATOM 6262 N N . TYR B 1 309 ? 1.196 27.703 -1.37 1 78.06 309 TYR B N 1
ATOM 6263 C CA . TYR B 1 309 ? -0.244 27.5 -1.253 1 78.06 309 TYR B CA 1
ATOM 6264 C C . TYR B 1 309 ? -0.686 27.547 0.204 1 78.06 309 TYR B C 1
ATOM 6266 O O . TYR B 1 309 ? -1.881 27.484 0.5 1 78.06 309 TYR B O 1
ATOM 6274 N N . TYR B 1 310 ? 0.204 27.891 1.14 1 89.88 310 TYR B N 1
ATOM 6275 C CA . TYR B 1 310 ? -0.179 27.953 2.545 1 89.88 310 TYR B CA 1
ATOM 6276 C C . TYR B 1 310 ? -0.823 29.281 2.881 1 89.88 310 TYR B C 1
ATOM 6278 O O . TYR B 1 310 ? -0.397 30.328 2.379 1 89.88 310 TYR B O 1
ATOM 6286 N N . THR B 1 311 ? -1.771 29.297 3.773 1 93 311 THR B N 1
ATOM 6287 C CA . THR B 1 311 ? -2.564 30.484 4.059 1 93 311 THR B CA 1
ATOM 6288 C C . THR B 1 311 ? -2.512 30.828 5.543 1 93 311 THR B C 1
ATOM 6290 O O . THR B 1 311 ? -3.096 31.812 5.977 1 93 311 THR B O 1
ATOM 6293 N N . GLY B 1 312 ? -1.796 30.047 6.332 1 95 312 GLY B N 1
ATOM 6294 C CA . GLY B 1 312 ? -1.706 30.234 7.773 1 95 312 GLY B CA 1
ATOM 6295 C C . GLY B 1 312 ? -0.502 29.547 8.391 1 95 312 GLY B C 1
ATOM 6296 O O . GLY B 1 312 ? 0.622 29.703 7.906 1 95 312 GLY B O 1
ATOM 6297 N N . PRO B 1 313 ? -0.726 28.844 9.547 1 96.56 313 PRO B N 1
ATOM 6298 C CA . PRO B 1 313 ? 0.385 28.141 10.195 1 96.56 313 PRO B CA 1
ATOM 6299 C C . PRO B 1 313 ? 1.072 27.141 9.258 1 96.56 313 PRO B C 1
ATOM 6301 O O . PRO B 1 313 ? 0.409 26.5 8.445 1 96.56 313 PRO B O 1
ATOM 6304 N N . VAL B 1 314 ? 2.361 27.078 9.367 1 94.94 314 VAL B N 1
ATOM 6305 C CA . VAL B 1 314 ? 3.207 26.094 8.695 1 94.94 314 VAL B CA 1
ATOM 6306 C C . VAL B 1 314 ? 4.125 25.422 9.711 1 94.94 314 VAL B C 1
ATOM 6308 O O . VAL B 1 314 ? 4.457 26.016 10.742 1 94.94 314 VAL B O 1
ATOM 6311 N N . PHE B 1 315 ? 4.477 24.203 9.484 1 94.94 315 PHE B N 1
ATOM 6312 C CA . PHE B 1 315 ? 5.332 23.5 10.438 1 94.94 315 PHE B CA 1
ATOM 6313 C C . PHE B 1 315 ? 6.203 22.469 9.734 1 94.94 315 PHE B C 1
ATOM 6315 O O . PHE B 1 315 ? 5.883 22.031 8.625 1 94.94 315 PHE B O 1
ATOM 6322 N N . GLU B 1 316 ? 7.281 22.141 10.359 1 94.31 316 GLU B N 1
ATOM 6323 C CA . GLU B 1 316 ? 8.258 21.156 9.906 1 94.31 316 GLU B CA 1
ATOM 6324 C C . GLU B 1 316 ? 8.812 20.359 11.078 1 94.31 316 GLU B C 1
ATOM 6326 O O . GLU B 1 316 ? 9.07 20.906 12.148 1 94.31 316 GLU B O 1
ATOM 6331 N N . ALA B 1 317 ? 8.953 19.078 10.836 1 96.69 317 ALA B N 1
ATOM 6332 C CA . ALA B 1 317 ? 9.625 18.234 11.828 1 96.69 317 ALA B CA 1
ATOM 6333 C C . ALA B 1 317 ? 11.07 17.953 11.414 1 96.69 317 ALA B C 1
ATOM 6335 O O . ALA B 1 317 ? 11.312 17.328 10.383 1 96.69 317 ALA B O 1
ATOM 6336 N N . GLU B 1 318 ? 11.945 18.375 12.227 1 93.75 318 GLU B N 1
ATOM 6337 C CA . GLU B 1 318 ? 13.367 18.141 12 1 93.75 318 GLU B CA 1
ATOM 6338 C C . GLU B 1 318 ? 13.922 17.125 12.977 1 93.75 318 GLU B C 1
ATOM 6340 O O . GLU B 1 318 ? 13.57 17.125 14.164 1 93.75 318 GLU B O 1
ATOM 6345 N N . LEU B 1 319 ? 14.727 16.266 12.438 1 94.88 319 LEU B N 1
ATOM 6346 C CA . LEU B 1 319 ? 15.445 15.359 13.32 1 94.88 319 LEU B CA 1
ATOM 6347 C C . LEU B 1 319 ? 16.688 16.031 13.898 1 94.88 319 LEU B C 1
ATOM 6349 O O . LEU B 1 319 ? 17.422 16.719 13.172 1 94.88 319 LEU B O 1
ATOM 6353 N N . THR B 1 320 ? 16.922 15.836 15.18 1 92.56 320 THR B N 1
ATOM 6354 C CA . THR B 1 320 ? 17.953 16.641 15.852 1 92.56 320 THR B CA 1
ATOM 6355 C C . THR B 1 320 ? 19.125 15.766 16.266 1 92.56 320 THR B C 1
ATOM 6357 O O . THR B 1 320 ? 20.094 16.266 16.844 1 92.56 320 THR B O 1
ATOM 6360 N N . PHE B 1 321 ? 19.016 14.492 15.977 1 88.62 321 PHE B N 1
ATOM 6361 C CA . PHE B 1 321 ? 20.172 13.656 16.312 1 88.62 321 PHE B CA 1
ATOM 6362 C C . PHE B 1 321 ? 21.219 13.688 15.211 1 88.62 321 PHE B C 1
ATOM 6364 O O . PHE B 1 321 ? 20.906 14 14.062 1 88.62 321 PHE B O 1
ATOM 6371 N N . GLU B 1 322 ? 22.422 13.398 15.672 1 83.5 322 GLU B N 1
ATOM 6372 C CA . GLU B 1 322 ? 23.547 13.469 14.75 1 83.5 322 GLU B CA 1
ATOM 6373 C C . GLU B 1 322 ? 23.781 12.133 14.055 1 83.5 322 GLU B C 1
ATOM 6375 O O . GLU B 1 322 ? 23.562 11.07 14.648 1 83.5 322 GLU B O 1
ATOM 6380 N N . ILE B 1 323 ? 24.047 12.203 12.773 1 77.81 323 ILE B N 1
ATOM 6381 C CA . ILE B 1 323 ? 24.484 11.023 12.047 1 77.81 323 ILE B CA 1
ATOM 6382 C C . ILE B 1 323 ? 25.859 11.281 11.422 1 77.81 323 ILE B C 1
ATOM 6384 O O . ILE B 1 323 ? 26.281 12.43 11.305 1 77.81 323 ILE B O 1
ATOM 6388 N N . PHE B 1 324 ? 26.516 10.234 11.188 1 79.31 324 PHE B N 1
ATOM 6389 C CA . PHE B 1 324 ? 27.828 10.328 10.586 1 79.31 324 PHE B CA 1
ATOM 6390 C C . PHE B 1 324 ? 27.875 9.617 9.242 1 79.31 324 PHE B C 1
ATOM 6392 O O . PHE B 1 324 ? 27.266 8.562 9.078 1 79.31 324 PHE B O 1
ATOM 6399 N N . ASP B 1 325 ? 28.391 10.32 8.258 1 74.19 325 ASP B N 1
ATOM 6400 C CA . ASP B 1 325 ? 28.547 9.656 6.965 1 74.19 325 ASP B CA 1
ATOM 6401 C C . ASP B 1 325 ? 29.688 8.648 6.988 1 74.19 325 ASP B C 1
ATOM 6403 O O . ASP B 1 325 ? 30.297 8.43 8.039 1 74.19 325 ASP B O 1
ATOM 6407 N N . GLU B 1 326 ? 29.891 7.988 5.84 1 72.56 326 GLU B N 1
ATOM 6408 C CA . GLU B 1 326 ? 30.891 6.934 5.73 1 72.56 326 GLU B CA 1
ATOM 6409 C C . GLU B 1 326 ? 32.281 7.457 6.078 1 72.56 326 GLU B C 1
ATOM 6411 O O . GLU B 1 326 ? 33.156 6.695 6.52 1 72.56 326 GLU B O 1
ATOM 6416 N N . LYS B 1 327 ? 32.469 8.734 5.969 1 81.88 327 LYS B N 1
ATOM 6417 C CA . LYS B 1 327 ? 33.75 9.344 6.23 1 81.88 327 LYS B CA 1
ATOM 6418 C C . LYS B 1 327 ? 33.844 9.883 7.656 1 81.88 327 LYS B C 1
ATOM 6420 O O . LYS B 1 327 ? 34.781 10.586 8.008 1 81.88 327 LYS B O 1
ATOM 6425 N N . GLY B 1 328 ? 32.781 9.664 8.383 1 79.5 328 GLY B N 1
ATOM 6426 C CA . GLY B 1 328 ? 32.75 10.062 9.781 1 79.5 328 GLY B CA 1
ATOM 6427 C C . GLY B 1 328 ? 32.344 11.508 9.984 1 79.5 328 GLY B C 1
ATOM 6428 O O . GLY B 1 328 ? 32.438 12.039 11.094 1 79.5 328 GLY B O 1
ATOM 6429 N N . ARG B 1 329 ? 32 12.109 8.969 1 80.5 329 ARG B N 1
ATOM 6430 C CA . ARG B 1 329 ? 31.594 13.508 9.07 1 80.5 329 ARG B CA 1
ATOM 6431 C C . ARG B 1 329 ? 30.141 13.617 9.547 1 80.5 329 ARG B C 1
ATOM 6433 O O . ARG B 1 329 ? 29.281 12.852 9.109 1 80.5 329 ARG B O 1
ATOM 6440 N N . LYS B 1 330 ? 29.891 14.594 10.359 1 80.25 330 LYS B N 1
ATOM 6441 C CA . LYS B 1 330 ? 28.547 14.859 10.883 1 80.25 330 LYS B CA 1
ATOM 6442 C C . LYS B 1 330 ? 27.594 15.312 9.781 1 80.25 330 LYS B C 1
ATOM 6444 O O . LYS B 1 330 ? 27.969 16.125 8.93 1 80.25 330 LYS B O 1
ATOM 6449 N N . ARG B 1 331 ? 26.5 14.609 9.672 1 76.94 331 ARG B N 1
ATOM 6450 C CA . ARG B 1 331 ? 25.438 14.984 8.742 1 76.94 331 ARG B CA 1
ATOM 6451 C C . ARG B 1 331 ? 24.109 15.172 9.461 1 76.94 331 ARG B C 1
ATOM 6453 O O . ARG B 1 331 ? 23.891 14.594 10.531 1 76.94 331 ARG B O 1
ATOM 6460 N N . GLN B 1 332 ? 23.406 16.156 8.945 1 77.12 332 GLN B N 1
ATOM 6461 C CA . GLN B 1 332 ? 22.078 16.344 9.484 1 77.12 332 GLN B CA 1
ATOM 6462 C C . GLN B 1 332 ? 21.016 15.758 8.562 1 77.12 332 GLN B C 1
ATOM 6464 O O . GLN B 1 332 ? 21.125 15.859 7.34 1 77.12 332 GLN B O 1
ATOM 6469 N N . PHE B 1 333 ? 20.078 14.984 9.039 1 77.38 333 PHE B N 1
ATOM 6470 C CA . PHE B 1 333 ? 19.016 14.398 8.227 1 77.38 333 PHE B CA 1
ATOM 6471 C C . PHE B 1 333 ? 18.094 15.484 7.695 1 77.38 333 PHE B C 1
ATOM 6473 O O . PHE B 1 333 ? 17.641 15.414 6.547 1 77.38 333 PHE B O 1
ATOM 6480 N N . GLY B 1 334 ? 17.938 16.484 8.484 1 81.06 334 GLY B N 1
ATOM 6481 C CA . GLY B 1 334 ? 17.016 17.531 8.047 1 81.06 334 GLY B CA 1
ATOM 6482 C C . GLY B 1 334 ? 15.562 17.219 8.352 1 81.06 334 GLY B C 1
ATOM 6483 O O . GLY B 1 334 ? 15.266 16.547 9.352 1 81.06 334 GLY B O 1
ATOM 6484 N N . SER B 1 335 ? 14.609 17.797 7.516 1 90.69 335 SER B N 1
ATOM 6485 C CA . SER B 1 335 ? 13.18 17.672 7.773 1 90.69 335 SER B CA 1
ATOM 6486 C C . SER B 1 335 ? 12.633 16.359 7.227 1 90.69 335 SER B C 1
ATOM 6488 O O . SER B 1 335 ? 13.008 15.93 6.133 1 90.69 335 SER B O 1
ATOM 6490 N N . VAL B 1 336 ? 11.797 15.695 7.988 1 95.19 336 VAL B N 1
ATOM 6491 C CA . VAL B 1 336 ? 11.227 14.422 7.555 1 95.19 336 VAL B CA 1
ATOM 6492 C C . VAL B 1 336 ? 9.727 14.578 7.352 1 95.19 336 VAL B C 1
ATOM 6494 O O . VAL B 1 336 ? 9.07 13.68 6.82 1 95.19 336 VAL B O 1
ATOM 6497 N N . ALA B 1 337 ? 9.188 15.688 7.793 1 96.31 337 ALA B N 1
ATOM 6498 C CA . ALA B 1 337 ? 7.758 15.945 7.645 1 96.31 337 ALA B CA 1
ATOM 6499 C C . ALA B 1 337 ? 7.473 17.453 7.605 1 96.31 337 ALA B C 1
ATOM 6501 O O . ALA B 1 337 ? 8.289 18.25 8.062 1 96.31 337 ALA B O 1
ATOM 6502 N N . GLY B 1 338 ? 6.363 17.812 7.062 1 94.44 338 GLY B N 1
ATOM 6503 C CA . GLY B 1 338 ? 5.922 19.203 7.016 1 94.44 338 GLY B CA 1
ATOM 6504 C C . GLY B 1 338 ? 4.457 19.344 6.652 1 94.44 338 GLY B C 1
ATOM 6505 O O . GLY B 1 338 ? 3.801 18.359 6.293 1 94.44 338 GLY B O 1
ATOM 6506 N N . GLY B 1 339 ? 3.945 20.516 6.836 1 94.69 339 GLY B N 1
ATOM 6507 C CA . GLY B 1 339 ? 2.553 20.797 6.527 1 94.69 339 GLY B CA 1
ATOM 6508 C C . GLY B 1 339 ? 2.141 22.219 6.887 1 94.69 339 GLY B C 1
ATOM 6509 O O . GLY B 1 339 ? 2.992 23.094 7.051 1 94.69 339 GLY B O 1
ATOM 6510 N N . GLY B 1 340 ? 0.875 22.438 6.844 1 96.25 340 GLY B N 1
ATOM 6511 C CA . GLY B 1 340 ? 0.324 23.734 7.152 1 96.25 340 GLY B CA 1
ATOM 6512 C C . GLY B 1 340 ? -1.12 23.906 6.715 1 96.25 340 GLY B C 1
ATOM 6513 O O . GLY B 1 340 ? -1.749 22.938 6.273 1 96.25 340 GLY B O 1
ATOM 6514 N N . ARG B 1 341 ? -1.564 25.109 7 1 97.06 341 ARG B N 1
ATOM 6515 C CA . ARG B 1 341 ? -2.926 25.453 6.613 1 97.06 341 ARG B CA 1
ATOM 6516 C C . ARG B 1 341 ? -2.975 25.953 5.168 1 97.06 341 ARG B C 1
ATOM 6518 O O . ARG B 1 341 ? -2.152 26.781 4.762 1 97.06 341 ARG B O 1
ATOM 6525 N N . TYR B 1 342 ? -3.926 25.422 4.391 1 94.44 342 TYR B N 1
ATOM 6526 C CA . TYR B 1 342 ? -4.035 25.734 2.971 1 94.44 342 TYR B CA 1
ATOM 6527 C C . TYR B 1 342 ? -5.496 25.922 2.562 1 94.44 342 TYR B C 1
ATOM 6529 O O . TYR B 1 342 ? -6.023 25.125 1.773 1 94.44 342 TYR B O 1
ATOM 6537 N N . ASP B 1 343 ? -6.098 27 2.842 1 95.56 343 ASP B N 1
ATOM 6538 C CA . ASP B 1 343 ? -7.535 27.234 2.754 1 95.56 343 ASP B CA 1
ATOM 6539 C C . ASP B 1 343 ? -7.969 27.422 1.303 1 95.56 343 ASP B C 1
ATOM 6541 O O . ASP B 1 343 ? -9.164 27.391 0.998 1 95.56 343 ASP B O 1
ATOM 6545 N N . GLY B 1 344 ? -7.062 27.641 0.402 1 92.19 344 GLY B N 1
ATOM 6546 C CA . GLY B 1 344 ? -7.422 28.031 -0.953 1 92.19 344 GLY B CA 1
ATOM 6547 C C . GLY B 1 344 ? -7.453 26.859 -1.92 1 92.19 344 GLY B C 1
ATOM 6548 O O . GLY B 1 344 ? -7.898 27 -3.061 1 92.19 344 GLY B O 1
ATOM 6549 N N . LEU B 1 345 ? -7.062 25.75 -1.502 1 90.19 345 LEU B N 1
ATOM 6550 C CA . LEU B 1 345 ? -6.82 24.656 -2.447 1 90.19 345 LEU B CA 1
ATOM 6551 C C . LEU B 1 345 ? -8.133 24.156 -3.043 1 90.19 345 LEU B C 1
ATOM 6553 O O . LEU B 1 345 ? -8.219 23.922 -4.25 1 90.19 345 LEU B O 1
ATOM 6557 N N . VAL B 1 346 ? -9.172 23.969 -2.238 1 93.56 346 VAL B N 1
ATOM 6558 C CA . VAL B 1 346 ? -10.445 23.438 -2.699 1 93.56 346 VAL B CA 1
ATOM 6559 C C . VAL B 1 346 ? -11.18 24.484 -3.529 1 93.56 346 VAL B C 1
ATOM 6561 O O . VAL B 1 346 ? -12.055 24.156 -4.332 1 93.56 346 VAL B O 1
ATOM 6564 N N . LYS B 1 347 ? -10.867 25.703 -3.367 1 93.25 347 LYS B N 1
ATOM 6565 C CA . LYS B 1 347 ? -11.523 26.844 -4.004 1 93.25 347 LYS B CA 1
ATOM 6566 C C . LYS B 1 347 ? -11.469 26.719 -5.527 1 93.25 347 LYS B C 1
ATOM 6568 O O . LYS B 1 347 ? -12.383 27.156 -6.223 1 93.25 347 LYS B O 1
ATOM 6573 N N . ARG B 1 348 ? -10.484 26.188 -6.004 1 88.12 348 ARG B N 1
ATOM 6574 C CA . ARG B 1 348 ? -10.312 26.078 -7.449 1 88.12 348 ARG B CA 1
ATOM 6575 C C . ARG B 1 348 ? -11.445 25.266 -8.07 1 88.12 348 ARG B C 1
ATOM 6577 O O . ARG B 1 348 ? -11.773 25.438 -9.242 1 88.12 348 ARG B O 1
ATOM 6584 N N . PHE B 1 349 ? -12.047 24.406 -7.289 1 93.5 349 PHE B N 1
ATOM 6585 C CA . PHE B 1 349 ? -13.133 23.578 -7.785 1 93.5 349 PHE B CA 1
ATOM 6586 C C . PHE B 1 349 ? -14.484 24.203 -7.457 1 93.5 349 PHE B C 1
ATOM 6588 O O . PHE B 1 349 ? -15.422 24.109 -8.258 1 93.5 349 PHE B O 1
ATOM 6595 N N . THR B 1 350 ? -14.578 24.781 -6.293 1 92.56 350 THR B N 1
ATOM 6596 C CA . THR B 1 350 ? -15.891 25.141 -5.766 1 92.56 350 THR B CA 1
ATOM 6597 C C . THR B 1 350 ? -16.109 26.641 -5.836 1 92.56 350 THR B C 1
ATOM 6599 O O . THR B 1 350 ? -17.25 27.125 -5.738 1 92.56 350 THR B O 1
ATOM 6602 N N . GLY B 1 351 ? -15.094 27.438 -5.852 1 92.44 351 GLY B N 1
ATOM 6603 C CA . GLY B 1 351 ? -15.172 28.875 -5.828 1 92.44 351 GLY B CA 1
ATOM 6604 C C . GLY B 1 351 ? -15.18 29.453 -4.422 1 92.44 351 GLY B C 1
ATOM 6605 O O . GLY B 1 351 ? -15.078 30.672 -4.242 1 92.44 351 GLY B O 1
ATOM 6606 N N . GLN B 1 352 ? -15.242 28.562 -3.527 1 94.19 352 GLN B N 1
ATOM 6607 C CA . GLN B 1 352 ? -15.266 28.984 -2.135 1 94.19 352 GLN B CA 1
ATOM 6608 C C . GLN B 1 352 ? -14.07 28.438 -1.363 1 94.19 352 GLN B C 1
ATOM 6610 O O . GLN B 1 352 ? -13.672 27.281 -1.565 1 94.19 352 GLN B O 1
ATOM 6615 N N . GLU B 1 353 ? -13.562 29.344 -0.52 1 95.38 353 GLU B N 1
ATOM 6616 C CA . GLU B 1 353 ? -12.5 28.875 0.354 1 95.38 353 GLU B CA 1
ATOM 6617 C C . GLU B 1 353 ? -13.016 27.828 1.338 1 95.38 353 GLU B C 1
ATOM 6619 O O . GLU B 1 353 ? -14.125 27.953 1.863 1 95.38 353 GLU B O 1
ATOM 6624 N N . VAL B 1 354 ? -12.25 26.844 1.492 1 96.94 354 VAL B N 1
ATOM 6625 C CA . VAL B 1 354 ? -12.523 25.797 2.475 1 96.94 354 VAL B CA 1
ATOM 6626 C C . VAL B 1 354 ? -11.32 25.625 3.391 1 96.94 354 VAL B C 1
ATOM 6628 O O . VAL B 1 354 ? -10.289 25.094 2.971 1 96.94 354 VAL B O 1
ATOM 6631 N N . PRO B 1 355 ? -11.414 26.062 4.625 1 97.94 355 PRO B N 1
ATOM 6632 C CA . PRO B 1 355 ? -10.281 25.922 5.539 1 97.94 355 PRO B CA 1
ATOM 6633 C C . PRO B 1 355 ? -9.812 24.469 5.668 1 97.94 355 PRO B C 1
ATOM 6635 O O . PRO B 1 355 ? -10.625 23.562 5.82 1 97.94 355 PRO B O 1
ATOM 6638 N N . ALA B 1 356 ? -8.5 24.266 5.531 1 97.88 356 ALA B N 1
ATOM 6639 C CA . ALA B 1 356 ? -7.895 22.938 5.609 1 97.88 356 ALA B CA 1
ATOM 6640 C C . ALA B 1 356 ? -6.477 23.016 6.172 1 97.88 356 ALA B C 1
ATOM 6642 O O . ALA B 1 356 ? -5.754 23.984 5.93 1 97.88 356 ALA B O 1
ATOM 6643 N N . VAL B 1 357 ? -6.098 22.031 6.945 1 98.25 357 VAL B N 1
ATOM 6644 C CA . VAL B 1 357 ? -4.75 21.922 7.492 1 98.25 357 VAL B CA 1
ATOM 6645 C C . VAL B 1 357 ? -4.305 20.453 7.469 1 98.25 357 VAL B C 1
ATOM 6647 O O . VAL B 1 357 ? -5.125 19.547 7.629 1 98.25 357 VAL B O 1
ATOM 6650 N N . GLY B 1 358 ? -3.064 20.234 7.219 1 97.94 358 GLY B N 1
ATOM 6651 C CA . GLY B 1 358 ? -2.568 18.875 7.23 1 97.94 358 GLY B CA 1
ATOM 6652 C C . GLY B 1 358 ? -1.055 18.781 7.195 1 97.94 358 GLY B C 1
ATOM 6653 O O . GLY B 1 358 ? -0.368 19.812 7.312 1 97.94 358 GLY B O 1
ATOM 6654 N N . LEU B 1 359 ? -0.575 17.562 7.168 1 97.81 359 LEU B N 1
ATOM 6655 C CA . LEU B 1 359 ? 0.856 17.281 7.129 1 97.81 359 LEU B CA 1
ATOM 6656 C C . LEU B 1 359 ? 1.162 16.141 6.164 1 97.81 359 LEU B C 1
ATOM 6658 O O . LEU B 1 359 ? 0.261 15.398 5.773 1 97.81 359 LEU B O 1
ATOM 6662 N N . SER B 1 360 ? 2.398 16.078 5.777 1 97.44 360 SER B N 1
ATOM 6663 C CA . SER B 1 360 ? 2.936 14.969 4.996 1 97.44 360 SER B CA 1
ATOM 6664 C C . SER B 1 360 ? 4.273 14.492 5.559 1 97.44 360 SER B C 1
ATOM 6666 O O . SER B 1 360 ? 5.133 15.312 5.895 1 97.44 360 SER B O 1
ATOM 6668 N N . ILE B 1 361 ? 4.395 13.258 5.695 1 97.81 361 ILE B N 1
ATOM 6669 C CA . ILE B 1 361 ? 5.66 12.656 6.105 1 97.81 361 ILE B CA 1
ATOM 6670 C C . ILE B 1 361 ? 6.371 12.07 4.887 1 97.81 361 ILE B C 1
ATOM 6672 O O . ILE B 1 361 ? 5.762 11.352 4.09 1 97.81 361 ILE B O 1
ATOM 6676 N N . GLY B 1 362 ? 7.625 12.469 4.758 1 95.19 362 GLY B N 1
ATOM 6677 C CA . GLY B 1 362 ? 8.469 11.781 3.799 1 95.19 362 GLY B CA 1
ATOM 6678 C C . GLY B 1 362 ? 8.875 10.391 4.25 1 95.19 362 GLY B C 1
ATOM 6679 O O . GLY B 1 362 ? 9.82 10.234 5.023 1 95.19 362 GLY B O 1
ATOM 6680 N N . VAL B 1 363 ? 8.328 9.406 3.668 1 95.38 363 VAL B N 1
ATOM 6681 C CA . VAL B 1 363 ? 8.43 8.031 4.141 1 95.38 363 VAL B CA 1
ATOM 6682 C C . VAL B 1 363 ? 9.852 7.516 3.949 1 95.38 363 VAL B C 1
ATOM 6684 O O . VAL B 1 363 ? 10.438 6.934 4.867 1 95.38 363 VAL B O 1
ATOM 6687 N N . ASP B 1 364 ? 10.383 7.758 2.842 1 91.19 364 ASP B N 1
ATOM 6688 C CA . ASP B 1 364 ? 11.719 7.254 2.525 1 91.19 364 ASP B CA 1
ATOM 6689 C C . ASP B 1 364 ? 12.773 7.875 3.436 1 91.19 364 ASP B C 1
ATOM 6691 O O . ASP B 1 364 ? 13.664 7.184 3.926 1 91.19 364 ASP B O 1
ATOM 6695 N N . ARG B 1 365 ? 12.633 9.133 3.668 1 90.62 365 ARG B N 1
ATOM 6696 C CA . ARG B 1 365 ? 13.578 9.828 4.539 1 90.62 365 ARG B CA 1
ATOM 6697 C C . ARG B 1 365 ? 13.438 9.359 5.98 1 90.62 365 ARG B C 1
ATOM 6699 O O . ARG B 1 365 ? 14.43 9.188 6.684 1 90.62 365 ARG B O 1
ATOM 6706 N N . LEU B 1 366 ? 12.273 9.219 6.445 1 94.44 366 LEU B N 1
ATOM 6707 C CA . LEU B 1 366 ? 12.047 8.766 7.812 1 94.44 366 LEU B CA 1
ATOM 6708 C C . LEU B 1 366 ? 12.578 7.352 8.016 1 94.44 366 LEU B C 1
ATOM 6710 O O . LEU B 1 366 ? 13.188 7.055 9.047 1 94.44 366 LEU B O 1
ATOM 6714 N N . LEU B 1 367 ? 12.359 6.492 7.039 1 92.25 367 LEU B N 1
ATOM 6715 C CA . LEU B 1 367 ? 12.875 5.133 7.105 1 92.25 367 LEU B CA 1
ATOM 6716 C C . LEU B 1 367 ? 14.398 5.137 7.191 1 92.25 367 LEU B C 1
ATOM 6718 O O . LEU B 1 367 ? 14.984 4.359 7.949 1 92.25 367 LEU B O 1
ATOM 6722 N N . ALA B 1 368 ? 15.008 5.945 6.387 1 88.25 368 ALA B N 1
ATOM 6723 C CA . ALA B 1 368 ? 16.469 6.07 6.414 1 88.25 368 ALA B CA 1
ATOM 6724 C C . ALA B 1 368 ? 16.953 6.504 7.793 1 88.25 368 ALA B C 1
ATOM 6726 O O . ALA B 1 368 ? 17.953 5.992 8.297 1 88.25 368 ALA B O 1
ATOM 6727 N N . ALA B 1 369 ? 16.234 7.41 8.375 1 90.38 369 ALA B N 1
ATOM 6728 C CA . ALA B 1 369 ? 16.594 7.895 9.703 1 90.38 369 ALA B CA 1
ATOM 6729 C C . ALA B 1 369 ? 16.469 6.781 10.742 1 90.38 369 ALA B C 1
ATOM 6731 O O . ALA B 1 369 ? 17.344 6.637 11.609 1 90.38 369 ALA B O 1
ATOM 6732 N N . LEU B 1 370 ? 15.422 6.07 10.656 1 91.56 370 LEU B N 1
ATOM 6733 C CA . LEU B 1 370 ? 15.203 4.977 11.594 1 91.56 370 LEU B CA 1
ATOM 6734 C C . LEU B 1 370 ? 16.281 3.914 11.453 1 91.56 370 LEU B C 1
ATOM 6736 O O . LEU B 1 370 ? 16.734 3.338 12.453 1 91.56 370 LEU B O 1
ATOM 6740 N N . ARG B 1 371 ? 16.672 3.637 10.281 1 86.5 371 ARG B N 1
ATOM 6741 C CA . ARG B 1 371 ? 17.766 2.691 10.047 1 86.5 371 ARG B CA 1
ATOM 6742 C C . ARG B 1 371 ? 19.062 3.182 10.672 1 86.5 371 ARG B C 1
ATOM 6744 O O . ARG B 1 371 ? 19.781 2.404 11.297 1 86.5 371 ARG B O 1
ATOM 6751 N N . GLU B 1 372 ? 19.359 4.406 10.508 1 83.19 372 GLU B N 1
ATOM 6752 C CA . GLU B 1 372 ? 20.578 4.996 11.055 1 83.19 372 GLU B CA 1
ATOM 6753 C C . GLU B 1 372 ? 20.578 4.957 12.578 1 83.19 372 GLU B C 1
ATOM 6755 O O . GLU B 1 372 ? 21.625 4.848 13.203 1 83.19 372 GLU B O 1
ATOM 6760 N N . LYS B 1 373 ? 19.422 5.004 13.078 1 83.88 373 LYS B N 1
ATOM 6761 C CA . LYS B 1 373 ? 19.297 4.992 14.531 1 83.88 373 LYS B CA 1
ATOM 6762 C C . LYS B 1 373 ? 19.266 3.561 15.062 1 83.88 373 LYS B C 1
ATOM 6764 O O . LYS B 1 373 ? 19.172 3.348 16.281 1 83.88 373 LYS B O 1
ATOM 6769 N N . GLY B 1 374 ? 19.312 2.621 14.156 1 79.44 374 GLY B N 1
ATOM 6770 C CA . GLY B 1 374 ? 19.281 1.226 14.562 1 79.44 374 GLY B CA 1
ATOM 6771 C C . GLY B 1 374 ? 17.922 0.787 15.086 1 79.44 374 GLY B C 1
ATOM 6772 O O . GLY B 1 374 ? 17.844 -0.122 15.914 1 79.44 374 GLY B O 1
ATOM 6773 N N . ARG B 1 375 ? 16.969 1.479 14.781 1 75.44 375 ARG B N 1
ATOM 6774 C CA . ARG B 1 375 ? 15.633 1.216 15.305 1 75.44 375 ARG B CA 1
ATOM 6775 C C . ARG B 1 375 ? 14.875 0.241 14.414 1 75.44 375 ARG B C 1
ATOM 6777 O O . ARG B 1 375 ? 13.734 -0.127 14.719 1 75.44 375 ARG B O 1
ATOM 6784 N N . LEU B 1 376 ? 15.398 -0.019 13.352 1 72 376 LEU B N 1
ATOM 6785 C CA . LEU B 1 376 ? 14.766 -1.017 12.5 1 72 376 LEU B CA 1
ATOM 6786 C C . LEU B 1 376 ? 15.344 -2.404 12.766 1 72 376 LEU B C 1
ATOM 6788 O O . LEU B 1 376 ? 16.531 -2.541 13.086 1 72 376 LEU B O 1
ATOM 6792 N N . ALA B 1 377 ? 14.305 -3.309 12.906 1 61.91 377 ALA B N 1
ATOM 6793 C CA . ALA B 1 377 ? 14.68 -4.684 13.234 1 61.91 377 ALA B CA 1
ATOM 6794 C C . ALA B 1 377 ? 15.805 -5.176 12.328 1 61.91 377 ALA B C 1
ATOM 6796 O O . ALA B 1 377 ? 15.914 -4.746 11.18 1 61.91 377 ALA B O 1
ATOM 6797 N N . ALA B 1 378 ? 16.641 -5.941 12.961 1 61.62 378 ALA B N 1
ATOM 6798 C CA . ALA B 1 378 ? 17.703 -6.688 12.289 1 61.62 378 ALA B CA 1
ATOM 6799 C C . ALA B 1 378 ? 17.156 -7.469 11.102 1 61.62 378 ALA B C 1
ATOM 6801 O O . ALA B 1 378 ? 15.945 -7.656 10.977 1 61.62 378 ALA B O 1
ATOM 6802 N N . THR B 1 379 ? 17.969 -7.785 10.188 1 64.62 379 THR B N 1
ATOM 6803 C CA . THR B 1 379 ? 17.609 -8.664 9.078 1 64.62 379 THR B CA 1
ATOM 6804 C C . THR B 1 379 ? 16.656 -9.766 9.539 1 64.62 379 THR B C 1
ATOM 6806 O O . THR B 1 379 ? 16.953 -10.477 10.508 1 64.62 379 THR B O 1
ATOM 6809 N N . PRO B 1 380 ? 15.523 -9.727 8.781 1 75.31 380 PRO B N 1
ATOM 6810 C CA . PRO B 1 380 ? 14.578 -10.766 9.188 1 75.31 380 PRO B CA 1
ATOM 6811 C C . PRO B 1 380 ? 15.133 -12.172 9.008 1 75.31 380 PRO B C 1
ATOM 6813 O O . PRO B 1 380 ? 15.875 -12.43 8.062 1 75.31 380 PRO B O 1
ATOM 6816 N N . THR B 1 381 ? 14.922 -12.953 9.953 1 87.5 381 THR B N 1
ATOM 6817 C CA . THR B 1 381 ? 15.281 -14.359 9.867 1 87.5 381 THR B CA 1
ATOM 6818 C C . THR B 1 381 ? 14.523 -15.047 8.727 1 87.5 381 THR B C 1
ATOM 6820 O O . THR B 1 381 ? 13.32 -14.852 8.57 1 87.5 381 THR B O 1
ATOM 6823 N N . GLY B 1 382 ? 15.289 -15.727 7.859 1 94.94 382 GLY B N 1
ATOM 6824 C CA . GLY B 1 382 ? 14.695 -16.469 6.758 1 94.94 382 GLY B CA 1
ATOM 6825 C C . GLY B 1 382 ? 13.93 -17.703 7.207 1 94.94 382 GLY B C 1
ATOM 6826 O O . GLY B 1 382 ? 13.727 -17.906 8.406 1 94.94 382 GLY B O 1
ATOM 6827 N N . PRO B 1 383 ? 13.398 -18.438 6.254 1 98.06 383 PRO B N 1
ATOM 6828 C CA . PRO B 1 383 ? 12.641 -19.641 6.582 1 98.06 383 PRO B CA 1
ATOM 6829 C C . PRO B 1 383 ? 13.539 -20.812 6.965 1 98.06 383 PRO B C 1
ATOM 6831 O O . PRO B 1 383 ? 14.711 -20.859 6.582 1 98.06 383 PRO B O 1
ATOM 6834 N N . VAL B 1 384 ? 12.961 -21.719 7.785 1 98.62 384 VAL B N 1
ATOM 6835 C CA . VAL B 1 384 ? 13.586 -23.031 7.891 1 98.62 384 VAL B CA 1
ATOM 6836 C C . VAL B 1 384 ? 13.578 -23.719 6.527 1 98.62 384 VAL B C 1
ATOM 6838 O O . VAL B 1 384 ? 12.562 -23.734 5.832 1 98.62 384 VAL B O 1
ATOM 6841 N N . VAL B 1 385 ? 14.742 -24.281 6.16 1 98.69 385 VAL B N 1
ATOM 6842 C CA . VAL B 1 385 ? 14.828 -24.953 4.867 1 98.69 385 VAL B CA 1
ATOM 6843 C C . VAL B 1 385 ? 14.93 -26.469 5.07 1 98.69 385 VAL B C 1
ATOM 6845 O O . VAL B 1 385 ? 15.82 -26.953 5.766 1 98.69 385 VAL B O 1
ATOM 6848 N N . VAL B 1 386 ? 13.977 -27.188 4.508 1 98.75 386 VAL B N 1
ATOM 6849 C CA . VAL B 1 386 ? 14.07 -28.641 4.426 1 98.75 386 VAL B CA 1
ATOM 6850 C C . VAL B 1 386 ? 14.75 -29.031 3.117 1 98.75 386 VAL B C 1
ATOM 6852 O O . VAL B 1 386 ? 14.242 -28.75 2.031 1 98.75 386 VAL B O 1
ATOM 6855 N N . THR B 1 387 ? 15.875 -29.688 3.262 1 98.25 387 THR B N 1
ATOM 6856 C CA . THR B 1 387 ? 16.656 -30.062 2.09 1 98.25 387 THR B CA 1
ATOM 6857 C C . THR B 1 387 ? 16.078 -31.328 1.441 1 98.25 387 THR B C 1
ATOM 6859 O O . THR B 1 387 ? 15.258 -32.031 2.043 1 98.25 387 THR B O 1
ATOM 6862 N N . VAL B 1 388 ? 16.453 -31.547 0.218 1 98 388 VAL B N 1
ATOM 6863 C CA . VAL B 1 388 ? 15.977 -32.656 -0.568 1 98 388 VAL B CA 1
ATOM 6864 C C . VAL B 1 388 ? 17.141 -33.594 -0.895 1 98 388 VAL B C 1
ATOM 6866 O O . VAL B 1 388 ? 17.984 -33.281 -1.738 1 98 388 VAL B O 1
ATOM 6869 N N . MET B 1 389 ? 17.109 -34.75 -0.297 1 96.62 389 MET B N 1
ATOM 6870 C CA . MET B 1 389 ? 18.203 -35.688 -0.458 1 96.62 389 MET B CA 1
ATOM 6871 C C . MET B 1 389 ? 17.828 -36.781 -1.481 1 96.62 389 MET B C 1
ATOM 6873 O O . MET B 1 389 ? 18.703 -37.469 -1.991 1 96.62 389 MET B O 1
ATOM 6877 N N . ASP B 1 390 ? 16.531 -36.875 -1.707 1 95 390 ASP B N 1
ATOM 6878 C CA . ASP B 1 390 ? 15.969 -37.844 -2.668 1 95 390 ASP B CA 1
ATOM 6879 C C . ASP B 1 390 ? 14.797 -37.219 -3.434 1 95 390 ASP B C 1
ATOM 6881 O O . ASP B 1 390 ? 13.734 -36.969 -2.861 1 95 390 ASP B O 1
ATOM 6885 N N . ARG B 1 391 ? 14.906 -37.094 -4.727 1 91.75 391 ARG B N 1
ATOM 6886 C CA . ARG B 1 391 ? 13.898 -36.438 -5.551 1 91.75 391 ARG B CA 1
ATOM 6887 C C . ARG B 1 391 ? 12.586 -37.219 -5.543 1 91.75 391 ARG B C 1
ATOM 6889 O O . ARG B 1 391 ? 11.516 -36.625 -5.703 1 91.75 391 ARG B O 1
ATOM 6896 N N . ASP B 1 392 ? 12.695 -38.469 -5.367 1 92.62 392 ASP B N 1
ATOM 6897 C CA . ASP B 1 392 ? 11.516 -39.312 -5.422 1 92.62 392 ASP B CA 1
ATOM 6898 C C . ASP B 1 392 ? 10.734 -39.25 -4.113 1 92.62 392 ASP B C 1
ATOM 6900 O O . ASP B 1 392 ? 9.648 -39.812 -4.008 1 92.62 392 ASP B O 1
ATOM 6904 N N . ARG B 1 393 ? 11.281 -38.531 -3.109 1 96.06 393 ARG B N 1
ATOM 6905 C CA . ARG B 1 393 ? 10.633 -38.406 -1.807 1 96.06 393 ARG B CA 1
ATOM 6906 C C . ARG B 1 393 ? 10.164 -37 -1.537 1 96.06 393 ARG B C 1
ATOM 6908 O O . ARG B 1 393 ? 10.172 -36.531 -0.393 1 96.06 393 ARG B O 1
ATOM 6915 N N . MET B 1 394 ? 9.82 -36.281 -2.545 1 96.81 394 MET B N 1
ATOM 6916 C CA . MET B 1 394 ? 9.391 -34.906 -2.406 1 96.81 394 MET B CA 1
ATOM 6917 C C . MET B 1 394 ? 8.188 -34.781 -1.478 1 96.81 394 MET B C 1
ATOM 6919 O O . MET B 1 394 ? 8.094 -33.875 -0.677 1 96.81 394 MET B O 1
ATOM 6923 N N . ALA B 1 395 ? 7.305 -35.719 -1.55 1 96.12 395 ALA B N 1
ATOM 6924 C CA . ALA B 1 395 ? 6.109 -35.719 -0.707 1 96.12 395 ALA B CA 1
ATOM 6925 C C . ALA B 1 395 ? 6.484 -35.75 0.772 1 96.12 395 ALA B C 1
ATOM 6927 O O . ALA B 1 395 ? 5.836 -35.094 1.591 1 96.12 395 ALA B O 1
ATOM 6928 N N . ASP B 1 396 ? 7.551 -36.469 1.126 1 96.5 396 ASP B N 1
ATOM 6929 C CA . ASP B 1 396 ? 8.023 -36.531 2.506 1 96.5 396 ASP B CA 1
ATOM 6930 C C . ASP B 1 396 ? 8.523 -35.188 2.98 1 96.5 396 ASP B C 1
ATOM 6932 O O . ASP B 1 396 ? 8.211 -34.75 4.094 1 96.5 396 ASP B O 1
ATOM 6936 N N . TYR B 1 397 ? 9.281 -34.562 2.162 1 98.06 397 TYR B N 1
ATOM 6937 C CA . TYR B 1 397 ? 9.844 -33.281 2.516 1 98.06 397 TYR B CA 1
ATOM 6938 C C . TYR B 1 397 ? 8.758 -32.219 2.617 1 98.06 397 TYR B C 1
ATOM 6940 O O . TYR B 1 397 ? 8.773 -31.391 3.533 1 98.06 397 TYR B O 1
ATOM 6948 N N . GLN B 1 398 ? 7.781 -32.25 1.689 1 96.62 398 GLN B N 1
ATOM 6949 C CA . GLN B 1 398 ? 6.66 -31.312 1.745 1 96.62 398 GLN B CA 1
ATOM 6950 C C . GLN B 1 398 ? 5.824 -31.531 3.006 1 96.62 398 GLN B C 1
ATOM 6952 O O . GLN B 1 398 ? 5.285 -30.578 3.57 1 96.62 398 GLN B O 1
ATOM 6957 N N . ALA B 1 399 ? 5.766 -32.781 3.43 1 95.56 399 ALA B N 1
ATOM 6958 C CA . ALA B 1 399 ? 5.059 -33.094 4.672 1 95.56 399 ALA B CA 1
ATOM 6959 C C . ALA B 1 399 ? 5.762 -32.438 5.867 1 95.56 399 ALA B C 1
ATOM 6961 O O . ALA B 1 399 ? 5.105 -31.938 6.781 1 95.56 399 ALA B O 1
ATOM 6962 N N . MET B 1 400 ? 7.055 -32.5 5.883 1 97.44 400 MET B N 1
ATOM 6963 C CA . MET B 1 400 ? 7.824 -31.891 6.961 1 97.44 400 MET B CA 1
ATOM 6964 C C . MET B 1 400 ? 7.566 -30.375 7.027 1 97.44 400 MET B C 1
ATOM 6966 O O . MET B 1 400 ? 7.332 -29.828 8.102 1 97.44 400 MET B O 1
ATOM 6970 N N . VAL B 1 401 ? 7.574 -29.734 5.871 1 97.62 401 VAL B N 1
ATOM 6971 C CA . VAL B 1 401 ? 7.379 -28.281 5.871 1 97.62 401 VAL B CA 1
ATOM 6972 C C . VAL B 1 401 ? 5.938 -27.969 6.266 1 97.62 401 VAL B C 1
ATOM 6974 O O . VAL B 1 401 ? 5.688 -26.953 6.934 1 97.62 401 VAL B O 1
ATOM 6977 N N . ALA B 1 402 ? 5.043 -28.75 5.84 1 95.69 402 ALA B N 1
ATOM 6978 C CA . ALA B 1 402 ? 3.652 -28.547 6.234 1 95.69 402 ALA B CA 1
ATOM 6979 C C . ALA B 1 402 ? 3.496 -28.641 7.75 1 95.69 402 ALA B C 1
ATOM 6981 O O . ALA B 1 402 ? 2.787 -27.828 8.359 1 95.69 402 ALA B O 1
ATOM 6982 N N . GLU B 1 403 ? 4.152 -29.625 8.359 1 96.75 403 GLU B N 1
ATOM 6983 C CA . GLU B 1 403 ? 4.129 -29.781 9.805 1 96.75 403 GLU B CA 1
ATOM 6984 C C . GLU B 1 403 ? 4.711 -28.547 10.508 1 96.75 403 GLU B C 1
ATOM 6986 O O . GLU B 1 403 ? 4.148 -28.062 11.492 1 96.75 403 GLU B O 1
ATOM 6991 N N . LEU B 1 404 ? 5.777 -28.094 9.992 1 98.19 404 LEU B N 1
ATOM 6992 C CA . LEU B 1 404 ? 6.426 -26.906 10.555 1 98.19 404 LEU B CA 1
ATOM 6993 C C . LEU B 1 404 ? 5.527 -25.688 10.438 1 98.19 404 LEU B C 1
ATOM 6995 O O . LEU B 1 404 ? 5.34 -24.953 11.406 1 98.19 404 LEU B O 1
ATOM 6999 N N . ARG B 1 405 ? 4.922 -25.5 9.281 1 97.38 405 ARG B N 1
ATOM 7000 C CA . ARG B 1 405 ? 4.047 -24.344 9.062 1 97.38 405 ARG B CA 1
ATOM 7001 C C . ARG B 1 405 ? 2.809 -24.422 9.953 1 97.38 405 ARG B C 1
ATOM 7003 O O . ARG B 1 405 ? 2.354 -23.406 10.484 1 97.38 405 ARG B O 1
ATOM 7010 N N . GLN B 1 406 ? 2.27 -25.594 10.141 1 95 406 GLN B N 1
ATOM 7011 C CA . GLN B 1 406 ? 1.113 -25.781 11.008 1 95 406 GLN B CA 1
ATOM 7012 C C . GLN B 1 406 ? 1.449 -25.422 12.453 1 95 406 GLN B C 1
ATOM 7014 O O . GLN B 1 406 ? 0.576 -25 13.211 1 95 406 GLN B O 1
ATOM 7019 N N . ALA B 1 407 ? 2.691 -25.562 12.758 1 97.12 407 ALA B N 1
ATOM 7020 C CA . ALA B 1 407 ? 3.158 -25.219 14.102 1 97.12 407 ALA B CA 1
ATOM 7021 C C . ALA B 1 407 ? 3.523 -23.734 14.195 1 97.12 407 ALA B C 1
ATOM 7023 O O . ALA B 1 407 ? 4.074 -23.297 15.203 1 97.12 407 ALA B O 1
ATOM 7024 N N . GLY B 1 408 ? 3.283 -23 13.117 1 95.62 408 GLY B N 1
ATOM 7025 C CA . GLY B 1 408 ? 3.537 -21.562 13.117 1 95.62 408 GLY B CA 1
ATOM 7026 C C . GLY B 1 408 ? 4.961 -21.219 12.727 1 95.62 408 GLY B C 1
ATOM 7027 O O . GLY B 1 408 ? 5.402 -20.078 12.93 1 95.62 408 GLY B O 1
ATOM 7028 N N . ILE B 1 409 ? 5.707 -22.156 12.188 1 97.56 409 ILE B N 1
ATOM 7029 C CA . ILE B 1 409 ? 7.105 -21.938 11.828 1 97.56 409 ILE B CA 1
ATOM 7030 C C . ILE B 1 409 ? 7.219 -21.688 10.328 1 97.56 409 ILE B C 1
ATOM 7032 O O . ILE B 1 409 ? 6.785 -22.531 9.523 1 97.56 409 ILE B O 1
ATOM 7036 N N . ARG B 1 410 ? 7.727 -20.547 9.969 1 97.81 410 ARG B N 1
ATOM 7037 C CA . ARG B 1 410 ? 8.023 -20.25 8.57 1 97.81 410 ARG B CA 1
ATOM 7038 C C . ARG B 1 410 ? 8.992 -21.266 7.984 1 97.81 410 ARG B C 1
ATOM 7040 O O . ARG B 1 410 ? 10.078 -21.484 8.531 1 97.81 410 ARG B O 1
ATOM 7047 N N . ALA B 1 411 ? 8.617 -21.953 6.836 1 98.62 411 ALA B N 1
ATOM 7048 C CA . ALA B 1 411 ? 9.445 -23.047 6.324 1 98.62 411 ALA B CA 1
ATOM 7049 C C . ALA B 1 411 ? 9.219 -23.25 4.828 1 98.62 411 ALA B C 1
ATOM 7051 O O . ALA B 1 411 ? 8.133 -22.969 4.312 1 98.62 411 ALA B O 1
ATOM 7052 N N . GLU B 1 412 ? 10.242 -23.734 4.164 1 98.56 412 GLU B N 1
ATOM 7053 C CA . GLU B 1 412 ? 10.148 -24.078 2.746 1 98.56 412 GLU B CA 1
ATOM 7054 C C . GLU B 1 412 ? 10.961 -25.328 2.426 1 98.56 412 GLU B C 1
ATOM 7056 O O . GLU B 1 412 ? 11.891 -25.688 3.16 1 98.56 412 GLU B O 1
ATOM 7061 N N . VAL B 1 413 ? 10.555 -26.031 1.419 1 98.31 413 VAL B N 1
ATOM 7062 C CA . VAL B 1 413 ? 11.344 -27.125 0.865 1 98.31 413 VAL B CA 1
ATOM 7063 C C . VAL B 1 413 ? 12.258 -26.594 -0.241 1 98.31 413 VAL B C 1
ATOM 7065 O O . VAL B 1 413 ? 11.859 -25.719 -1.017 1 98.31 413 VAL B O 1
ATOM 7068 N N . TYR B 1 414 ? 13.523 -27.078 -0.289 1 98.19 414 TYR B N 1
ATOM 7069 C CA . TYR B 1 414 ? 14.422 -26.703 -1.367 1 98.19 414 TYR B CA 1
ATOM 7070 C C . TYR B 1 414 ? 13.891 -27.156 -2.719 1 98.19 414 TYR B C 1
ATOM 7072 O O . TYR B 1 414 ? 13.633 -28.344 -2.918 1 98.19 414 TYR B O 1
ATOM 7080 N N . LEU B 1 415 ? 13.734 -26.203 -3.668 1 97.81 415 LEU B N 1
ATOM 7081 C CA . LEU B 1 415 ? 13.109 -26.547 -4.941 1 97.81 415 LEU B CA 1
ATOM 7082 C C . LEU B 1 415 ? 14.102 -26.406 -6.09 1 97.81 415 LEU B C 1
ATOM 7084 O O . LEU B 1 415 ? 13.734 -26.562 -7.258 1 97.81 415 LEU B O 1
ATOM 7088 N N . GLY B 1 416 ? 15.336 -26.094 -5.781 1 95.81 416 GLY B N 1
ATOM 7089 C CA . GLY B 1 416 ? 16.359 -26.094 -6.805 1 95.81 416 GLY B CA 1
ATOM 7090 C C . GLY B 1 416 ? 16.812 -27.5 -7.207 1 95.81 416 GLY B C 1
ATOM 7091 O O . GLY B 1 416 ? 16.125 -28.484 -6.91 1 95.81 416 GLY B O 1
ATOM 7092 N N . ASN B 1 417 ? 17.906 -27.531 -7.953 1 92.62 417 ASN B N 1
ATOM 7093 C CA . ASN B 1 417 ? 18.484 -28.828 -8.312 1 92.62 417 ASN B CA 1
ATOM 7094 C C . ASN B 1 417 ? 19.094 -29.516 -7.105 1 92.62 417 ASN B C 1
ATOM 7096 O O . ASN B 1 417 ? 20.125 -29.078 -6.582 1 92.62 417 ASN B O 1
ATOM 7100 N N . PRO B 1 418 ? 18.594 -30.625 -6.73 1 89.25 418 PRO B N 1
ATOM 7101 C CA . PRO B 1 418 ? 19.016 -31.219 -5.461 1 89.25 418 PRO B CA 1
ATOM 7102 C C . PRO B 1 418 ? 20.266 -32.094 -5.602 1 89.25 418 PRO B C 1
ATOM 7104 O O . PRO B 1 418 ? 20.719 -32.688 -4.621 1 89.25 418 PRO B O 1
ATOM 7107 N N . LYS B 1 419 ? 20.906 -32.125 -6.703 1 89.62 419 LYS B N 1
ATOM 7108 C CA . LYS B 1 419 ? 22.016 -33.031 -6.961 1 89.62 419 LYS B CA 1
ATOM 7109 C C . LYS B 1 419 ? 23.172 -32.75 -6.012 1 89.62 419 LYS B C 1
ATOM 7111 O O . LYS B 1 419 ? 23.812 -33.688 -5.516 1 89.62 419 LYS B O 1
ATOM 7116 N N . ASN B 1 420 ? 23.453 -31.469 -5.762 1 92.12 420 ASN B N 1
ATOM 7117 C CA . ASN B 1 420 ? 24.562 -31.078 -4.898 1 92.12 420 ASN B CA 1
ATOM 7118 C C . ASN B 1 420 ? 24.078 -30.531 -3.561 1 92.12 420 ASN B C 1
ATOM 7120 O O . ASN B 1 420 ? 23.5 -29.453 -3.498 1 92.12 420 ASN B O 1
ATOM 7124 N N . PHE B 1 421 ? 24.375 -31.344 -2.541 1 94.81 421 PHE B N 1
ATOM 7125 C CA . PHE B 1 421 ? 23.953 -30.969 -1.201 1 94.81 421 PHE B CA 1
ATOM 7126 C C . PHE B 1 421 ? 24.531 -29.609 -0.812 1 94.81 421 PHE B C 1
ATOM 7128 O O . PHE B 1 421 ? 23.859 -28.797 -0.175 1 94.81 421 PHE B O 1
ATOM 7135 N N . GLY B 1 422 ? 25.766 -29.297 -1.133 1 94.69 422 GLY B N 1
ATOM 7136 C CA . GLY B 1 422 ? 26.406 -28.016 -0.858 1 94.69 422 GLY B CA 1
ATOM 7137 C C . GLY B 1 422 ? 25.625 -26.844 -1.405 1 94.69 422 GLY B C 1
ATOM 7138 O O . GLY B 1 422 ? 25.578 -25.781 -0.772 1 94.69 422 GLY B O 1
ATOM 7139 N N . ASN B 1 423 ? 25.016 -27.031 -2.525 1 95.69 423 ASN B N 1
ATOM 7140 C CA . ASN B 1 423 ? 24.234 -25.969 -3.141 1 95.69 423 ASN B CA 1
ATOM 7141 C C . ASN B 1 423 ? 22.984 -25.656 -2.332 1 95.69 423 ASN B C 1
ATOM 7143 O O . ASN B 1 423 ? 22.531 -24.5 -2.305 1 95.69 423 ASN B O 1
ATOM 7147 N N . GLN B 1 424 ? 22.469 -26.703 -1.691 1 97.44 424 GLN B N 1
ATOM 7148 C CA . GLN B 1 424 ? 21.281 -26.484 -0.857 1 97.44 424 GLN B CA 1
ATOM 7149 C C . GLN B 1 424 ? 21.641 -25.656 0.378 1 97.44 424 GLN B C 1
ATOM 7151 O O . GLN B 1 424 ? 20.859 -24.781 0.783 1 97.44 424 GLN B O 1
ATOM 7156 N N . LEU B 1 425 ? 22.781 -25.906 0.952 1 95.94 425 LEU B N 1
ATOM 7157 C CA . LEU B 1 425 ? 23.219 -25.141 2.107 1 95.94 425 LEU B CA 1
ATOM 7158 C C . LEU B 1 425 ? 23.562 -23.703 1.706 1 95.94 425 LEU B C 1
ATOM 7160 O O . LEU B 1 425 ? 23.312 -22.766 2.465 1 95.94 425 LEU B O 1
ATOM 7164 N N . LYS B 1 426 ? 24.156 -23.562 0.532 1 95.69 426 LYS B N 1
ATOM 7165 C CA . LYS B 1 426 ? 24.422 -22.219 0.013 1 95.69 426 LYS B CA 1
ATOM 7166 C C . LYS B 1 426 ? 23.125 -21.438 -0.179 1 95.69 426 LYS B C 1
ATOM 7168 O O . LYS B 1 426 ? 23.062 -20.25 0.12 1 95.69 426 LYS B O 1
ATOM 7173 N N . TYR B 1 427 ? 22.125 -22.125 -0.707 1 97.44 427 TYR B N 1
ATOM 7174 C CA . TYR B 1 427 ? 20.812 -21.531 -0.854 1 97.44 427 TYR B CA 1
ATOM 7175 C C . TYR B 1 427 ? 20.25 -21.078 0.496 1 97.44 427 TYR B C 1
ATOM 7177 O O . TYR B 1 427 ? 19.75 -19.969 0.631 1 97.44 427 TYR B O 1
ATOM 7185 N N . ALA B 1 428 ? 20.328 -21.922 1.488 1 97.5 428 ALA B N 1
ATOM 7186 C CA . ALA B 1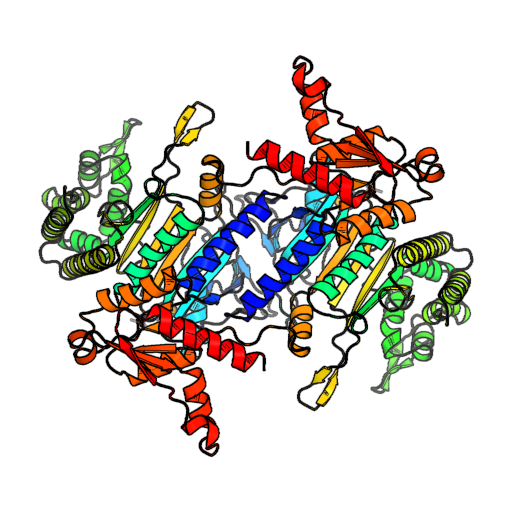 428 ? 19.844 -21.609 2.832 1 97.5 428 ALA B CA 1
ATOM 7187 C C . ALA B 1 428 ? 20.547 -20.375 3.391 1 97.5 428 ALA B C 1
ATOM 7189 O O . ALA B 1 428 ? 19.938 -19.547 4.047 1 97.5 428 ALA B O 1
ATOM 7190 N N . ASP B 1 429 ? 21.812 -20.297 3.123 1 94.56 429 ASP B N 1
ATOM 7191 C CA . ASP B 1 429 ? 22.578 -19.141 3.561 1 94.56 429 ASP B CA 1
ATOM 7192 C C . ASP B 1 429 ? 22.094 -17.859 2.875 1 94.56 429 ASP B C 1
ATOM 7194 O O . ASP B 1 429 ? 21.891 -16.844 3.531 1 94.56 429 ASP B O 1
ATOM 7198 N N . LYS B 1 430 ? 21.922 -17.984 1.568 1 94.69 430 LYS B N 1
ATOM 7199 C CA . LYS B 1 430 ? 21.453 -16.828 0.797 1 94.69 430 LYS B CA 1
ATOM 7200 C C . LYS B 1 430 ? 20.078 -16.375 1.277 1 94.69 430 LYS B C 1
ATOM 7202 O O . LYS B 1 430 ? 19.766 -15.188 1.234 1 94.69 430 LYS B O 1
ATOM 7207 N N . ARG B 1 431 ? 19.344 -17.344 1.798 1 96.25 431 ARG B N 1
ATOM 7208 C CA . ARG B 1 431 ? 18 -17.078 2.309 1 96.25 431 ARG B CA 1
ATOM 7209 C C . ARG B 1 431 ? 18.047 -16.594 3.758 1 96.25 431 ARG B C 1
ATOM 7211 O O . ARG B 1 431 ? 17.016 -16.312 4.363 1 96.25 431 ARG B O 1
ATOM 7218 N N . HIS B 1 432 ? 19.203 -16.516 4.32 1 94.19 432 HIS B N 1
ATOM 7219 C CA . HIS B 1 432 ? 19.391 -16.219 5.734 1 94.19 432 HIS B CA 1
ATOM 7220 C C . HIS B 1 432 ? 18.578 -17.172 6.609 1 94.19 432 HIS B C 1
ATOM 7222 O O . HIS B 1 432 ? 17.953 -16.75 7.582 1 94.19 432 HIS B O 1
ATOM 7228 N N . SER B 1 433 ? 18.547 -18.422 6.25 1 97.38 433 SER B N 1
ATOM 7229 C CA . SER B 1 433 ? 17.828 -19.438 6.992 1 97.38 433 SER B CA 1
ATOM 7230 C C . SER B 1 433 ? 18.484 -19.734 8.336 1 97.38 433 SER B C 1
ATOM 7232 O O . SER B 1 433 ? 19.703 -19.859 8.414 1 97.38 433 SER B O 1
ATOM 7234 N N . PRO B 1 434 ? 17.672 -19.859 9.344 1 97.31 434 PRO B N 1
ATOM 7235 C CA . PRO B 1 434 ? 18.266 -20.172 10.648 1 97.31 434 PRO B CA 1
ATOM 7236 C C . PRO B 1 434 ? 18.594 -21.656 10.812 1 97.31 434 PRO B C 1
ATOM 7238 O O . PRO B 1 434 ? 19.484 -22 11.594 1 97.31 434 PRO B O 1
ATOM 7241 N N . ILE B 1 435 ? 17.844 -22.484 10.141 1 98.31 435 ILE B N 1
ATOM 7242 C CA . ILE B 1 435 ? 17.922 -23.922 10.359 1 98.31 435 ILE B CA 1
ATOM 7243 C C . ILE B 1 435 ? 17.781 -24.656 9.023 1 98.31 435 ILE B C 1
ATOM 7245 O O . ILE B 1 435 ? 16.984 -24.266 8.18 1 98.31 435 ILE B O 1
ATOM 7249 N N . ALA B 1 436 ? 18.547 -25.703 8.836 1 98.38 436 ALA B N 1
ATOM 7250 C CA . ALA B 1 436 ? 18.344 -26.672 7.758 1 98.38 436 ALA B CA 1
ATOM 7251 C C . ALA B 1 436 ? 17.984 -28.047 8.305 1 98.38 436 ALA B C 1
ATOM 7253 O O . ALA B 1 436 ? 18.547 -28.5 9.305 1 98.38 436 ALA B O 1
ATOM 7254 N N . VAL B 1 437 ? 17.062 -28.656 7.707 1 98.69 437 VAL B N 1
ATOM 7255 C CA . VAL B 1 437 ? 16.641 -30 8.07 1 98.69 437 VAL B CA 1
ATOM 7256 C C . VAL B 1 437 ? 17.078 -31 6.988 1 98.69 437 VAL B C 1
ATOM 7258 O O . VAL B 1 437 ? 16.875 -30.75 5.797 1 98.69 437 VAL B O 1
ATOM 7261 N N . ILE B 1 438 ? 17.656 -32.125 7.418 1 98.25 438 ILE B N 1
ATOM 7262 C CA . ILE B 1 438 ? 18.219 -33.094 6.496 1 98.25 438 ILE B CA 1
ATOM 7263 C C . ILE B 1 438 ? 17.688 -34.5 6.832 1 98.25 438 ILE B C 1
ATOM 7265 O O . ILE B 1 438 ? 17.797 -34.969 7.969 1 98.25 438 ILE B O 1
ATOM 7269 N N . GLU B 1 439 ? 17.109 -35.094 5.832 1 97.88 439 GLU B N 1
ATOM 7270 C CA . GLU B 1 439 ? 16.688 -36.5 5.98 1 97.88 439 GLU B CA 1
ATOM 7271 C C . GLU B 1 439 ? 17.031 -37.312 4.734 1 97.88 439 GLU B C 1
ATOM 7273 O O . GLU B 1 439 ? 16.266 -37.312 3.768 1 97.88 439 GLU B O 1
ATOM 7278 N N . GLY B 1 440 ? 18.078 -38 4.758 1 96.44 440 GLY B N 1
ATOM 7279 C CA . GLY B 1 440 ? 18.438 -38.906 3.695 1 96.44 440 GLY B CA 1
ATOM 7280 C C . GLY B 1 440 ? 17.781 -40.281 3.848 1 96.44 440 GLY B C 1
ATOM 7281 O O . GLY B 1 440 ? 16.875 -40.469 4.668 1 96.44 440 GLY B O 1
ATOM 7282 N N . GLY B 1 441 ? 18.188 -41.156 2.953 1 95.5 441 GLY B N 1
ATOM 7283 C CA . GLY B 1 441 ? 17.656 -42.5 2.982 1 95.5 441 GLY B CA 1
ATOM 7284 C C . GLY B 1 441 ? 17.891 -43.219 4.301 1 95.5 441 GLY B C 1
ATOM 7285 O O . GLY B 1 441 ? 16.984 -43.844 4.844 1 95.5 441 GLY B O 1
ATOM 7286 N N . ASP B 1 442 ? 19.094 -43.094 4.836 1 96.31 442 ASP B N 1
ATOM 7287 C CA . ASP B 1 442 ? 19.438 -43.75 6.094 1 96.31 442 ASP B CA 1
ATOM 7288 C C . ASP B 1 442 ? 18.625 -43.188 7.25 1 96.31 442 ASP B C 1
ATOM 7290 O O . ASP B 1 442 ? 18.125 -43.938 8.094 1 96.31 442 ASP B O 1
ATOM 7294 N N . GLU B 1 443 ? 18.547 -41.875 7.25 1 96.81 443 GLU B N 1
ATOM 7295 C CA . GLU B 1 443 ? 17.766 -41.219 8.297 1 96.81 443 GLU B CA 1
ATOM 7296 C C . GLU B 1 443 ? 16.297 -41.656 8.25 1 96.81 443 GLU B C 1
ATOM 7298 O O . GLU B 1 443 ? 15.695 -41.938 9.289 1 96.81 443 GLU B O 1
ATOM 7303 N N . LYS B 1 444 ? 15.719 -41.75 7.062 1 96.94 444 LYS B N 1
ATOM 7304 C CA . LYS B 1 444 ? 14.328 -42.156 6.895 1 96.94 444 LYS B CA 1
ATOM 7305 C C . LYS B 1 444 ? 14.125 -43.594 7.422 1 96.94 444 LYS B C 1
ATOM 7307 O O . LYS B 1 444 ? 13.156 -43.844 8.133 1 96.94 444 LYS B O 1
ATOM 7312 N N . ASP B 1 445 ? 15.078 -44.438 7.117 1 97.19 445 ASP B N 1
ATOM 7313 C CA . ASP B 1 445 ? 14.984 -45.844 7.531 1 97.19 445 ASP B CA 1
ATOM 7314 C C . ASP B 1 445 ? 15.031 -45.969 9.055 1 97.19 445 ASP B C 1
ATOM 7316 O O . ASP B 1 445 ? 14.367 -46.844 9.633 1 97.19 445 ASP B O 1
ATOM 7320 N N . ARG B 1 446 ? 15.789 -45.062 9.68 1 97.81 446 ARG B N 1
ATOM 7321 C CA . ARG B 1 446 ? 15.969 -45.094 11.125 1 97.81 446 ARG B CA 1
ATOM 7322 C C . ARG B 1 446 ? 14.914 -44.25 11.836 1 97.81 446 ARG B C 1
ATOM 7324 O O . ARG B 1 446 ? 14.852 -44.25 13.07 1 97.81 446 ARG B O 1
ATOM 7331 N N . GLY B 1 447 ? 14.102 -43.531 11.055 1 97.69 447 GLY B N 1
ATOM 7332 C CA . GLY B 1 447 ? 13.062 -42.688 11.633 1 97.69 447 GLY B CA 1
ATOM 7333 C C . GLY B 1 447 ? 13.594 -41.469 12.336 1 97.69 447 GLY B C 1
ATOM 7334 O O . GLY B 1 447 ? 13.07 -41.062 13.383 1 97.69 447 GLY B O 1
ATOM 7335 N N . VAL B 1 448 ? 14.734 -40.906 11.805 1 98.31 448 VAL B N 1
ATOM 7336 C CA . VAL B 1 448 ? 15.352 -39.75 12.438 1 98.31 448 VAL B CA 1
ATOM 7337 C C . VAL B 1 448 ? 15.555 -38.656 11.398 1 98.31 448 VAL B C 1
ATOM 7339 O O . VAL B 1 448 ? 15.383 -38.875 10.195 1 98.31 448 VAL B O 1
ATOM 7342 N N . VAL B 1 449 ? 15.828 -37.469 11.836 1 98.38 449 VAL B N 1
ATOM 7343 C CA . VAL B 1 449 ? 16.188 -36.344 10.977 1 98.38 449 VAL B CA 1
ATOM 7344 C C . VAL B 1 449 ? 17.391 -35.625 11.57 1 98.38 449 VAL B C 1
ATOM 7346 O O . VAL B 1 449 ? 17.609 -35.656 12.789 1 98.38 449 VAL B O 1
ATOM 7349 N N . GLN B 1 450 ? 18.172 -35.062 10.773 1 98.06 450 GLN B N 1
ATOM 7350 C CA . GLN B 1 450 ? 19.266 -34.188 11.172 1 98.06 450 GLN B CA 1
ATOM 7351 C C . GLN B 1 450 ? 18.859 -32.719 11.094 1 98.06 450 GLN B C 1
ATOM 7353 O O . GLN B 1 450 ? 18.234 -32.312 10.125 1 98.06 450 GLN B O 1
ATOM 7358 N N . ILE B 1 451 ? 19.125 -32 12.109 1 98.38 451 ILE B N 1
ATOM 7359 C CA . ILE B 1 451 ? 18.797 -30.578 12.172 1 98.38 451 ILE B CA 1
ATOM 7360 C C . ILE B 1 451 ? 20.078 -29.766 12.383 1 98.38 451 ILE B C 1
ATOM 7362 O O . ILE B 1 451 ? 20.812 -29.984 13.352 1 98.38 451 ILE B O 1
ATOM 7366 N N . LYS B 1 452 ? 20.312 -28.875 11.5 1 97.25 452 LYS B N 1
ATOM 7367 C CA . LYS B 1 452 ? 21.516 -28.047 11.57 1 97.25 452 LYS B CA 1
ATOM 7368 C C . LYS B 1 452 ? 21.156 -26.609 11.977 1 97.25 452 LYS B C 1
ATOM 7370 O O . LYS B 1 452 ? 20.328 -25.969 11.336 1 97.25 452 LYS B O 1
ATOM 7375 N N . ASP B 1 453 ? 21.75 -26.156 13.023 1 96.69 453 ASP B N 1
ATOM 7376 C CA . ASP B 1 453 ? 21.703 -24.734 13.398 1 96.69 453 ASP B CA 1
ATOM 7377 C C . ASP B 1 453 ? 22.672 -23.922 12.531 1 96.69 453 ASP B C 1
ATOM 7379 O O . ASP B 1 453 ? 23.875 -23.875 12.797 1 96.69 453 ASP B O 1
ATOM 7383 N N . LEU B 1 454 ? 22.141 -23.188 11.625 1 95.31 454 LEU B N 1
ATOM 7384 C CA . LEU B 1 454 ? 22.984 -22.531 10.641 1 95.31 454 LEU B CA 1
ATOM 7385 C C . LEU B 1 454 ? 23.578 -21.25 11.203 1 95.31 454 LEU B C 1
ATOM 7387 O O . LEU B 1 454 ? 24.641 -20.812 10.766 1 95.31 454 LEU B O 1
ATOM 7391 N N . ILE B 1 455 ? 22.875 -20.578 12.109 1 92.5 455 ILE B N 1
ATOM 7392 C CA . ILE B 1 455 ? 23.375 -19.344 12.727 1 92.5 455 ILE B CA 1
ATOM 7393 C C . ILE B 1 455 ? 24.578 -19.672 13.602 1 92.5 455 ILE B C 1
ATOM 7395 O O . ILE B 1 455 ? 25.641 -19.047 13.469 1 92.5 455 ILE B O 1
ATOM 7399 N N . LEU B 1 456 ? 24.422 -20.672 14.484 1 88.56 456 LEU B N 1
ATOM 7400 C CA . LEU B 1 456 ? 25.531 -21.094 15.328 1 88.56 456 LEU B CA 1
ATOM 7401 C C . LEU B 1 456 ? 26.688 -21.625 14.484 1 88.56 456 LEU B C 1
ATOM 7403 O O . LEU B 1 456 ? 27.844 -21.359 14.781 1 88.56 456 LEU B O 1
ATOM 7407 N N . GLY B 1 457 ? 26.328 -22.344 13.477 1 87.56 457 GLY B N 1
ATOM 7408 C CA . GLY B 1 457 ? 27.359 -22.844 12.578 1 87.56 457 GLY B CA 1
ATOM 7409 C C . GLY B 1 457 ? 28.188 -21.734 11.945 1 87.56 457 GLY B C 1
ATOM 7410 O O . GLY B 1 457 ? 29.406 -21.859 11.828 1 87.56 457 GLY B O 1
ATOM 7411 N N . ALA B 1 458 ? 27.578 -20.766 11.5 1 85.75 458 ALA B N 1
ATOM 7412 C CA . ALA B 1 458 ? 28.266 -19.625 10.891 1 85.75 458 ALA B CA 1
ATOM 7413 C C . ALA B 1 458 ? 29.156 -18.922 11.906 1 85.75 458 ALA B C 1
ATOM 7415 O O . ALA B 1 458 ? 30.266 -18.5 11.57 1 85.75 458 ALA B O 1
ATOM 7416 N N . LYS B 1 459 ? 28.688 -18.781 13.117 1 84.38 459 LYS B N 1
ATOM 7417 C CA . LYS B 1 459 ? 29.469 -18.156 14.18 1 84.38 459 LYS B CA 1
ATOM 7418 C C . LYS B 1 459 ? 30.734 -18.953 14.484 1 84.38 459 LYS B C 1
ATOM 7420 O O . LYS B 1 459 ? 31.812 -18.375 14.672 1 84.38 459 LYS B O 1
ATOM 7425 N N . ILE B 1 460 ? 30.562 -20.234 14.523 1 80.81 460 ILE B N 1
ATOM 7426 C CA . ILE B 1 460 ? 31.688 -21.125 14.797 1 80.81 460 ILE B CA 1
ATOM 7427 C C . ILE B 1 460 ? 32.719 -21.031 13.672 1 80.81 460 ILE B C 1
ATOM 7429 O O . ILE B 1 460 ? 33.906 -21 13.922 1 80.81 460 ILE B O 1
ATOM 7433 N N . ALA B 1 461 ? 32.219 -20.953 12.508 1 78.69 461 ALA B N 1
ATOM 7434 C CA . ALA B 1 461 ? 33.094 -20.875 11.352 1 78.69 461 ALA B CA 1
ATOM 7435 C C . ALA B 1 461 ? 33.875 -19.562 11.344 1 78.69 461 ALA B C 1
ATOM 7437 O O . ALA B 1 461 ? 35.031 -19.531 10.898 1 78.69 461 ALA B O 1
ATOM 7438 N N . GLU B 1 462 ? 33.281 -18.547 11.75 1 76.25 462 GLU B N 1
ATOM 7439 C CA . GLU B 1 462 ? 33.906 -17.25 11.789 1 76.25 462 GLU B CA 1
ATOM 7440 C C . GLU B 1 462 ? 34.906 -17.156 12.938 1 76.25 462 GLU B C 1
ATOM 7442 O O . GLU B 1 462 ? 35.969 -16.5 12.812 1 76.25 462 GLU B O 1
ATOM 7447 N N . SER B 1 463 ? 34.5 -17.688 14.164 1 65.69 463 SER B N 1
ATOM 7448 C CA . SER B 1 463 ? 35.344 -17.516 15.344 1 65.69 463 SER B CA 1
ATOM 7449 C C . SER B 1 463 ? 36.312 -18.688 15.508 1 65.69 463 SER B C 1
ATOM 7451 O O . SER B 1 463 ? 36.906 -18.859 16.562 1 65.69 463 SER B O 1
ATOM 7453 N N . ALA B 1 464 ? 36.625 -19.469 14.539 1 54.94 464 ALA B N 1
ATOM 7454 C CA . ALA B 1 464 ? 37.562 -20.594 14.703 1 54.94 464 ALA B CA 1
ATOM 7455 C C . ALA B 1 464 ? 38.344 -20.453 16 1 54.94 464 ALA B C 1
ATOM 7457 O O . ALA B 1 464 ? 38.75 -21.453 16.594 1 54.94 464 ALA B O 1
ATOM 7458 N N . THR B 1 465 ? 38.688 -19.375 16.391 1 50.47 465 THR B N 1
ATOM 7459 C CA . THR B 1 465 ? 39.625 -19.281 17.516 1 50.47 465 THR B CA 1
ATOM 7460 C C . THR B 1 465 ? 38.875 -19.375 18.844 1 50.47 465 THR B C 1
ATOM 7462 O O . THR B 1 465 ? 39.5 -19.438 19.906 1 50.47 465 THR B O 1
ATOM 7465 N N . LEU B 1 466 ? 37.469 -19.188 18.766 1 52.47 466 LEU B N 1
ATOM 7466 C CA . LEU B 1 466 ? 36.938 -19.109 20.109 1 52.47 466 LEU B CA 1
ATOM 7467 C C . LEU B 1 466 ? 36.438 -20.469 20.594 1 52.47 466 LEU B C 1
ATOM 7469 O O . LEU B 1 466 ? 35.562 -21.062 19.984 1 52.47 466 LEU B O 1
ATOM 7473 N N . GLU B 1 467 ? 37.125 -21.078 21.469 1 56.53 467 GLU B N 1
ATOM 7474 C CA . GLU B 1 467 ? 36.969 -22.359 22.141 1 56.53 467 GLU B CA 1
ATOM 7475 C C . GLU B 1 467 ? 35.531 -22.516 22.688 1 56.53 467 GLU B C 1
ATOM 7477 O O . GLU B 1 467 ? 35 -23.625 22.688 1 56.53 467 GLU B O 1
ATOM 7482 N N . GLU B 1 468 ? 34.875 -21.422 23 1 56.41 468 GLU B N 1
ATOM 7483 C CA . GLU B 1 468 ? 33.594 -21.453 23.703 1 56.41 468 GLU B CA 1
ATOM 7484 C C . GLU B 1 468 ? 32.469 -22 22.812 1 56.41 468 GLU B C 1
ATOM 7486 O O . GLU B 1 468 ? 31.594 -22.719 23.281 1 56.41 468 GLU B O 1
ATOM 7491 N N . TRP B 1 469 ? 32.562 -21.781 21.547 1 56.31 469 TRP B N 1
ATOM 7492 C CA . TRP B 1 469 ? 31.453 -22.203 20.688 1 56.31 469 TRP B CA 1
ATOM 7493 C C . TRP B 1 469 ? 31.656 -23.625 20.188 1 56.31 469 TRP B C 1
ATOM 7495 O O . TRP B 1 469 ? 30.703 -24.281 19.781 1 56.31 469 TRP B O 1
ATOM 7505 N N . LYS B 1 470 ? 32.844 -24.062 20.25 1 57.31 470 LYS B N 1
ATOM 7506 C CA . LYS B 1 470 ? 33.219 -25.375 19.703 1 57.31 470 LYS B CA 1
ATOM 7507 C C . LYS B 1 470 ? 32.562 -26.5 20.5 1 57.31 470 LYS B C 1
ATOM 7509 O O . LYS B 1 470 ? 32.375 -27.594 19.984 1 57.31 470 LYS B O 1
ATOM 7514 N N . GLU B 1 471 ? 32.188 -26.062 21.75 1 63.62 471 GLU B N 1
ATOM 7515 C CA . GLU B 1 471 ? 31.625 -27.109 22.594 1 63.62 471 GLU B CA 1
ATOM 7516 C C . GLU B 1 471 ? 30.109 -27.25 22.391 1 63.62 471 GLU B C 1
ATOM 7518 O O . GLU B 1 471 ? 29.516 -28.266 22.766 1 63.62 471 GLU B O 1
ATOM 7523 N N . ARG B 1 472 ? 29.562 -26.25 21.625 1 68.31 472 ARG B N 1
ATOM 7524 C CA . ARG B 1 472 ? 28.125 -26.344 21.422 1 68.31 472 ARG B CA 1
ATOM 7525 C C . ARG B 1 472 ? 27.797 -27.016 20.094 1 68.31 472 ARG B C 1
ATOM 7527 O O . ARG B 1 472 ? 28.234 -26.562 19.031 1 68.31 472 ARG B O 1
ATOM 7534 N N . PRO B 1 473 ? 27 -28.062 20.172 1 82.12 473 PRO B N 1
ATOM 7535 C CA . PRO B 1 473 ? 26.672 -28.734 18.906 1 82.12 473 PRO B CA 1
ATOM 7536 C C . PRO B 1 473 ? 25.812 -27.875 17.984 1 82.12 473 PRO B C 1
ATOM 7538 O O . PRO B 1 473 ? 24.875 -27.219 18.453 1 82.12 473 PRO B O 1
ATOM 7541 N N . SER B 1 474 ? 26.188 -27.781 16.734 1 89.94 474 SER B N 1
ATOM 7542 C CA . SER B 1 474 ? 25.391 -27.047 15.75 1 89.94 474 SER B CA 1
ATOM 7543 C C . SER B 1 474 ? 24.562 -28 14.898 1 89.94 474 SER B C 1
ATOM 7545 O O . SER B 1 474 ? 23.828 -27.562 14.008 1 89.94 474 SER B O 1
ATOM 7547 N N . GLN B 1 475 ? 24.672 -29.281 15.164 1 93.75 475 GLN B N 1
ATOM 7548 C CA . GLN B 1 475 ? 23.891 -30.297 14.461 1 93.75 475 GLN B CA 1
ATOM 7549 C C . GLN B 1 475 ? 23.328 -31.328 15.43 1 93.75 475 GLN B C 1
ATOM 7551 O O . GLN B 1 475 ? 24 -31.75 16.359 1 93.75 475 GLN B O 1
ATOM 7556 N N . PHE B 1 476 ? 22.109 -31.719 15.148 1 96.44 476 PHE B N 1
ATOM 7557 C CA . PHE B 1 476 ? 21.406 -32.625 16.047 1 96.44 476 PHE B CA 1
ATOM 7558 C C . PHE B 1 476 ? 20.703 -33.719 15.266 1 96.44 476 PHE B C 1
ATOM 7560 O O . PHE B 1 476 ? 20.156 -33.469 14.188 1 96.44 476 PHE B O 1
ATOM 7567 N N . GLU B 1 477 ? 20.781 -34.875 15.773 1 97.5 477 GLU B N 1
ATOM 7568 C CA . GLU B 1 477 ? 19.938 -35.969 15.305 1 97.5 477 GLU B CA 1
ATOM 7569 C C . GLU B 1 477 ? 18.766 -36.219 16.25 1 97.5 477 GLU B C 1
ATOM 7571 O O . GLU B 1 477 ? 18.969 -36.438 17.453 1 97.5 477 GLU B O 1
ATOM 7576 N N . VAL B 1 478 ? 17.625 -36.188 15.773 1 98.44 478 VAL B N 1
ATOM 7577 C CA . VAL B 1 478 ? 16.453 -36.406 16.625 1 98.44 478 VAL B CA 1
ATOM 7578 C C . VAL B 1 478 ? 15.461 -37.312 15.914 1 98.44 478 VAL B C 1
ATOM 7580 O O . VAL B 1 478 ? 15.5 -37.469 14.695 1 98.44 478 VAL B O 1
ATOM 7583 N N . PRO B 1 479 ? 14.602 -37.938 16.766 1 98.56 479 PRO B N 1
ATOM 7584 C CA . PRO B 1 479 ? 13.508 -38.656 16.109 1 98.56 479 PRO B CA 1
ATOM 7585 C C . PRO B 1 479 ? 12.656 -37.781 15.211 1 98.56 479 PRO B C 1
ATOM 7587 O O . PRO B 1 479 ? 12.398 -36.625 15.555 1 98.56 479 PRO B O 1
ATOM 7590 N N . ARG B 1 480 ? 12.188 -38.312 14.078 1 98.19 480 ARG B N 1
ATOM 7591 C CA . ARG B 1 480 ? 11.375 -37.562 13.125 1 98.19 480 ARG B CA 1
ATOM 7592 C C . ARG B 1 480 ? 10.148 -36.969 13.805 1 98.19 480 ARG B C 1
ATOM 7594 O O . ARG B 1 480 ? 9.719 -35.844 13.453 1 98.19 480 ARG B O 1
ATOM 7601 N N . THR B 1 481 ? 9.641 -37.562 14.781 1 97.56 481 THR B N 1
ATOM 7602 C CA . THR B 1 481 ? 8.445 -37.156 15.5 1 97.56 481 THR B CA 1
ATOM 7603 C C . THR B 1 481 ? 8.734 -35.906 16.359 1 97.56 481 THR B C 1
ATOM 7605 O O . THR B 1 481 ? 7.816 -35.25 16.828 1 97.56 481 THR B O 1
ATOM 7608 N N . GLU B 1 482 ? 10.039 -35.594 16.547 1 98.38 482 GLU B N 1
ATOM 7609 C CA . GLU B 1 482 ? 10.43 -34.469 17.406 1 98.38 482 GLU B CA 1
ATOM 7610 C C . GLU B 1 482 ? 10.93 -33.312 16.578 1 98.38 482 GLU B C 1
ATOM 7612 O O . GLU B 1 482 ? 11.5 -32.344 17.125 1 98.38 482 GLU B O 1
ATOM 7617 N N . LEU B 1 483 ? 10.688 -33.344 15.281 1 98.5 483 LEU B N 1
ATOM 7618 C CA . LEU B 1 483 ? 11.172 -32.344 14.359 1 98.5 483 LEU B CA 1
ATOM 7619 C C . LEU B 1 483 ? 10.727 -30.953 14.805 1 98.5 483 LEU B C 1
ATOM 7621 O O . LEU B 1 483 ? 11.562 -30.062 15.008 1 98.5 483 LEU B O 1
ATOM 7625 N N . VAL B 1 484 ? 9.445 -30.734 15.016 1 98.62 484 VAL B N 1
ATOM 7626 C CA . VAL B 1 484 ? 8.875 -29.422 15.328 1 98.62 484 VAL B CA 1
ATOM 7627 C C . VAL B 1 484 ? 9.406 -28.938 16.672 1 98.62 484 VAL B C 1
ATOM 7629 O O . VAL B 1 484 ? 9.82 -27.781 16.797 1 98.62 484 VAL B O 1
ATOM 7632 N N . ALA B 1 485 ? 9.422 -29.797 17.672 1 98.44 485 ALA B N 1
ATOM 7633 C CA . ALA B 1 485 ? 9.867 -29.438 19 1 98.44 485 ALA B CA 1
ATOM 7634 C C . ALA B 1 485 ? 11.32 -28.969 18.984 1 98.44 485 ALA B C 1
ATOM 7636 O O . ALA B 1 485 ? 11.672 -27.969 19.625 1 98.44 485 ALA B O 1
ATOM 7637 N N . LYS B 1 486 ? 12.133 -29.734 18.312 1 98.19 486 LYS B N 1
ATOM 7638 C CA . LYS B 1 486 ? 13.555 -29.391 18.281 1 98.19 486 LYS B CA 1
ATOM 7639 C C . LYS B 1 486 ? 13.797 -28.094 17.531 1 98.19 486 LYS B C 1
ATOM 7641 O O . LYS B 1 486 ? 14.617 -27.266 17.953 1 98.19 486 LYS B O 1
ATOM 7646 N N . VAL B 1 487 ? 13.148 -27.938 16.391 1 98.38 487 VAL B N 1
ATOM 7647 C CA . VAL B 1 487 ? 13.281 -26.703 15.609 1 98.38 487 VAL B CA 1
ATOM 7648 C C . VAL B 1 487 ? 12.875 -25.516 16.469 1 98.38 487 VAL B C 1
ATOM 7650 O O . VAL B 1 487 ? 13.57 -24.484 16.484 1 98.38 487 VAL B O 1
ATOM 7653 N N . ARG B 1 488 ? 11.797 -25.578 17.156 1 97.88 488 ARG B N 1
ATOM 7654 C CA . ARG B 1 488 ? 11.328 -24.516 18.047 1 97.88 488 ARG B CA 1
ATOM 7655 C C . ARG B 1 488 ? 12.375 -24.188 19.109 1 97.88 488 ARG B C 1
ATOM 7657 O O . ARG B 1 488 ? 12.609 -23.016 19.406 1 97.88 488 ARG B O 1
ATOM 7664 N N . GLU B 1 489 ? 12.875 -25.234 19.672 1 97.06 489 GLU B N 1
ATOM 7665 C CA . GLU B 1 489 ? 13.906 -25.062 20.703 1 97.06 489 GLU B CA 1
ATOM 7666 C C . GLU B 1 489 ? 15.086 -24.266 20.172 1 97.06 489 GLU B C 1
ATOM 7668 O O . GLU B 1 489 ? 15.578 -23.344 20.828 1 97.06 489 GLU B O 1
ATOM 7673 N N . ILE B 1 490 ? 15.523 -24.594 19.016 1 96.31 490 ILE B N 1
ATOM 7674 C CA . ILE B 1 490 ? 16.688 -23.938 18.422 1 96.31 490 ILE B CA 1
ATOM 7675 C C . ILE B 1 490 ? 16.344 -22.484 18.109 1 96.31 490 ILE B C 1
ATOM 7677 O O . ILE B 1 490 ? 17.141 -21.578 18.391 1 96.31 490 ILE B O 1
ATOM 7681 N N . LEU B 1 491 ? 15.172 -22.25 17.562 1 96 491 LEU B N 1
ATOM 7682 C CA . LEU B 1 491 ? 14.75 -20.906 17.219 1 96 491 LEU B CA 1
ATOM 7683 C C . LEU B 1 491 ? 14.688 -20.016 18.469 1 96 491 LEU B C 1
ATOM 7685 O O . LEU B 1 491 ? 15.094 -18.859 18.438 1 96 491 LEU B O 1
ATOM 7689 N N . VAL B 1 492 ? 14.164 -20.531 19.547 1 94.12 492 VAL B N 1
ATOM 7690 C CA . VAL B 1 492 ? 14.078 -19.797 20.812 1 94.12 492 VAL B CA 1
ATOM 7691 C C . VAL B 1 492 ? 15.477 -19.469 21.312 1 94.12 492 VAL B C 1
ATOM 7693 O O . VAL B 1 492 ? 15.734 -18.359 21.766 1 94.12 492 VAL B O 1
ATOM 7696 N N . SER B 1 493 ? 16.297 -20.453 21.25 1 91.62 493 SER B N 1
ATOM 7697 C CA . SER B 1 493 ? 17.688 -20.25 21.688 1 91.62 493 SER B CA 1
ATOM 7698 C C . SER B 1 493 ? 18.375 -19.172 20.875 1 91.62 493 SER B C 1
ATOM 7700 O O . SER B 1 493 ? 19.094 -18.344 21.422 1 91.62 493 SER B O 1
ATOM 7702 N N . GLN B 1 494 ? 18.156 -19.188 19.578 1 90.88 494 GLN B N 1
ATOM 7703 C CA . GLN B 1 494 ? 18.75 -18.188 18.688 1 90.88 494 GLN B CA 1
ATOM 7704 C C . GLN B 1 494 ? 18.25 -16.781 19.016 1 90.88 494 GLN B C 1
ATOM 7706 O O . GLN B 1 494 ? 19 -15.82 18.969 1 90.88 494 GLN B O 1
ATOM 7711 N N . SER B 1 495 ? 16.969 -16.656 19.281 1 86.69 495 SER B N 1
ATOM 7712 C CA . SER B 1 495 ? 16.375 -15.375 19.625 1 86.69 495 SER B CA 1
ATOM 7713 C C . SER B 1 495 ? 16.953 -14.828 20.938 1 86.69 495 SER B C 1
ATOM 7715 O O . SER B 1 495 ? 17.172 -13.625 21.062 1 86.69 495 SER B O 1
ATOM 7717 N N . SER B 1 496 ? 17.156 -15.641 21.891 1 81.94 496 SER B N 1
ATOM 7718 C CA . SER B 1 496 ? 17.734 -15.25 23.172 1 81.94 496 SER B CA 1
ATOM 7719 C C . SER B 1 496 ? 19.172 -14.758 23 1 81.94 496 SER B C 1
ATOM 7721 O O . SER B 1 496 ? 19.594 -13.828 23.688 1 81.94 496 SER B O 1
ATOM 7723 N N . ASP B 1 497 ? 19.844 -15.375 22.141 1 76.06 497 ASP B N 1
ATOM 7724 C CA . ASP B 1 497 ? 21.219 -14.992 21.875 1 76.06 497 ASP B CA 1
ATOM 7725 C C . ASP B 1 497 ? 21.297 -13.617 21.219 1 76.06 497 ASP B C 1
ATOM 7727 O O . ASP B 1 497 ? 22.266 -12.883 21.406 1 76.06 497 ASP B O 1
ATOM 7731 N N . ARG B 1 498 ? 20.328 -13.258 20.5 1 72.81 498 ARG B N 1
ATOM 7732 C CA . ARG B 1 498 ? 20.312 -11.969 19.812 1 72.81 498 ARG B CA 1
ATOM 7733 C C . ARG B 1 498 ? 19.969 -10.844 20.781 1 72.81 498 ARG B C 1
ATOM 7735 O O . ARG B 1 498 ? 20.469 -9.727 20.641 1 72.81 498 ARG B O 1
ATOM 7742 N N . GLU B 1 499 ? 19 -11.016 21.656 1 63.78 499 GLU B N 1
ATOM 7743 C CA . GLU B 1 499 ? 18.594 -10.008 22.641 1 63.78 499 GLU B CA 1
ATOM 7744 C C . GLU B 1 499 ? 19.672 -9.797 23.688 1 63.78 499 GLU B C 1
ATOM 7746 O O . GLU B 1 499 ? 19.75 -8.734 24.312 1 63.78 499 GLU B O 1
ATOM 7751 N N . GLY B 1 500 ? 20.594 -10.695 23.969 1 52.22 500 GLY B N 1
ATOM 7752 C CA . GLY B 1 500 ? 21.656 -10.57 24.953 1 52.22 500 GLY B CA 1
ATOM 7753 C C . GLY B 1 500 ? 22.953 -10.039 24.375 1 52.22 500 GLY B C 1
ATOM 7754 O O . GLY B 1 500 ? 23.141 -10.039 23.156 1 52.22 500 GLY B O 1
#